Protein AF-A0A3A5MAV4-F1 (afdb_monomer)

Radius of gyration: 35.83 Å; Cα contacts (8 Å, |Δi|>4): 1277; chains: 1; bounding box: 75×96×88 Å

Structure (mmCIF, N/CA/C/O backbone):
data_AF-A0A3A5MAV4-F1
#
_entry.id   AF-A0A3A5MAV4-F1
#
loop_
_atom_site.group_PDB
_atom_site.id
_atom_site.type_symbol
_atom_site.label_atom_id
_atom_site.label_alt_id
_atom_site.label_comp_id
_atom_site.label_asym_id
_atom_site.label_entity_id
_atom_site.label_seq_id
_atom_site.pdbx_PDB_ins_code
_atom_site.Cartn_x
_atom_site.Cartn_y
_atom_site.Cartn_z
_atom_site.occupancy
_atom_site.B_iso_or_equiv
_atom_site.auth_seq_id
_atom_site.auth_comp_id
_atom_site.auth_asym_id
_atom_site.auth_atom_id
_atom_site.pdbx_PDB_model_num
ATOM 1 N N . MET A 1 1 ? 15.713 -36.491 7.980 1.00 76.81 1 MET A N 1
ATOM 2 C CA . MET A 1 1 ? 14.565 -37.130 8.662 1.00 76.81 1 MET A CA 1
ATOM 3 C C . MET A 1 1 ? 13.238 -36.864 7.946 1.00 76.81 1 MET A C 1
ATOM 5 O O . MET A 1 1 ? 12.634 -37.831 7.507 1.00 76.81 1 MET A O 1
ATOM 9 N N . ALA A 1 2 ? 12.801 -35.610 7.742 1.00 82.94 2 ALA A N 1
ATOM 10 C CA . ALA A 1 2 ? 11.529 -35.295 7.058 1.00 82.94 2 ALA A CA 1
ATOM 11 C C . ALA A 1 2 ? 11.395 -35.935 5.657 1.00 82.94 2 ALA A C 1
ATOM 13 O O . ALA A 1 2 ? 10.443 -36.671 5.406 1.00 82.94 2 ALA A O 1
ATOM 14 N N . ALA A 1 3 ? 12.410 -35.777 4.797 1.00 85.38 3 ALA A N 1
ATOM 15 C CA . ALA A 1 3 ? 12.458 -36.427 3.482 1.00 85.38 3 ALA A CA 1
ATOM 16 C C . ALA A 1 3 ? 12.375 -37.969 3.550 1.00 85.38 3 ALA A C 1
ATOM 18 O O . ALA A 1 3 ? 11.762 -38.600 2.696 1.00 85.38 3 ALA A O 1
ATOM 19 N N . GLN A 1 4 ? 12.949 -38.596 4.586 1.00 84.88 4 GLN A N 1
ATOM 20 C CA . GLN A 1 4 ? 12.893 -40.055 4.764 1.00 84.88 4 GLN A CA 1
ATOM 21 C C . GLN A 1 4 ? 11.482 -40.528 5.137 1.00 84.88 4 GLN A C 1
ATOM 23 O O . GLN A 1 4 ? 11.025 -41.538 4.609 1.00 84.88 4 GLN A O 1
ATOM 28 N N . ILE A 1 5 ? 10.785 -39.791 6.011 1.00 83.50 5 ILE A N 1
ATOM 29 C CA . ILE A 1 5 ? 9.390 -40.073 6.385 1.00 83.50 5 ILE A CA 1
ATOM 30 C C . ILE A 1 5 ? 8.486 -39.953 5.155 1.00 83.50 5 ILE A C 1
ATOM 32 O O . ILE A 1 5 ? 7.706 -40.863 4.882 1.00 83.50 5 ILE A O 1
ATOM 36 N N . PHE A 1 6 ? 8.632 -38.871 4.384 1.00 86.88 6 PHE A N 1
ATOM 37 C CA . PHE A 1 6 ? 7.890 -38.678 3.139 1.00 86.88 6 PHE A CA 1
ATOM 38 C C . PHE A 1 6 ? 8.126 -39.822 2.147 1.00 86.88 6 PHE A C 1
ATOM 40 O O . PHE A 1 6 ? 7.166 -40.449 1.710 1.00 86.88 6 PHE A O 1
ATOM 47 N N . ASN A 1 7 ? 9.387 -40.172 1.868 1.00 86.06 7 ASN A N 1
ATOM 48 C CA . ASN A 1 7 ? 9.719 -41.271 0.956 1.00 86.06 7 ASN A CA 1
ATOM 49 C C . ASN A 1 7 ? 9.136 -42.616 1.422 1.00 86.06 7 ASN A C 1
ATOM 51 O O . ASN A 1 7 ? 8.665 -43.400 0.600 1.00 86.06 7 ASN A O 1
ATOM 55 N N . GLY A 1 8 ? 9.115 -42.873 2.735 1.00 83.56 8 GLY A N 1
ATOM 56 C CA . GLY A 1 8 ? 8.459 -44.051 3.307 1.00 83.56 8 GLY A CA 1
ATOM 57 C C . GLY A 1 8 ? 6.942 -44.065 3.080 1.00 83.56 8 GLY A C 1
ATOM 58 O O . GLY A 1 8 ? 6.385 -45.104 2.729 1.00 83.56 8 GLY A O 1
ATOM 59 N N . LEU A 1 9 ? 6.273 -42.916 3.222 1.00 84.25 9 LEU A N 1
ATOM 60 C CA . LEU A 1 9 ? 4.833 -42.780 2.966 1.00 84.25 9 LEU A CA 1
ATOM 61 C C . LEU A 1 9 ? 4.486 -42.888 1.477 1.00 84.25 9 LEU A C 1
ATOM 63 O O . LEU A 1 9 ? 3.469 -43.496 1.144 1.00 84.25 9 LEU A O 1
ATOM 67 N N . VAL A 1 10 ? 5.327 -42.350 0.589 1.00 84.94 10 VAL A N 1
ATOM 68 C CA . VAL A 1 10 ? 5.187 -42.504 -0.868 1.00 84.94 10 VAL A CA 1
ATOM 69 C C . VAL A 1 10 ? 5.320 -43.974 -1.260 1.00 84.94 10 VAL A C 1
ATOM 71 O O . VAL A 1 10 ? 4.448 -44.502 -1.947 1.00 84.94 10 VAL A O 1
ATOM 74 N N . ALA A 1 11 ? 6.348 -44.671 -0.761 1.00 84.69 11 ALA A N 1
ATOM 75 C CA . ALA A 1 11 ? 6.532 -46.103 -1.009 1.00 84.69 11 ALA A CA 1
ATOM 76 C C . ALA A 1 11 ? 5.332 -46.942 -0.526 1.00 84.69 11 ALA A C 1
ATOM 78 O O . ALA A 1 11 ? 4.976 -47.939 -1.150 1.00 84.69 11 ALA A O 1
ATOM 79 N N . ALA A 1 12 ? 4.675 -46.508 0.553 1.00 82.56 12 ALA A N 1
ATOM 80 C CA . ALA A 1 12 ? 3.467 -47.122 1.099 1.00 82.56 12 ALA A CA 1
ATOM 81 C C . ALA A 1 12 ? 2.149 -46.603 0.479 1.00 82.56 12 ALA A C 1
ATOM 83 O O . ALA A 1 12 ? 1.079 -46.935 0.989 1.00 82.56 12 ALA A O 1
ATOM 84 N N . SER A 1 13 ? 2.192 -45.761 -0.566 1.00 81.69 13 SER A N 1
ATOM 85 C CA . SER A 1 13 ? 1.011 -45.117 -1.184 1.00 81.69 13 SER A CA 1
ATOM 86 C C . SER A 1 13 ? 0.071 -44.432 -0.175 1.00 81.69 13 SER A C 1
ATOM 88 O O . SER A 1 13 ? -1.143 -44.381 -0.356 1.00 81.69 13 SER A O 1
ATOM 90 N N . SER A 1 14 ? 0.639 -43.925 0.922 1.00 78.81 14 SER A N 1
ATOM 91 C CA . SER A 1 14 ? -0.084 -43.375 2.077 1.00 78.81 14 SER A CA 1
ATOM 92 C C . SER A 1 14 ? -0.085 -41.841 2.114 1.00 78.81 14 SER A C 1
ATOM 94 O O . SER A 1 14 ? -0.573 -41.247 3.073 1.00 78.81 14 SER A O 1
ATOM 96 N N . THR A 1 15 ? 0.458 -41.190 1.081 1.00 80.44 15 THR A N 1
ATOM 97 C CA . THR A 1 15 ? 0.424 -39.735 0.904 1.00 80.44 15 THR A CA 1
ATOM 98 C C . THR A 1 15 ? 0.131 -39.369 -0.549 1.00 80.44 15 THR A C 1
ATOM 100 O O . THR A 1 15 ? 0.529 -40.086 -1.464 1.00 80.44 15 THR A O 1
ATOM 103 N N . SER A 1 16 ? -0.577 -38.257 -0.754 1.00 78.88 16 SER A N 1
ATOM 104 C CA . SER A 1 16 ? -0.814 -37.645 -2.070 1.00 78.88 16 SER A CA 1
ATOM 105 C C . SER A 1 16 ? -0.047 -36.332 -2.258 1.00 78.88 16 SER A C 1
ATOM 107 O O . SER A 1 16 ? -0.289 -35.627 -3.230 1.00 78.88 16 SER A O 1
ATOM 109 N N . TYR A 1 17 ? 0.827 -35.972 -1.313 1.00 81.31 17 TYR A N 1
ATOM 110 C CA . TYR A 1 17 ? 1.666 -34.780 -1.424 1.00 81.31 17 TYR A CA 1
ATOM 111 C C . TYR A 1 17 ? 2.741 -34.982 -2.495 1.00 81.31 17 TYR A C 1
ATOM 113 O O . TYR A 1 17 ? 3.344 -36.051 -2.578 1.00 81.31 17 TYR A O 1
ATOM 121 N N . LEU A 1 18 ? 2.996 -33.940 -3.288 1.00 84.44 18 LEU A N 1
ATOM 122 C CA . LEU A 1 18 ? 3.999 -33.963 -4.359 1.00 84.44 18 LEU A CA 1
ATOM 123 C C . LEU A 1 18 ? 5.430 -33.830 -3.820 1.00 84.44 18 LEU A C 1
ATOM 125 O O . LEU A 1 18 ? 6.359 -34.404 -4.382 1.00 84.44 18 LEU A O 1
ATOM 129 N N . HIS A 1 19 ? 5.607 -33.104 -2.714 1.00 88.12 19 HIS A N 1
ATOM 130 C CA . HIS A 1 19 ? 6.895 -32.922 -2.054 1.00 88.12 19 HIS A CA 1
ATOM 131 C C . HIS A 1 19 ? 6.716 -32.676 -0.546 1.00 88.12 19 HIS A C 1
ATOM 133 O O . HIS A 1 19 ? 5.615 -32.395 -0.069 1.00 88.12 19 HIS A O 1
ATOM 139 N N . TRP A 1 20 ? 7.802 -32.810 0.223 1.00 86.75 20 TRP A N 1
ATOM 140 C CA . TRP A 1 20 ? 7.778 -32.746 1.689 1.00 86.75 20 TRP A CA 1
ATOM 141 C C . TRP A 1 20 ? 8.021 -31.348 2.265 1.00 86.75 20 TRP A C 1
ATOM 143 O O . TRP A 1 20 ? 7.610 -31.091 3.394 1.00 86.75 20 TRP A O 1
ATOM 153 N N . ALA A 1 21 ? 8.714 -30.472 1.529 1.00 86.44 21 ALA A N 1
ATOM 154 C CA . ALA A 1 21 ? 9.244 -29.215 2.062 1.00 86.44 21 ALA A CA 1
ATOM 155 C C . ALA A 1 21 ? 8.146 -28.292 2.611 1.00 86.44 21 ALA A C 1
ATOM 157 O O . ALA A 1 21 ? 8.229 -27.875 3.761 1.00 86.44 21 ALA A O 1
ATOM 158 N N . GLU A 1 22 ? 7.076 -28.059 1.846 1.00 84.38 22 GLU A N 1
ATOM 159 C CA . GLU A 1 22 ? 5.971 -27.188 2.272 1.00 84.38 22 GLU A CA 1
ATOM 160 C C . GLU A 1 22 ? 5.246 -27.741 3.509 1.00 84.38 22 GLU A C 1
ATOM 162 O O . GLU A 1 22 ? 5.022 -27.020 4.477 1.00 84.38 22 GLU A O 1
ATOM 167 N N . ALA A 1 23 ? 4.953 -29.047 3.546 1.00 82.50 23 ALA A N 1
ATOM 168 C CA . ALA A 1 23 ? 4.338 -29.675 4.718 1.00 82.50 23 ALA A CA 1
ATOM 169 C C . ALA A 1 23 ? 5.243 -29.598 5.961 1.00 82.50 23 ALA A C 1
ATOM 171 O O . ALA A 1 23 ? 4.752 -29.467 7.082 1.00 82.50 23 ALA A O 1
ATOM 172 N N . PHE A 1 24 ? 6.563 -29.678 5.777 1.00 84.25 24 PHE A N 1
ATOM 173 C CA . PHE A 1 24 ? 7.526 -29.548 6.867 1.00 84.25 24 PHE A CA 1
ATOM 174 C C . PHE A 1 24 ? 7.572 -28.119 7.418 1.00 84.25 24 PHE A C 1
ATOM 176 O O . PHE A 1 24 ? 7.536 -27.945 8.637 1.00 84.25 24 PHE A O 1
ATOM 183 N N . GLU A 1 25 ? 7.571 -27.112 6.544 1.00 83.00 25 GLU A N 1
ATOM 184 C CA . GLU A 1 25 ? 7.492 -25.703 6.940 1.00 83.00 25 GLU A CA 1
ATOM 185 C C . GLU A 1 25 ? 6.193 -25.395 7.690 1.00 83.00 25 GLU A C 1
ATOM 187 O O . GLU A 1 25 ? 6.244 -24.842 8.787 1.00 83.00 25 GLU A O 1
ATOM 192 N N . ILE A 1 26 ? 5.042 -25.836 7.164 1.00 76.69 26 ILE A N 1
ATOM 193 C CA . ILE A 1 26 ? 3.735 -25.656 7.818 1.00 76.69 26 ILE A CA 1
ATOM 194 C C . ILE A 1 26 ? 3.713 -26.340 9.191 1.00 76.69 26 ILE A C 1
ATOM 196 O O . ILE A 1 26 ? 3.167 -25.799 10.147 1.00 76.69 26 ILE A O 1
ATOM 200 N N . SER A 1 27 ? 4.336 -27.515 9.322 1.00 74.75 27 SER A N 1
ATOM 201 C CA . SER A 1 27 ? 4.407 -28.237 10.599 1.00 74.75 27 SER A CA 1
ATOM 202 C C . SER A 1 27 ? 5.325 -27.596 11.647 1.00 74.75 27 SER A C 1
ATOM 204 O O . SER A 1 27 ? 5.386 -28.093 12.773 1.00 74.75 27 SER A O 1
ATOM 206 N N . ASN A 1 28 ? 6.078 -26.550 11.285 1.00 71.88 28 ASN A N 1
ATOM 207 C CA . ASN A 1 28 ? 7.084 -25.903 12.128 1.00 71.88 28 ASN A CA 1
ATOM 208 C C . ASN A 1 28 ? 8.071 -26.904 12.774 1.00 71.88 28 ASN A C 1
ATOM 210 O O . ASN A 1 28 ? 8.425 -26.808 13.949 1.00 71.88 28 ASN A O 1
ATOM 214 N N . GLY A 1 29 ? 8.466 -27.933 12.014 1.00 71.44 29 GLY A N 1
ATOM 215 C CA . GLY A 1 29 ? 9.396 -28.975 12.460 1.00 71.44 29 GLY A CA 1
ATOM 216 C C . GLY A 1 29 ? 8.801 -30.079 13.348 1.00 71.44 29 GLY A C 1
ATOM 217 O O . GLY A 1 29 ? 9.532 -30.985 13.760 1.00 71.44 29 GLY A O 1
ATOM 218 N N . LEU A 1 30 ? 7.495 -30.064 13.631 1.00 75.38 30 LEU A N 1
ATOM 219 C CA . LEU A 1 30 ? 6.855 -31.056 14.493 1.00 75.38 30 LEU A CA 1
ATOM 220 C C . LEU A 1 30 ? 6.507 -32.339 13.724 1.00 75.38 30 LEU A C 1
ATOM 222 O O . LEU A 1 30 ? 5.745 -32.345 12.760 1.00 75.38 30 LEU A O 1
ATOM 226 N N . THR A 1 31 ? 7.066 -33.471 14.161 1.00 78.56 31 THR A N 1
ATOM 227 C CA . THR A 1 31 ? 7.020 -34.728 13.389 1.00 78.56 31 THR A CA 1
ATOM 228 C C . THR A 1 31 ? 5.612 -35.333 13.282 1.00 78.56 31 THR A C 1
ATOM 230 O O . THR A 1 31 ? 5.282 -35.929 12.252 1.00 78.56 31 THR A O 1
ATOM 233 N N . MET A 1 32 ? 4.764 -35.199 14.310 1.00 73.50 32 MET A N 1
ATOM 234 C CA . MET A 1 32 ? 3.398 -35.745 14.287 1.00 73.50 32 MET A CA 1
ATOM 235 C C . MET A 1 32 ? 2.476 -34.931 13.379 1.00 73.50 32 MET A C 1
ATOM 237 O O . MET A 1 32 ? 1.717 -35.509 12.608 1.00 73.50 32 MET A O 1
ATOM 241 N N . GLU A 1 33 ? 2.583 -33.610 13.428 1.00 72.12 33 GLU A N 1
ATOM 242 C CA . GLU A 1 33 ? 1.857 -32.637 12.619 1.00 72.12 33 GLU A CA 1
ATOM 243 C C . GLU A 1 33 ? 2.289 -32.745 11.154 1.00 72.12 33 GLU A C 1
ATOM 245 O O . GLU A 1 33 ? 1.445 -32.836 10.265 1.00 72.12 33 GLU A O 1
ATOM 250 N N . PHE A 1 34 ? 3.594 -32.871 10.902 1.00 81.06 34 PHE A N 1
ATOM 251 C CA . PHE A 1 34 ? 4.139 -33.182 9.583 1.00 81.06 34 PHE A CA 1
ATOM 252 C C . PHE A 1 34 ? 3.555 -34.484 9.019 1.00 81.06 34 PHE A C 1
ATOM 254 O O . PHE A 1 34 ? 3.052 -34.524 7.897 1.00 81.06 34 PHE A O 1
ATOM 261 N N . THR A 1 35 ? 3.552 -35.557 9.817 1.00 75.75 35 THR A N 1
ATOM 262 C CA . THR A 1 35 ? 2.977 -36.844 9.398 1.00 75.75 35 THR A CA 1
ATOM 263 C C . THR A 1 35 ? 1.461 -36.742 9.206 1.00 75.75 35 THR A C 1
ATOM 265 O O . THR A 1 35 ? 0.921 -37.359 8.291 1.00 75.75 35 THR A O 1
ATOM 268 N N . HIS A 1 36 ? 0.762 -35.958 10.029 1.00 75.25 36 HIS A N 1
ATOM 269 C CA . HIS A 1 36 ? -0.673 -35.698 9.909 1.00 75.25 36 HIS A CA 1
ATOM 270 C C . HIS A 1 36 ? -1.008 -35.027 8.576 1.00 75.25 36 HIS A C 1
ATOM 272 O O . HIS A 1 36 ? -1.884 -35.525 7.866 1.00 75.25 36 HIS A O 1
ATOM 278 N N . LEU A 1 37 ? -0.278 -33.962 8.217 1.00 76.75 37 LEU A N 1
ATOM 279 C CA . LEU A 1 37 ? -0.413 -33.281 6.928 1.00 76.75 37 LEU A CA 1
ATOM 280 C C . LEU A 1 37 ? -0.218 -34.281 5.783 1.00 76.75 37 LEU A C 1
ATOM 282 O O . LEU A 1 37 ? -1.093 -34.428 4.934 1.00 76.75 37 LEU A O 1
ATOM 286 N N . LEU A 1 38 ? 0.854 -35.078 5.827 1.00 80.12 38 LEU A N 1
ATOM 287 C CA . LEU A 1 38 ? 1.146 -36.058 4.779 1.00 80.12 38 LEU A CA 1
ATOM 288 C C . LEU A 1 38 ? 0.137 -37.219 4.689 1.00 80.12 38 LEU A C 1
ATOM 290 O O . LEU A 1 38 ? -0.016 -37.784 3.608 1.00 80.12 38 LEU A O 1
ATOM 294 N N . THR A 1 39 ? -0.555 -37.582 5.775 1.00 74.25 39 THR A N 1
ATOM 295 C CA . THR A 1 39 ? -1.451 -38.762 5.851 1.00 74.25 39 THR A CA 1
ATOM 296 C C . THR A 1 39 ? -2.946 -38.419 5.865 1.00 74.25 39 THR A C 1
ATOM 298 O O . THR A 1 39 ? -3.768 -39.264 6.223 1.00 74.25 39 THR A O 1
ATOM 301 N N . LYS A 1 40 ? -3.325 -37.186 5.490 1.00 65.19 40 LYS A N 1
ATOM 302 C CA . LYS A 1 40 ? -4.723 -36.692 5.516 1.00 65.19 40 LYS A CA 1
ATOM 303 C C . LYS A 1 40 ? -5.403 -36.827 6.887 1.00 65.19 40 LYS A C 1
ATOM 305 O O . LYS A 1 40 ? -6.615 -36.976 6.996 1.00 65.19 40 LYS A O 1
ATOM 310 N N . GLY A 1 41 ? -4.606 -36.796 7.944 1.00 60.44 41 GLY A N 1
ATOM 311 C CA . GLY A 1 41 ? -5.059 -36.565 9.303 1.00 60.44 41 GLY A CA 1
ATOM 312 C C . GLY A 1 41 ? -5.505 -37.743 10.174 1.00 60.44 41 GLY A C 1
ATOM 313 O O . GLY A 1 41 ? -5.729 -37.547 11.370 1.00 60.44 41 GLY A O 1
ATOM 314 N N . VAL A 1 42 ? -5.543 -38.971 9.649 1.00 62.41 42 VAL A N 1
ATOM 315 C CA . VAL A 1 42 ? -6.060 -40.158 10.369 1.00 62.41 42 VAL A CA 1
ATOM 316 C C . VAL A 1 42 ? -5.313 -40.440 11.681 1.00 62.41 42 VAL A C 1
ATOM 318 O O . VAL A 1 42 ? -5.926 -40.744 12.703 1.00 62.41 42 VAL A O 1
ATOM 321 N N . ARG A 1 43 ? -3.983 -40.310 11.682 1.00 72.69 43 ARG A N 1
ATOM 322 C CA . ARG A 1 43 ? -3.150 -40.761 12.806 1.00 72.69 43 ARG A CA 1
ATOM 323 C C . ARG A 1 43 ? -3.194 -39.841 14.031 1.00 72.69 43 ARG A C 1
ATOM 325 O O . ARG A 1 43 ? -3.124 -40.333 15.149 1.00 72.69 43 ARG A O 1
ATOM 332 N N . LEU A 1 44 ? -3.319 -38.524 13.842 1.00 79.44 44 LEU A N 1
ATOM 333 C CA . LEU A 1 44 ? -3.408 -37.584 14.972 1.00 79.44 44 LEU A CA 1
ATOM 334 C C . LEU A 1 44 ? -4.737 -37.737 15.706 1.00 79.44 44 LEU A C 1
ATOM 336 O O . LEU A 1 44 ? -4.745 -37.759 16.931 1.00 79.44 44 LEU A O 1
ATOM 340 N N . GLN A 1 45 ? -5.845 -37.849 14.965 1.00 83.25 45 GLN A N 1
ATOM 341 C CA . GLN A 1 45 ? -7.169 -37.926 15.576 1.00 83.25 45 GLN A CA 1
ATOM 342 C C . GLN A 1 45 ? -7.304 -39.173 16.453 1.00 83.25 45 GLN A C 1
ATOM 344 O O . GLN A 1 45 ? -7.799 -39.061 17.565 1.00 83.25 45 GLN A O 1
ATOM 349 N N . GLN A 1 46 ? -6.802 -40.327 15.997 1.00 82.25 46 GLN A N 1
ATOM 350 C CA . GLN A 1 46 ? -6.802 -41.565 16.788 1.00 82.25 46 GLN A CA 1
ATOM 351 C C . GLN A 1 46 ? -6.044 -41.407 18.111 1.00 82.25 46 GLN A C 1
ATOM 353 O O . GLN A 1 46 ? -6.577 -41.736 19.163 1.00 82.25 46 GLN A O 1
ATOM 358 N N . VAL A 1 47 ? -4.835 -40.832 18.073 1.00 85.19 47 VAL A N 1
ATOM 359 C CA . VAL A 1 47 ? -4.038 -40.602 19.290 1.00 85.19 47 VAL A CA 1
ATOM 360 C C . VAL A 1 47 ? -4.765 -39.673 20.262 1.00 85.19 47 VAL A C 1
ATOM 362 O O . VAL A 1 47 ? -4.781 -39.931 21.462 1.00 85.19 47 VAL A O 1
ATOM 365 N N . ILE A 1 48 ? -5.386 -38.603 19.759 1.00 88.88 48 ILE A N 1
ATOM 366 C CA . ILE A 1 48 ? -6.139 -37.669 20.601 1.00 88.88 48 ILE A CA 1
ATOM 367 C C . ILE A 1 48 ? -7.396 -38.333 21.178 1.00 88.88 48 ILE A C 1
ATOM 369 O O . ILE A 1 48 ? -7.686 -38.146 22.357 1.00 88.88 48 ILE A O 1
ATOM 373 N N . ASP A 1 49 ? -8.115 -39.138 20.394 1.00 89.00 49 ASP A N 1
ATOM 374 C CA . ASP A 1 49 ? -9.290 -39.880 20.861 1.00 89.00 49 ASP A CA 1
ATOM 375 C C . ASP A 1 49 ? -8.928 -40.842 22.009 1.00 89.00 49 ASP A C 1
ATOM 377 O O . ASP A 1 49 ? -9.631 -40.878 23.024 1.00 89.00 49 ASP A O 1
ATOM 381 N N . ASP A 1 50 ? -7.809 -41.563 21.891 1.00 88.62 50 ASP A N 1
ATOM 382 C CA . ASP A 1 50 ? -7.301 -42.460 22.937 1.00 88.62 50 ASP A CA 1
ATOM 383 C C . ASP A 1 50 ? -6.925 -41.674 24.207 1.00 88.62 50 ASP A C 1
ATOM 385 O O . ASP A 1 50 ? -7.333 -42.033 25.314 1.00 88.62 50 ASP A O 1
ATOM 389 N N . GLN A 1 51 ? -6.219 -40.546 24.051 1.00 90.25 51 GLN A N 1
ATOM 390 C CA . GLN A 1 51 ? -5.806 -39.677 25.161 1.00 90.25 51 GLN A CA 1
ATOM 391 C C . GLN A 1 51 ? -6.988 -39.028 25.900 1.00 90.25 51 GLN A C 1
ATOM 393 O O . GLN A 1 51 ? -6.908 -38.809 27.114 1.00 90.25 51 GLN A O 1
ATOM 398 N N . ILE A 1 52 ? -8.075 -38.692 25.197 1.00 92.00 52 ILE A N 1
ATOM 399 C CA . ILE A 1 52 ? -9.309 -38.176 25.810 1.00 92.00 52 ILE A CA 1
ATOM 400 C C . ILE A 1 52 ? -10.087 -39.307 26.496 1.00 92.00 52 ILE A C 1
ATOM 402 O O . ILE A 1 52 ? -10.557 -39.128 27.621 1.00 92.00 52 ILE A O 1
ATOM 406 N N . SER A 1 53 ? -10.167 -40.488 25.878 1.00 90.12 53 SER A N 1
ATOM 407 C CA . SER A 1 53 ? -10.840 -41.658 26.459 1.00 90.12 53 SER A CA 1
ATOM 408 C C . SER A 1 53 ? -10.178 -42.110 27.762 1.00 90.12 53 SER A C 1
ATOM 410 O O . SER A 1 53 ? -10.858 -42.368 28.755 1.00 90.12 53 SER A O 1
ATOM 412 N N . GLU A 1 54 ? -8.844 -42.131 27.808 1.00 91.62 54 GLU A N 1
ATOM 413 C CA . GLU A 1 54 ? -8.094 -42.446 29.026 1.00 91.62 54 GLU A CA 1
ATOM 414 C C . GLU A 1 54 ? -8.409 -41.462 30.165 1.00 91.62 54 GLU A C 1
ATOM 416 O O . GLU A 1 54 ? -8.623 -41.871 31.307 1.00 91.62 54 GLU A O 1
ATOM 421 N N . ARG A 1 55 ? -8.512 -40.161 29.869 1.00 93.50 55 ARG A N 1
ATOM 422 C CA . ARG A 1 55 ? -8.853 -39.132 30.867 1.00 93.50 55 ARG A CA 1
ATOM 423 C C . ARG A 1 55 ? -10.247 -39.306 31.447 1.00 93.50 55 ARG A C 1
ATOM 425 O O . ARG A 1 55 ? -10.414 -39.115 32.651 1.00 93.50 55 ARG A O 1
ATOM 432 N N . LEU A 1 56 ? -11.210 -39.692 30.611 1.00 90.19 56 LEU A N 1
ATOM 433 C CA . LEU A 1 56 ? -12.562 -40.033 31.051 1.00 90.19 56 LEU A CA 1
ATOM 434 C C . LEU A 1 56 ? -12.540 -41.254 31.979 1.00 90.19 56 LEU A C 1
ATOM 436 O O . LEU A 1 56 ? -13.140 -41.222 33.050 1.00 90.19 56 LEU A O 1
ATOM 440 N N . HIS A 1 57 ? -11.791 -42.302 31.623 1.00 91.25 57 HIS A N 1
ATOM 441 C CA . HIS A 1 57 ? -11.648 -43.490 32.470 1.00 91.25 57 HIS A CA 1
ATOM 442 C C . HIS A 1 57 ? -10.958 -43.204 33.811 1.00 91.25 57 HIS A C 1
ATOM 444 O O . HIS A 1 57 ? -11.291 -43.830 34.815 1.00 91.25 57 HIS A O 1
ATOM 450 N N . LEU A 1 58 ? -10.018 -42.257 33.838 1.00 91.75 58 LEU A N 1
ATOM 451 C CA . LEU A 1 58 ? -9.276 -41.857 35.035 1.00 91.75 58 LEU A CA 1
ATOM 452 C C . LEU A 1 58 ? -9.943 -40.723 35.839 1.00 91.75 58 LEU A C 1
ATOM 454 O O . LEU A 1 58 ? -9.323 -40.239 36.787 1.00 91.75 58 LEU A O 1
ATOM 458 N N . ALA A 1 59 ? -11.159 -40.291 35.475 1.00 88.69 59 ALA A N 1
ATOM 459 C CA . ALA A 1 59 ? -11.902 -39.202 36.127 1.00 88.69 59 ALA A CA 1
ATOM 460 C C . ALA A 1 59 ? -11.084 -37.900 36.282 1.00 88.69 59 ALA A C 1
ATOM 462 O O . ALA A 1 59 ? -11.061 -37.259 37.335 1.00 88.69 59 ALA A O 1
ATOM 463 N N . ARG A 1 60 ? -10.345 -37.517 35.232 1.00 90.50 60 ARG A N 1
ATOM 464 C CA . ARG A 1 60 ? -9.505 -36.306 35.217 1.00 90.50 60 ARG A CA 1
ATOM 465 C C . ARG A 1 60 ? -10.303 -35.079 34.753 1.00 90.50 60 ARG A C 1
ATOM 467 O O . ARG A 1 60 ? -9.944 -34.434 33.771 1.00 90.50 60 ARG A O 1
ATOM 474 N N . ASP A 1 61 ? -11.375 -34.748 35.468 1.00 90.69 61 ASP A N 1
ATOM 475 C CA . ASP A 1 61 ? -12.382 -33.766 35.025 1.00 90.69 61 ASP A CA 1
ATOM 476 C C . ASP A 1 61 ? -11.809 -32.360 34.793 1.00 90.69 61 ASP A C 1
ATOM 478 O O . ASP A 1 61 ? -12.108 -31.727 33.784 1.00 90.69 61 ASP A O 1
ATOM 482 N N . LEU A 1 62 ? -10.907 -31.900 35.667 1.00 91.38 62 LEU A N 1
ATOM 483 C CA . LEU A 1 62 ? -10.242 -30.600 35.514 1.00 91.38 62 LEU A CA 1
ATOM 484 C C . LEU A 1 62 ? -9.398 -30.524 34.231 1.00 91.38 62 LEU A C 1
ATOM 486 O O . LEU A 1 62 ? -9.353 -29.487 33.573 1.00 91.38 62 LEU A O 1
ATOM 490 N N . GLU A 1 63 ? -8.736 -31.623 33.855 1.00 92.94 63 GLU A N 1
ATOM 491 C CA . GLU A 1 63 ? -7.977 -31.683 32.602 1.00 92.94 63 GLU A CA 1
ATOM 492 C C . GLU A 1 63 ? -8.918 -31.596 31.395 1.00 92.94 63 GLU A C 1
ATOM 494 O O . GLU A 1 63 ? -8.618 -30.883 30.441 1.00 92.94 63 GLU A O 1
ATOM 499 N N . LEU A 1 64 ? -10.067 -32.275 31.445 1.00 92.06 64 LEU A N 1
ATOM 500 C CA . LEU A 1 64 ? -11.080 -32.221 30.389 1.00 92.06 64 LEU A CA 1
ATOM 501 C C . LEU A 1 64 ? -11.722 -30.832 30.276 1.00 92.06 64 LEU A C 1
ATOM 503 O O . LEU A 1 64 ? -11.936 -30.359 29.161 1.00 92.06 64 LEU A O 1
ATOM 507 N N . GLU A 1 65 ? -11.970 -30.145 31.395 1.00 91.69 65 GLU A N 1
ATOM 508 C CA . GLU A 1 65 ? -12.490 -28.775 31.382 1.00 91.69 65 GLU A CA 1
ATOM 509 C C . GLU A 1 65 ? -11.485 -27.800 30.751 1.00 91.69 65 GLU A C 1
ATOM 511 O O . GLU A 1 65 ? -11.847 -27.058 29.834 1.00 91.69 65 GLU A O 1
ATOM 516 N N . ILE A 1 66 ? -10.206 -27.868 31.141 1.00 91.88 66 ILE A N 1
ATOM 517 C CA . ILE A 1 66 ? -9.132 -27.070 30.524 1.00 91.88 66 ILE A CA 1
ATOM 518 C C . ILE A 1 66 ? -9.035 -27.360 29.021 1.00 91.88 66 ILE A C 1
ATOM 520 O O . ILE A 1 66 ? -8.973 -26.432 28.212 1.00 91.88 66 ILE A O 1
ATOM 524 N N . LEU A 1 67 ? -9.060 -28.636 28.622 1.00 92.56 67 LEU A N 1
ATOM 525 C CA . LEU A 1 67 ? -8.980 -29.017 27.213 1.00 92.56 67 LEU A CA 1
ATOM 526 C C . LEU A 1 67 ? -10.219 -28.607 26.410 1.00 92.56 67 LEU A C 1
ATOM 528 O O . LEU A 1 67 ? -10.079 -28.303 25.227 1.00 92.56 67 LEU A O 1
ATOM 532 N N . SER A 1 68 ? -11.405 -28.542 27.022 1.00 92.94 68 SER A N 1
ATOM 533 C CA . SER A 1 68 ? -12.611 -28.049 26.347 1.00 92.94 68 SER A CA 1
ATOM 534 C C . SER A 1 68 ? -12.460 -26.577 25.950 1.00 92.94 68 SER A C 1
ATOM 536 O O . SER A 1 68 ? -12.767 -26.211 24.817 1.00 92.94 68 SER A O 1
ATOM 538 N N . ILE A 1 69 ? -11.884 -25.758 26.836 1.00 92.50 69 ILE A N 1
ATOM 539 C CA . ILE A 1 69 ? -11.662 -24.327 26.615 1.00 92.50 69 ILE A CA 1
ATOM 540 C C . ILE A 1 69 ? -10.500 -24.104 25.639 1.00 92.50 69 ILE A C 1
ATOM 542 O O . ILE A 1 69 ? -10.674 -23.424 24.628 1.00 92.50 69 ILE A O 1
ATOM 546 N N . CYS A 1 70 ? -9.334 -24.707 25.900 1.00 91.00 70 CYS A N 1
ATOM 547 C CA . CYS A 1 70 ? -8.135 -24.542 25.071 1.00 91.00 70 CYS A CA 1
ATOM 548 C C . CYS A 1 70 ? -8.274 -25.191 23.685 1.00 91.00 70 CYS A C 1
ATOM 550 O O . CYS A 1 70 ? -7.728 -24.681 22.707 1.00 91.00 70 CYS A O 1
ATOM 552 N N . GLY A 1 71 ? -9.011 -26.301 23.580 1.00 91.25 71 GLY A N 1
ATOM 553 C CA . GLY A 1 71 ? -9.341 -26.929 22.302 1.00 91.25 71 GLY A CA 1
ATOM 554 C C . GLY A 1 71 ? -10.229 -26.022 21.452 1.00 91.25 71 GLY A C 1
ATOM 555 O O . GLY A 1 71 ? -9.932 -25.794 20.281 1.00 91.25 71 GLY A O 1
ATOM 556 N N . VAL A 1 72 ? -11.272 -25.437 22.055 1.00 93.25 72 VAL A N 1
ATOM 557 C CA . VAL A 1 72 ? -12.184 -24.504 21.374 1.00 93.25 72 VAL A CA 1
ATOM 558 C C . VAL A 1 72 ? -11.508 -23.185 21.010 1.00 93.25 72 VAL A C 1
ATOM 560 O O . VAL A 1 72 ? -11.706 -22.703 19.898 1.00 93.25 72 VAL A O 1
ATOM 563 N N . SER A 1 73 ? -10.698 -22.596 21.894 1.00 91.81 73 SER A N 1
ATOM 564 C CA . SER A 1 73 ? -9.952 -21.378 21.556 1.00 91.81 73 SER A CA 1
ATOM 565 C C . SER A 1 73 ? -8.968 -21.661 20.420 1.00 91.81 73 SER A C 1
ATOM 567 O O . SER A 1 73 ? -8.963 -20.978 19.397 1.00 91.81 73 SER A O 1
ATOM 569 N N . GLY A 1 74 ? -8.183 -22.731 20.558 1.00 88.62 74 GLY A N 1
ATOM 570 C CA . GLY A 1 74 ? -7.086 -23.026 19.655 1.00 88.62 74 GLY A CA 1
ATOM 571 C C . GLY A 1 74 ? -7.523 -23.517 18.277 1.00 88.62 74 GLY A C 1
ATOM 572 O O . GLY A 1 74 ? -6.755 -23.351 17.334 1.00 88.62 74 GLY A O 1
ATOM 573 N N . GLN A 1 75 ? -8.707 -24.130 18.118 1.00 89.81 75 GLN A N 1
ATOM 574 C CA . GLN A 1 75 ? -9.175 -24.584 16.793 1.00 89.81 75 GLN A CA 1
ATOM 575 C C . GLN A 1 75 ? -9.471 -23.403 15.860 1.00 89.81 75 GLN A C 1
ATOM 577 O O . GLN A 1 75 ? -9.367 -23.529 14.642 1.00 89.81 75 GLN A O 1
ATOM 582 N N . TRP A 1 76 ? -9.779 -22.241 16.435 1.00 90.12 76 TRP A N 1
ATOM 583 C CA . TRP A 1 76 ? -10.034 -20.994 15.719 1.00 90.12 76 TRP A CA 1
ATOM 584 C C . TRP A 1 76 ? -8.944 -19.951 15.985 1.00 90.12 76 TRP A C 1
ATOM 586 O O . TRP A 1 76 ? -9.199 -18.752 15.932 1.00 90.12 76 TRP A O 1
ATOM 596 N N . GLY A 1 77 ? -7.721 -20.421 16.261 1.00 83.81 77 GLY A N 1
ATOM 597 C CA . GLY A 1 77 ? -6.521 -19.585 16.293 1.00 83.81 77 GLY A CA 1
ATOM 598 C C . GLY A 1 77 ? -6.397 -18.659 17.502 1.00 83.81 77 GLY A C 1
ATOM 599 O O . GLY A 1 77 ? -5.590 -17.739 17.459 1.00 83.81 77 GLY A O 1
ATOM 600 N N . ALA A 1 78 ? -7.165 -18.887 18.569 1.00 88.88 78 ALA A N 1
ATOM 601 C CA . ALA A 1 78 ? -7.142 -18.067 19.774 1.00 88.88 78 ALA A CA 1
ATOM 602 C C . ALA A 1 78 ? -6.446 -18.749 20.953 1.00 88.88 78 ALA A C 1
ATOM 604 O O . ALA A 1 78 ? -6.380 -19.978 21.079 1.00 88.88 78 ALA A O 1
ATOM 605 N N . SER A 1 79 ? -5.982 -17.917 21.875 1.00 87.31 79 SER A N 1
ATOM 606 C CA . SER A 1 79 ? -5.297 -18.329 23.091 1.00 87.31 79 SER A CA 1
ATOM 607 C C . SER A 1 79 ? -6.023 -17.830 24.332 1.00 87.31 79 SER A C 1
ATOM 609 O O . SER A 1 79 ? -6.773 -16.854 24.290 1.00 87.31 79 SER A O 1
ATOM 611 N N . VAL A 1 80 ? -5.814 -18.519 25.453 1.00 88.88 80 VAL A N 1
ATOM 612 C CA . VAL A 1 80 ? -6.473 -18.181 26.717 1.00 88.88 80 VAL A CA 1
ATOM 613 C C . VAL A 1 80 ? -5.423 -17.734 27.732 1.00 88.88 80 VAL A C 1
ATOM 615 O O . VAL A 1 80 ? -4.483 -18.490 27.994 1.00 88.88 80 VAL A O 1
ATOM 618 N N . PRO A 1 81 ? -5.541 -16.528 28.317 1.00 88.56 81 PRO A N 1
ATOM 619 C CA . PRO A 1 81 ? -4.686 -16.101 29.417 1.00 88.56 81 PRO A CA 1
ATOM 620 C C . PRO A 1 81 ? -4.839 -17.042 30.614 1.00 88.56 81 PRO A C 1
ATOM 622 O O . PRO A 1 81 ? -5.959 -17.348 31.036 1.00 88.56 81 PRO A O 1
ATOM 625 N N . LEU A 1 82 ? -3.711 -17.481 31.172 1.00 85.50 82 LEU A N 1
ATOM 626 C CA . LEU A 1 82 ? -3.670 -18.465 32.250 1.00 85.50 82 LEU A CA 1
ATOM 627 C C . LEU A 1 82 ? -4.465 -17.993 33.472 1.00 85.50 82 LEU A C 1
ATOM 629 O O . LEU A 1 82 ? -5.312 -18.730 33.963 1.00 85.50 82 LEU A O 1
ATOM 633 N N . ASP A 1 83 ? -4.273 -16.748 33.906 1.00 84.00 83 ASP A N 1
ATOM 634 C CA . ASP A 1 83 ? -4.974 -16.190 35.070 1.00 84.00 83 ASP A CA 1
ATOM 635 C C . ASP A 1 83 ? -6.493 -16.141 34.894 1.00 84.00 83 ASP A C 1
ATOM 637 O O . ASP A 1 83 ? -7.244 -16.292 35.859 1.00 84.00 83 ASP A O 1
ATOM 641 N N . SER A 1 84 ? -6.955 -15.883 33.669 1.00 84.94 84 SER A N 1
ATOM 642 C CA . SER A 1 84 ? -8.383 -15.857 33.343 1.00 84.94 84 SER A CA 1
ATOM 643 C C . SER A 1 84 ? -8.961 -17.268 33.378 1.00 84.94 84 SER A C 1
ATOM 645 O O . SER A 1 84 ? -10.032 -17.471 33.943 1.00 84.94 84 SER A O 1
ATOM 647 N N . LEU A 1 85 ? -8.224 -18.247 32.841 1.00 87.12 85 LEU A N 1
ATOM 648 C CA . LEU A 1 85 ? -8.599 -19.654 32.924 1.00 87.12 85 LEU A CA 1
ATOM 649 C C . LEU A 1 85 ? -8.661 -20.117 34.383 1.00 87.12 85 LEU A C 1
ATOM 651 O O . LEU A 1 85 ? -9.680 -20.658 34.788 1.00 87.12 85 LEU A O 1
ATOM 655 N N . LEU A 1 86 ? -7.622 -19.861 35.185 1.00 84.44 86 LEU A N 1
ATOM 656 C CA . LEU A 1 86 ? -7.543 -20.285 36.590 1.00 84.44 86 LEU A CA 1
ATOM 657 C C . LEU A 1 86 ? -8.672 -19.714 37.455 1.00 84.44 86 LEU A C 1
ATOM 659 O O . LEU A 1 86 ? -9.159 -20.395 38.347 1.00 84.44 86 LEU A O 1
ATOM 663 N N . ARG A 1 87 ? -9.130 -18.489 37.174 1.00 83.31 87 ARG A N 1
ATOM 664 C CA . ARG A 1 87 ? -10.305 -17.906 37.844 1.00 83.31 87 ARG A CA 1
ATOM 665 C C . ARG A 1 87 ? -11.620 -18.587 37.456 1.00 83.31 87 ARG A C 1
ATOM 667 O O . ARG A 1 87 ? -12.566 -18.552 38.240 1.00 83.31 87 ARG A O 1
ATOM 674 N N . GLN A 1 88 ? -11.681 -19.171 36.261 1.00 84.81 88 GLN A N 1
ATOM 675 C CA . GLN A 1 88 ? -12.867 -19.835 35.726 1.00 84.81 88 GLN A CA 1
ATOM 676 C C . GLN A 1 88 ? -12.981 -21.289 36.195 1.00 84.81 88 GLN A C 1
ATOM 678 O O . GLN A 1 88 ? -14.056 -21.715 36.610 1.00 84.81 88 GLN A O 1
ATOM 683 N N . VAL A 1 89 ? -11.894 -22.062 36.112 1.00 80.00 89 VAL A N 1
ATOM 684 C CA . VAL A 1 89 ? -11.864 -23.434 36.631 1.00 80.00 89 VAL A CA 1
ATOM 685 C C . VAL A 1 89 ? -11.808 -23.350 38.150 1.00 80.00 89 VAL A C 1
ATOM 687 O O . VAL A 1 89 ? -10.785 -22.982 38.712 1.00 80.00 89 VAL A O 1
ATOM 690 N N . HIS A 1 90 ? -12.923 -23.658 38.813 1.00 76.44 90 HIS A N 1
ATOM 691 C CA . HIS A 1 90 ? -13.107 -23.607 40.268 1.00 76.44 90 HIS A CA 1
ATOM 692 C C . HIS A 1 90 ? -12.262 -24.661 41.024 1.00 76.44 90 HIS A C 1
ATOM 694 O O . HIS A 1 90 ? -12.796 -25.493 41.756 1.00 76.44 90 HIS A O 1
ATOM 700 N N . ALA A 1 91 ? -10.943 -24.649 40.835 1.00 81.38 91 ALA A N 1
ATOM 701 C CA . ALA A 1 91 ? -9.972 -25.583 41.393 1.00 81.38 91 ALA A CA 1
ATOM 702 C C . ALA A 1 91 ? -8.939 -24.851 42.261 1.00 81.38 91 ALA A C 1
ATOM 704 O O . ALA A 1 91 ? -8.723 -23.649 42.114 1.00 81.38 91 ALA A O 1
ATOM 705 N N . SER A 1 92 ? -8.270 -25.577 43.161 1.00 84.44 92 SER A N 1
ATOM 706 C CA . SER A 1 92 ? -7.143 -24.998 43.902 1.00 84.44 92 SER A CA 1
ATOM 707 C C . SER A 1 92 ? -5.928 -24.774 42.991 1.00 84.44 92 SER A C 1
ATOM 709 O O . SER A 1 92 ? -5.688 -25.551 42.061 1.00 84.44 92 SER A O 1
ATOM 711 N N . ASP A 1 93 ? -5.095 -23.776 43.306 1.00 83.88 93 ASP A N 1
ATOM 712 C CA . ASP A 1 93 ? -3.877 -23.456 42.538 1.00 83.88 93 ASP A CA 1
ATOM 713 C C . ASP A 1 93 ? -2.976 -24.683 42.315 1.00 83.88 93 ASP A C 1
ATOM 715 O O . ASP A 1 93 ? -2.407 -24.879 41.240 1.00 83.88 93 ASP A O 1
ATOM 719 N N . PHE A 1 94 ? -2.869 -25.562 43.317 1.00 85.44 94 PHE A N 1
ATOM 720 C CA . PHE A 1 94 ? -2.061 -26.779 43.230 1.00 85.44 94 PHE A CA 1
ATOM 721 C C . PHE A 1 94 ? -2.676 -27.854 42.325 1.00 85.44 94 PHE A C 1
ATOM 723 O O . PHE A 1 94 ? -1.939 -28.590 41.667 1.00 85.44 94 PHE A O 1
ATOM 730 N N . GLU A 1 95 ? -4.003 -27.980 42.285 1.00 87.31 95 GLU A N 1
ATOM 731 C CA . GLU A 1 95 ? -4.690 -28.914 41.385 1.00 87.31 95 GLU A CA 1
ATOM 732 C C . GLU A 1 95 ? -4.599 -28.447 39.940 1.00 87.31 95 GLU A C 1
ATOM 734 O O . GLU A 1 95 ? -4.218 -29.236 39.072 1.00 87.31 95 GLU A O 1
ATOM 739 N N . ALA A 1 96 ? -4.859 -27.161 39.704 1.00 86.06 96 ALA A N 1
ATOM 740 C CA . ALA A 1 96 ? -4.750 -26.560 38.386 1.00 86.06 96 ALA A CA 1
ATOM 741 C C . ALA A 1 96 ? -3.314 -26.636 37.856 1.00 86.06 96 ALA A C 1
ATOM 743 O O . ALA A 1 96 ? -3.097 -27.070 36.724 1.00 86.06 96 ALA A O 1
ATOM 744 N N . ARG A 1 97 ? -2.314 -26.345 38.698 1.00 85.88 97 ARG A N 1
ATOM 745 C CA . ARG A 1 97 ? -0.901 -26.509 38.337 1.00 85.88 97 ARG A CA 1
ATOM 746 C C . ARG A 1 97 ? -0.566 -27.946 37.936 1.00 85.88 97 ARG A C 1
ATOM 748 O O . ARG A 1 97 ? 0.034 -28.148 36.884 1.00 85.88 97 ARG A O 1
ATOM 755 N N . ARG A 1 98 ? -0.978 -28.948 38.724 1.00 89.25 98 ARG A N 1
ATOM 756 C CA . ARG A 1 98 ? -0.737 -30.369 38.399 1.00 89.25 98 ARG A CA 1
ATOM 757 C C . ARG A 1 98 ? -1.445 -30.813 37.120 1.00 89.25 98 ARG A C 1
ATOM 759 O O . ARG A 1 98 ? -0.924 -31.673 36.412 1.00 89.25 98 ARG A O 1
ATOM 766 N N . ALA A 1 99 ? -2.650 -30.311 36.857 1.00 90.94 99 ALA A N 1
ATOM 767 C CA . ALA A 1 99 ? -3.374 -30.594 35.621 1.00 90.94 99 ALA A CA 1
ATOM 768 C C . ALA A 1 99 ? -2.634 -29.994 34.416 1.00 90.94 99 ALA A C 1
ATOM 770 O O . ALA A 1 99 ? -2.323 -30.712 33.471 1.00 90.94 99 ALA A O 1
ATOM 771 N N . ILE A 1 100 ? -2.257 -28.715 34.488 1.00 88.94 100 ILE A N 1
ATOM 772 C CA . ILE A 1 100 ? -1.535 -28.016 33.417 1.00 88.94 100 ILE A CA 1
ATOM 773 C C . ILE A 1 100 ? -0.171 -28.661 33.147 1.00 88.94 100 ILE A C 1
ATOM 775 O O . ILE A 1 100 ? 0.138 -28.939 31.994 1.00 88.94 100 ILE A O 1
ATOM 779 N N . GLU A 1 101 ? 0.632 -28.951 34.177 1.00 89.06 101 GLU A N 1
ATOM 780 C CA . GLU A 1 101 ? 1.949 -29.592 34.010 1.00 89.06 101 GLU A CA 1
ATOM 781 C C . GLU A 1 101 ? 1.835 -30.947 33.294 1.00 89.06 101 GLU A C 1
ATOM 783 O O . GLU A 1 101 ? 2.637 -31.250 32.408 1.00 89.06 101 GLU A O 1
ATOM 788 N N . ARG A 1 102 ? 0.801 -31.741 33.607 1.00 90.94 102 ARG A N 1
ATOM 789 C CA . ARG A 1 102 ? 0.524 -33.000 32.902 1.00 90.94 102 ARG A CA 1
ATOM 790 C C . ARG A 1 102 ? 0.082 -32.773 31.465 1.00 90.94 102 ARG A C 1
ATOM 792 O O . ARG A 1 102 ? 0.642 -33.397 30.573 1.00 90.94 102 ARG A O 1
ATOM 799 N N . LEU A 1 103 ? -0.859 -31.861 31.219 1.00 90.75 103 LEU A N 1
ATOM 800 C CA . LEU A 1 103 ? -1.313 -31.541 29.863 1.00 90.75 103 LEU A CA 1
ATOM 801 C C . LEU A 1 103 ? -0.170 -31.022 28.977 1.00 90.75 103 LEU A C 1
ATOM 803 O O . LEU A 1 103 ? -0.115 -31.374 27.802 1.00 90.75 103 LEU A O 1
ATOM 807 N N . VAL A 1 104 ? 0.761 -30.242 29.533 1.00 86.56 104 VAL A N 1
ATOM 808 C CA . VAL A 1 104 ? 1.971 -29.788 28.829 1.00 86.56 104 VAL A CA 1
ATOM 809 C C . VAL A 1 104 ? 2.923 -30.954 28.560 1.00 86.56 104 VAL A C 1
ATOM 811 O O . VAL A 1 104 ? 3.389 -31.118 27.436 1.00 86.56 104 VAL A O 1
ATOM 814 N N . THR A 1 105 ? 3.173 -31.805 29.558 1.00 85.94 105 THR A N 1
ATOM 815 C CA . THR A 1 105 ? 4.061 -32.976 29.418 1.00 85.94 105 THR A CA 1
ATOM 816 C C . THR A 1 105 ? 3.528 -33.978 28.391 1.00 85.94 105 THR A C 1
ATOM 818 O O . THR A 1 105 ? 4.276 -34.526 27.582 1.00 85.94 105 THR A O 1
ATOM 821 N N . GLU A 1 106 ? 2.215 -34.190 28.374 1.00 85.19 106 GLU A N 1
ATOM 822 C CA . GLU A 1 106 ? 1.522 -35.042 27.406 1.00 85.19 106 GLU A CA 1
ATOM 823 C C . GLU A 1 106 ? 1.265 -34.329 26.063 1.00 85.19 106 GLU A C 1
ATOM 825 O O . GLU A 1 106 ? 0.628 -34.890 25.172 1.00 85.19 106 GLU A O 1
ATOM 830 N N . HIS A 1 107 ? 1.803 -33.114 25.892 1.00 80.56 107 HIS A N 1
ATOM 831 C CA . HIS A 1 107 ? 1.746 -32.305 24.674 1.00 80.56 107 HIS A CA 1
ATOM 832 C C . HIS A 1 107 ? 0.320 -31.916 24.232 1.00 80.56 107 HIS A C 1
ATOM 834 O O . HIS A 1 107 ? 0.097 -31.545 23.080 1.00 80.56 107 HIS A O 1
ATOM 840 N N . MET A 1 108 ? -0.660 -31.964 25.133 1.00 84.06 108 MET A N 1
ATOM 841 C CA . MET A 1 108 ? -2.042 -31.573 24.846 1.00 84.06 108 MET A CA 1
ATOM 842 C C . MET A 1 108 ? -2.191 -30.050 24.726 1.00 84.06 108 MET A C 1
ATOM 844 O O . MET A 1 108 ? -2.962 -29.574 23.894 1.00 84.06 108 MET A O 1
ATOM 848 N N . ILE A 1 109 ? -1.422 -29.294 25.517 1.00 85.44 109 ILE A N 1
ATOM 849 C CA . ILE A 1 109 ? -1.361 -27.822 25.499 1.00 85.44 109 ILE A CA 1
ATOM 850 C C . ILE A 1 109 ? 0.092 -27.328 25.607 1.00 85.44 109 ILE A C 1
ATOM 852 O O . ILE A 1 109 ? 0.969 -28.067 26.045 1.00 85.44 109 ILE A O 1
ATOM 856 N N . ILE A 1 110 ? 0.348 -26.071 25.245 1.00 81.19 110 ILE A N 1
ATOM 857 C CA . ILE A 1 110 ? 1.596 -25.337 25.495 1.00 81.19 110 ILE A CA 1
ATOM 858 C C . ILE A 1 110 ? 1.305 -24.180 26.437 1.00 81.19 110 ILE A C 1
ATOM 860 O O . ILE A 1 110 ? 0.297 -23.484 26.299 1.00 81.19 110 ILE A O 1
ATOM 864 N N . LYS A 1 111 ? 2.244 -23.942 27.353 1.00 77.62 111 LYS A N 1
ATOM 865 C CA . LYS A 1 111 ? 2.355 -22.683 28.082 1.00 77.62 111 LYS A CA 1
ATOM 866 C C . LYS A 1 111 ? 3.342 -21.761 27.356 1.00 77.62 111 LYS A C 1
ATOM 868 O O . LYS A 1 111 ? 4.546 -22.002 27.395 1.00 77.62 111 LYS A O 1
ATOM 873 N N . ALA A 1 112 ? 2.832 -20.729 26.688 1.00 71.50 112 ALA A N 1
ATOM 874 C CA . ALA A 1 112 ? 3.623 -19.700 26.016 1.00 71.50 112 ALA A CA 1
ATOM 875 C C . ALA A 1 112 ? 3.562 -18.407 26.844 1.00 71.50 112 ALA A C 1
ATOM 877 O O . ALA A 1 112 ? 2.615 -17.627 26.740 1.00 71.50 112 ALA A O 1
ATOM 878 N N . GLY A 1 113 ? 4.541 -18.212 27.733 1.00 76.56 113 GLY A N 1
ATOM 879 C CA . GLY A 1 113 ? 4.474 -17.154 28.747 1.00 76.56 113 GLY A CA 1
ATOM 880 C C . GLY A 1 113 ? 3.261 -17.345 29.665 1.00 76.56 113 GLY A C 1
ATOM 881 O O . GLY A 1 113 ? 3.074 -18.427 30.221 1.00 76.56 113 GLY A O 1
ATOM 882 N N . GLU A 1 114 ? 2.414 -16.321 29.779 1.00 77.44 114 GLU A N 1
ATOM 883 C CA . GLU A 1 114 ? 1.173 -16.344 30.575 1.00 77.44 114 GLU A CA 1
ATOM 884 C C . GLU A 1 114 ? -0.071 -16.779 29.777 1.00 77.44 114 GLU A C 1
ATOM 886 O O . GLU A 1 114 ? -1.208 -16.532 30.182 1.00 77.44 114 GLU A O 1
ATOM 891 N N . ARG A 1 115 ? 0.118 -17.427 28.622 1.00 78.44 115 ARG A N 1
ATOM 892 C CA . ARG A 1 115 ? -0.974 -17.883 27.750 1.00 78.44 115 ARG A CA 1
ATOM 893 C C . ARG A 1 115 ? -0.940 -19.392 27.574 1.00 78.44 115 ARG A C 1
ATOM 895 O O . ARG A 1 115 ? 0.128 -20.003 27.487 1.00 78.44 115 ARG A O 1
ATOM 902 N N . LEU A 1 116 ? -2.127 -19.978 27.494 1.00 77.19 116 LEU A N 1
ATOM 903 C CA . LEU A 1 116 ? -2.337 -21.376 27.156 1.00 77.19 116 LEU A CA 1
ATOM 904 C C . LEU A 1 116 ? -2.936 -21.486 25.754 1.00 77.19 116 LEU A C 1
ATOM 906 O O . LEU A 1 116 ? -3.969 -20.886 25.445 1.00 77.19 116 LEU A O 1
ATOM 910 N N . THR A 1 117 ? -2.285 -22.286 24.917 1.00 68.38 117 THR A N 1
ATOM 911 C CA . THR A 1 117 ? -2.754 -22.679 23.581 1.00 68.38 117 THR A CA 1
ATOM 912 C C . THR A 1 117 ? -2.557 -24.172 23.402 1.00 68.38 117 THR A C 1
ATOM 914 O O . THR A 1 117 ? -1.820 -24.793 24.162 1.00 68.38 117 THR A O 1
ATOM 917 N N . ALA A 1 118 ? -3.149 -24.783 22.377 1.00 59.47 118 ALA A N 1
ATOM 918 C CA . ALA A 1 118 ? -2.587 -26.045 21.902 1.00 59.47 118 ALA A CA 1
ATOM 919 C C . ALA A 1 118 ? -1.273 -25.795 21.138 1.00 59.47 118 ALA A C 1
ATOM 921 O O . ALA A 1 118 ? -0.960 -24.663 20.767 1.00 59.47 118 ALA A O 1
ATOM 922 N N . ILE A 1 119 ? -0.526 -26.872 20.881 1.00 62.69 119 ILE A N 1
ATOM 923 C CA . ILE A 1 119 ? 0.728 -26.844 20.104 1.00 62.69 119 ILE A CA 1
ATOM 924 C C . ILE A 1 119 ? 0.523 -26.281 18.695 1.00 62.69 119 ILE A C 1
ATOM 926 O O . ILE A 1 119 ? 1.369 -25.564 18.172 1.00 62.69 119 ILE A O 1
ATOM 930 N N . HIS A 1 120 ? -0.608 -26.623 18.083 1.00 72.81 120 HIS A N 1
ATOM 931 C CA . HIS A 1 120 ? -0.941 -26.290 16.707 1.00 72.81 120 HIS A CA 1
ATOM 932 C C . HIS A 1 120 ? -2.466 -26.310 16.538 1.00 72.81 120 HIS A C 1
ATOM 934 O O . HIS A 1 120 ? -3.151 -27.094 17.202 1.00 72.81 120 HIS A O 1
ATOM 940 N N . GLN A 1 121 ? -3.011 -25.514 15.613 1.00 79.00 121 GLN A N 1
ATOM 941 C CA . GLN A 1 121 ? -4.459 -25.418 15.359 1.00 79.00 121 GLN A CA 1
ATOM 942 C C . GLN A 1 121 ? -5.104 -26.778 15.026 1.00 79.00 121 GLN A C 1
ATOM 944 O O . GLN A 1 121 ? -6.197 -27.096 15.502 1.00 79.00 121 GLN A O 1
ATOM 949 N N . LEU A 1 122 ? -4.395 -27.620 14.265 1.00 78.81 122 LEU A N 1
ATOM 950 C CA . LEU A 1 122 ? -4.814 -28.994 13.941 1.00 78.81 122 LEU A CA 1
ATOM 951 C C . LEU A 1 122 ? -5.055 -29.843 15.196 1.00 78.81 122 LEU A C 1
ATOM 953 O O . LEU A 1 122 ? -6.047 -30.564 15.279 1.00 78.81 122 LEU A O 1
ATOM 957 N N . ARG A 1 123 ? -4.174 -29.734 16.198 1.00 83.12 123 ARG A N 1
ATOM 958 C CA . ARG A 1 123 ? -4.313 -30.476 17.454 1.00 83.12 123 ARG A CA 1
ATOM 959 C C . ARG A 1 123 ? -5.471 -29.937 18.287 1.00 83.12 123 ARG A C 1
ATOM 961 O O . ARG A 1 123 ? -6.254 -30.736 18.787 1.00 83.12 123 ARG A O 1
ATOM 968 N N . SER A 1 124 ? -5.636 -28.617 18.379 1.00 88.62 124 SER A N 1
ATOM 969 C CA . SER A 1 124 ? -6.801 -28.010 19.040 1.00 88.62 124 SER A CA 1
ATOM 970 C C . SER A 1 124 ? -8.116 -28.499 18.437 1.00 88.62 124 SER A C 1
ATOM 972 O O . SER A 1 124 ? -9.041 -28.843 19.166 1.00 88.62 124 SER A O 1
ATOM 974 N N . THR A 1 125 ? -8.169 -28.580 17.104 1.00 88.75 125 THR A N 1
ATOM 975 C CA . THR A 1 125 ? -9.335 -29.073 16.362 1.00 88.75 125 THR A CA 1
ATOM 976 C C . THR A 1 125 ? -9.610 -30.531 16.708 1.00 88.75 125 THR A C 1
ATOM 978 O O . THR A 1 125 ? -10.734 -30.873 17.061 1.00 88.75 125 THR A O 1
ATOM 981 N N . ALA A 1 126 ? -8.581 -31.385 16.695 1.00 87.69 126 ALA A N 1
ATOM 982 C CA . ALA A 1 126 ? -8.728 -32.788 17.068 1.00 87.69 126 ALA A CA 1
ATOM 983 C C . ALA A 1 126 ? -9.214 -32.966 18.517 1.00 87.69 126 ALA A C 1
ATOM 985 O O . ALA A 1 126 ? -10.079 -33.806 18.771 1.00 87.69 126 ALA A O 1
ATOM 986 N N . ILE A 1 127 ? -8.703 -32.150 19.450 1.00 91.69 127 ILE A N 1
ATOM 987 C CA . ILE A 1 127 ? -9.120 -32.128 20.862 1.00 91.69 127 ILE A CA 1
ATOM 988 C C . ILE A 1 127 ? -10.580 -31.688 20.983 1.00 91.69 127 ILE A C 1
ATOM 990 O O . ILE A 1 127 ? -11.372 -32.366 21.636 1.00 91.69 127 ILE A O 1
ATOM 994 N N . ALA A 1 128 ? -10.960 -30.586 20.332 1.00 92.31 128 ALA A N 1
ATOM 995 C CA . ALA A 1 128 ? -12.329 -30.087 20.348 1.00 92.31 128 ALA A CA 1
ATOM 996 C C . ALA A 1 128 ? -13.300 -31.116 19.751 1.00 92.31 128 ALA A C 1
ATOM 998 O O . ALA A 1 128 ? -14.355 -31.364 20.330 1.00 92.31 128 ALA A O 1
ATOM 999 N N . VAL A 1 129 ? -12.940 -31.766 18.643 1.00 91.81 129 VAL A N 1
ATOM 1000 C CA . VAL A 1 129 ? -13.743 -32.844 18.052 1.00 91.81 129 VAL A CA 1
ATOM 1001 C C . VAL A 1 129 ? -13.881 -34.018 19.019 1.00 91.81 129 VAL A C 1
ATOM 1003 O O . VAL A 1 129 ? -14.992 -34.503 19.204 1.00 91.81 129 VAL A O 1
ATOM 1006 N N . ALA A 1 130 ? -12.792 -34.463 19.651 1.00 92.88 130 ALA A N 1
ATOM 1007 C CA . ALA A 1 130 ? -12.808 -35.603 20.566 1.00 92.88 130 ALA A CA 1
ATOM 1008 C C . ALA A 1 130 ? -13.668 -35.340 21.815 1.00 92.88 130 ALA A C 1
ATOM 1010 O O . ALA A 1 130 ? -14.504 -36.170 22.165 1.00 92.88 130 ALA A O 1
ATOM 1011 N N . ILE A 1 131 ? -13.524 -34.168 22.443 1.00 93.19 131 ILE A N 1
ATOM 1012 C CA . ILE A 1 131 ? -14.278 -33.790 23.652 1.00 93.19 131 ILE A CA 1
ATOM 1013 C C . ILE A 1 131 ? -15.776 -33.67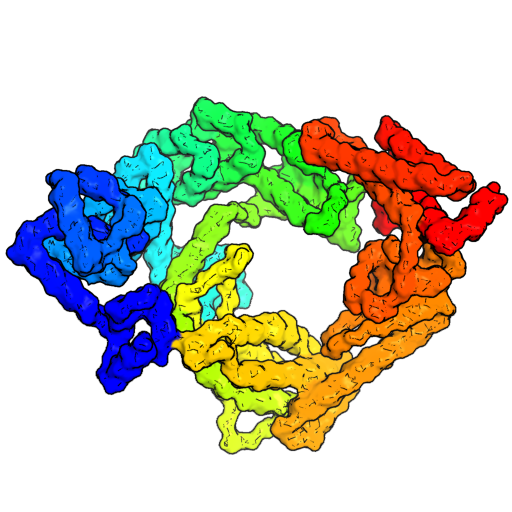0 23.371 1.00 93.19 131 ILE A C 1
ATOM 1015 O O . ILE A 1 131 ? -16.590 -34.142 24.158 1.00 93.19 131 ILE A O 1
ATOM 1019 N N . HIS A 1 132 ? -16.153 -33.060 22.246 1.00 93.69 132 HIS A N 1
ATOM 1020 C CA . HIS A 1 132 ? -17.560 -32.791 21.932 1.00 93.69 132 HIS A CA 1
ATOM 1021 C C . HIS A 1 132 ? -18.222 -33.904 21.105 1.00 93.69 132 HIS A C 1
ATOM 1023 O O . HIS A 1 132 ? -19.385 -33.761 20.722 1.00 93.69 132 HIS A O 1
ATOM 1029 N N . ARG A 1 133 ? -17.510 -35.007 20.817 1.00 90.38 133 ARG A N 1
ATOM 1030 C CA . ARG A 1 133 ? -18.038 -36.147 20.047 1.00 90.38 133 ARG A CA 1
ATOM 1031 C C . ARG A 1 133 ? -19.238 -36.793 20.737 1.00 90.38 133 ARG A C 1
ATOM 1033 O O . ARG A 1 133 ? -20.198 -37.154 20.061 1.00 90.38 133 ARG A O 1
ATOM 1040 N N . THR A 1 134 ? -19.182 -36.908 22.064 1.00 86.56 134 THR A N 1
ATOM 1041 C CA . THR A 1 134 ? -20.226 -37.531 22.888 1.00 86.56 134 THR A CA 1
ATOM 1042 C C . THR A 1 134 ? -20.608 -36.587 24.035 1.00 86.56 134 THR A C 1
ATOM 1044 O O . THR A 1 134 ? -20.061 -36.718 25.127 1.00 86.56 134 THR A O 1
ATOM 1047 N N . PRO A 1 135 ? -21.508 -35.609 23.805 1.00 85.19 135 PRO A N 1
ATOM 1048 C CA . PRO A 1 135 ? -21.923 -34.656 24.838 1.00 85.19 135 PRO A CA 1
ATOM 1049 C C . PRO A 1 135 ? -22.565 -35.340 26.063 1.00 85.19 135 PRO A C 1
ATOM 1051 O O . PRO A 1 135 ? -23.197 -36.389 25.893 1.00 85.19 135 PRO A O 1
ATOM 1054 N N . PRO A 1 136 ? -22.505 -34.740 27.274 1.00 87.12 136 PRO A N 1
ATOM 1055 C CA . PRO A 1 136 ? -21.911 -33.434 27.611 1.00 87.12 136 PRO A CA 1
ATOM 1056 C C . PRO A 1 136 ? -20.369 -33.455 27.755 1.00 87.12 136 PRO A C 1
ATOM 1058 O O . PRO A 1 136 ? -19.819 -34.503 28.090 1.00 87.12 136 PRO A O 1
ATOM 1061 N N . PRO A 1 137 ? -19.672 -32.303 27.578 1.00 91.31 137 PRO A N 1
ATOM 1062 C CA . PRO A 1 137 ? -20.204 -30.961 27.283 1.00 91.31 137 PRO A CA 1
ATOM 1063 C C . PRO A 1 137 ? -20.597 -30.764 25.806 1.00 91.31 137 PRO A C 1
ATOM 1065 O O . PRO A 1 137 ? -20.052 -31.416 24.915 1.00 91.31 137 PRO A O 1
ATOM 1068 N N . HIS A 1 138 ? -21.536 -29.850 25.522 1.00 93.56 138 HIS A N 1
ATOM 1069 C CA . HIS A 1 138 ? -21.819 -29.426 24.144 1.00 93.56 138 HIS A CA 1
ATOM 1070 C C . HIS A 1 138 ? -20.827 -28.351 23.691 1.00 93.56 138 HIS A C 1
ATOM 1072 O O . HIS A 1 138 ? -20.437 -27.485 24.470 1.00 93.56 138 HIS A O 1
ATOM 1078 N N . LEU A 1 139 ? -20.484 -28.346 22.396 1.00 94.06 139 LEU A N 1
ATOM 1079 C CA . LEU A 1 139 ? -19.583 -27.341 21.813 1.00 94.06 139 LEU A CA 1
ATOM 1080 C C . LEU A 1 139 ? -20.058 -25.908 22.093 1.00 94.06 139 LEU A C 1
ATOM 1082 O O . LEU A 1 139 ? -19.253 -25.050 22.432 1.00 94.06 139 LEU A O 1
ATOM 1086 N N . ARG A 1 140 ? -21.369 -25.663 21.985 1.00 94.75 140 ARG A N 1
ATOM 1087 C CA . ARG A 1 140 ? -21.999 -24.362 22.250 1.00 94.75 140 ARG A CA 1
ATOM 1088 C C . ARG A 1 140 ? -21.699 -23.847 23.662 1.00 94.75 140 ARG A C 1
ATOM 1090 O O . ARG A 1 140 ? -21.333 -22.685 23.814 1.00 94.75 140 ARG A O 1
ATOM 1097 N N . ASP A 1 141 ? -21.778 -24.723 24.659 1.00 93.81 141 ASP A N 1
ATOM 1098 C CA . ASP A 1 141 ? -21.510 -24.374 26.056 1.00 93.81 141 ASP A CA 1
ATOM 1099 C C . ASP A 1 141 ? -20.025 -24.065 26.268 1.00 93.81 141 ASP A C 1
ATOM 1101 O O . ASP A 1 141 ? -19.677 -23.085 26.927 1.00 93.81 141 ASP A O 1
ATOM 1105 N N . SER A 1 142 ? -19.138 -24.855 25.656 1.00 94.69 142 SER A N 1
ATOM 1106 C CA . SER A 1 142 ? -17.694 -24.608 25.695 1.00 94.69 142 SER A CA 1
ATOM 1107 C C . SER A 1 142 ? -17.325 -23.281 25.023 1.00 94.69 142 SER A C 1
ATOM 1109 O O . SER A 1 142 ? -16.528 -22.528 25.567 1.00 94.69 142 SER A O 1
ATOM 1111 N N . VAL A 1 143 ? -17.951 -22.933 23.891 1.00 95.88 143 VAL A N 1
ATOM 1112 C CA . VAL A 1 143 ? -17.768 -21.624 23.232 1.00 95.88 143 VAL A CA 1
ATOM 1113 C C . VAL A 1 143 ? -18.225 -20.479 24.130 1.00 95.88 143 VAL A C 1
ATOM 1115 O O . VAL A 1 143 ? -17.477 -19.519 24.312 1.00 95.88 143 VAL A O 1
ATOM 1118 N N . ALA A 1 144 ? -19.414 -20.591 24.728 1.00 94.94 144 ALA A N 1
ATOM 1119 C CA . ALA A 1 144 ? -19.942 -19.581 25.643 1.00 94.94 144 ALA A CA 1
ATOM 1120 C C . ALA A 1 144 ? -19.016 -19.358 26.853 1.00 94.94 144 ALA A C 1
ATOM 1122 O O . ALA A 1 144 ? -18.826 -18.221 27.280 1.00 94.94 144 ALA A O 1
ATOM 1123 N N . LYS A 1 145 ? -18.389 -20.424 27.370 1.00 93.00 145 LYS A N 1
ATOM 1124 C CA . LYS A 1 145 ? -17.377 -20.341 28.436 1.00 93.00 145 LYS A CA 1
ATOM 1125 C C . LYS A 1 145 ? -16.050 -19.741 27.964 1.00 93.00 145 LYS A C 1
ATOM 1127 O O . LYS A 1 145 ? -15.395 -19.057 28.743 1.00 93.00 145 LYS A O 1
ATOM 1132 N N . THR A 1 146 ? -15.644 -19.985 26.719 1.00 94.50 146 THR A N 1
ATOM 1133 C CA . THR A 1 146 ? -14.366 -19.500 26.176 1.00 94.50 146 THR A CA 1
ATOM 1134 C C . THR A 1 146 ? -14.390 -18.003 25.857 1.00 94.50 146 THR A C 1
ATOM 1136 O O . THR A 1 146 ? -13.417 -17.313 26.149 1.00 94.50 146 THR A O 1
ATOM 1139 N N . LEU A 1 147 ? -15.482 -17.472 25.293 1.00 95.00 147 LEU A N 1
ATOM 1140 C CA . LEU A 1 147 ? -15.575 -16.082 24.808 1.00 95.00 147 LEU A CA 1
ATOM 1141 C C . LEU A 1 147 ? -15.190 -14.996 25.845 1.00 95.00 147 LEU A C 1
ATOM 1143 O O . LEU A 1 147 ? -14.420 -14.088 25.505 1.00 95.00 147 LEU A O 1
ATOM 1147 N N . PRO A 1 148 ? -15.638 -15.058 27.117 1.00 93.25 148 PRO A N 1
ATOM 1148 C CA . PRO A 1 148 ? -15.230 -14.093 28.141 1.00 93.25 148 PRO A CA 1
ATOM 1149 C C . PRO A 1 148 ? -13.741 -14.165 28.498 1.00 93.25 148 PRO A C 1
ATOM 1151 O O . PRO A 1 148 ? -13.185 -13.185 28.987 1.00 93.25 148 PRO A O 1
ATOM 1154 N N . LEU A 1 149 ? -13.094 -15.310 28.257 1.00 92.81 149 LEU A N 1
ATOM 1155 C CA . LEU A 1 149 ? -11.701 -15.562 28.629 1.00 92.81 149 LEU A CA 1
ATOM 1156 C C . LEU A 1 149 ? -10.709 -15.129 27.550 1.00 92.81 149 LEU A C 1
ATOM 1158 O O . LEU A 1 149 ? -9.526 -14.988 27.848 1.00 92.81 149 LEU A O 1
ATOM 1162 N N . LEU A 1 150 ? -11.167 -14.930 26.313 1.00 91.94 150 LEU A N 1
ATOM 1163 C CA . LEU A 1 150 ? -10.301 -14.536 25.208 1.00 91.94 150 LEU A CA 1
ATOM 1164 C C . LEU A 1 150 ? -9.663 -13.171 25.466 1.00 91.94 150 LEU A C 1
ATOM 1166 O O . LEU A 1 150 ? -10.315 -12.227 25.928 1.00 91.94 150 LEU A O 1
ATOM 1170 N N . HIS A 1 151 ? -8.389 -13.064 25.099 1.00 89.75 151 HIS A N 1
ATOM 1171 C CA . HIS A 1 151 ? -7.715 -11.778 24.992 1.00 89.75 151 HIS A CA 1
ATOM 1172 C C . HIS A 1 151 ? -8.328 -10.949 23.861 1.00 89.75 151 HIS A C 1
ATOM 1174 O O . HIS A 1 151 ? -8.723 -11.518 22.846 1.00 89.75 151 HIS A O 1
ATOM 1180 N N . THR A 1 152 ? -8.362 -9.624 24.011 1.00 91.44 152 THR A N 1
ATOM 1181 C CA . THR A 1 152 ? -8.976 -8.709 23.035 1.00 91.44 152 THR A CA 1
ATOM 1182 C C . THR A 1 152 ? -8.472 -8.946 21.608 1.00 91.44 152 THR A C 1
ATOM 1184 O O . THR A 1 152 ? -9.288 -9.099 20.703 1.00 91.44 152 THR A O 1
ATOM 1187 N N . ASP A 1 153 ? -7.156 -9.092 21.434 1.00 89.81 153 ASP A N 1
ATOM 1188 C CA . ASP A 1 153 ? -6.515 -9.319 20.127 1.00 89.81 153 ASP A CA 1
ATOM 1189 C C . ASP A 1 153 ? -6.976 -10.605 19.416 1.00 89.81 153 ASP A C 1
ATOM 1191 O O . ASP A 1 153 ? -6.959 -10.678 18.190 1.00 89.81 153 ASP A O 1
ATOM 1195 N N . ASP A 1 154 ? -7.434 -11.611 20.168 1.00 91.38 154 ASP A N 1
ATOM 1196 C CA . ASP A 1 154 ? -7.834 -12.906 19.608 1.00 91.38 154 ASP A CA 1
ATOM 1197 C C . ASP A 1 154 ? -9.335 -12.950 19.253 1.00 91.38 154 ASP A C 1
ATOM 1199 O O . ASP A 1 154 ? -9.764 -13.823 18.493 1.00 91.38 154 ASP A O 1
ATOM 1203 N N . ILE A 1 155 ? -10.151 -12.022 19.780 1.00 95.44 155 ILE A N 1
ATOM 1204 C CA . ILE A 1 155 ? -11.622 -12.043 19.652 1.00 95.44 155 ILE A CA 1
ATOM 1205 C C . ILE A 1 155 ? -12.055 -12.005 18.190 1.00 95.44 155 ILE A C 1
ATOM 1207 O O . ILE A 1 155 ? -12.933 -12.774 17.793 1.00 95.44 155 ILE A O 1
ATOM 1211 N N . ALA A 1 156 ? -11.463 -11.118 17.390 1.00 94.19 156 ALA A N 1
ATOM 1212 C CA . ALA A 1 156 ? -11.905 -10.915 16.019 1.00 94.19 156 ALA A CA 1
ATOM 1213 C C . ALA A 1 156 ? -11.627 -12.143 15.143 1.00 94.19 156 ALA A C 1
ATOM 1215 O O . ALA A 1 156 ? -12.523 -12.625 14.449 1.00 94.19 156 ALA A O 1
ATOM 1216 N N . SER A 1 157 ? -10.410 -12.694 15.227 1.00 90.75 157 SER A N 1
ATOM 1217 C CA . SER A 1 157 ? -10.011 -13.898 14.486 1.00 90.75 157 SER A CA 1
ATOM 1218 C C . SER A 1 157 ? -10.826 -15.124 14.909 1.00 90.75 157 SER A C 1
ATOM 1220 O O . SER A 1 157 ? -11.344 -15.849 14.051 1.00 90.75 157 SER A O 1
ATOM 1222 N N . PHE A 1 158 ? -11.019 -15.304 16.223 1.00 94.44 158 PHE A N 1
ATOM 1223 C CA . PHE A 1 158 ? -11.864 -16.362 16.775 1.00 94.44 158 PHE A CA 1
ATOM 1224 C C . PHE A 1 158 ? -13.294 -16.255 16.251 1.00 94.44 158 PHE A C 1
ATOM 1226 O O . PHE A 1 158 ? -13.830 -17.221 15.716 1.00 94.44 158 PHE A O 1
ATOM 1233 N N . THR A 1 159 ? -13.899 -15.070 16.373 1.00 96.25 159 THR A N 1
ATOM 1234 C CA . THR A 1 159 ? -15.281 -14.807 15.956 1.00 96.25 159 THR A CA 1
ATOM 1235 C C . THR A 1 159 ? -15.454 -15.060 14.463 1.00 96.25 159 THR A C 1
ATOM 1237 O O . THR A 1 159 ? -16.352 -15.804 14.065 1.00 96.25 159 THR A O 1
ATOM 1240 N N . ALA A 1 160 ? -14.557 -14.508 13.641 1.00 93.56 160 ALA A N 1
ATOM 1241 C CA . ALA A 1 160 ? -14.576 -14.695 12.199 1.00 93.56 160 ALA A CA 1
ATOM 1242 C C . ALA A 1 160 ? -14.523 -16.184 11.835 1.00 93.56 160 ALA A C 1
ATOM 1244 O O . ALA A 1 160 ? -15.383 -16.675 11.106 1.00 93.56 160 ALA A O 1
ATOM 1245 N N . SER A 1 161 ? -13.555 -16.919 12.382 1.00 91.06 161 SER A N 1
ATOM 1246 C CA . SER A 1 161 ? -13.334 -18.333 12.064 1.00 91.06 161 SER A CA 1
ATOM 1247 C C . SER A 1 161 ? -14.459 -19.237 12.580 1.00 91.06 161 SER A C 1
ATOM 1249 O O . SER A 1 161 ? -14.934 -20.105 11.846 1.00 91.06 161 SER A O 1
ATOM 1251 N N . ALA A 1 162 ? -14.931 -19.009 13.809 1.00 94.56 162 ALA A N 1
ATOM 1252 C CA . ALA A 1 162 ? -15.991 -19.797 14.431 1.00 94.56 162 ALA A CA 1
ATOM 1253 C C . ALA A 1 162 ? -17.311 -19.680 13.667 1.00 94.56 162 ALA A C 1
ATOM 1255 O O . ALA A 1 162 ? -17.909 -20.695 13.309 1.00 94.56 162 ALA A O 1
ATOM 1256 N N . LEU A 1 163 ? -17.736 -18.452 13.358 1.00 95.50 163 LEU A N 1
ATOM 1257 C CA . LEU A 1 163 ? -19.001 -18.207 12.665 1.00 95.50 163 LEU A CA 1
ATOM 1258 C C . LEU A 1 163 ? -18.921 -18.551 11.173 1.00 95.50 163 LEU A C 1
ATOM 1260 O O . LEU A 1 163 ? -19.923 -18.937 10.572 1.00 95.50 163 LEU A O 1
ATOM 1264 N N . THR A 1 164 ? -17.738 -18.468 10.563 1.00 91.50 164 THR A N 1
ATOM 1265 C CA . THR A 1 164 ? -17.522 -18.960 9.193 1.00 91.50 164 THR A CA 1
ATOM 1266 C C . THR A 1 164 ? -17.695 -20.478 9.125 1.00 91.50 164 THR A C 1
ATOM 1268 O O . THR A 1 164 ? -18.342 -20.978 8.209 1.00 91.50 164 THR A O 1
ATOM 1271 N N . ALA A 1 165 ? -17.169 -21.209 10.113 1.00 89.81 165 ALA A N 1
ATOM 1272 C CA . ALA A 1 165 ? -17.282 -22.664 10.172 1.00 89.81 165 ALA A CA 1
ATOM 1273 C C . ALA A 1 165 ? -18.677 -23.150 10.606 1.00 89.81 165 ALA A C 1
ATOM 1275 O O . ALA A 1 165 ? -19.098 -24.237 10.208 1.00 89.81 165 ALA A O 1
ATOM 1276 N N . ARG A 1 166 ? -19.374 -22.393 11.466 1.00 92.50 166 ARG A N 1
ATOM 1277 C CA . ARG A 1 166 ? -20.591 -22.841 12.155 1.00 92.50 166 ARG A CA 1
ATOM 1278 C C . ARG A 1 166 ? -21.578 -21.702 12.414 1.00 92.50 166 ARG A C 1
ATOM 1280 O O . ARG A 1 166 ? -21.361 -20.874 13.293 1.00 92.50 166 ARG A O 1
ATOM 1287 N N . SER A 1 167 ? -22.708 -21.707 11.707 1.00 91.50 167 SER A N 1
ATOM 1288 C CA . SER A 1 167 ? -23.781 -20.715 11.890 1.00 91.50 167 SER A CA 1
ATOM 1289 C C . SER A 1 167 ? -24.650 -20.934 13.130 1.00 91.50 167 SER A C 1
ATOM 1291 O O . SER A 1 167 ? -25.329 -20.017 13.582 1.00 91.50 167 SER A O 1
ATOM 1293 N N . 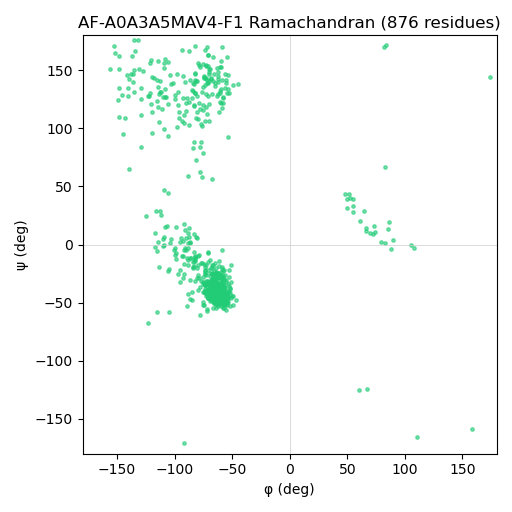ASP A 1 168 ? -24.606 -22.116 13.749 1.00 93.94 168 ASP A N 1
ATOM 1294 C CA . ASP A 1 168 ? -25.327 -22.391 14.997 1.00 93.94 168 ASP A CA 1
ATOM 1295 C C . ASP A 1 168 ? -24.737 -21.668 16.226 1.00 93.94 168 ASP A C 1
ATOM 1297 O O . ASP A 1 168 ? -25.324 -21.709 17.311 1.00 93.94 168 ASP A O 1
ATOM 1301 N N . LEU A 1 169 ? -23.591 -20.999 16.058 1.00 95.94 169 LEU A N 1
ATOM 1302 C CA . LEU A 1 169 ? -22.904 -20.226 17.091 1.00 95.94 169 LEU A CA 1
ATOM 1303 C C . LEU A 1 169 ? -23.268 -18.732 17.092 1.00 95.94 169 LEU A C 1
ATOM 1305 O O . LEU A 1 169 ? -22.924 -18.051 18.057 1.00 95.94 169 LEU A O 1
ATOM 1309 N N . ASP A 1 170 ? -23.985 -18.235 16.075 1.00 95.81 170 ASP A N 1
ATOM 1310 C CA . ASP A 1 170 ? -24.241 -16.800 15.863 1.00 95.81 170 ASP A CA 1
ATOM 1311 C C . ASP A 1 170 ? -24.807 -16.121 17.118 1.00 95.81 170 ASP A C 1
ATOM 1313 O O . ASP A 1 170 ? -24.231 -15.157 17.615 1.00 95.81 170 ASP A O 1
ATOM 1317 N N . THR A 1 171 ? -25.882 -16.668 17.695 1.00 95.81 171 THR A N 1
ATOM 1318 C CA . THR A 1 171 ? -26.524 -16.101 18.896 1.00 95.81 171 THR A CA 1
ATOM 1319 C C . THR A 1 171 ? -25.577 -16.029 20.094 1.00 95.81 171 THR A C 1
ATOM 1321 O O . THR A 1 171 ? -25.547 -15.019 20.781 1.00 95.81 171 THR A O 1
ATOM 1324 N N . ILE A 1 172 ? -24.756 -17.060 20.321 1.00 96.50 172 ILE A N 1
ATOM 1325 C CA . ILE A 1 172 ? -23.857 -17.118 21.489 1.00 96.50 172 ILE A CA 1
ATOM 1326 C C . ILE A 1 172 ? -22.778 -16.038 21.397 1.00 96.50 172 ILE A C 1
ATOM 1328 O O . ILE A 1 172 ? -22.422 -15.422 22.401 1.00 96.50 172 ILE A O 1
ATOM 1332 N N . VAL A 1 173 ? -22.255 -15.804 20.192 1.00 97.00 173 VAL A N 1
ATOM 1333 C CA . VAL A 1 173 ? -21.253 -14.762 19.964 1.00 97.00 173 VAL A CA 1
ATOM 1334 C C . VAL A 1 173 ? -21.875 -13.369 20.057 1.00 97.00 173 VAL A C 1
ATOM 1336 O O . VAL A 1 173 ? -21.269 -12.485 20.659 1.00 97.00 173 VAL A O 1
ATOM 1339 N N . LEU A 1 174 ? -23.083 -13.171 19.516 1.00 96.56 174 LEU A N 1
ATOM 1340 C CA . LEU A 1 174 ? -23.809 -11.901 19.625 1.00 96.56 174 LEU A CA 1
ATOM 1341 C C . LEU A 1 174 ? -24.095 -11.539 21.090 1.00 96.56 174 LEU A C 1
ATOM 1343 O O . LEU A 1 174 ? -23.796 -10.421 21.504 1.00 96.56 174 LEU A O 1
ATOM 1347 N N . ASP A 1 175 ? -24.568 -12.493 21.896 1.00 96.31 175 ASP A N 1
ATOM 1348 C CA . ASP A 1 175 ? -24.821 -12.284 23.327 1.00 96.31 175 ASP A CA 1
ATOM 1349 C C . ASP A 1 175 ? -23.535 -11.888 24.077 1.00 96.31 175 ASP A C 1
ATOM 1351 O O . ASP A 1 175 ? -23.530 -10.965 24.897 1.00 96.31 175 ASP A O 1
ATOM 1355 N N . ALA A 1 176 ? -22.409 -12.541 23.766 1.00 95.88 176 ALA A N 1
ATOM 1356 C CA . ALA A 1 176 ? -21.111 -12.210 24.355 1.00 95.88 176 ALA A CA 1
ATOM 1357 C C . ALA A 1 176 ? -20.595 -10.824 23.924 1.00 95.88 176 ALA A C 1
ATOM 1359 O O . ALA A 1 176 ? -19.965 -10.121 24.726 1.00 95.88 176 ALA A O 1
ATOM 1360 N N . ALA A 1 177 ? -20.865 -10.423 22.679 1.00 96.12 177 ALA A N 1
ATOM 1361 C CA . ALA A 1 177 ? -20.523 -9.107 22.155 1.00 96.12 177 ALA A CA 1
ATOM 1362 C C . ALA A 1 177 ? -21.343 -8.000 22.834 1.00 96.12 177 ALA A C 1
ATOM 1364 O O . ALA A 1 177 ? -20.760 -7.010 23.280 1.00 96.12 177 ALA A O 1
ATOM 1365 N N . LEU A 1 178 ? -22.657 -8.199 23.007 1.00 95.38 178 LEU A N 1
ATOM 1366 C CA . LEU A 1 178 ? -23.536 -7.288 23.752 1.00 95.38 178 LEU A CA 1
ATOM 1367 C C . LEU A 1 178 ? -23.067 -7.122 25.201 1.00 95.38 178 LEU A C 1
ATOM 1369 O O . LEU A 1 178 ? -22.915 -6.000 25.682 1.00 95.38 178 LEU A O 1
ATOM 1373 N N . ALA A 1 179 ? -22.761 -8.229 25.884 1.00 93.88 179 ALA A N 1
ATOM 1374 C CA . ALA A 1 179 ? -22.247 -8.196 27.253 1.00 93.88 179 ALA A CA 1
ATOM 1375 C C . ALA A 1 179 ? -20.879 -7.493 27.366 1.00 93.88 179 ALA A C 1
ATOM 1377 O O . ALA A 1 179 ? -20.542 -6.954 28.419 1.00 93.88 179 ALA A O 1
ATOM 1378 N N . SER A 1 180 ? -20.095 -7.483 26.283 1.00 91.25 180 SER A N 1
ATOM 1379 C CA . SER A 1 180 ? -18.780 -6.836 26.221 1.00 91.25 180 SER A CA 1
ATOM 1380 C C . SER A 1 180 ? -18.833 -5.373 25.768 1.00 91.25 180 SER A C 1
ATOM 1382 O O . SER A 1 180 ? -17.789 -4.723 25.798 1.00 91.25 180 SER A O 1
ATOM 1384 N N . ALA A 1 181 ? -20.002 -4.838 25.390 1.00 89.44 181 ALA A N 1
ATOM 1385 C CA . ALA A 1 181 ? -20.156 -3.468 24.888 1.00 89.44 181 ALA A CA 1
ATOM 1386 C C . ALA A 1 181 ? -19.542 -2.375 25.790 1.00 89.44 181 ALA A C 1
ATOM 1388 O O . ALA A 1 181 ? -18.929 -1.459 25.247 1.00 89.44 181 ALA A O 1
ATOM 1389 N N . PRO A 1 182 ? -19.596 -2.459 27.140 1.00 90.38 182 PRO A N 1
ATOM 1390 C CA . PRO A 1 182 ? -18.937 -1.475 28.007 1.00 90.38 182 PRO A CA 1
ATOM 1391 C C . PRO A 1 182 ? -17.407 -1.395 27.848 1.00 90.38 182 PRO A C 1
ATOM 1393 O O . PRO A 1 182 ? -16.797 -0.419 28.272 1.00 90.38 182 PRO A O 1
ATOM 1396 N N . SER A 1 183 ? -16.767 -2.416 27.269 1.00 93.38 183 SER A N 1
ATOM 1397 C CA . SER A 1 183 ? -15.347 -2.397 26.919 1.00 93.38 183 SER A CA 1
ATOM 1398 C C . SER A 1 183 ? -15.191 -2.054 25.439 1.00 93.38 183 SER A C 1
ATOM 1400 O O . SER A 1 183 ? -15.331 -2.929 24.585 1.00 93.38 183 SER A O 1
ATOM 1402 N N . VAL A 1 184 ? -14.850 -0.794 25.142 1.00 94.06 184 VAL A N 1
ATOM 1403 C CA . VAL A 1 184 ? -14.693 -0.266 23.771 1.00 94.06 184 VAL A CA 1
ATOM 1404 C C . VAL A 1 184 ? -13.810 -1.176 22.912 1.00 94.06 184 VAL A C 1
ATOM 1406 O O . VAL A 1 184 ? -14.241 -1.640 21.859 1.00 94.06 184 VAL A O 1
ATOM 1409 N N . ALA A 1 185 ? -12.617 -1.527 23.399 1.00 94.19 185 ALA A N 1
ATOM 1410 C CA . ALA A 1 185 ? -11.676 -2.374 22.666 1.00 94.19 185 ALA A CA 1
ATOM 1411 C C . ALA A 1 185 ? -12.239 -3.772 22.335 1.00 94.19 185 ALA A C 1
ATOM 1413 O O . ALA A 1 185 ? -12.091 -4.255 21.211 1.00 94.19 185 ALA A O 1
ATOM 1414 N N . ARG A 1 186 ? -12.933 -4.428 23.281 1.00 95.19 186 ARG A N 1
ATOM 1415 C CA . ARG A 1 186 ? -13.566 -5.736 23.025 1.00 95.19 186 ARG A CA 1
ATOM 1416 C C . ARG A 1 186 ? -14.746 -5.606 22.071 1.00 95.19 186 ARG A C 1
ATOM 1418 O O . ARG A 1 186 ? -14.916 -6.464 21.212 1.00 95.19 186 ARG A O 1
ATOM 1425 N N . PHE A 1 187 ? -15.546 -4.553 22.211 1.00 96.00 187 PHE A N 1
ATOM 1426 C CA . PHE A 1 187 ? -16.691 -4.296 21.344 1.00 96.00 187 PHE A CA 1
ATOM 1427 C C . PHE A 1 187 ? -16.263 -4.077 19.886 1.00 96.00 187 PHE A C 1
ATOM 1429 O O . PHE A 1 187 ? -16.818 -4.712 18.990 1.00 96.00 187 PHE A O 1
ATOM 1436 N N . ILE A 1 188 ? -15.211 -3.281 19.659 1.00 95.69 188 ILE A N 1
ATOM 1437 C CA . ILE A 1 188 ? -14.564 -3.117 18.347 1.00 95.69 188 ILE A CA 1
ATOM 1438 C C . ILE A 1 188 ? -14.109 -4.475 17.798 1.00 95.69 188 ILE A C 1
ATOM 1440 O O . ILE A 1 188 ? -14.425 -4.809 16.657 1.00 95.69 188 ILE A O 1
ATOM 1444 N N . ALA A 1 189 ? -13.419 -5.290 18.605 1.00 95.81 189 ALA A N 1
ATOM 1445 C CA . ALA A 1 189 ? -12.929 -6.597 18.165 1.00 95.81 189 ALA A CA 1
ATOM 1446 C C . ALA A 1 189 ? -14.066 -7.565 17.780 1.00 95.81 189 ALA A C 1
ATOM 1448 O O . ALA A 1 189 ? -13.945 -8.304 16.800 1.00 95.81 189 ALA A O 1
ATOM 1449 N N . TYR A 1 190 ? -15.191 -7.542 18.504 1.00 97.31 190 TYR A N 1
ATOM 1450 C CA . TYR A 1 190 ? -16.381 -8.308 18.132 1.00 97.31 190 TYR A CA 1
ATOM 1451 C C . TYR A 1 190 ? -17.000 -7.812 16.827 1.00 97.31 190 TYR A C 1
ATOM 1453 O O . TYR A 1 190 ? -17.233 -8.629 15.938 1.00 97.31 190 TYR A O 1
ATOM 1461 N N . LEU A 1 191 ? -17.238 -6.504 16.676 1.00 96.44 191 LEU A N 1
ATOM 1462 C CA . LEU A 1 191 ? -17.787 -5.941 15.437 1.00 96.44 191 LEU A CA 1
ATOM 1463 C C . LEU A 1 191 ? -16.922 -6.312 14.227 1.00 96.44 191 LEU A C 1
ATOM 1465 O O . LEU A 1 191 ? -17.447 -6.813 13.231 1.00 96.44 191 LEU A O 1
ATOM 1469 N N . HIS A 1 192 ? -15.603 -6.167 14.358 1.00 95.44 192 HIS A N 1
ATOM 1470 C CA . HIS A 1 192 ? -14.651 -6.540 13.320 1.00 95.44 192 HIS A CA 1
ATOM 1471 C C . HIS A 1 192 ? -14.765 -8.030 12.954 1.00 95.44 192 HIS A C 1
ATOM 1473 O O . HIS A 1 192 ? -14.945 -8.386 11.788 1.00 95.44 192 HIS A O 1
ATOM 1479 N N . GLY A 1 193 ? -14.770 -8.918 13.957 1.00 95.38 193 GLY A N 1
ATOM 1480 C CA . GLY A 1 193 ? -14.945 -10.358 13.754 1.00 95.38 193 GLY A CA 1
ATOM 1481 C C . GLY A 1 193 ? -16.280 -10.735 13.099 1.00 95.38 193 GLY A C 1
ATOM 1482 O O . GLY A 1 193 ? -16.317 -11.615 12.237 1.00 95.38 193 GLY A O 1
ATOM 1483 N N . LEU A 1 194 ? -17.378 -10.066 13.463 1.00 96.62 194 LEU A N 1
ATOM 1484 C CA . LEU A 1 194 ? -18.711 -10.293 12.888 1.00 96.62 194 LEU A CA 1
ATOM 1485 C C . LEU A 1 194 ? -18.782 -9.847 11.422 1.00 96.62 194 LEU A C 1
ATOM 1487 O O . LEU A 1 194 ? -19.370 -10.547 10.589 1.00 96.62 194 LEU A O 1
ATOM 1491 N N . ARG A 1 195 ? -18.154 -8.717 11.079 1.00 94.62 195 ARG A N 1
ATOM 1492 C CA . ARG A 1 195 ? -18.031 -8.249 9.689 1.00 94.62 195 ARG A CA 1
ATOM 1493 C C . ARG A 1 195 ? -17.178 -9.204 8.863 1.00 94.62 195 ARG A C 1
ATOM 1495 O O . ARG A 1 195 ? -17.588 -9.599 7.771 1.00 94.62 195 ARG A O 1
ATOM 1502 N N . ALA A 1 196 ? -16.046 -9.646 9.405 1.00 93.56 196 ALA A N 1
ATOM 1503 C CA . ALA A 1 196 ? -15.180 -10.638 8.779 1.00 93.56 196 ALA A CA 1
ATOM 1504 C C . ALA A 1 196 ? -15.887 -11.990 8.560 1.00 93.56 196 ALA A C 1
ATOM 1506 O O . ALA A 1 196 ? -15.757 -12.577 7.483 1.00 93.56 196 ALA A O 1
ATOM 1507 N N . ALA A 1 197 ? -16.679 -12.469 9.528 1.00 94.44 197 ALA A N 1
ATOM 1508 C CA . ALA A 1 197 ? -17.508 -13.670 9.382 1.00 94.44 197 ALA A CA 1
ATOM 1509 C C . ALA A 1 197 ? -18.557 -13.508 8.273 1.00 94.44 197 ALA A C 1
ATOM 1511 O O . ALA A 1 197 ? -18.675 -14.364 7.394 1.00 94.44 197 ALA A O 1
ATOM 1512 N N . SER A 1 198 ? -19.289 -12.388 8.290 1.00 94.38 198 SER A N 1
ATOM 1513 C CA . SER A 1 198 ? -20.315 -12.078 7.287 1.00 94.38 198 SER A CA 1
ATOM 1514 C C . SER A 1 198 ? -19.698 -12.045 5.886 1.00 94.38 198 SER A C 1
ATOM 1516 O O . SER A 1 198 ? -20.182 -12.707 4.971 1.00 94.38 198 SER A O 1
ATOM 1518 N N . PHE A 1 199 ? -18.560 -11.365 5.721 1.00 94.06 199 PHE A N 1
ATOM 1519 C CA . PHE A 1 199 ? -17.858 -11.342 4.443 1.00 94.06 199 PHE A CA 1
ATOM 1520 C C . PHE A 1 199 ? -17.312 -12.719 4.038 1.00 94.06 199 PHE A C 1
ATOM 1522 O O . PHE A 1 199 ? -17.410 -13.077 2.872 1.00 94.06 199 PHE A O 1
ATOM 1529 N N . SER A 1 200 ? -16.789 -13.525 4.964 1.00 92.19 200 SER A N 1
ATOM 1530 C CA . SER A 1 200 ? -16.276 -14.868 4.639 1.00 92.19 200 SER A CA 1
ATOM 1531 C C . SER A 1 200 ? -17.385 -15.786 4.105 1.00 92.19 200 SER A C 1
ATOM 1533 O O . SER A 1 200 ? -17.181 -16.489 3.117 1.00 92.19 200 SER A O 1
ATOM 1535 N N . ARG A 1 201 ? -18.592 -15.715 4.688 1.00 92.00 201 ARG A N 1
ATOM 1536 C CA . ARG A 1 201 ? -19.795 -16.394 4.163 1.00 92.00 201 ARG A CA 1
ATOM 1537 C C . ARG A 1 201 ? -20.155 -15.903 2.758 1.00 92.00 201 ARG A C 1
ATOM 1539 O O . ARG A 1 201 ? -20.437 -16.713 1.878 1.00 92.00 201 ARG A O 1
ATOM 1546 N N . ARG A 1 202 ? -20.084 -14.588 2.522 1.00 93.69 202 ARG A N 1
ATOM 1547 C CA . ARG A 1 202 ? -20.289 -13.990 1.193 1.00 93.69 202 ARG A CA 1
ATOM 1548 C C . ARG A 1 202 ? -19.241 -14.453 0.177 1.00 93.69 202 ARG A C 1
ATOM 1550 O O . ARG A 1 202 ? -19.583 -14.776 -0.955 1.00 93.69 202 ARG A O 1
ATOM 1557 N N . ALA A 1 203 ? -17.976 -14.510 0.577 1.00 92.56 203 ALA A N 1
ATOM 1558 C CA . ALA A 1 203 ? -16.867 -14.900 -0.281 1.00 92.56 203 ALA A CA 1
ATOM 1559 C C . ALA A 1 203 ? -16.952 -16.376 -0.702 1.00 92.56 203 ALA A C 1
ATOM 1561 O O . ALA A 1 203 ? -16.646 -16.688 -1.849 1.00 92.56 203 ALA A O 1
ATOM 1562 N N . MET A 1 204 ? -17.457 -17.274 0.155 1.00 91.75 204 MET A N 1
ATOM 1563 C CA . MET A 1 204 ? -17.772 -18.653 -0.257 1.00 91.75 204 MET A CA 1
ATOM 1564 C C . MET A 1 204 ? -18.777 -18.681 -1.413 1.00 91.75 204 MET A C 1
ATOM 1566 O O . MET A 1 204 ? -18.572 -19.395 -2.392 1.00 91.75 204 MET A O 1
ATOM 1570 N N . ARG A 1 205 ? -19.815 -17.836 -1.361 1.00 92.31 205 ARG A N 1
ATOM 1571 C CA . ARG A 1 205 ? -20.773 -17.693 -2.466 1.00 92.31 205 ARG A CA 1
ATOM 1572 C C . ARG A 1 205 ? -20.125 -17.115 -3.727 1.00 92.31 205 ARG A C 1
ATOM 1574 O O . ARG A 1 205 ? -20.501 -17.493 -4.833 1.00 92.31 205 ARG A O 1
ATOM 1581 N N . TRP A 1 206 ? -19.138 -16.229 -3.596 1.00 94.75 206 TRP A N 1
ATOM 1582 C CA . TRP A 1 206 ? -18.398 -15.704 -4.748 1.00 94.75 206 TRP A CA 1
ATOM 1583 C C . TRP A 1 206 ? -17.622 -16.785 -5.504 1.00 94.75 206 TRP A C 1
ATOM 1585 O O . TRP A 1 206 ? -17.540 -16.710 -6.728 1.00 94.75 206 TRP A O 1
ATOM 1595 N N . VAL A 1 207 ? -17.109 -17.813 -4.820 1.00 92.56 207 VAL A N 1
ATOM 1596 C CA . VAL A 1 207 ? -16.481 -18.966 -5.490 1.00 92.56 207 VAL A CA 1
ATOM 1597 C C . VAL A 1 207 ? -17.485 -19.666 -6.411 1.00 92.56 207 VAL A C 1
ATOM 1599 O O . VAL A 1 207 ? -17.195 -19.877 -7.588 1.00 92.56 207 VAL A O 1
ATOM 1602 N N . GLU A 1 208 ? -18.699 -19.919 -5.918 1.00 94.12 208 GLU A N 1
ATOM 1603 C CA . GLU A 1 208 ? -19.782 -20.535 -6.697 1.00 94.12 208 GLU A CA 1
ATOM 1604 C C . GLU A 1 208 ? -20.209 -19.654 -7.887 1.00 94.12 208 GLU A C 1
ATOM 1606 O O . GLU A 1 208 ? -20.437 -20.154 -8.991 1.00 94.12 208 GLU A O 1
ATOM 1611 N N . ILE A 1 209 ? -20.274 -18.329 -7.694 1.00 95.44 209 ILE A N 1
ATOM 1612 C CA . ILE A 1 209 ? -20.577 -17.371 -8.771 1.00 95.44 209 ILE A CA 1
ATOM 1613 C C . ILE A 1 209 ? -19.487 -17.433 -9.850 1.00 95.44 209 ILE A C 1
ATOM 1615 O O . ILE A 1 209 ? -19.808 -17.572 -11.032 1.00 95.44 209 ILE A O 1
ATOM 1619 N N . ALA A 1 210 ? -18.206 -17.387 -9.470 1.00 93.81 210 ALA A N 1
ATOM 1620 C CA . ALA A 1 210 ? -17.090 -17.462 -10.414 1.00 93.81 210 ALA A CA 1
ATOM 1621 C C . ALA A 1 210 ? -17.140 -18.743 -11.264 1.00 93.81 210 ALA A C 1
ATOM 1623 O O . ALA A 1 210 ? -16.918 -18.699 -12.477 1.00 93.81 210 ALA A O 1
ATOM 1624 N N . GLU A 1 211 ? -17.474 -19.873 -10.639 1.00 92.62 211 GLU A N 1
ATOM 1625 C CA . GLU A 1 211 ? -17.644 -21.161 -11.312 1.00 92.62 211 GLU A CA 1
ATOM 1626 C C . GLU A 1 211 ? -18.821 -21.156 -12.285 1.00 92.62 211 GLU A C 1
ATOM 1628 O O . GLU A 1 211 ? -18.665 -21.567 -13.437 1.00 92.62 211 GLU A O 1
ATOM 1633 N N . SER A 1 212 ? -19.972 -20.617 -11.873 1.00 95.12 212 SER A N 1
ATOM 1634 C CA . SER A 1 212 ? -21.166 -20.542 -12.723 1.00 95.12 212 SER A CA 1
ATOM 1635 C C . SER A 1 212 ? -20.956 -19.704 -13.994 1.00 95.12 212 SER A C 1
ATOM 1637 O O . SER A 1 212 ? -21.457 -20.057 -15.061 1.00 95.12 212 SER A O 1
ATOM 1639 N N . HIS A 1 213 ? -20.135 -18.650 -13.915 1.00 94.94 213 HIS A N 1
ATOM 1640 C CA . HIS A 1 213 ? -19.762 -17.795 -15.052 1.00 94.94 213 HIS A CA 1
ATOM 1641 C C . HIS A 1 213 ? -18.524 -18.292 -15.816 1.00 94.94 213 HIS A C 1
ATOM 1643 O O . HIS A 1 213 ? -18.009 -17.594 -16.696 1.00 94.94 213 HIS A O 1
ATOM 1649 N N . SER A 1 214 ? -18.049 -19.508 -15.513 1.00 91.94 214 SER A N 1
ATOM 1650 C CA . SER A 1 214 ? -16.888 -20.137 -16.158 1.00 91.94 214 SER A CA 1
ATOM 1651 C C . SER A 1 214 ? -15.623 -19.272 -16.101 1.00 91.94 214 SER A C 1
ATOM 1653 O O . SER A 1 214 ? -14.866 -19.184 -17.072 1.00 91.94 214 SER A O 1
ATOM 1655 N N . VAL A 1 215 ? -15.390 -18.597 -14.972 1.00 91.25 215 VAL A N 1
ATOM 1656 C CA . VAL A 1 215 ? -14.152 -17.846 -14.755 1.00 91.25 215 VAL A CA 1
ATOM 1657 C C . VAL A 1 215 ? -13.032 -18.814 -14.374 1.00 91.25 215 VAL A C 1
ATOM 1659 O O . VAL A 1 215 ? -13.122 -19.556 -13.389 1.00 91.25 215 VAL A O 1
ATOM 1662 N N . VAL A 1 216 ? -11.965 -18.793 -15.174 1.00 89.31 216 VAL A N 1
ATOM 1663 C CA . VAL A 1 216 ? -10.784 -19.647 -14.985 1.00 89.31 216 VAL A CA 1
ATOM 1664 C C . VAL A 1 216 ? -10.081 -19.350 -13.650 1.00 89.31 216 VAL A C 1
ATOM 1666 O O . VAL A 1 216 ? -10.023 -18.176 -13.267 1.00 89.31 216 VAL A O 1
ATOM 1669 N N . PRO A 1 217 ? -9.549 -20.369 -12.944 1.00 89.00 217 PRO A N 1
ATOM 1670 C CA . PRO A 1 217 ? -8.909 -20.227 -11.630 1.00 89.00 217 PRO A CA 1
ATOM 1671 C C . PRO A 1 217 ? -7.904 -19.077 -11.517 1.00 89.00 217 PRO A C 1
ATOM 1673 O O . PRO A 1 217 ? -8.048 -18.246 -10.617 1.00 89.00 217 PRO A O 1
ATOM 1676 N N . ALA A 1 218 ? -6.988 -18.942 -12.482 1.00 85.44 218 ALA A N 1
ATOM 1677 C CA . ALA A 1 218 ? -5.961 -17.895 -12.496 1.00 85.44 218 ALA A CA 1
ATOM 1678 C C . ALA A 1 218 ? -6.535 -16.464 -12.467 1.00 85.44 218 ALA A C 1
ATOM 1680 O O . ALA A 1 218 ? -5.869 -15.521 -12.045 1.00 85.44 218 ALA A O 1
ATOM 1681 N N . LYS A 1 219 ? -7.794 -16.276 -12.895 1.00 85.62 219 LYS A N 1
ATOM 1682 C CA . LYS A 1 219 ? -8.457 -14.961 -12.956 1.00 85.62 219 LYS A CA 1
ATOM 1683 C C . LYS A 1 219 ? -9.393 -14.683 -11.780 1.00 85.62 219 LYS A C 1
ATOM 1685 O O . LYS A 1 219 ? -9.869 -13.556 -11.646 1.00 85.62 219 LYS A O 1
ATOM 1690 N N . ARG A 1 220 ? -9.667 -15.673 -10.924 1.00 88.75 220 ARG A N 1
ATOM 1691 C CA . ARG A 1 220 ? -10.653 -15.543 -9.836 1.00 88.75 220 ARG A CA 1
ATOM 1692 C C . ARG A 1 220 ? -10.235 -14.504 -8.788 1.00 88.75 220 ARG A C 1
ATOM 1694 O O . ARG A 1 220 ? -11.069 -13.717 -8.353 1.00 88.75 220 ARG A O 1
ATOM 1701 N N . ALA A 1 221 ? -8.943 -14.432 -8.459 1.00 86.56 221 ALA A N 1
ATOM 1702 C CA . ALA A 1 221 ? -8.418 -13.431 -7.528 1.00 86.56 221 ALA A CA 1
ATOM 1703 C C . ALA A 1 221 ? -8.671 -11.988 -8.012 1.00 86.56 221 ALA A C 1
ATOM 1705 O O . ALA A 1 221 ? -9.109 -11.143 -7.230 1.00 86.56 221 ALA A O 1
ATOM 1706 N N . TYR A 1 222 ? -8.483 -11.719 -9.311 1.00 86.19 222 TYR A N 1
ATOM 1707 C CA . TYR A 1 222 ? -8.729 -10.397 -9.895 1.00 86.19 222 TYR A CA 1
ATOM 1708 C C . TYR A 1 222 ? -10.197 -9.994 -9.829 1.00 86.19 222 TYR A C 1
ATOM 1710 O O . TYR A 1 222 ? -10.504 -8.878 -9.424 1.00 86.19 222 TYR A O 1
ATOM 1718 N N . ILE A 1 223 ? -11.120 -10.892 -10.185 1.00 90.00 223 ILE A N 1
ATOM 1719 C CA . ILE A 1 223 ? -12.545 -10.542 -10.160 1.00 90.00 223 ILE A CA 1
ATOM 1720 C C . ILE A 1 223 ? -13.054 -10.321 -8.732 1.00 90.00 223 ILE A C 1
ATOM 1722 O O . ILE A 1 223 ? -13.904 -9.459 -8.533 1.00 90.00 223 ILE A O 1
ATOM 1726 N N . PHE A 1 224 ? -12.504 -11.024 -7.731 1.00 90.31 224 PHE A N 1
ATOM 1727 C CA . PHE A 1 224 ? -12.810 -10.759 -6.323 1.00 90.31 224 PHE A CA 1
ATOM 1728 C C . PHE A 1 224 ? -12.301 -9.380 -5.907 1.00 90.31 224 PHE A C 1
ATOM 1730 O O . PHE A 1 224 ? -13.041 -8.616 -5.291 1.00 90.31 224 PHE A O 1
ATOM 1737 N N . GLN A 1 225 ? -11.077 -9.017 -6.301 1.00 87.88 225 GLN A N 1
ATOM 1738 C CA . GLN A 1 225 ? -10.541 -7.678 -6.068 1.00 87.88 225 GLN A CA 1
ATOM 1739 C C . GLN A 1 225 ? -11.397 -6.596 -6.737 1.00 87.88 225 GLN A C 1
ATOM 1741 O O . GLN A 1 225 ? -11.690 -5.580 -6.111 1.00 87.88 225 GLN A O 1
ATOM 1746 N N . TRP A 1 226 ? -11.829 -6.805 -7.980 1.00 89.12 226 TRP A N 1
ATOM 1747 C CA . TRP A 1 226 ? -12.676 -5.852 -8.701 1.00 89.12 226 TRP A CA 1
ATOM 1748 C C . TRP A 1 226 ? -14.069 -5.732 -8.087 1.00 89.12 226 TRP A C 1
ATOM 1750 O O . TRP A 1 226 ? -14.592 -4.625 -8.017 1.00 89.12 226 TRP A O 1
ATOM 1760 N N . ALA A 1 227 ? -14.636 -6.831 -7.581 1.00 91.19 227 ALA A N 1
ATOM 1761 C CA . ALA A 1 227 ? -15.892 -6.815 -6.834 1.00 91.19 227 ALA A CA 1
ATOM 1762 C C . ALA A 1 227 ? -15.761 -6.109 -5.472 1.00 91.19 227 ALA A C 1
ATOM 1764 O O . ALA A 1 227 ? -16.708 -5.474 -5.021 1.00 91.19 227 ALA A O 1
ATOM 1765 N N . VAL A 1 228 ? -14.600 -6.193 -4.809 1.00 89.44 228 VAL A N 1
ATOM 1766 C CA . VAL A 1 228 ? -14.317 -5.447 -3.567 1.00 89.44 228 VAL A CA 1
ATOM 1767 C C . VAL A 1 228 ? -14.125 -3.955 -3.836 1.00 89.44 228 VAL A C 1
ATOM 1769 O O . VAL A 1 228 ? -14.613 -3.143 -3.057 1.00 89.44 228 VAL A O 1
ATOM 1772 N N . ALA A 1 229 ? -13.408 -3.608 -4.907 1.00 84.44 229 ALA A N 1
ATOM 1773 C CA . ALA A 1 229 ? -13.042 -2.235 -5.253 1.00 84.44 229 ALA A CA 1
ATOM 1774 C C . ALA A 1 229 ? -14.081 -1.504 -6.123 1.00 84.44 229 ALA A C 1
ATOM 1776 O O . ALA A 1 229 ? -13.867 -0.340 -6.448 1.00 84.44 229 ALA A O 1
ATOM 1777 N N . GLU A 1 230 ? -15.165 -2.180 -6.519 1.00 83.62 230 GLU A N 1
ATOM 1778 C CA . GLU A 1 230 ? -16.261 -1.630 -7.334 1.00 83.62 230 GLU A CA 1
ATOM 1779 C C . GLU A 1 230 ? -15.773 -0.954 -8.631 1.00 83.62 230 GLU A C 1
ATOM 1781 O O . GLU A 1 230 ? -16.258 0.097 -9.049 1.00 83.62 230 GLU A O 1
ATOM 1786 N N . ILE A 1 231 ? -14.777 -1.567 -9.277 1.00 81.50 231 ILE A N 1
ATOM 1787 C CA . ILE A 1 231 ? -14.160 -1.033 -10.498 1.00 81.50 231 ILE A CA 1
ATOM 1788 C C . ILE A 1 231 ? -15.157 -1.098 -11.660 1.00 81.50 231 ILE A C 1
ATOM 1790 O O . ILE A 1 231 ? -15.886 -2.082 -11.808 1.00 81.50 231 ILE A O 1
ATOM 1794 N N . ASP A 1 232 ? -15.145 -0.088 -12.538 1.00 83.25 232 ASP A N 1
ATOM 1795 C CA . ASP A 1 232 ? -15.866 -0.172 -13.809 1.00 83.25 232 ASP A CA 1
ATOM 1796 C C . ASP A 1 232 ? -15.317 -1.333 -14.651 1.00 83.25 232 ASP A C 1
ATOM 1798 O O . ASP A 1 232 ? -14.174 -1.327 -15.113 1.00 83.25 232 ASP A O 1
ATOM 1802 N N . THR A 1 233 ? -16.159 -2.344 -14.854 1.00 87.12 233 THR A N 1
ATOM 1803 C CA . THR A 1 233 ? -15.790 -3.556 -15.583 1.00 87.12 233 THR A CA 1
ATOM 1804 C C . THR A 1 233 ? -16.150 -3.519 -17.066 1.00 87.12 233 THR A C 1
ATOM 1806 O O . THR A 1 233 ? -15.935 -4.512 -17.763 1.00 87.12 233 THR A O 1
ATOM 1809 N N . SER A 1 234 ? -16.645 -2.389 -17.583 1.00 87.94 234 SER A N 1
ATOM 1810 C CA . SER A 1 234 ? -17.134 -2.230 -18.962 1.00 87.94 234 SER A CA 1
ATOM 1811 C C . SER A 1 234 ? -16.146 -2.679 -20.051 1.00 87.94 234 SER A C 1
ATOM 1813 O O . SER A 1 234 ? -16.564 -3.139 -21.117 1.00 87.94 234 SER A O 1
ATOM 1815 N N . VAL A 1 235 ? -14.842 -2.617 -19.767 1.00 87.75 235 VAL A N 1
ATOM 1816 C CA . VAL A 1 235 ? -13.747 -3.005 -20.673 1.00 87.75 235 VAL A CA 1
ATOM 1817 C C . VAL A 1 235 ? -13.441 -4.512 -20.708 1.00 87.75 235 VAL A C 1
ATOM 1819 O O . VAL A 1 235 ? -12.713 -4.966 -21.590 1.00 87.75 235 VAL A O 1
ATOM 1822 N N . PHE A 1 236 ? -13.973 -5.308 -19.775 1.00 86.44 236 PHE A N 1
ATOM 1823 C CA . PHE A 1 236 ? -13.661 -6.740 -19.642 1.00 86.44 236 PHE A CA 1
ATOM 1824 C C . PHE A 1 236 ? -14.651 -7.647 -20.398 1.00 86.44 236 PHE A C 1
ATOM 1826 O O . PHE A 1 236 ? -15.710 -7.194 -20.824 1.00 86.44 236 PHE A O 1
ATOM 1833 N N . PRO A 1 237 ? -14.363 -8.952 -20.578 1.00 88.31 237 PRO A N 1
ATOM 1834 C CA . PRO A 1 237 ? -15.309 -9.894 -21.181 1.00 88.31 237 PRO A CA 1
ATOM 1835 C C . PRO A 1 237 ? -16.668 -9.954 -20.458 1.00 88.31 237 PRO A C 1
ATOM 1837 O O . PRO A 1 237 ? -16.738 -9.852 -19.235 1.00 88.31 237 PRO A O 1
ATOM 1840 N N . LYS A 1 238 ? -17.763 -10.189 -21.198 1.00 91.12 238 LYS A N 1
ATOM 1841 C CA . LYS A 1 238 ? -19.140 -10.156 -20.654 1.00 91.12 238 LYS A CA 1
ATOM 1842 C C . LYS A 1 238 ? -19.384 -11.110 -19.482 1.00 91.12 238 LYS A C 1
ATOM 1844 O O . LYS A 1 238 ? -20.130 -10.765 -18.574 1.00 91.12 238 LYS A O 1
ATOM 1849 N N . ASN A 1 239 ? -18.781 -12.299 -19.500 1.00 90.81 239 ASN A N 1
ATOM 1850 C CA . ASN A 1 239 ? -18.901 -13.257 -18.398 1.00 90.81 239 ASN A CA 1
ATOM 1851 C C . ASN A 1 239 ? -18.232 -12.732 -17.119 1.00 90.81 239 ASN A C 1
ATOM 1853 O O . ASN A 1 239 ? -18.767 -12.906 -16.032 1.00 90.81 239 ASN A O 1
ATOM 1857 N N . VAL A 1 240 ? -17.108 -12.025 -17.253 1.00 90.50 240 VAL A N 1
ATOM 1858 C CA . VAL A 1 240 ? -16.422 -11.373 -16.134 1.00 90.50 240 VAL A CA 1
ATOM 1859 C C . VAL A 1 240 ? -17.243 -10.201 -15.595 1.00 90.50 240 VAL A C 1
ATOM 1861 O O . VAL A 1 240 ? -17.421 -10.099 -14.386 1.00 90.50 240 VAL A O 1
ATOM 1864 N N . GLN A 1 241 ? -17.807 -9.367 -16.476 1.00 92.81 241 GLN A N 1
ATOM 1865 C CA . GLN A 1 241 ? -18.715 -8.280 -16.081 1.00 92.81 241 GLN A CA 1
ATOM 1866 C C . GLN A 1 241 ? -19.917 -8.805 -15.282 1.00 92.81 241 GLN A C 1
ATOM 1868 O O . GLN A 1 241 ? -20.243 -8.278 -14.220 1.00 92.81 241 GLN A O 1
ATOM 1873 N N . ALA A 1 242 ? -20.563 -9.865 -15.783 1.00 93.06 242 ALA A N 1
ATOM 1874 C CA . ALA A 1 242 ? -21.714 -10.483 -15.131 1.00 93.06 242 ALA A CA 1
ATOM 1875 C C . ALA A 1 242 ? -21.346 -11.079 -13.764 1.00 93.06 242 ALA A C 1
ATOM 1877 O O . ALA A 1 242 ? -22.064 -10.839 -12.795 1.00 93.06 242 ALA A O 1
ATOM 1878 N N . ALA A 1 243 ? -20.208 -11.776 -13.672 1.00 94.56 243 ALA A N 1
ATOM 1879 C CA . ALA A 1 243 ? -19.719 -12.347 -12.422 1.00 94.56 243 ALA A CA 1
ATOM 1880 C C . ALA A 1 243 ? -19.431 -11.268 -11.366 1.00 94.56 243 ALA A C 1
ATOM 1882 O O . ALA A 1 243 ? -19.923 -11.373 -10.247 1.00 94.56 243 ALA A O 1
ATOM 1883 N N . VAL A 1 244 ? -18.684 -10.213 -11.719 1.00 94.06 244 VAL A N 1
ATOM 1884 C CA . VAL A 1 244 ? -18.352 -9.119 -10.786 1.00 94.06 244 VAL A CA 1
ATOM 1885 C C . VAL A 1 244 ? -19.617 -8.416 -10.300 1.00 94.06 244 VAL A C 1
ATOM 1887 O O . VAL A 1 244 ? -19.753 -8.155 -9.106 1.00 94.06 244 VAL A O 1
ATOM 1890 N N . LYS A 1 245 ? -20.575 -8.168 -11.200 1.00 92.31 245 LYS A N 1
ATOM 1891 C CA . LYS A 1 245 ? -21.858 -7.570 -10.832 1.00 92.31 245 LYS A CA 1
ATOM 1892 C C . LYS A 1 245 ? -22.654 -8.460 -9.872 1.00 92.31 245 LYS A C 1
ATOM 1894 O O . LYS A 1 245 ? -23.088 -7.986 -8.831 1.00 92.31 245 LYS A O 1
ATOM 1899 N N . GLU A 1 246 ? -22.805 -9.749 -10.176 1.00 94.62 246 GLU A N 1
ATOM 1900 C CA . GLU A 1 246 ? -23.521 -10.685 -9.296 1.00 94.62 246 GLU A CA 1
ATOM 1901 C C . GLU A 1 246 ? -22.833 -10.826 -7.926 1.00 94.62 246 GLU A C 1
ATOM 1903 O O . GLU A 1 246 ? -23.501 -10.906 -6.896 1.00 94.62 246 GLU A O 1
ATOM 1908 N N . MET A 1 247 ? -21.497 -10.780 -7.881 1.00 94.19 247 MET A N 1
ATOM 1909 C CA . MET A 1 247 ? -20.736 -10.752 -6.628 1.00 94.19 247 MET A CA 1
ATOM 1910 C C . MET A 1 247 ? -21.019 -9.492 -5.805 1.00 94.19 247 MET A C 1
ATOM 1912 O O . MET A 1 247 ? -21.241 -9.602 -4.591 1.00 94.19 247 MET A O 1
ATOM 1916 N N . ALA A 1 248 ? -21.028 -8.319 -6.444 1.00 88.62 248 ALA A N 1
ATOM 1917 C CA . ALA A 1 248 ? -21.325 -7.028 -5.820 1.00 88.62 248 ALA A CA 1
ATOM 1918 C C . ALA A 1 248 ? -22.779 -6.938 -5.317 1.00 88.62 248 ALA A C 1
ATOM 1920 O O . ALA A 1 248 ? -23.018 -6.408 -4.231 1.00 88.62 248 ALA A O 1
ATOM 1921 N N . ASP A 1 249 ? -23.719 -7.562 -6.028 1.00 89.31 249 ASP A N 1
ATOM 1922 C CA . ASP A 1 249 ? -25.142 -7.600 -5.669 1.00 89.31 249 ASP A CA 1
ATOM 1923 C C . ASP A 1 249 ? -25.493 -8.734 -4.680 1.00 89.31 249 ASP A C 1
ATOM 1925 O O . ASP A 1 249 ? -26.591 -8.758 -4.122 1.00 89.31 249 ASP A O 1
ATOM 1929 N N . SER A 1 250 ? -24.580 -9.687 -4.442 1.00 87.88 250 SER A N 1
ATOM 1930 C CA . SER A 1 250 ? -24.834 -10.859 -3.594 1.00 87.88 250 SER A CA 1
ATOM 1931 C C . SER A 1 250 ? -25.236 -10.453 -2.166 1.00 87.88 250 SER A C 1
ATOM 1933 O O . SER A 1 250 ? -24.407 -9.891 -1.439 1.00 87.88 250 SER A O 1
ATOM 1935 N N . PRO A 1 251 ? -26.455 -10.795 -1.707 1.00 77.25 251 PRO A N 1
ATOM 1936 C CA . PRO A 1 251 ? -26.902 -10.465 -0.364 1.00 77.25 251 PRO A CA 1
ATOM 1937 C C . PRO A 1 251 ? -26.151 -11.301 0.673 1.00 77.25 251 PRO A C 1
ATOM 1939 O O . PRO A 1 251 ? -25.806 -12.462 0.444 1.00 77.25 251 PRO A O 1
ATOM 1942 N N . THR A 1 252 ? -25.900 -10.728 1.845 1.00 79.88 252 THR A N 1
ATOM 1943 C CA . THR A 1 252 ? -25.426 -11.469 3.018 1.00 79.88 252 THR A CA 1
ATOM 1944 C C . THR A 1 252 ? -25.959 -10.796 4.271 1.00 79.88 252 THR A C 1
ATOM 1946 O O . THR A 1 252 ? -25.933 -9.571 4.366 1.00 79.88 252 THR A O 1
ATOM 1949 N N . GLU A 1 253 ? -26.472 -11.589 5.213 1.00 85.00 253 GLU A N 1
ATOM 1950 C CA . GLU A 1 253 ? -26.884 -11.084 6.523 1.00 85.00 253 GLU A CA 1
ATOM 1951 C C . GLU A 1 253 ? -25.670 -10.452 7.213 1.00 85.00 253 GLU A C 1
ATOM 1953 O O . GLU A 1 253 ? -24.650 -11.117 7.405 1.00 85.00 253 GLU A O 1
ATOM 1958 N N . SER A 1 254 ? -25.766 -9.166 7.566 1.00 91.56 254 SER A N 1
ATOM 1959 C CA . SER A 1 254 ? -24.734 -8.520 8.376 1.00 91.56 254 SER A CA 1
ATOM 1960 C C . SER A 1 254 ? -24.962 -8.865 9.843 1.00 91.56 254 SER A C 1
ATOM 1962 O O . SER A 1 254 ? -25.895 -8.379 10.488 1.00 91.56 254 SER A O 1
ATOM 1964 N N . LEU A 1 255 ? -24.072 -9.696 10.383 1.00 95.38 255 LEU A N 1
ATOM 1965 C CA . LEU A 1 255 ? -24.055 -10.021 11.807 1.00 95.38 255 LEU A CA 1
ATOM 1966 C C . LEU A 1 255 ? -23.740 -8.789 12.669 1.00 95.38 255 LEU A C 1
ATOM 1968 O O . LEU A 1 255 ? -24.228 -8.685 13.792 1.00 95.38 255 LEU A O 1
ATOM 1972 N N . ALA A 1 256 ? -22.966 -7.837 12.140 1.00 94.50 256 ALA A N 1
ATOM 1973 C CA . ALA A 1 256 ? -22.699 -6.570 12.812 1.00 94.50 256 ALA A CA 1
ATOM 1974 C C . ALA A 1 256 ? -23.953 -5.684 12.853 1.00 94.50 256 ALA A C 1
ATOM 1976 O O . ALA A 1 256 ? -24.294 -5.179 13.918 1.00 94.50 256 ALA A O 1
ATOM 1977 N N . ALA A 1 257 ? -24.702 -5.575 11.749 1.00 94.19 257 ALA A N 1
ATOM 1978 C CA . ALA A 1 257 ? -25.985 -4.866 11.733 1.00 94.19 257 ALA A CA 1
ATOM 1979 C C . ALA A 1 257 ? -26.974 -5.463 12.746 1.00 94.19 257 ALA A C 1
ATOM 1981 O O . ALA A 1 257 ? -27.687 -4.728 13.428 1.00 94.19 257 ALA A O 1
ATOM 1982 N N . ARG A 1 258 ? -26.991 -6.797 12.871 1.00 95.38 258 ARG A N 1
ATOM 1983 C CA . ARG A 1 258 ? -27.810 -7.506 13.859 1.00 95.38 258 ARG A CA 1
ATOM 1984 C C . ARG A 1 258 ? -27.384 -7.191 15.295 1.00 95.38 258 ARG A C 1
ATOM 1986 O O . ARG A 1 258 ? -28.236 -6.794 16.080 1.00 95.38 258 ARG A O 1
ATOM 1993 N N . LEU A 1 259 ? -26.084 -7.267 15.610 1.00 96.12 259 LEU A N 1
ATOM 1994 C CA . LEU A 1 259 ? -25.550 -6.864 16.920 1.00 96.12 259 LEU A CA 1
ATOM 1995 C C . LEU A 1 259 ? -25.951 -5.430 17.274 1.00 96.12 259 LEU A C 1
ATOM 1997 O O . LEU A 1 259 ? -26.405 -5.163 18.382 1.00 96.12 259 LEU A O 1
ATOM 2001 N N . LEU A 1 260 ? -25.776 -4.505 16.329 1.00 94.75 260 LEU A N 1
ATOM 2002 C CA . LEU A 1 260 ? -26.137 -3.111 16.535 1.00 94.75 260 LEU A CA 1
ATOM 2003 C C . LEU A 1 260 ? -27.646 -2.976 16.762 1.00 94.75 260 LEU A C 1
ATOM 2005 O O . LEU A 1 260 ? -28.060 -2.211 17.629 1.00 94.75 260 LEU A O 1
ATOM 2009 N N . GLY A 1 261 ? -28.469 -3.698 15.996 1.00 93.81 261 GLY A N 1
ATOM 2010 C CA . GLY A 1 261 ? -29.927 -3.710 16.143 1.00 93.81 261 GLY A CA 1
ATOM 2011 C C . GLY A 1 261 ? -30.405 -4.181 17.519 1.00 93.81 261 GLY A C 1
ATOM 2012 O O . GLY A 1 261 ? -31.392 -3.649 18.021 1.00 93.81 261 GLY A O 1
ATOM 2013 N N . ASP A 1 262 ? -29.678 -5.117 18.133 1.00 93.69 262 ASP A N 1
ATOM 2014 C CA . ASP A 1 262 ? -29.957 -5.636 19.476 1.00 93.69 262 ASP A CA 1
ATOM 2015 C C . ASP A 1 262 ? -29.382 -4.739 20.599 1.00 93.69 262 ASP A C 1
ATOM 2017 O O . ASP A 1 262 ? -29.763 -4.873 21.765 1.00 93.69 262 ASP A O 1
ATOM 2021 N N . LEU A 1 263 ? -28.478 -3.805 20.272 1.00 93.62 263 LEU A N 1
ATOM 2022 C CA . LEU A 1 263 ? -27.858 -2.884 21.225 1.00 93.62 263 LEU A CA 1
ATOM 2023 C C . LEU A 1 263 ? -28.759 -1.670 21.507 1.00 93.62 263 LEU A C 1
ATOM 2025 O O . LEU A 1 263 ? -29.191 -0.965 20.595 1.00 93.62 263 LEU A O 1
ATOM 2029 N N . ASP A 1 264 ? -28.966 -1.362 22.791 1.00 91.75 264 ASP A N 1
ATOM 2030 C CA . ASP A 1 264 ? -29.659 -0.139 23.214 1.00 91.75 264 ASP A CA 1
ATOM 2031 C C . ASP A 1 264 ? -28.931 1.114 22.668 1.00 91.75 264 ASP A C 1
ATOM 2033 O O . ASP A 1 264 ? -27.732 1.286 22.929 1.00 91.75 264 ASP A O 1
ATOM 2037 N N . PRO A 1 265 ? -29.621 2.033 21.959 1.00 91.38 265 PRO A N 1
ATOM 2038 C CA . PRO A 1 265 ? -29.040 3.299 21.514 1.00 91.38 265 PRO A CA 1
ATOM 2039 C C . PRO A 1 265 ? -28.344 4.098 22.629 1.00 91.38 265 PRO A C 1
ATOM 2041 O O . PRO A 1 265 ? -27.347 4.776 22.368 1.00 91.38 265 PRO A O 1
ATOM 2044 N N . ALA A 1 266 ? -28.820 4.006 23.877 1.00 91.25 266 ALA A N 1
ATOM 2045 C CA . ALA A 1 266 ? -28.164 4.645 25.017 1.00 91.25 266 ALA A CA 1
ATOM 2046 C C . ALA A 1 266 ? -26.818 3.987 25.371 1.00 91.25 266 ALA A C 1
ATOM 2048 O O . ALA A 1 266 ? -25.870 4.684 25.736 1.00 91.25 266 ALA A O 1
ATOM 2049 N N . ALA A 1 267 ? -26.701 2.666 25.219 1.00 92.44 267 ALA A N 1
ATOM 2050 C CA . ALA A 1 267 ? -25.436 1.961 25.401 1.00 92.44 267 ALA A CA 1
ATOM 2051 C C . ALA A 1 267 ? -24.425 2.362 24.316 1.00 92.44 267 ALA A C 1
ATOM 2053 O O . ALA A 1 267 ? -23.292 2.700 24.648 1.00 92.44 267 ALA A O 1
ATOM 2054 N N . LEU A 1 268 ? -24.845 2.432 23.045 1.00 93.69 268 LEU A N 1
ATOM 2055 C CA . LEU A 1 268 ? -23.986 2.892 21.943 1.00 93.69 268 LEU A CA 1
ATOM 2056 C C . LEU A 1 268 ? -23.479 4.326 22.161 1.00 93.69 268 LEU A C 1
ATOM 2058 O O . LEU A 1 268 ? -22.311 4.627 21.915 1.00 93.69 268 LEU A O 1
ATOM 2062 N N . LYS A 1 269 ? -24.349 5.208 22.669 1.00 93.69 269 LYS A N 1
ATOM 2063 C CA . LYS A 1 269 ? -23.976 6.571 23.059 1.00 93.69 269 LYS A CA 1
ATOM 2064 C C . LYS A 1 269 ? -22.840 6.563 24.091 1.00 93.69 269 LYS A C 1
ATOM 2066 O O . LYS A 1 269 ? -21.867 7.293 23.920 1.00 93.69 269 LYS A O 1
ATOM 2071 N N . ASN A 1 270 ? -22.948 5.736 25.132 1.00 92.69 270 ASN A N 1
ATOM 2072 C CA . ASN A 1 270 ? -21.927 5.638 26.178 1.00 92.69 270 ASN A CA 1
ATOM 2073 C C . ASN A 1 270 ? -20.602 5.092 25.634 1.00 92.69 270 ASN A C 1
ATOM 2075 O O . ASN A 1 270 ? -19.560 5.659 25.940 1.00 92.69 270 ASN A O 1
ATOM 2079 N N . VAL A 1 271 ? -20.645 4.080 24.758 1.00 94.25 271 VAL A N 1
ATOM 2080 C CA . VAL A 1 271 ? -19.447 3.551 24.081 1.00 94.25 271 VAL A CA 1
ATOM 2081 C C . VAL A 1 271 ? -18.684 4.671 23.373 1.00 94.25 271 VAL A C 1
ATOM 2083 O O . VAL A 1 271 ? -17.473 4.783 23.548 1.00 94.25 271 VAL A O 1
ATOM 2086 N N . LEU A 1 272 ? -19.374 5.547 22.631 1.00 94.56 272 LEU A N 1
ATOM 2087 C CA . LEU A 1 272 ? -18.722 6.673 21.955 1.00 94.56 272 LEU A CA 1
ATOM 2088 C C . LEU A 1 272 ? -18.107 7.677 22.944 1.00 94.56 272 LEU A C 1
ATOM 2090 O O . LEU A 1 272 ? -17.000 8.157 22.723 1.00 94.56 272 LEU A O 1
ATOM 2094 N N . ILE A 1 273 ? -18.819 8.004 24.025 1.00 92.62 273 ILE A N 1
ATOM 2095 C CA . ILE A 1 273 ? -18.371 8.984 25.030 1.00 92.62 273 ILE A CA 1
ATOM 2096 C C . ILE A 1 273 ? -17.160 8.478 25.824 1.00 92.62 273 ILE A C 1
ATOM 2098 O O . ILE A 1 273 ? -16.317 9.279 26.235 1.00 92.62 273 ILE A O 1
ATOM 2102 N N . ASP A 1 274 ? -17.100 7.172 26.077 1.00 91.19 274 ASP A N 1
ATOM 2103 C CA . ASP A 1 274 ? -16.040 6.537 26.859 1.00 91.19 274 ASP A CA 1
ATOM 2104 C C . ASP A 1 274 ? -14.814 6.149 26.021 1.00 91.19 274 ASP A C 1
ATOM 2106 O O . ASP A 1 274 ? -13.765 5.863 26.597 1.00 91.19 274 ASP A O 1
ATOM 2110 N N . SER A 1 275 ? -14.923 6.192 24.690 1.00 94.19 275 SER A N 1
ATOM 2111 C CA . SER A 1 275 ? -13.813 5.929 23.767 1.00 94.19 275 SER A CA 1
ATOM 2112 C C . SER A 1 275 ? -12.731 7.003 23.858 1.00 94.19 275 SER A C 1
ATOM 2114 O O . SER A 1 275 ? -13.019 8.202 23.934 1.00 94.19 275 SER A O 1
ATOM 2116 N N . ALA A 1 276 ? -11.470 6.583 23.786 1.00 93.06 276 ALA A N 1
ATOM 2117 C CA . ALA A 1 276 ? -10.363 7.512 23.603 1.00 93.06 276 ALA A CA 1
ATOM 2118 C C . ALA A 1 276 ? -10.344 8.066 22.162 1.00 93.06 276 ALA A C 1
ATOM 2120 O O . ALA A 1 276 ? -10.864 7.451 21.230 1.00 93.06 276 ALA A O 1
ATOM 2121 N N . LEU A 1 277 ? -9.765 9.258 21.961 1.00 93.50 277 LEU A N 1
ATOM 2122 C CA . LEU A 1 277 ? -9.785 9.941 20.655 1.00 93.50 277 LEU A CA 1
ATOM 2123 C C . LEU A 1 277 ? -9.116 9.129 19.535 1.00 93.50 277 LEU A C 1
ATOM 2125 O O . LEU A 1 277 ? -9.530 9.214 18.383 1.00 93.50 277 LEU A O 1
ATOM 2129 N N . ASP A 1 278 ? -8.087 8.360 19.869 1.00 92.50 278 ASP A N 1
ATOM 2130 C CA . ASP A 1 278 ? -7.356 7.465 18.974 1.00 92.50 278 ASP A CA 1
ATOM 2131 C C . ASP A 1 278 ? -8.147 6.198 18.603 1.00 92.50 278 ASP A C 1
ATOM 2133 O O . ASP A 1 278 ? -7.952 5.649 17.515 1.00 92.50 278 ASP A O 1
ATOM 2137 N N . GLU A 1 279 ? -9.091 5.772 19.446 1.00 93.50 279 GLU A N 1
ATOM 2138 C CA . GLU A 1 279 ? -9.984 4.636 19.185 1.00 93.50 279 GLU A CA 1
ATOM 2139 C C . GLU A 1 279 ? -11.171 5.014 18.282 1.00 93.50 279 GLU A C 1
ATOM 2141 O O . GLU A 1 279 ? -11.671 4.175 17.527 1.00 93.50 279 GLU A O 1
ATOM 2146 N N . LEU A 1 280 ? -11.614 6.277 18.317 1.00 95.25 280 LEU A N 1
ATOM 2147 C CA . LEU A 1 280 ? -12.816 6.745 17.612 1.00 95.25 280 LEU A CA 1
ATOM 2148 C C . LEU A 1 280 ? -12.830 6.440 16.106 1.00 95.25 280 LEU A C 1
ATOM 2150 O O . LEU A 1 280 ? -13.853 5.949 15.621 1.00 95.25 280 LEU A O 1
ATOM 2154 N N . PRO A 1 281 ? -11.750 6.672 15.333 1.00 95.06 281 PRO A N 1
ATOM 2155 C CA . PRO A 1 281 ? -11.779 6.356 13.912 1.00 95.06 281 PRO A CA 1
ATOM 2156 C C . PRO A 1 281 ? -11.937 4.852 13.638 1.00 95.06 281 PRO A C 1
ATOM 2158 O O . PRO A 1 281 ? -12.561 4.474 12.645 1.00 95.06 281 PRO A O 1
ATOM 2161 N N . GLN A 1 282 ? -11.398 3.986 14.510 1.00 94.00 282 GLN A N 1
ATOM 2162 C CA . GLN A 1 282 ? -11.602 2.540 14.400 1.00 94.00 282 GLN A CA 1
ATOM 2163 C C . GLN A 1 282 ? -13.045 2.175 14.739 1.00 94.00 282 GLN A C 1
ATOM 2165 O O . GLN A 1 282 ? -13.677 1.447 13.980 1.00 94.00 282 GLN A O 1
ATOM 2170 N N . LEU A 1 283 ? -13.588 2.724 15.827 1.00 95.56 283 LEU A N 1
ATOM 2171 C CA . LEU A 1 283 ? -14.979 2.508 16.207 1.00 95.56 283 LEU A CA 1
ATOM 2172 C C . LEU A 1 283 ? -15.935 2.894 15.069 1.00 95.56 283 LEU A C 1
ATOM 2174 O O . LEU A 1 283 ? -16.772 2.086 14.681 1.00 95.56 283 LEU A O 1
ATOM 2178 N N . PHE A 1 284 ? -15.784 4.080 14.471 1.00 95.94 284 PHE A N 1
ATOM 2179 C CA . PHE A 1 284 ? -16.626 4.492 13.342 1.00 95.94 284 PHE A CA 1
ATOM 2180 C C . PHE A 1 284 ? -16.473 3.582 12.119 1.00 95.94 284 PHE A C 1
ATOM 2182 O O . PHE A 1 284 ? -17.470 3.265 11.473 1.00 95.94 284 PHE A O 1
ATOM 2189 N N . ALA A 1 285 ? -15.261 3.102 11.823 1.00 92.94 285 ALA A N 1
ATOM 2190 C CA . ALA A 1 285 ? -15.055 2.148 10.737 1.00 92.94 285 ALA A CA 1
ATOM 2191 C C . ALA A 1 285 ? -15.812 0.824 10.957 1.00 92.94 285 ALA A C 1
ATOM 2193 O O . ALA A 1 285 ? -16.227 0.201 9.977 1.00 92.94 285 ALA A O 1
ATOM 2194 N N . GLU A 1 286 ? -16.019 0.413 12.212 1.00 94.00 286 GLU A N 1
ATOM 2195 C CA . GLU A 1 286 ? -16.800 -0.776 12.572 1.00 94.00 286 GLU A CA 1
ATOM 2196 C C . GLU A 1 286 ? -18.317 -0.530 12.652 1.00 94.00 286 GLU A C 1
ATOM 2198 O O . GLU A 1 286 ? -19.102 -1.470 12.538 1.00 94.00 286 GLU A O 1
ATOM 2203 N N . LEU A 1 287 ? -18.750 0.728 12.781 1.00 94.88 287 LEU A N 1
ATOM 2204 C CA . LEU A 1 287 ? -20.160 1.129 12.874 1.00 94.88 287 LEU A CA 1
ATOM 2205 C C . LEU A 1 287 ? -20.816 1.443 11.515 1.00 94.88 287 LEU A C 1
ATOM 2207 O O . LEU A 1 287 ? -21.909 2.001 11.481 1.00 94.88 287 LEU A O 1
ATOM 2211 N N . ARG A 1 288 ? -20.187 1.091 10.386 1.00 89.19 288 ARG A N 1
ATOM 2212 C CA . ARG A 1 288 ? -20.704 1.378 9.027 1.00 89.19 288 ARG A CA 1
ATOM 2213 C C . ARG A 1 288 ? -22.094 0.802 8.745 1.00 89.19 288 ARG A C 1
ATOM 2215 O O . ARG A 1 288 ? -22.835 1.364 7.949 1.00 89.19 288 ARG A O 1
ATOM 2222 N N . ASP A 1 289 ? -22.452 -0.286 9.422 1.00 89.88 289 ASP A N 1
ATOM 2223 C CA . ASP A 1 289 ? -23.753 -0.947 9.284 1.00 89.88 289 ASP A CA 1
ATOM 2224 C C . ASP A 1 289 ? -24.834 -0.352 10.216 1.00 89.88 289 ASP A C 1
ATOM 2226 O O . ASP A 1 289 ? -25.878 -0.971 10.443 1.00 89.88 289 ASP A O 1
ATOM 2230 N N . ALA A 1 290 ? -24.592 0.831 10.795 1.00 93.25 290 ALA A N 1
ATOM 2231 C CA . ALA A 1 290 ? -25.532 1.471 11.703 1.00 93.25 290 ALA A CA 1
ATOM 2232 C C . ALA A 1 290 ? -26.842 1.874 11.005 1.00 93.25 290 ALA A C 1
ATOM 2234 O O . ALA A 1 290 ? -26.865 2.463 9.924 1.00 93.25 290 ALA A O 1
ATOM 2235 N N . ASN A 1 291 ? -27.962 1.606 11.669 1.00 93.19 291 ASN A N 1
ATOM 2236 C CA . ASN A 1 291 ? -29.292 1.990 11.220 1.00 93.19 291 ASN A CA 1
ATOM 2237 C C . ASN A 1 291 ? -29.622 3.460 11.585 1.00 93.19 291 ASN A C 1
ATOM 2239 O O . ASN A 1 291 ? -28.904 4.099 12.361 1.00 93.19 291 ASN A O 1
ATOM 2243 N N . PRO A 1 292 ? -30.737 4.023 11.079 1.00 94.50 292 PRO A N 1
ATOM 2244 C CA . PRO A 1 292 ? -31.093 5.420 11.337 1.00 94.50 292 PRO A CA 1
ATOM 2245 C C . PRO A 1 292 ? -31.245 5.810 12.819 1.00 94.50 292 PRO A C 1
ATOM 2247 O O . PRO A 1 292 ? -30.945 6.950 13.170 1.00 94.50 292 PRO A O 1
ATOM 2250 N N . GLU A 1 293 ? -31.694 4.909 13.700 1.00 93.69 293 GLU A N 1
ATOM 2251 C CA . GLU A 1 293 ? -31.827 5.204 15.138 1.00 93.69 293 GLU A CA 1
ATOM 2252 C C . GLU A 1 293 ? -30.462 5.258 15.835 1.00 93.69 293 GLU A C 1
ATOM 2254 O O . GLU A 1 293 ? -30.205 6.147 16.648 1.00 93.69 293 GLU A O 1
ATOM 2259 N N . GLN A 1 294 ? -29.539 4.376 15.452 1.00 94.69 294 GLN A N 1
ATOM 2260 C CA . GLN A 1 294 ? -28.158 4.407 15.934 1.00 94.69 294 GLN A CA 1
ATOM 2261 C C . GLN A 1 294 ? -27.420 5.650 15.434 1.00 94.69 294 GLN A C 1
ATOM 2263 O O . GLN A 1 294 ? -26.727 6.299 16.214 1.00 94.69 294 GLN A O 1
ATOM 2268 N N . ILE A 1 295 ? -27.628 6.054 14.176 1.00 95.94 295 ILE A N 1
ATOM 2269 C CA . ILE A 1 295 ? -27.075 7.308 13.640 1.00 95.94 295 ILE A CA 1
ATOM 2270 C C . ILE A 1 295 ? -27.553 8.506 14.474 1.00 95.94 295 ILE A C 1
ATOM 2272 O O . ILE A 1 295 ? -26.742 9.356 14.841 1.00 95.94 295 ILE A O 1
ATOM 2276 N N . LYS A 1 296 ? -28.841 8.570 14.846 1.00 95.94 296 LYS A N 1
ATOM 2277 C CA . LYS A 1 296 ? -29.351 9.625 15.745 1.00 95.94 296 LYS A CA 1
ATOM 2278 C C . LYS A 1 296 ? -28.664 9.599 17.112 1.00 95.94 296 LYS A C 1
ATOM 2280 O O . LYS A 1 296 ? -28.319 10.661 17.633 1.00 95.94 296 LYS A O 1
ATOM 2285 N N . ALA A 1 297 ? -28.448 8.414 17.684 1.00 95.25 297 ALA A N 1
ATOM 2286 C CA . ALA A 1 297 ? -27.741 8.268 18.954 1.00 95.25 297 ALA A CA 1
ATOM 2287 C C . ALA A 1 297 ? -26.287 8.756 18.861 1.00 95.25 297 ALA A C 1
ATOM 2289 O O . ALA A 1 297 ? -25.849 9.507 19.731 1.00 95.25 297 ALA A O 1
ATOM 2290 N N . LEU A 1 298 ? -25.575 8.427 17.778 1.00 97.00 298 LEU A N 1
ATOM 2291 C CA . LEU A 1 298 ? -24.209 8.895 17.514 1.00 97.00 298 LEU A CA 1
ATOM 2292 C C . LEU A 1 298 ? -24.146 10.416 17.310 1.00 97.00 298 LEU A C 1
ATOM 2294 O O . LEU A 1 298 ? -23.270 11.068 17.869 1.00 97.00 298 LEU A O 1
ATOM 2298 N N . VAL A 1 299 ? -25.104 11.008 16.588 1.00 97.44 299 VAL A N 1
ATOM 2299 C CA . VAL A 1 299 ? -25.219 12.474 16.450 1.00 97.44 299 VAL A CA 1
ATOM 2300 C C . VAL A 1 299 ? -25.447 13.139 17.809 1.00 97.44 299 VAL A C 1
ATOM 2302 O O . VAL A 1 299 ? -24.847 14.173 18.105 1.00 97.44 299 VAL A O 1
ATOM 2305 N N . SER A 1 300 ? -26.299 12.556 18.659 1.00 96.44 300 SER A N 1
ATOM 2306 C CA . SER A 1 300 ? -26.496 13.054 20.023 1.00 96.44 300 SER A CA 1
ATOM 2307 C C . SER A 1 300 ? -25.232 12.908 20.869 1.00 96.44 300 SER A C 1
ATOM 2309 O O . SER A 1 300 ? -24.941 13.811 21.648 1.00 96.44 300 SER A O 1
ATOM 2311 N N . ALA A 1 301 ? -24.510 11.795 20.740 1.00 95.44 301 ALA A N 1
ATOM 2312 C CA . ALA A 1 301 ? -23.272 11.517 21.458 1.00 95.44 301 ALA A CA 1
ATOM 2313 C C . ALA A 1 301 ? -22.145 12.483 21.057 1.00 95.44 301 ALA A C 1
ATOM 2315 O O . ALA A 1 301 ? -21.429 12.976 21.923 1.00 95.44 301 ALA A O 1
ATOM 2316 N N . ALA A 1 302 ? -22.033 12.810 19.764 1.00 95.75 302 ALA A N 1
ATOM 2317 C CA . ALA A 1 302 ? -21.044 13.746 19.225 1.00 95.75 302 ALA A CA 1
ATOM 2318 C C . ALA A 1 302 ? -21.077 15.112 19.932 1.00 95.75 302 ALA A C 1
ATOM 2320 O O . ALA A 1 302 ? -20.037 15.724 20.147 1.00 95.75 302 ALA A O 1
ATOM 2321 N N . ARG A 1 303 ? -22.274 15.549 20.344 1.00 95.50 303 ARG A N 1
ATOM 2322 C CA . ARG A 1 303 ? -22.537 16.846 20.990 1.00 95.50 303 ARG A CA 1
ATOM 2323 C C . ARG A 1 303 ? -22.354 16.834 22.509 1.00 95.50 303 ARG A C 1
ATOM 2325 O O . ARG A 1 303 ? -22.609 17.842 23.167 1.00 95.50 303 ARG A O 1
ATOM 2332 N N . GLU A 1 304 ? -21.967 15.702 23.090 1.00 96.38 304 GLU A N 1
ATOM 2333 C CA . GLU A 1 304 ? -21.792 15.588 24.534 1.00 96.38 304 GLU A CA 1
ATOM 2334 C C . GLU A 1 304 ? -20.562 16.345 25.020 1.00 96.38 304 GLU A C 1
ATOM 2336 O O . GLU A 1 304 ? -19.491 16.321 24.412 1.00 96.38 304 GLU A O 1
ATOM 2341 N N . ARG A 1 305 ? -20.700 16.986 26.186 1.00 94.25 305 ARG A N 1
ATOM 2342 C CA . ARG A 1 305 ? -19.699 17.926 26.712 1.00 94.25 305 ARG A CA 1
ATOM 2343 C C . ARG A 1 305 ? -18.304 17.313 26.847 1.00 94.25 305 ARG A C 1
ATOM 2345 O O . ARG A 1 305 ? -17.316 18.010 26.632 1.00 94.25 305 ARG A O 1
ATOM 2352 N N . ARG A 1 306 ? -18.219 16.034 27.226 1.00 92.81 306 ARG A N 1
ATOM 2353 C CA . ARG A 1 306 ? -16.943 15.323 27.393 1.00 92.81 306 ARG A CA 1
ATOM 2354 C C . ARG A 1 306 ? -16.210 15.180 26.058 1.00 92.81 306 ARG A C 1
ATOM 2356 O O . ARG A 1 306 ? -15.035 15.516 25.989 1.00 92.81 306 ARG A O 1
ATOM 2363 N N . LEU A 1 307 ? -16.915 14.758 25.010 1.00 93.56 307 LEU A N 1
ATOM 2364 C CA . LEU A 1 307 ? -16.338 14.570 23.682 1.00 93.56 307 LEU A CA 1
ATOM 2365 C C . LEU A 1 307 ? -15.981 15.910 23.024 1.00 93.56 307 LEU A C 1
ATOM 2367 O O . LEU A 1 307 ? -14.887 16.044 22.485 1.00 93.56 307 LEU A O 1
ATOM 2371 N N . VAL A 1 308 ? -16.841 16.925 23.159 1.00 95.31 308 VAL A N 1
ATOM 2372 C CA . VAL A 1 308 ? -16.551 18.310 22.736 1.00 95.31 308 VAL A CA 1
ATOM 2373 C C . VAL A 1 308 ? -15.256 18.820 23.384 1.00 95.31 308 VAL A C 1
ATOM 2375 O O . VAL A 1 308 ? -14.382 19.351 22.701 1.00 95.31 308 VAL A O 1
ATOM 2378 N N . ALA A 1 309 ? -15.092 18.618 24.697 1.00 93.88 309 ALA A N 1
ATOM 2379 C CA . ALA A 1 309 ? -13.878 19.017 25.406 1.00 93.88 309 ALA A CA 1
ATOM 2380 C C . ALA A 1 309 ? -12.634 18.285 24.875 1.00 93.88 309 ALA A C 1
ATOM 2382 O O . ALA A 1 309 ? -11.617 18.928 24.621 1.00 93.88 309 ALA A O 1
ATOM 2383 N N . SER A 1 310 ? -12.719 16.974 24.637 1.00 93.69 310 SER A N 1
ATOM 2384 C CA . SER A 1 310 ? -11.613 16.204 24.058 1.00 93.69 310 SER A CA 1
ATOM 2385 C C . SER A 1 310 ? -11.240 16.692 22.651 1.00 93.69 310 SER A C 1
ATOM 2387 O O . SER A 1 310 ? -10.066 16.967 22.398 1.00 93.69 310 SER A O 1
ATOM 2389 N N . LEU A 1 311 ? -12.223 16.880 21.762 1.00 94.69 311 LEU A N 1
ATOM 2390 C CA . LEU A 1 311 ? -12.003 17.360 20.390 1.00 94.69 311 LEU A CA 1
ATOM 2391 C C . LEU A 1 311 ? -11.374 18.757 20.346 1.00 94.69 311 LEU A C 1
ATOM 2393 O O . LEU A 1 311 ? -10.518 19.009 19.503 1.00 94.69 311 LEU A O 1
ATOM 2397 N N . SER A 1 312 ? -11.732 19.644 21.280 1.00 91.44 312 SER A N 1
ATOM 2398 C CA . SER A 1 312 ? -11.165 21.000 21.344 1.00 91.44 312 SER A CA 1
ATOM 2399 C C . SER A 1 312 ? -9.648 21.029 21.581 1.00 91.44 312 SER A C 1
ATOM 2401 O O . SER A 1 312 ? -8.981 21.984 21.195 1.00 91.44 312 SER A O 1
ATOM 2403 N N . THR A 1 313 ? -9.094 19.969 22.180 1.00 91.69 313 THR A N 1
ATOM 2404 C CA . THR A 1 313 ? -7.649 19.815 22.433 1.00 91.69 313 THR A CA 1
ATOM 2405 C C . THR A 1 313 ? -6.937 18.925 21.412 1.00 91.69 313 THR A C 1
ATOM 2407 O O . THR A 1 313 ? -5.722 18.755 21.489 1.00 91.69 313 THR A O 1
ATOM 2410 N N . ALA A 1 314 ? -7.673 18.340 20.463 1.00 95.69 314 ALA A N 1
ATOM 2411 C CA . ALA A 1 314 ? -7.129 17.413 19.481 1.00 95.69 314 ALA A CA 1
ATOM 2412 C C . ALA A 1 314 ? -6.377 18.137 18.352 1.00 95.69 314 ALA A C 1
ATOM 2414 O O . ALA A 1 314 ? -6.678 19.280 17.981 1.00 95.69 314 ALA A O 1
ATOM 2415 N N . THR A 1 315 ? -5.404 17.443 17.763 1.00 95.06 315 THR A N 1
ATOM 2416 C CA . THR A 1 315 ? -4.685 17.932 16.578 1.00 95.06 315 THR A CA 1
ATOM 2417 C C . THR A 1 315 ? -5.577 17.869 15.332 1.00 95.06 315 THR A C 1
ATOM 2419 O O . THR A 1 315 ? -6.477 17.031 15.246 1.00 95.06 315 THR A O 1
ATOM 2422 N N . LEU A 1 316 ? -5.327 18.724 14.334 1.00 94.81 316 LEU A N 1
ATOM 2423 C CA . LEU A 1 316 ? -6.088 18.700 13.076 1.00 94.81 316 LEU A CA 1
ATOM 2424 C C . LEU A 1 316 ? -6.078 17.336 12.361 1.00 94.81 316 LEU A C 1
ATOM 2426 O O . LEU A 1 316 ? -7.144 16.930 11.899 1.00 94.81 316 LEU A O 1
ATOM 2430 N N . PRO A 1 317 ? -4.950 16.596 12.275 1.00 93.44 317 PRO A N 1
ATOM 2431 C CA . PRO A 1 317 ? -4.959 15.252 11.701 1.00 93.44 317 PRO A CA 1
ATOM 2432 C C . PRO A 1 317 ? -5.905 14.298 12.439 1.00 93.44 317 PRO A C 1
ATOM 2434 O O . PRO A 1 317 ? -6.713 13.637 11.795 1.00 93.44 317 PRO A O 1
ATOM 2437 N N . GLN A 1 318 ? -5.881 14.291 13.778 1.00 95.06 318 GLN A N 1
ATOM 2438 C CA . GLN A 1 318 ? -6.784 13.454 14.578 1.00 95.06 318 GLN A CA 1
ATOM 2439 C C . GLN A 1 318 ? -8.256 13.808 14.332 1.00 95.06 318 GLN A C 1
ATOM 2441 O O . GLN A 1 318 ? -9.074 12.914 14.136 1.00 95.06 318 GLN A O 1
ATOM 2446 N N . ILE A 1 319 ? -8.597 15.103 14.299 1.00 97.00 319 ILE A N 1
ATOM 2447 C CA . ILE A 1 319 ? -9.966 15.562 14.014 1.00 97.00 319 ILE A CA 1
ATOM 2448 C C . ILE A 1 319 ? -10.400 15.120 12.612 1.00 97.00 319 ILE A C 1
ATOM 2450 O O . ILE A 1 319 ? -11.492 14.576 12.454 1.00 97.00 319 ILE A O 1
ATOM 2454 N N . GLY A 1 320 ? -9.541 15.315 11.607 1.00 95.44 320 GLY A N 1
ATOM 2455 C CA . GLY A 1 320 ? -9.818 14.909 10.231 1.00 95.44 320 GLY A CA 1
ATOM 2456 C C . GLY A 1 320 ? -10.052 13.403 10.103 1.00 95.44 320 GLY A C 1
ATOM 2457 O O . GLY A 1 320 ? -11.018 12.985 9.468 1.00 95.44 320 GLY A O 1
ATOM 2458 N N . ASP A 1 321 ? -9.227 12.575 10.745 1.00 94.81 321 ASP A N 1
ATOM 2459 C CA . ASP A 1 321 ? -9.393 11.120 10.705 1.00 94.81 321 ASP A CA 1
ATOM 2460 C C . ASP A 1 321 ? -10.686 10.661 11.400 1.00 94.81 321 ASP A C 1
ATOM 2462 O O . ASP A 1 321 ? -11.364 9.762 10.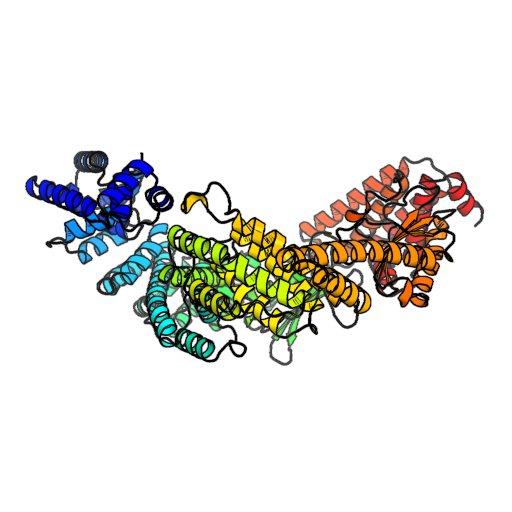898 1.00 94.81 321 ASP A O 1
ATOM 2466 N N . ILE A 1 322 ? -11.070 11.304 12.510 1.00 96.19 322 ILE A N 1
ATOM 2467 C CA . ILE A 1 322 ? -12.335 11.042 13.213 1.00 96.19 322 ILE A CA 1
ATOM 2468 C C . ILE A 1 322 ? -13.537 11.413 12.335 1.00 96.19 322 ILE A C 1
ATOM 2470 O O . ILE A 1 322 ? -14.438 10.590 12.157 1.00 96.19 322 ILE A O 1
ATOM 2474 N N . ILE A 1 323 ? -13.561 12.627 11.771 1.00 96.62 323 ILE A N 1
ATOM 2475 C CA . ILE A 1 323 ? -14.669 13.101 10.927 1.00 96.62 323 ILE A CA 1
ATOM 2476 C C . ILE A 1 323 ? -14.775 12.241 9.666 1.00 96.62 323 ILE A C 1
ATOM 2478 O O . ILE A 1 323 ? -15.866 11.782 9.334 1.00 96.62 323 ILE A O 1
ATOM 2482 N N . SER A 1 324 ? -13.656 11.963 8.995 1.00 94.69 324 SER A N 1
ATOM 2483 C CA . SER A 1 324 ? -13.635 11.127 7.792 1.00 94.69 324 SER A CA 1
ATOM 2484 C C . SER A 1 324 ? -14.146 9.710 8.065 1.00 94.69 324 SER A C 1
ATOM 2486 O O . SER A 1 324 ? -14.997 9.208 7.330 1.00 94.69 324 SER A O 1
ATOM 2488 N N . ALA A 1 325 ? -13.730 9.084 9.172 1.00 94.56 325 ALA A N 1
ATOM 2489 C CA . ALA A 1 325 ? -14.264 7.784 9.568 1.00 94.56 325 ALA A CA 1
ATOM 2490 C C . ALA A 1 325 ? -15.770 7.852 9.882 1.00 94.56 325 ALA A C 1
ATOM 2492 O O . ALA A 1 325 ? -16.532 7.002 9.420 1.00 94.56 325 ALA A O 1
ATOM 2493 N N . ALA A 1 326 ? -16.227 8.881 10.599 1.00 95.44 326 ALA A N 1
ATOM 2494 C CA . ALA A 1 326 ? -17.642 9.077 10.918 1.00 95.44 326 ALA A CA 1
ATOM 2495 C C . ALA A 1 326 ? -18.519 9.295 9.674 1.00 95.44 326 ALA A C 1
ATOM 2497 O O . ALA A 1 326 ? -19.662 8.837 9.635 1.00 95.44 326 ALA A O 1
ATOM 2498 N N . MET A 1 327 ? -17.982 9.929 8.628 1.00 93.31 327 MET A N 1
ATOM 2499 C CA . MET A 1 327 ? -18.674 10.101 7.346 1.00 93.31 327 MET A CA 1
ATOM 2500 C C . MET A 1 327 ? -18.996 8.767 6.662 1.00 93.31 327 MET A C 1
ATOM 2502 O O . MET A 1 327 ? -19.966 8.706 5.909 1.00 93.31 327 MET A O 1
ATOM 2506 N N . THR A 1 328 ? -18.252 7.694 6.961 1.00 91.12 328 THR A N 1
ATOM 2507 C CA . THR A 1 328 ? -18.561 6.338 6.463 1.00 91.12 328 THR A CA 1
ATOM 2508 C C . THR A 1 328 ? -19.769 5.701 7.155 1.00 91.12 328 THR A C 1
ATOM 2510 O O . THR A 1 328 ? -20.367 4.785 6.602 1.00 91.12 328 THR A O 1
ATOM 2513 N N . VAL A 1 329 ? -20.148 6.200 8.337 1.00 94.25 329 VAL A N 1
ATOM 2514 C CA . VAL A 1 329 ? -21.372 5.810 9.059 1.00 94.25 329 VAL A CA 1
ATOM 2515 C C . VAL A 1 329 ? -22.549 6.680 8.622 1.00 94.25 329 VAL A C 1
ATOM 2517 O O . VAL A 1 329 ? -23.656 6.194 8.408 1.00 94.25 329 VAL A O 1
ATOM 2520 N N . GLY A 1 330 ? -22.321 7.986 8.476 1.00 94.25 330 GLY A N 1
ATOM 2521 C CA . GLY A 1 330 ? -23.321 8.892 7.934 1.00 94.25 330 GLY A CA 1
ATOM 2522 C C . GLY A 1 330 ? -22.915 10.358 7.993 1.00 94.25 330 GLY A C 1
ATOM 2523 O O . GLY A 1 330 ? -22.335 10.828 8.972 1.00 94.25 330 GLY A O 1
ATOM 2524 N N . HIS A 1 331 ? -23.322 11.108 6.967 1.00 94.88 331 HIS A N 1
ATOM 2525 C CA . HIS A 1 331 ? -23.024 12.535 6.805 1.00 94.88 331 HIS A CA 1
ATOM 2526 C C . HIS A 1 331 ? -23.323 13.374 8.061 1.00 94.88 331 HIS A C 1
ATOM 2528 O O . HIS A 1 331 ? -22.514 14.190 8.496 1.00 94.88 331 HIS A O 1
ATOM 2534 N N . LEU A 1 332 ? -24.480 13.141 8.692 1.00 96.81 332 LEU A N 1
ATOM 2535 C CA . LEU A 1 332 ? -24.913 13.897 9.872 1.00 96.81 332 LEU A CA 1
ATOM 2536 C C . LEU A 1 332 ? -23.999 13.698 11.091 1.00 96.81 332 LEU A C 1
ATOM 2538 O O . LEU A 1 332 ? -23.893 14.606 11.914 1.00 96.81 332 LEU A O 1
ATOM 2542 N N . VAL A 1 333 ? -23.340 12.541 11.211 1.00 97.44 333 VAL A N 1
ATOM 2543 C CA . VAL A 1 333 ? -22.386 12.278 12.297 1.00 97.44 333 VAL A CA 1
ATOM 2544 C C . VAL A 1 333 ? -21.123 13.114 12.086 1.00 97.44 333 VAL A C 1
ATOM 2546 O O . VAL A 1 333 ? -20.681 13.789 13.014 1.00 97.44 333 VAL A O 1
ATOM 2549 N N . GLY A 1 334 ? -20.597 13.142 10.855 1.00 96.62 334 GLY A N 1
ATOM 2550 C CA . GLY A 1 334 ? -19.443 13.969 10.489 1.00 96.62 334 GLY A CA 1
ATOM 2551 C C . GLY A 1 334 ? -19.690 15.462 10.724 1.00 96.62 334 GLY A C 1
ATOM 2552 O O . GLY A 1 334 ? -18.867 16.125 11.353 1.00 96.62 334 GLY A O 1
ATOM 2553 N N . VAL A 1 335 ? -20.860 15.975 10.323 1.00 97.50 335 VAL A N 1
ATOM 2554 C CA . VAL A 1 335 ? -21.271 17.369 10.595 1.00 97.50 335 VAL A CA 1
ATOM 2555 C C . VAL A 1 335 ? -21.320 17.655 12.097 1.00 97.50 335 VAL A C 1
ATOM 2557 O O . VAL A 1 335 ? -20.770 18.656 12.553 1.00 97.50 335 VAL A O 1
ATOM 2560 N N . ALA A 1 336 ? -21.925 16.770 12.895 1.00 97.56 336 ALA A N 1
ATOM 2561 C CA . ALA A 1 336 ? -22.018 16.963 14.341 1.00 97.56 336 ALA A CA 1
ATOM 2562 C C . ALA A 1 336 ? -20.642 16.987 15.032 1.00 97.56 336 ALA A C 1
ATOM 2564 O O . ALA A 1 336 ? -20.449 17.751 15.979 1.00 97.56 336 ALA A O 1
ATOM 2565 N N . LEU A 1 337 ? -19.684 16.186 14.557 1.00 97.88 337 LEU A N 1
ATOM 2566 C CA . LEU A 1 337 ? -18.305 16.182 15.053 1.00 97.88 337 LEU A CA 1
ATOM 2567 C C . LEU A 1 337 ? -17.530 17.429 14.614 1.00 97.88 337 LEU A C 1
ATOM 2569 O O . LEU A 1 337 ? -16.823 18.008 15.435 1.00 97.88 337 LEU A O 1
ATOM 2573 N N . CYS A 1 338 ? -17.711 17.889 13.372 1.00 97.44 338 CYS A N 1
ATOM 2574 C CA . CYS A 1 338 ? -17.147 19.151 12.885 1.00 97.44 338 CYS A C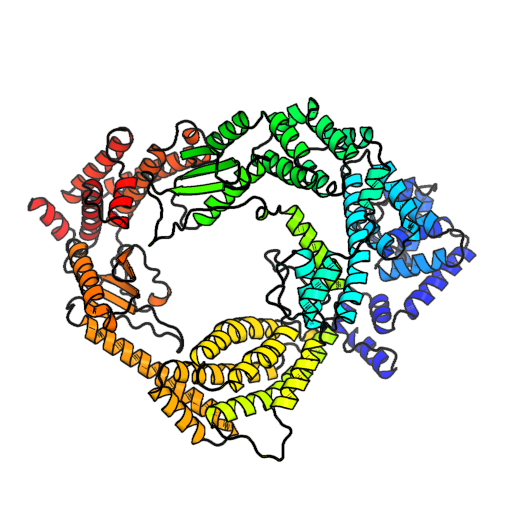A 1
ATOM 2575 C C . CYS A 1 338 ? -17.617 20.339 13.739 1.00 97.44 338 CYS A C 1
ATOM 2577 O O . CYS A 1 338 ? -16.804 21.153 14.175 1.00 97.44 338 CYS A O 1
ATOM 2579 N N . GLU A 1 339 ? -18.917 20.423 14.034 1.00 97.00 339 GLU A N 1
ATOM 2580 C CA . GLU A 1 339 ? -19.472 21.450 14.928 1.00 97.00 339 GLU A CA 1
ATOM 2581 C C . GLU A 1 339 ? -18.890 21.349 16.344 1.00 97.00 339 GLU A C 1
ATOM 2583 O O . GLU A 1 339 ? -18.493 22.351 16.938 1.00 97.00 339 GLU A O 1
ATOM 2588 N N . SER A 1 340 ? -18.771 20.128 16.866 1.00 96.19 340 SER A N 1
ATOM 2589 C CA . SER A 1 340 ? -18.230 19.862 18.205 1.00 96.19 340 SER A CA 1
ATOM 2590 C C . SER A 1 340 ? -16.735 20.173 18.323 1.00 96.19 340 SER A C 1
ATOM 2592 O O . SER A 1 340 ? -16.261 20.491 19.411 1.00 96.19 340 SER A O 1
ATOM 2594 N N . ALA A 1 341 ? -15.998 20.141 17.211 1.00 96.25 341 ALA A N 1
ATOM 2595 C CA . ALA A 1 341 ? -14.600 20.556 17.122 1.00 96.25 341 ALA A CA 1
ATOM 2596 C C . ALA A 1 341 ? -14.419 22.081 16.931 1.00 96.25 341 ALA A C 1
ATOM 2598 O O . ALA A 1 341 ? -13.307 22.540 16.682 1.00 96.25 341 ALA A O 1
ATOM 2599 N N . GLY A 1 342 ? -15.493 22.872 17.058 1.00 94.38 342 GLY A N 1
ATOM 2600 C CA . GLY A 1 342 ? -15.481 24.337 16.958 1.00 94.38 342 GLY A CA 1
ATOM 2601 C C . GLY A 1 342 ? -16.126 24.892 15.685 1.00 94.38 342 GLY A C 1
ATOM 2602 O O . GLY A 1 342 ? -16.246 26.109 15.543 1.00 94.38 342 GLY A O 1
ATOM 2603 N N . GLY A 1 343 ? -16.577 24.020 14.779 1.00 95.25 343 GLY A N 1
ATOM 2604 C CA . GLY A 1 343 ? -17.252 24.391 13.540 1.00 95.25 343 GLY A CA 1
ATOM 2605 C C . GLY A 1 343 ? -16.303 24.754 12.398 1.00 95.25 343 GLY A C 1
ATOM 2606 O O . GLY A 1 343 ? -15.089 24.880 12.562 1.00 95.25 343 GLY A O 1
ATOM 2607 N N . GLN A 1 344 ? -16.888 24.932 11.211 1.00 94.69 344 GLN A N 1
ATOM 2608 C CA . GLN A 1 344 ? -16.153 25.117 9.958 1.00 94.69 344 GLN A CA 1
ATOM 2609 C C . GLN A 1 344 ? -15.168 26.297 10.003 1.00 94.69 344 GLN A C 1
ATOM 2611 O O . GLN A 1 344 ? -14.013 26.135 9.624 1.00 94.69 344 GLN A O 1
ATOM 2616 N N . GLY A 1 345 ? -15.604 27.472 10.474 1.00 94.44 345 GLY A N 1
ATOM 2617 C CA . GLY A 1 345 ? -14.750 28.666 10.519 1.00 94.44 345 GLY A CA 1
ATOM 2618 C C . GLY A 1 345 ? -13.527 28.474 11.417 1.00 94.44 345 GLY A C 1
ATOM 2619 O O . GLY A 1 345 ? -12.403 28.701 10.988 1.00 94.44 345 GLY A O 1
ATOM 2620 N N . HIS A 1 346 ? -13.736 27.947 12.626 1.00 95.38 346 HIS A N 1
ATOM 2621 C CA . HIS A 1 346 ? -12.647 27.695 13.568 1.00 95.38 346 HIS A CA 1
ATOM 2622 C C . HIS A 1 346 ? -11.637 26.669 13.038 1.00 95.38 346 HIS A C 1
ATOM 2624 O O . HIS A 1 346 ? -10.430 26.868 13.160 1.00 95.38 346 HIS A O 1
ATOM 2630 N N . LEU A 1 347 ? -12.116 25.576 12.435 1.00 96.44 347 LEU A N 1
ATOM 2631 C CA . LEU A 1 347 ? -11.238 24.559 11.859 1.00 96.44 347 LEU A CA 1
ATOM 2632 C C . LEU A 1 347 ? -10.463 25.078 10.644 1.00 96.44 347 LEU A C 1
ATOM 2634 O O . LEU A 1 347 ? -9.317 24.677 10.457 1.00 96.44 347 LEU A O 1
ATOM 2638 N N . LEU A 1 348 ? -11.048 25.977 9.847 1.00 96.06 348 LEU A N 1
ATOM 2639 C CA . LEU A 1 348 ? -10.362 26.622 8.726 1.00 96.06 348 LEU A CA 1
ATOM 2640 C C . LEU A 1 348 ? -9.262 27.577 9.210 1.00 96.06 348 LEU A C 1
ATOM 2642 O O . LEU A 1 348 ? -8.144 27.514 8.703 1.00 96.06 348 LEU A O 1
ATOM 2646 N N . ASP A 1 349 ? -9.537 28.377 10.244 1.00 94.00 349 ASP A N 1
ATOM 2647 C CA . ASP A 1 349 ? -8.539 29.258 10.865 1.00 94.00 349 ASP A CA 1
ATOM 2648 C C . ASP A 1 349 ? -7.376 28.455 11.463 1.00 94.00 349 ASP A C 1
ATOM 2650 O O . ASP A 1 349 ? -6.201 28.787 11.272 1.00 94.00 349 ASP A O 1
ATOM 2654 N N . ARG A 1 350 ? -7.689 27.354 12.162 1.00 94.25 350 ARG A N 1
ATOM 2655 C CA . ARG A 1 350 ? -6.681 26.408 12.657 1.00 94.25 350 ARG A CA 1
ATOM 2656 C C . ARG A 1 350 ? -5.894 25.795 11.509 1.00 94.25 350 ARG A C 1
ATOM 2658 O O . ARG A 1 350 ? -4.670 25.780 11.552 1.00 94.25 350 ARG A O 1
ATOM 2665 N N . PHE A 1 351 ? -6.563 25.326 10.459 1.00 95.06 351 PHE A N 1
ATOM 2666 C CA . PHE A 1 351 ? -5.903 24.753 9.288 1.00 95.06 351 PHE A CA 1
ATOM 2667 C C . PHE A 1 351 ? -4.896 25.731 8.674 1.00 95.06 351 PHE A C 1
ATOM 2669 O O . PHE A 1 351 ? -3.747 25.345 8.462 1.00 95.06 351 PHE A O 1
ATOM 2676 N N . ALA A 1 352 ? -5.289 26.993 8.486 1.00 92.94 352 ALA A N 1
ATOM 2677 C CA . ALA A 1 352 ? -4.447 28.049 7.931 1.00 92.94 352 ALA A CA 1
ATOM 2678 C C . ALA A 1 352 ? -3.313 28.520 8.862 1.00 92.94 352 ALA A C 1
ATOM 2680 O O . ALA A 1 352 ? -2.412 29.217 8.402 1.00 92.94 352 ALA A O 1
ATOM 2681 N N . SER A 1 353 ? -3.340 28.191 10.157 1.00 90.94 353 SER A N 1
ATOM 2682 C CA . SER A 1 353 ? -2.327 28.623 11.138 1.00 90.94 353 SER A CA 1
ATOM 2683 C C . SER A 1 353 ? -1.466 27.490 11.704 1.00 90.94 353 SER A C 1
ATOM 2685 O O . SER A 1 353 ? -0.386 27.760 12.219 1.00 90.94 353 SER A O 1
ATOM 2687 N N . GLU A 1 354 ? -1.911 26.236 11.602 1.00 92.06 354 GLU A N 1
ATOM 2688 C CA . GLU A 1 354 ? -1.196 25.044 12.078 1.00 92.06 354 GLU A CA 1
ATOM 2689 C C . GLU A 1 354 ? -0.579 24.230 10.932 1.00 92.06 354 GLU A C 1
ATOM 2691 O O . GLU A 1 354 ? 0.359 23.466 11.159 1.00 92.06 354 GLU A O 1
ATOM 2696 N N . THR A 1 355 ? -1.090 24.360 9.701 1.00 91.75 355 THR A N 1
ATOM 2697 C CA . THR A 1 355 ? -0.523 23.670 8.532 1.00 91.75 355 THR A CA 1
ATOM 2698 C C . THR A 1 355 ? 0.580 24.531 7.913 1.00 91.75 355 THR A C 1
ATOM 2700 O O . THR A 1 355 ? 0.283 25.666 7.541 1.00 91.75 355 THR A O 1
ATOM 2703 N N . PRO A 1 356 ? 1.824 24.030 7.786 1.00 90.12 356 PRO A N 1
ATOM 2704 C CA . PRO A 1 356 ? 2.922 24.803 7.214 1.00 90.12 356 PRO A CA 1
ATOM 2705 C C . PRO A 1 356 ? 2.696 25.194 5.747 1.00 90.12 356 PRO A C 1
ATOM 2707 O O . PRO A 1 356 ? 2.051 24.461 4.998 1.00 90.12 356 PRO A O 1
ATOM 2710 N N . TRP A 1 357 ? 3.300 26.314 5.347 1.00 90.56 357 TRP A N 1
ATOM 2711 C CA . TRP A 1 357 ? 3.411 26.824 3.976 1.00 90.56 357 TRP A CA 1
ATOM 2712 C C . TRP A 1 357 ? 2.093 27.245 3.318 1.00 90.56 357 TRP A C 1
ATOM 2714 O O . TRP A 1 357 ? 2.052 27.464 2.110 1.00 90.56 357 TRP A O 1
ATOM 2724 N N . ILE A 1 358 ? 1.013 27.394 4.087 1.00 92.44 358 ILE A N 1
ATOM 2725 C CA . ILE A 1 358 ? -0.273 27.860 3.556 1.00 92.44 358 ILE A CA 1
ATOM 2726 C C . ILE A 1 358 ? -0.220 29.372 3.307 1.00 92.44 358 ILE A C 1
ATOM 2728 O O . ILE A 1 358 ? -0.034 30.155 4.238 1.00 92.44 358 ILE A O 1
ATOM 2732 N N . LEU A 1 359 ? -0.429 29.773 2.053 1.00 90.88 359 LEU A N 1
ATOM 2733 C CA . LEU A 1 359 ? -0.592 31.169 1.634 1.00 90.88 359 LEU A CA 1
ATOM 2734 C C . LEU A 1 359 ? -2.052 31.608 1.763 1.00 90.88 359 LEU A C 1
ATOM 2736 O O . LEU A 1 359 ? -2.352 32.652 2.335 1.00 90.88 359 LEU A O 1
ATOM 2740 N N . GLU A 1 360 ? -2.960 30.771 1.262 1.00 92.56 360 GLU A N 1
ATOM 2741 C CA . GLU A 1 360 ? -4.402 31.009 1.257 1.00 92.56 360 GLU A CA 1
ATOM 2742 C C . GLU A 1 360 ? -5.138 29.709 1.584 1.00 92.56 360 GLU A C 1
ATOM 2744 O O . GLU A 1 360 ? -4.737 28.637 1.123 1.00 92.56 360 GLU A O 1
ATOM 2749 N N . ALA A 1 361 ? -6.235 29.797 2.339 1.00 95.00 361 ALA A N 1
ATOM 2750 C CA . ALA A 1 361 ? -7.137 28.677 2.586 1.00 95.00 361 ALA A CA 1
ATOM 2751 C C . ALA A 1 361 ? -8.572 29.173 2.792 1.00 95.00 361 ALA A C 1
ATOM 2753 O O . ALA A 1 361 ? -8.829 30.004 3.659 1.00 95.00 361 ALA A O 1
ATOM 2754 N N . GLU A 1 362 ? -9.510 28.654 2.002 1.00 95.62 362 GLU A N 1
ATOM 2755 C CA . GLU A 1 362 ? -10.906 29.098 1.991 1.00 95.62 362 GLU A CA 1
ATOM 2756 C C . GLU A 1 362 ? -11.860 27.945 1.656 1.00 95.62 362 GLU A C 1
ATOM 2758 O O . GLU A 1 362 ? -11.466 26.937 1.074 1.00 95.62 362 GLU A O 1
ATOM 2763 N N . ILE A 1 363 ? -13.148 28.114 1.965 1.00 95.25 363 ILE A N 1
ATOM 2764 C CA . ILE A 1 363 ? -14.212 27.259 1.425 1.00 95.25 363 ILE A CA 1
ATOM 2765 C C . ILE A 1 363 ? -15.042 28.099 0.463 1.00 95.25 363 ILE A C 1
ATOM 2767 O O . ILE A 1 363 ? -15.659 29.091 0.855 1.00 95.25 363 ILE A O 1
ATOM 2771 N N . ARG A 1 364 ? -15.040 27.705 -0.809 1.00 94.25 364 ARG A N 1
ATOM 2772 C CA . ARG A 1 364 ? -15.681 28.431 -1.908 1.00 94.25 364 ARG A CA 1
ATOM 2773 C C . ARG A 1 364 ? -16.925 27.701 -2.390 1.00 94.25 364 ARG A C 1
ATOM 2775 O O . ARG A 1 364 ? -17.086 26.501 -2.183 1.00 94.25 364 ARG A O 1
ATOM 2782 N N . LYS A 1 365 ? -17.810 28.430 -3.066 1.00 90.00 365 LYS A N 1
ATOM 2783 C CA . LYS A 1 365 ? -18.958 27.842 -3.757 1.00 90.00 365 LYS A CA 1
ATOM 2784 C C . LYS A 1 365 ? -18.559 27.499 -5.193 1.00 90.00 365 LYS A C 1
ATOM 2786 O O . LYS A 1 365 ? -18.246 28.402 -5.963 1.00 90.00 365 LYS A O 1
ATOM 2791 N N . GLY A 1 366 ? -18.559 26.213 -5.516 1.00 82.12 366 GLY A N 1
ATOM 2792 C CA . GLY A 1 366 ? -18.332 25.673 -6.852 1.00 82.12 366 GLY A CA 1
ATOM 2793 C C . GLY A 1 366 ? -19.620 25.466 -7.645 1.00 82.12 366 GLY A C 1
ATOM 2794 O O . GLY A 1 366 ? -20.707 25.865 -7.218 1.00 82.12 366 GLY A O 1
ATOM 2795 N N . ASN A 1 367 ? -19.488 24.801 -8.795 1.00 75.88 367 ASN A N 1
ATOM 2796 C CA . ASN A 1 367 ? -20.624 24.425 -9.641 1.00 75.88 367 ASN A CA 1
ATOM 2797 C C . ASN A 1 367 ? -21.438 23.277 -9.023 1.00 75.88 367 ASN A C 1
ATOM 2799 O O . ASN A 1 367 ? -22.665 23.347 -9.003 1.00 75.88 367 ASN A O 1
ATOM 2803 N N . ASP A 1 368 ? -20.750 22.273 -8.468 1.00 76.06 368 ASP A N 1
ATOM 2804 C CA . ASP A 1 368 ? -21.352 21.029 -7.965 1.00 76.06 368 ASP A CA 1
ATOM 2805 C C . ASP A 1 368 ? -21.445 20.958 -6.428 1.00 76.06 368 ASP A C 1
ATOM 2807 O O . ASP A 1 368 ? -21.919 19.965 -5.876 1.00 76.06 368 ASP A O 1
ATOM 2811 N N . GLY A 1 369 ? -21.020 22.003 -5.707 1.00 85.50 369 GLY A N 1
ATOM 2812 C CA . GLY A 1 369 ? -21.025 22.005 -4.244 1.00 85.50 369 GLY A CA 1
ATOM 2813 C C . GLY A 1 369 ? -20.063 23.009 -3.621 1.00 85.50 369 GLY A C 1
ATOM 2814 O O . GLY A 1 369 ? -19.674 23.997 -4.244 1.00 85.50 369 GLY A O 1
ATOM 2815 N N . LEU A 1 370 ? -19.700 22.774 -2.361 1.00 93.19 370 LEU A N 1
ATOM 2816 C CA . LEU A 1 370 ? -18.636 23.520 -1.694 1.00 93.19 370 LEU A CA 1
ATOM 2817 C C . LEU A 1 370 ? -17.271 22.914 -2.046 1.00 93.19 370 LEU A C 1
ATOM 2819 O O . LEU A 1 370 ? -17.109 21.692 -2.046 1.00 93.19 370 LEU A O 1
ATOM 2823 N N . ILE A 1 371 ? -16.297 23.783 -2.309 1.00 95.12 371 ILE A N 1
ATOM 2824 C CA . ILE A 1 371 ? -14.924 23.433 -2.683 1.00 95.12 371 ILE A CA 1
ATOM 2825 C C . ILE A 1 371 ? -13.982 23.878 -1.569 1.00 95.12 371 ILE A C 1
ATOM 2827 O O . ILE A 1 371 ? -14.016 25.041 -1.159 1.00 95.12 371 ILE A O 1
ATOM 2831 N N . GLY A 1 372 ? -13.118 22.976 -1.105 1.00 96.06 372 GLY A N 1
ATOM 2832 C CA . GLY A 1 372 ? -11.977 23.347 -0.267 1.00 96.06 372 GLY A CA 1
ATOM 2833 C C . GLY A 1 372 ? -10.859 23.935 -1.126 1.00 96.06 372 GLY A C 1
ATOM 2834 O O . GLY A 1 372 ? -10.318 23.243 -1.980 1.00 96.06 372 GLY A O 1
ATOM 2835 N N . TYR A 1 373 ? -10.510 25.197 -0.917 1.00 96.00 373 TYR A N 1
ATOM 2836 C CA . TYR A 1 373 ? -9.489 25.905 -1.683 1.00 96.00 373 TYR A CA 1
ATOM 2837 C C . TYR A 1 373 ? -8.239 26.126 -0.831 1.00 96.00 373 TYR A C 1
ATOM 2839 O O . TYR A 1 373 ? -8.355 26.579 0.309 1.00 96.00 373 TYR A O 1
ATOM 2847 N N . ALA A 1 374 ? -7.051 25.853 -1.379 1.00 95.12 374 ALA A N 1
ATOM 2848 C CA . ALA A 1 374 ? -5.793 26.248 -0.747 1.00 95.12 374 ALA A CA 1
ATOM 2849 C C . ALA A 1 374 ? -4.674 26.563 -1.750 1.00 95.12 374 ALA A C 1
ATOM 2851 O O . ALA A 1 374 ? -4.598 25.983 -2.839 1.00 95.12 374 ALA A O 1
ATOM 2852 N N . ARG A 1 375 ? -3.769 27.461 -1.354 1.00 93.19 375 ARG A N 1
ATOM 2853 C CA . ARG A 1 375 ? -2.508 27.746 -2.050 1.00 93.19 375 ARG A CA 1
ATOM 2854 C C . ARG A 1 375 ? -1.344 27.515 -1.105 1.00 93.19 375 ARG A C 1
ATOM 2856 O O . ARG A 1 375 ? -1.349 28.020 0.017 1.00 93.19 375 ARG A O 1
ATOM 2863 N N . ILE A 1 376 ? -0.387 26.718 -1.555 1.00 91.25 376 ILE A N 1
ATOM 2864 C CA . ILE A 1 376 ? 0.762 26.272 -0.767 1.00 91.25 376 ILE A CA 1
ATOM 2865 C C . ILE A 1 376 ? 2.006 26.883 -1.393 1.00 91.25 376 ILE A C 1
ATOM 2867 O O . ILE A 1 376 ? 2.133 26.865 -2.610 1.00 91.25 376 ILE A O 1
ATOM 2871 N N . LEU A 1 377 ? 2.917 27.415 -0.593 1.00 87.88 377 LEU A N 1
ATOM 2872 C CA . LEU A 1 377 ? 4.208 27.874 -1.085 1.00 87.88 377 LEU A CA 1
ATOM 2873 C C . LEU A 1 377 ? 5.157 26.683 -1.257 1.00 87.88 377 LEU A C 1
ATOM 2875 O O . LEU A 1 377 ? 5.347 25.908 -0.319 1.00 87.88 377 LEU A O 1
ATOM 2879 N N . GLN A 1 378 ? 5.764 26.553 -2.435 1.00 83.06 378 GLN A N 1
ATOM 2880 C CA . GLN A 1 378 ? 6.814 25.576 -2.690 1.00 83.06 378 GLN A CA 1
ATOM 2881 C C . GLN A 1 378 ? 8.001 25.884 -1.776 1.00 83.06 378 GLN A C 1
ATOM 2883 O O . GLN A 1 378 ? 8.486 27.016 -1.730 1.00 83.06 378 GLN A O 1
ATOM 2888 N N . HIS A 1 379 ? 8.485 24.870 -1.067 1.00 73.50 379 HIS A N 1
ATOM 2889 C CA . HIS A 1 379 ? 9.743 24.943 -0.338 1.00 73.50 379 HIS A CA 1
ATOM 2890 C C . HIS A 1 379 ? 10.711 23.910 -0.910 1.00 73.50 379 HIS A C 1
ATOM 2892 O O . HIS A 1 379 ? 10.313 22.821 -1.312 1.00 73.50 379 HIS A O 1
ATOM 2898 N N . ALA A 1 380 ? 11.990 24.273 -0.966 1.00 54.81 380 ALA A N 1
ATOM 2899 C CA . ALA A 1 380 ? 13.034 23.540 -1.674 1.00 54.81 380 ALA A CA 1
ATOM 2900 C C . ALA A 1 380 ? 13.509 22.271 -0.933 1.00 54.81 380 ALA A C 1
ATOM 2902 O O . ALA A 1 380 ? 14.690 22.134 -0.623 1.00 54.81 380 ALA A O 1
ATOM 2903 N N . GLU A 1 381 ? 12.608 21.334 -0.633 1.00 55.66 381 GLU A N 1
ATOM 2904 C CA . GLU A 1 381 ? 13.012 19.964 -0.301 1.00 55.66 381 GLU A CA 1
ATOM 2905 C C . GLU A 1 381 ? 13.118 19.155 -1.600 1.00 55.66 381 GLU A C 1
ATOM 2907 O O . GLU A 1 381 ? 12.112 18.743 -2.170 1.00 55.66 381 GLU A O 1
ATOM 2912 N N . LEU A 1 382 ? 14.355 18.941 -2.066 1.00 45.06 382 LEU A N 1
ATOM 2913 C CA . LEU A 1 382 ? 14.695 18.274 -3.337 1.00 45.06 382 LEU A CA 1
ATOM 2914 C C . LEU A 1 382 ? 14.047 16.884 -3.524 1.00 45.06 382 LEU A C 1
ATOM 2916 O O . LEU A 1 382 ? 13.878 16.443 -4.658 1.00 45.06 382 LEU A O 1
ATOM 2920 N N . ASP A 1 383 ? 13.650 16.221 -2.434 1.00 49.22 383 ASP A N 1
ATOM 2921 C CA . ASP A 1 383 ? 13.099 14.860 -2.444 1.00 49.22 383 ASP A CA 1
ATOM 2922 C C . ASP A 1 383 ? 11.560 14.800 -2.337 1.00 49.22 383 ASP A C 1
ATOM 2924 O O . ASP A 1 383 ? 10.976 13.713 -2.424 1.00 49.22 383 ASP A O 1
ATOM 2928 N N . GLN A 1 384 ? 10.867 15.931 -2.143 1.00 58.69 384 GLN A N 1
ATOM 2929 C CA . GLN A 1 384 ? 9.414 15.945 -1.961 1.00 58.69 384 GLN A CA 1
ATOM 2930 C C . GLN A 1 384 ? 8.682 16.320 -3.258 1.00 58.69 384 GLN A C 1
ATOM 2932 O O . GLN A 1 384 ? 8.915 17.356 -3.865 1.00 58.69 384 GLN A O 1
ATOM 2937 N N . SER A 1 385 ? 7.745 15.473 -3.691 1.00 76.25 385 SER A N 1
ATOM 2938 C CA . SER A 1 385 ? 6.890 15.775 -4.844 1.00 76.25 385 SER A CA 1
ATOM 2939 C C . SER A 1 385 ? 5.851 16.846 -4.489 1.00 76.25 385 SER A C 1
ATOM 2941 O O . SER A 1 385 ? 4.963 16.588 -3.671 1.00 76.25 385 SER A O 1
ATOM 2943 N N . ASP A 1 386 ? 5.889 17.996 -5.169 1.00 81.62 386 ASP A N 1
ATOM 2944 C CA . ASP A 1 386 ? 4.905 19.083 -5.009 1.00 81.62 386 ASP A CA 1
ATOM 2945 C C . ASP A 1 386 ? 3.459 18.595 -5.188 1.00 81.62 386 ASP A C 1
ATOM 2947 O O . ASP A 1 386 ? 2.552 18.946 -4.431 1.00 81.62 386 ASP A O 1
ATOM 2951 N N . HIS A 1 387 ? 3.232 17.703 -6.158 1.00 84.06 387 HIS A N 1
ATOM 2952 C CA . HIS A 1 387 ? 1.920 17.093 -6.362 1.00 84.06 387 HIS A CA 1
ATOM 2953 C C . HIS A 1 387 ? 1.482 16.251 -5.155 1.00 84.06 387 HIS A C 1
ATOM 2955 O O . HIS A 1 387 ? 0.326 16.317 -4.734 1.00 84.06 387 HIS A O 1
ATOM 2961 N N . ALA A 1 388 ? 2.392 15.471 -4.562 1.00 85.81 388 ALA A N 1
ATOM 2962 C CA . ALA A 1 388 ? 2.080 14.676 -3.376 1.00 85.81 388 ALA A CA 1
ATOM 2963 C C . ALA A 1 388 ? 1.714 15.568 -2.178 1.00 85.81 388 ALA A C 1
ATOM 2965 O O . ALA A 1 388 ? 0.790 15.235 -1.431 1.00 85.81 388 ALA A O 1
ATOM 2966 N N . GLN A 1 389 ? 2.378 16.719 -2.033 1.00 86.62 389 GLN A N 1
ATOM 2967 C CA . GLN A 1 389 ? 2.039 17.720 -1.023 1.00 86.62 389 GLN A CA 1
ATOM 2968 C C . GLN A 1 389 ? 0.643 18.314 -1.268 1.00 86.62 389 GLN A C 1
ATOM 2970 O O . GLN A 1 389 ? -0.188 18.310 -0.354 1.00 86.62 389 GLN A O 1
ATOM 2975 N N . ALA A 1 390 ? 0.337 18.731 -2.503 1.00 90.00 390 ALA A N 1
ATOM 2976 C CA . ALA A 1 390 ? -0.991 19.222 -2.879 1.00 90.00 390 ALA A CA 1
ATOM 2977 C C . ALA A 1 390 ? -2.089 18.191 -2.562 1.00 90.00 390 ALA A C 1
ATOM 2979 O O . ALA A 1 390 ? -3.114 18.526 -1.966 1.00 90.00 390 ALA A O 1
ATOM 2980 N N . VAL A 1 391 ? -1.858 16.912 -2.887 1.00 91.12 391 VAL A N 1
ATOM 2981 C CA . VAL A 1 391 ? -2.779 15.804 -2.580 1.00 91.12 391 VAL A CA 1
ATOM 2982 C C . VAL A 1 391 ? -2.952 15.605 -1.075 1.00 91.12 391 VAL A C 1
ATOM 2984 O O . VAL A 1 391 ? -4.081 15.424 -0.616 1.00 91.12 391 VAL A O 1
ATOM 2987 N N . ALA A 1 392 ? -1.873 15.645 -0.290 1.00 90.25 392 ALA A N 1
ATOM 2988 C CA . ALA A 1 392 ? -1.943 15.483 1.162 1.00 90.25 392 ALA A CA 1
ATOM 2989 C C . ALA A 1 392 ? -2.775 16.595 1.821 1.00 90.25 392 ALA A C 1
ATOM 2991 O O . ALA A 1 392 ? -3.626 16.320 2.674 1.00 90.25 392 ALA A O 1
ATOM 2992 N N . ILE A 1 393 ? -2.582 17.838 1.380 1.00 92.94 393 ILE A N 1
ATOM 2993 C CA . ILE A 1 393 ? -3.365 18.986 1.835 1.00 92.94 393 ILE A CA 1
ATOM 2994 C C . ILE A 1 393 ? -4.825 18.890 1.384 1.00 92.94 393 ILE A C 1
ATOM 2996 O O . ILE A 1 393 ? -5.732 19.063 2.202 1.00 92.94 393 ILE A O 1
ATOM 3000 N N . GLY A 1 394 ? -5.064 18.531 0.122 1.00 94.31 394 GLY A N 1
ATOM 3001 C CA . GLY A 1 394 ? -6.405 18.299 -0.408 1.00 94.31 394 GLY A CA 1
ATOM 3002 C C . GLY A 1 394 ? -7.181 17.249 0.390 1.00 94.31 394 GLY A C 1
ATOM 3003 O O . GLY A 1 394 ? -8.320 17.485 0.792 1.00 94.31 394 GLY A O 1
ATOM 3004 N N . ARG A 1 395 ? -6.547 16.116 0.721 1.00 94.50 395 ARG A N 1
ATOM 3005 C CA . ARG A 1 395 ? -7.141 15.097 1.603 1.00 94.50 395 ARG A CA 1
ATOM 3006 C C . ARG A 1 395 ? -7.466 15.658 2.980 1.00 94.50 395 ARG A C 1
ATOM 3008 O O . ARG A 1 395 ? -8.558 15.420 3.481 1.00 94.50 395 ARG A O 1
ATOM 3015 N N . ARG A 1 396 ? -6.569 16.436 3.593 1.00 94.25 396 ARG A N 1
ATOM 3016 C CA . ARG A 1 396 ? -6.828 17.038 4.911 1.00 94.25 396 ARG A CA 1
ATOM 3017 C C . ARG A 1 396 ? -8.072 17.933 4.897 1.00 94.25 396 ARG A C 1
ATOM 3019 O O . ARG A 1 396 ? -8.886 17.820 5.809 1.00 94.25 396 ARG A O 1
ATOM 3026 N N . LEU A 1 397 ? -8.252 18.758 3.864 1.00 96.06 397 LEU A N 1
ATOM 3027 C CA . LEU A 1 397 ? -9.460 19.576 3.704 1.00 96.06 397 LEU A CA 1
ATOM 3028 C C . LEU A 1 397 ? -10.721 18.705 3.591 1.00 96.06 397 LEU A C 1
ATOM 3030 O O . LEU A 1 397 ? -11.677 18.924 4.334 1.00 96.06 397 LEU A O 1
ATOM 3034 N N . LEU A 1 398 ? -10.713 17.681 2.727 1.00 95.50 398 LEU A N 1
ATOM 3035 C CA . LEU A 1 398 ? -11.846 16.751 2.583 1.00 95.50 398 LEU A CA 1
ATOM 3036 C C . LEU A 1 398 ? -12.198 16.077 3.915 1.00 95.50 398 LEU A C 1
ATOM 3038 O O . LEU A 1 398 ? -13.371 15.911 4.248 1.00 95.50 398 LEU A O 1
ATOM 3042 N N . ARG A 1 399 ? -11.192 15.702 4.701 1.00 95.06 399 ARG A N 1
ATOM 3043 C CA . ARG A 1 399 ? -11.385 15.011 5.978 1.00 95.06 399 ARG A CA 1
ATOM 3044 C C . ARG A 1 399 ? -11.890 15.919 7.095 1.00 95.06 399 ARG A C 1
ATOM 3046 O O . ARG A 1 399 ? -12.646 15.450 7.935 1.00 95.06 399 ARG A O 1
ATOM 3053 N N . LEU A 1 400 ? -11.506 17.196 7.104 1.00 96.31 400 LEU A N 1
ATOM 3054 C CA . LEU A 1 400 ? -11.946 18.165 8.115 1.00 96.31 400 LEU A CA 1
ATOM 3055 C C . LEU A 1 400 ? -13.367 18.681 7.870 1.00 96.31 400 LEU A C 1
ATOM 3057 O O . LEU A 1 400 ? -14.104 18.906 8.827 1.00 96.31 400 LEU A O 1
ATOM 3061 N N . PHE A 1 401 ? -13.750 18.877 6.607 1.00 96.25 401 PHE A N 1
ATOM 3062 C CA . PHE A 1 401 ? -14.996 19.555 6.257 1.00 96.25 401 PHE A CA 1
ATOM 3063 C C . PHE A 1 401 ? -15.970 18.583 5.590 1.00 96.25 401 PHE A C 1
ATOM 3065 O O . PHE A 1 401 ? -15.766 18.246 4.432 1.00 96.25 401 PHE A O 1
ATOM 3072 N N . PRO A 1 402 ? -17.029 18.113 6.264 1.00 94.62 402 PRO A N 1
ATOM 3073 C CA . PRO A 1 402 ? -17.917 17.082 5.720 1.00 94.62 402 PRO A CA 1
ATOM 3074 C C . PRO A 1 402 ? -18.719 17.539 4.489 1.00 94.62 402 PRO A C 1
ATOM 3076 O O . PRO A 1 402 ? -18.970 16.725 3.603 1.00 94.62 402 PRO A O 1
ATOM 3079 N N . ASP A 1 403 ? -19.052 18.832 4.399 1.00 93.38 403 ASP A N 1
ATOM 3080 C CA . ASP A 1 403 ? -19.917 19.387 3.346 1.00 93.38 403 ASP A CA 1
ATOM 3081 C C . ASP A 1 403 ? -19.195 19.697 2.020 1.00 93.38 403 ASP A C 1
ATOM 3083 O O . ASP A 1 403 ? -19.851 19.982 1.015 1.00 93.38 403 ASP A O 1
ATOM 3087 N N . ILE A 1 404 ? -17.856 19.659 1.982 1.00 93.75 404 ILE A N 1
ATOM 3088 C CA . ILE A 1 404 ? -17.122 19.863 0.723 1.00 93.75 404 ILE A CA 1
ATOM 3089 C C . ILE A 1 404 ? -17.082 18.567 -0.091 1.00 93.75 404 ILE A C 1
ATOM 3091 O O . ILE A 1 404 ? -16.902 17.479 0.462 1.00 93.75 404 ILE A O 1
ATOM 3095 N N . THR A 1 405 ? -17.226 18.658 -1.408 1.00 91.31 405 THR A N 1
ATOM 3096 C CA . THR A 1 405 ? -17.243 17.487 -2.308 1.00 91.31 405 THR A CA 1
ATOM 3097 C C . THR A 1 405 ? -15.954 17.330 -3.100 1.00 91.31 405 THR A C 1
ATOM 3099 O O . THR A 1 405 ? -15.644 16.228 -3.555 1.00 91.31 405 THR A O 1
ATOM 3102 N N . GLU A 1 406 ? -15.192 18.409 -3.233 1.00 94.81 406 GLU A N 1
ATOM 3103 C CA . GLU A 1 406 ? -13.949 18.479 -3.990 1.00 94.81 406 GLU A CA 1
ATOM 3104 C C . GLU A 1 406 ? -13.019 19.556 -3.426 1.00 94.81 406 GLU A C 1
ATOM 3106 O O . GLU A 1 406 ? -13.406 20.346 -2.555 1.00 94.81 406 GLU A O 1
ATOM 3111 N N . VAL A 1 407 ? -11.781 19.574 -3.915 1.00 95.38 407 VAL A N 1
ATOM 3112 C CA . VAL A 1 407 ? -10.781 20.577 -3.549 1.00 95.38 407 VAL A CA 1
ATOM 3113 C C . VAL A 1 407 ? -10.108 21.177 -4.774 1.00 95.38 407 VAL A C 1
ATOM 3115 O O . VAL A 1 407 ? -9.956 20.508 -5.790 1.00 95.38 407 VAL A O 1
ATOM 3118 N N . ASP A 1 408 ? -9.668 22.422 -4.635 1.00 94.69 408 ASP A N 1
ATOM 3119 C CA . ASP A 1 408 ? -8.756 23.118 -5.539 1.00 94.69 408 ASP A CA 1
ATOM 3120 C C . ASP A 1 408 ? -7.519 23.502 -4.724 1.00 94.69 408 ASP A C 1
ATOM 3122 O O . ASP A 1 408 ? -7.505 24.505 -4.003 1.00 94.69 408 ASP A O 1
ATOM 3126 N N . VAL A 1 409 ? -6.487 22.663 -4.802 1.00 94.38 409 VAL A N 1
ATOM 3127 C CA . VAL A 1 409 ? -5.220 22.887 -4.104 1.00 94.38 409 VAL A CA 1
ATOM 3128 C C . VAL A 1 409 ? -4.096 22.951 -5.119 1.00 94.38 409 VAL A C 1
ATOM 3130 O O . VAL A 1 409 ? -3.965 22.053 -5.947 1.00 94.38 409 VAL A O 1
ATOM 3133 N N . ALA A 1 410 ? -3.268 23.987 -5.023 1.00 91.69 410 ALA A N 1
ATOM 3134 C CA . ALA A 1 410 ? -2.096 24.156 -5.870 1.00 91.69 410 ALA A CA 1
ATOM 3135 C C . ALA A 1 410 ? -0.884 24.597 -5.048 1.00 91.69 410 ALA A C 1
ATOM 3137 O O . ALA A 1 410 ? -1.010 25.439 -4.153 1.00 91.69 410 ALA A O 1
ATOM 3138 N N . VAL A 1 411 ? 0.278 24.042 -5.381 1.00 89.12 411 VAL A N 1
ATOM 3139 C CA . VAL A 1 411 ? 1.571 24.567 -4.945 1.00 89.12 411 VAL A CA 1
ATOM 3140 C C . VAL A 1 411 ? 1.982 25.683 -5.902 1.00 89.12 411 VAL A C 1
ATOM 3142 O O . VAL A 1 411 ? 1.887 25.548 -7.125 1.00 89.12 411 VAL A O 1
ATOM 3145 N N . LEU A 1 412 ? 2.394 26.803 -5.326 1.00 87.56 412 LEU A N 1
ATOM 3146 C CA . LEU A 1 412 ? 2.865 27.999 -5.998 1.00 87.56 412 LEU A CA 1
ATOM 3147 C C . LEU A 1 412 ? 4.346 28.182 -5.698 1.00 87.56 412 LEU A C 1
ATOM 3149 O O . LEU A 1 412 ? 4.794 27.988 -4.572 1.00 87.56 412 LEU A O 1
ATOM 3153 N N . LEU A 1 413 ? 5.091 28.605 -6.701 1.00 83.75 413 LEU A N 1
ATOM 3154 C CA . LEU A 1 413 ? 6.469 29.038 -6.562 1.00 83.75 413 LEU A CA 1
ATOM 3155 C C . LEU A 1 413 ? 6.521 30.396 -5.833 1.00 83.75 413 LEU A C 1
ATOM 3157 O O . LEU A 1 413 ? 5.503 31.102 -5.764 1.00 83.75 413 LEU A O 1
ATOM 3161 N N . PRO A 1 414 ? 7.694 30.793 -5.308 1.00 81.44 414 PRO A N 1
ATOM 3162 C CA . PRO A 1 414 ? 7.909 32.138 -4.778 1.00 81.44 414 PRO A CA 1
ATOM 3163 C C . PRO A 1 414 ? 7.350 33.235 -5.697 1.00 81.44 414 PRO A C 1
ATOM 3165 O O . PRO A 1 414 ? 7.468 33.146 -6.917 1.00 81.44 414 PRO A O 1
ATOM 3168 N N . GLY A 1 415 ? 6.705 34.252 -5.116 1.00 75.81 415 GLY A N 1
ATOM 3169 C CA . GLY A 1 415 ? 5.998 35.298 -5.870 1.00 75.81 415 GLY A CA 1
ATOM 3170 C C . GLY A 1 415 ? 4.578 34.936 -6.329 1.00 75.81 415 GLY A C 1
ATOM 3171 O O . GLY A 1 415 ? 3.915 35.759 -6.953 1.00 75.81 415 GLY A O 1
ATOM 3172 N N . GLY A 1 416 ? 4.082 33.735 -6.005 1.00 79.31 416 GLY A N 1
ATOM 3173 C CA . GLY A 1 416 ? 2.719 33.301 -6.337 1.00 79.31 416 GLY A CA 1
ATOM 3174 C C . GLY A 1 416 ? 2.573 32.699 -7.738 1.00 79.31 416 GLY A C 1
ATOM 3175 O O . GLY A 1 416 ? 1.452 32.517 -8.217 1.00 79.31 416 GLY A O 1
ATOM 3176 N N . HIS A 1 417 ? 3.686 32.370 -8.397 1.00 80.69 417 HIS A N 1
ATOM 3177 C CA . HIS A 1 417 ? 3.682 31.793 -9.741 1.00 80.69 417 HIS A CA 1
ATOM 3178 C C . HIS A 1 417 ? 3.234 30.331 -9.722 1.00 80.69 417 HIS A C 1
ATOM 3180 O O . HIS A 1 417 ? 3.663 29.544 -8.882 1.00 80.69 417 HIS A O 1
ATOM 3186 N N . ALA A 1 418 ? 2.386 29.929 -10.667 1.00 78.75 418 ALA A N 1
ATOM 3187 C CA . ALA A 1 418 ? 1.980 28.532 -10.804 1.00 78.75 418 ALA A CA 1
ATOM 3188 C C . ALA A 1 418 ? 3.025 27.722 -11.590 1.00 78.75 418 ALA A C 1
ATOM 3190 O O . ALA A 1 418 ? 3.549 28.191 -12.601 1.00 78.75 418 ALA A O 1
ATOM 3191 N N . LEU A 1 419 ? 3.269 26.474 -11.180 1.00 72.06 419 LEU A N 1
ATOM 3192 C CA . LEU A 1 419 ? 4.132 25.546 -11.914 1.00 72.06 419 LEU A CA 1
ATOM 3193 C C . LEU A 1 419 ? 3.384 24.947 -13.122 1.00 72.06 419 LEU A C 1
ATOM 3195 O O . LEU A 1 419 ? 2.802 23.860 -13.053 1.00 72.06 419 LEU A O 1
ATOM 3199 N N . VAL A 1 420 ? 3.374 25.684 -14.234 1.00 70.38 420 VAL A N 1
ATOM 3200 C CA . VAL A 1 420 ? 2.691 25.299 -15.479 1.00 70.38 420 VAL A CA 1
ATOM 3201 C C . VAL A 1 420 ? 3.710 24.887 -16.541 1.00 70.38 420 VAL A C 1
ATOM 3203 O O . VAL A 1 420 ? 4.607 25.655 -16.878 1.00 70.38 420 VAL A O 1
ATOM 3206 N N . ILE A 1 421 ? 3.548 23.694 -17.121 1.00 62.59 421 ILE A N 1
ATOM 3207 C CA . ILE A 1 421 ? 4.306 23.263 -18.307 1.00 62.59 421 ILE A CA 1
ATOM 3208 C C . ILE A 1 421 ? 3.301 22.988 -19.432 1.00 62.59 421 ILE A C 1
ATOM 3210 O O . ILE A 1 421 ? 2.475 22.077 -19.352 1.00 62.59 421 ILE A O 1
ATOM 3214 N N . GLY A 1 422 ? 3.350 23.798 -20.493 1.00 67.00 422 GLY A N 1
ATOM 3215 C CA . GLY A 1 422 ? 2.334 23.776 -21.550 1.00 67.00 422 GLY A CA 1
ATOM 3216 C C . GLY A 1 422 ? 0.980 24.260 -21.023 1.00 67.00 422 GLY A C 1
ATOM 3217 O O . GLY A 1 422 ? 0.893 25.353 -20.479 1.00 67.00 422 GLY A O 1
ATOM 3218 N N . GLU A 1 423 ? -0.068 23.445 -21.168 1.00 66.12 423 GLU A N 1
ATOM 3219 C CA . GLU A 1 423 ? -1.417 23.740 -20.642 1.00 66.12 423 GLU A CA 1
ATOM 3220 C C . GLU A 1 423 ? -1.691 23.098 -19.266 1.00 66.12 423 GLU A C 1
ATOM 3222 O O . GLU A 1 423 ? -2.802 23.189 -18.749 1.00 66.12 423 GLU A O 1
ATOM 3227 N N . HIS A 1 424 ? -0.713 22.396 -18.681 1.00 66.69 424 HIS A N 1
ATOM 3228 C CA . HIS A 1 424 ? -0.927 21.549 -17.505 1.00 66.69 424 HIS A CA 1
ATOM 3229 C C . HIS A 1 424 ? -0.210 22.114 -16.274 1.00 66.69 424 HIS A C 1
ATOM 3231 O O . HIS A 1 424 ? 0.980 22.426 -16.325 1.00 66.69 424 HIS A O 1
ATOM 3237 N N . ASN A 1 425 ? -0.931 22.210 -15.153 1.00 74.19 425 ASN A N 1
ATOM 3238 C CA . ASN A 1 425 ? -0.360 22.531 -13.846 1.00 74.19 425 ASN A CA 1
ATOM 3239 C C . ASN A 1 425 ? 0.008 21.226 -13.123 1.00 74.19 425 ASN A C 1
ATOM 3241 O O . ASN A 1 425 ? -0.871 20.450 -12.748 1.00 74.19 425 ASN A O 1
ATOM 3245 N N . PHE A 1 426 ? 1.306 20.980 -12.949 1.00 70.19 426 PHE A N 1
ATOM 3246 C CA . PHE A 1 426 ? 1.825 19.712 -12.420 1.00 70.19 426 PHE A CA 1
ATOM 3247 C C . PHE A 1 426 ? 1.734 19.614 -10.896 1.00 70.19 426 PHE A C 1
ATOM 3249 O O . PHE A 1 426 ? 1.766 18.514 -10.348 1.00 70.19 426 PHE A O 1
ATOM 3256 N N . ALA A 1 427 ? 1.566 20.746 -10.214 1.00 82.12 427 ALA A N 1
ATOM 3257 C CA . ALA A 1 427 ? 1.538 20.829 -8.760 1.00 82.12 427 ALA A CA 1
ATOM 3258 C C . ALA A 1 427 ? 0.153 21.207 -8.211 1.00 82.12 427 ALA A C 1
ATOM 3260 O O . ALA A 1 427 ? 0.030 21.762 -7.120 1.00 82.12 427 ALA A O 1
ATOM 3261 N N . ALA A 1 428 ? -0.902 20.898 -8.969 1.00 86.75 428 ALA A N 1
ATOM 3262 C CA . ALA A 1 428 ? -2.285 21.089 -8.557 1.00 86.75 428 ALA A CA 1
ATOM 3263 C C . ALA A 1 428 ? -3.032 19.760 -8.404 1.00 86.75 428 ALA A C 1
ATOM 3265 O O . ALA A 1 428 ? -2.667 18.735 -8.985 1.00 86.75 428 ALA A O 1
ATOM 3266 N N . THR A 1 429 ? -4.106 19.779 -7.618 1.00 89.25 429 THR A N 1
ATOM 3267 C CA . THR A 1 429 ? -5.022 18.651 -7.463 1.00 89.25 429 THR A CA 1
ATOM 3268 C C . THR A 1 429 ? -6.473 19.113 -7.392 1.00 89.25 429 THR A C 1
ATOM 3270 O O . THR A 1 429 ? -6.810 20.058 -6.680 1.00 89.25 429 THR A O 1
ATOM 3273 N N . GLY A 1 430 ? -7.319 18.401 -8.139 1.00 89.56 430 GLY A N 1
ATOM 3274 C CA . GLY A 1 430 ? -8.779 18.500 -8.136 1.00 89.56 430 GLY A CA 1
ATOM 3275 C C . GLY A 1 430 ? -9.411 17.305 -7.421 1.00 89.56 430 GLY A C 1
ATOM 3276 O O . GLY A 1 430 ? -10.284 16.640 -7.979 1.00 89.56 430 GLY A O 1
ATOM 3277 N N . LEU A 1 431 ? -8.867 16.908 -6.263 1.00 92.06 431 LEU A N 1
ATOM 3278 C CA . LEU A 1 431 ? -9.288 15.678 -5.593 1.00 92.06 431 LEU A CA 1
ATOM 3279 C C . LEU A 1 431 ? -10.761 15.771 -5.172 1.00 92.06 431 LEU A C 1
ATOM 3281 O O . LEU A 1 431 ? -11.182 16.683 -4.470 1.00 92.06 431 LEU A O 1
ATOM 3285 N N . ILE A 1 432 ? -11.535 14.766 -5.554 1.00 92.06 432 ILE A N 1
ATOM 3286 C CA . ILE A 1 432 ? -12.944 14.629 -5.182 1.00 92.06 432 ILE A CA 1
ATOM 3287 C C . ILE A 1 432 ? -13.094 13.680 -3.992 1.00 92.06 432 ILE A C 1
ATOM 3289 O O . ILE A 1 432 ? -12.367 12.690 -3.890 1.00 92.06 432 ILE A O 1
ATOM 3293 N N . ARG A 1 433 ? -14.078 13.933 -3.121 1.00 89.81 433 ARG A N 1
ATOM 3294 C CA . ARG A 1 433 ? -14.318 13.168 -1.883 1.00 89.81 433 ARG A CA 1
ATOM 3295 C C . ARG A 1 433 ? -14.399 11.664 -2.112 1.00 89.81 433 ARG A C 1
ATOM 3297 O O . ARG A 1 433 ? -13.816 10.912 -1.344 1.00 89.81 433 ARG A O 1
ATOM 3304 N N . ARG A 1 434 ? -15.069 11.223 -3.185 1.00 86.56 434 ARG A N 1
ATOM 3305 C CA . ARG A 1 434 ? -15.201 9.789 -3.510 1.00 86.56 434 ARG A CA 1
ATOM 3306 C C . ARG A 1 434 ? -13.856 9.072 -3.714 1.00 86.56 434 ARG A C 1
ATOM 3308 O O . ARG A 1 434 ? -13.813 7.853 -3.637 1.00 86.56 434 ARG A O 1
ATOM 3315 N N . ASN A 1 435 ? -12.780 9.818 -3.976 1.00 86.62 435 ASN A N 1
ATOM 3316 C CA . ASN A 1 435 ? -11.431 9.289 -4.162 1.00 86.62 435 ASN A CA 1
ATOM 3317 C C . ASN A 1 435 ? -10.562 9.401 -2.885 1.00 86.62 435 ASN A C 1
ATOM 3319 O O . ASN A 1 435 ? -9.443 8.883 -2.881 1.00 86.62 435 ASN A O 1
ATOM 3323 N N . ASP A 1 436 ? -11.023 10.065 -1.813 1.00 89.06 436 ASP A N 1
ATOM 3324 C CA . ASP A 1 436 ? -10.346 10.049 -0.504 1.00 89.06 436 ASP A CA 1
ATOM 3325 C C . ASP A 1 436 ? -10.757 8.801 0.283 1.00 89.06 436 ASP A C 1
ATOM 3327 O O . ASP A 1 436 ? -11.654 8.821 1.121 1.00 89.06 436 ASP A O 1
ATOM 3331 N N . ILE A 1 437 ? -10.086 7.694 -0.020 1.00 84.94 437 ILE A N 1
ATOM 3332 C CA . ILE A 1 437 ? -10.263 6.429 0.691 1.00 84.94 437 ILE A CA 1
ATOM 3333 C C . ILE A 1 437 ? -9.373 6.440 1.940 1.00 84.94 437 ILE A C 1
ATOM 3335 O O . ILE A 1 437 ? -8.163 6.672 1.861 1.00 84.94 437 ILE A O 1
ATOM 3339 N N . THR A 1 438 ? -9.968 6.183 3.105 1.00 84.25 438 THR A N 1
ATOM 3340 C CA . THR A 1 438 ? -9.235 6.132 4.383 1.00 84.25 438 THR A CA 1
ATOM 3341 C C . THR A 1 438 ? -8.341 4.893 4.478 1.00 84.25 438 THR A C 1
ATOM 3343 O O . THR A 1 438 ? -8.648 3.845 3.913 1.00 84.25 438 THR A O 1
ATOM 3346 N N . GLU A 1 439 ? -7.259 4.955 5.261 1.00 84.81 439 GLU A N 1
ATOM 3347 C CA . GLU A 1 439 ? -6.366 3.799 5.469 1.00 84.81 439 GLU A CA 1
ATOM 3348 C C . GLU A 1 439 ? -7.097 2.579 6.048 1.00 84.81 439 GLU A C 1
ATOM 3350 O O . GLU A 1 439 ? -6.804 1.444 5.685 1.00 84.81 439 GLU A O 1
ATOM 3355 N N . ARG A 1 440 ? -8.105 2.803 6.898 1.00 85.25 440 ARG A N 1
ATOM 3356 C CA . ARG A 1 440 ? -8.939 1.733 7.468 1.00 85.25 440 ARG A CA 1
ATOM 3357 C C . ARG A 1 440 ? -9.803 1.051 6.418 1.00 85.25 440 ARG A C 1
ATOM 3359 O O . ARG A 1 440 ? -10.005 -0.155 6.480 1.00 85.25 440 ARG A O 1
ATOM 3366 N N . GLU A 1 441 ? -10.294 1.806 5.444 1.00 85.50 441 GLU A N 1
ATOM 3367 C CA . GLU A 1 441 ? -11.027 1.246 4.314 1.00 85.50 441 GLU A CA 1
ATOM 3368 C C . GLU A 1 441 ? -10.117 0.469 3.369 1.00 85.50 441 GLU A C 1
ATOM 3370 O O . GLU A 1 441 ? -10.493 -0.607 2.911 1.00 85.50 441 GLU A O 1
ATOM 3375 N N . VAL A 1 442 ? -8.898 0.966 3.137 1.00 87.19 442 VAL A N 1
ATOM 3376 C CA . VAL A 1 442 ? -7.870 0.214 2.410 1.00 87.19 442 VAL A CA 1
ATOM 3377 C C . VAL A 1 442 ? -7.573 -1.098 3.135 1.00 87.19 442 VAL A C 1
ATOM 3379 O O . VAL A 1 442 ? -7.649 -2.148 2.506 1.00 87.19 442 VAL A O 1
ATOM 3382 N N . SER A 1 443 ? -7.318 -1.056 4.445 1.00 85.94 443 SER A N 1
ATOM 3383 C CA . SER A 1 443 ? -7.067 -2.244 5.273 1.00 85.94 443 SER A CA 1
ATOM 3384 C C . SER A 1 443 ? -8.236 -3.236 5.224 1.00 85.94 443 SER A C 1
ATOM 3386 O O . SER A 1 443 ? -8.039 -4.421 4.962 1.00 85.94 443 SER A O 1
ATOM 3388 N N . TRP A 1 444 ? -9.477 -2.753 5.348 1.00 88.56 444 TRP A N 1
ATOM 3389 C CA . TRP A 1 444 ? -10.672 -3.591 5.232 1.00 88.56 444 TRP A CA 1
ATOM 3390 C C . TRP A 1 444 ? -10.814 -4.230 3.843 1.00 88.56 444 TRP A C 1
ATOM 3392 O O . TRP A 1 444 ? -11.111 -5.419 3.724 1.00 88.56 444 TRP A O 1
ATOM 3402 N N . ASN A 1 445 ? -10.567 -3.474 2.773 1.00 88.81 445 ASN A N 1
ATOM 3403 C CA . ASN A 1 445 ? -10.586 -4.009 1.414 1.00 88.81 445 ASN A CA 1
ATOM 3404 C C . ASN A 1 445 ? -9.481 -5.049 1.202 1.00 88.81 445 ASN A C 1
ATOM 3406 O O . ASN A 1 445 ? -9.729 -6.083 0.584 1.00 88.81 445 ASN A O 1
ATOM 3410 N N . GLN A 1 446 ? -8.287 -4.819 1.747 1.00 86.12 446 GLN A N 1
ATOM 3411 C CA . GLN A 1 446 ? -7.194 -5.785 1.701 1.00 86.12 446 GLN A CA 1
ATOM 3412 C C . GLN A 1 446 ? -7.543 -7.076 2.453 1.00 86.12 446 GLN A C 1
ATOM 3414 O O . GLN A 1 446 ? -7.341 -8.166 1.921 1.00 86.12 446 GLN A O 1
ATOM 3419 N N . GLU A 1 447 ? -8.139 -6.977 3.642 1.00 86.94 447 GLU A N 1
ATOM 3420 C CA . GLU A 1 447 ? -8.596 -8.142 4.400 1.00 86.94 447 GLU A CA 1
ATOM 3421 C C . GLU A 1 447 ? -9.659 -8.939 3.631 1.00 86.94 447 GLU A C 1
ATOM 3423 O O . GLU A 1 447 ? -9.568 -10.165 3.534 1.00 86.94 447 GLU A O 1
ATOM 3428 N N . ARG A 1 448 ? -10.640 -8.257 3.024 1.00 90.06 448 ARG A N 1
ATOM 3429 C CA . ARG A 1 448 ? -11.647 -8.890 2.156 1.00 90.06 448 ARG A CA 1
ATOM 3430 C C . ARG A 1 448 ? -10.996 -9.626 0.986 1.00 90.06 448 ARG A C 1
ATOM 3432 O O . ARG A 1 448 ? -11.349 -10.771 0.703 1.00 90.06 448 ARG A O 1
ATOM 3439 N N . ILE A 1 449 ? -10.024 -8.999 0.326 1.00 87.12 449 ILE A N 1
ATOM 3440 C CA . ILE A 1 449 ? -9.278 -9.624 -0.771 1.00 87.12 449 ILE A CA 1
ATOM 3441 C C . ILE A 1 449 ? -8.578 -10.886 -0.265 1.00 87.12 449 ILE A C 1
ATOM 3443 O O . ILE A 1 449 ? -8.835 -11.955 -0.813 1.00 87.12 449 ILE A O 1
ATOM 3447 N N . ILE A 1 450 ? -7.799 -10.803 0.818 1.00 83.81 450 ILE A N 1
ATOM 3448 C CA . ILE A 1 450 ? -7.103 -11.961 1.401 1.00 83.81 450 ILE A CA 1
ATOM 3449 C C . ILE A 1 450 ? -8.080 -13.086 1.718 1.00 83.81 450 ILE A C 1
ATOM 3451 O O . ILE A 1 450 ? -7.892 -14.200 1.241 1.00 83.81 450 ILE A O 1
ATOM 3455 N N . ARG A 1 451 ? -9.157 -12.799 2.457 1.00 86.25 451 ARG A N 1
ATOM 3456 C CA . ARG A 1 451 ? -10.144 -13.814 2.848 1.00 86.25 451 ARG A CA 1
ATOM 3457 C C . ARG A 1 451 ? -10.773 -14.499 1.640 1.00 86.25 451 ARG A C 1
ATOM 3459 O O . ARG A 1 451 ? -10.945 -15.711 1.660 1.00 86.25 451 ARG A O 1
ATOM 3466 N N . SER A 1 452 ? -11.097 -13.744 0.590 1.00 88.56 452 SER A N 1
ATOM 3467 C CA . SER A 1 452 ? -11.668 -14.311 -0.636 1.00 88.56 452 SER A CA 1
ATOM 3468 C C . SER A 1 452 ? -10.655 -15.133 -1.441 1.00 88.56 452 SER A C 1
ATOM 3470 O O . SER A 1 452 ? -10.994 -16.208 -1.930 1.00 88.56 452 SER A O 1
ATOM 3472 N N . VAL A 1 453 ? -9.401 -14.680 -1.529 1.00 85.44 453 VAL A N 1
ATOM 3473 C CA . VAL A 1 453 ? -8.324 -15.383 -2.240 1.00 85.44 453 VAL A CA 1
ATOM 3474 C C . VAL A 1 453 ? -7.946 -16.671 -1.513 1.00 85.44 453 VAL A C 1
ATOM 3476 O O . VAL A 1 453 ? -7.791 -17.700 -2.162 1.00 85.44 453 VAL A O 1
ATOM 3479 N N . SER A 1 454 ? -7.893 -16.670 -0.178 1.00 82.38 454 SER A N 1
ATOM 3480 C CA . SER A 1 454 ? -7.601 -17.869 0.617 1.00 82.38 454 SER A CA 1
ATOM 3481 C C . SER A 1 454 ? -8.599 -19.015 0.398 1.00 82.38 454 SER A C 1
ATOM 3483 O O . SER A 1 454 ? -8.233 -20.166 0.606 1.00 82.38 454 SER A O 1
ATOM 3485 N N . LEU A 1 455 ? -9.835 -18.737 -0.043 1.00 85.62 455 LEU A N 1
ATOM 3486 C CA . LEU A 1 455 ? -10.834 -19.775 -0.351 1.00 85.62 455 LEU A CA 1
ATOM 3487 C C . LEU A 1 455 ? -10.546 -20.538 -1.650 1.00 85.62 455 LEU A C 1
ATOM 3489 O O . LEU A 1 455 ? -11.022 -21.657 -1.816 1.00 85.62 455 LEU A O 1
ATOM 3493 N N . ILE A 1 456 ? -9.808 -19.925 -2.575 1.00 86.38 456 ILE A N 1
ATOM 3494 C CA . ILE A 1 456 ? -9.486 -20.484 -3.898 1.00 86.38 456 ILE A CA 1
ATOM 3495 C C . ILE A 1 456 ? -7.992 -20.770 -4.061 1.00 86.38 456 ILE A C 1
ATOM 3497 O O . ILE A 1 456 ? -7.553 -21.135 -5.148 1.00 86.38 456 ILE A O 1
ATOM 3501 N N . ALA A 1 457 ? -7.208 -20.533 -3.012 1.00 83.75 457 ALA A N 1
ATOM 3502 C CA . ALA A 1 457 ? -5.768 -20.633 -3.070 1.00 83.75 457 ALA A CA 1
ATOM 3503 C C . ALA A 1 457 ? -5.293 -22.088 -3.105 1.00 83.75 457 ALA A C 1
ATOM 3505 O O . ALA A 1 457 ? -5.839 -22.968 -2.438 1.00 83.75 457 ALA A O 1
ATOM 3506 N N . GLU A 1 458 ? -4.220 -22.316 -3.849 1.00 84.56 458 GLU A N 1
ATOM 3507 C CA . GLU A 1 458 ? -3.544 -23.599 -3.968 1.00 84.56 458 GLU A CA 1
ATOM 3508 C C . GLU A 1 458 ? -2.180 -23.559 -3.267 1.00 84.56 458 GLU A C 1
ATOM 3510 O O . GLU A 1 458 ? -1.533 -22.514 -3.168 1.00 84.56 458 GLU A O 1
ATOM 3515 N N . SER A 1 459 ? -1.724 -24.719 -2.787 1.00 83.75 459 SER A N 1
ATOM 3516 C CA . SER A 1 459 ? -0.385 -24.882 -2.202 1.00 83.75 459 SER A CA 1
ATOM 3517 C C . SER A 1 459 ? 0.703 -24.509 -3.211 1.00 83.75 459 SER A C 1
ATOM 3519 O O . SER A 1 459 ? 0.609 -24.916 -4.377 1.00 83.75 459 SER A O 1
ATOM 3521 N N . ASP A 1 460 ? 1.774 -23.856 -2.768 1.00 85.69 460 ASP A N 1
ATOM 3522 C CA . ASP A 1 460 ? 2.845 -23.421 -3.668 1.00 85.69 460 ASP A CA 1
ATOM 3523 C C . ASP A 1 460 ? 3.571 -24.605 -4.319 1.00 85.69 460 ASP A C 1
ATOM 3525 O O . ASP A 1 460 ? 3.929 -24.523 -5.494 1.00 85.69 460 ASP A O 1
ATOM 3529 N N . THR A 1 461 ? 3.702 -25.748 -3.631 1.00 88.56 461 THR A N 1
ATOM 3530 C CA . THR A 1 461 ? 4.277 -26.970 -4.227 1.00 88.56 461 THR A CA 1
ATOM 3531 C C . THR A 1 461 ? 3.483 -27.417 -5.454 1.00 88.56 461 THR A C 1
ATOM 3533 O O . THR A 1 461 ? 4.071 -27.711 -6.492 1.00 88.56 461 THR A O 1
ATOM 3536 N N . THR A 1 462 ? 2.150 -27.460 -5.366 1.00 88.69 462 THR A N 1
ATOM 3537 C CA . THR A 1 462 ? 1.287 -27.905 -6.480 1.00 88.69 462 THR A CA 1
ATOM 3538 C C . THR A 1 462 ? 1.370 -26.952 -7.667 1.00 88.69 462 THR A C 1
ATOM 3540 O O . THR A 1 462 ? 1.502 -27.392 -8.815 1.00 88.69 462 THR A O 1
ATOM 3543 N N . ARG A 1 463 ? 1.365 -25.647 -7.388 1.00 91.12 463 ARG A N 1
ATOM 3544 C CA . ARG A 1 463 ? 1.451 -24.591 -8.401 1.00 91.12 463 ARG A CA 1
ATOM 3545 C C . ARG A 1 463 ? 2.787 -24.644 -9.137 1.00 91.12 463 ARG A C 1
ATOM 3547 O O . ARG A 1 463 ? 2.807 -24.725 -10.363 1.00 91.12 463 ARG A O 1
ATOM 3554 N N . LEU A 1 464 ? 3.899 -24.684 -8.397 1.00 92.38 464 LEU A N 1
ATOM 3555 C CA . LEU A 1 464 ? 5.249 -24.745 -8.966 1.00 92.38 464 LEU A CA 1
ATOM 3556 C C . LEU A 1 464 ? 5.509 -26.054 -9.711 1.00 92.38 464 LEU A C 1
ATOM 3558 O O . LEU A 1 464 ? 6.129 -26.033 -10.771 1.00 92.38 464 LEU A O 1
ATOM 3562 N N . PHE A 1 465 ? 5.008 -27.187 -9.211 1.00 91.31 465 PHE A N 1
ATOM 3563 C CA . PHE A 1 465 ? 5.159 -28.472 -9.895 1.00 91.31 465 PHE A CA 1
ATOM 3564 C C . PHE A 1 465 ? 4.421 -28.477 -11.240 1.00 91.31 465 PHE A C 1
ATOM 3566 O O . PHE A 1 465 ? 4.956 -28.939 -12.248 1.00 91.31 465 PHE A O 1
ATOM 3573 N N . THR A 1 466 ? 3.212 -27.908 -11.275 1.00 92.44 466 THR A N 1
ATOM 3574 C CA . THR A 1 466 ? 2.445 -27.739 -12.516 1.00 92.44 466 THR A CA 1
ATOM 3575 C C . THR A 1 466 ? 3.165 -26.792 -13.474 1.00 92.44 466 THR A C 1
ATOM 3577 O O . THR A 1 466 ? 3.362 -27.130 -14.642 1.00 92.44 466 THR A O 1
ATOM 3580 N N . ALA A 1 467 ? 3.623 -25.640 -12.979 1.00 93.94 467 ALA A N 1
ATOM 3581 C CA . ALA A 1 467 ? 4.331 -24.645 -13.775 1.00 93.94 467 ALA A CA 1
ATOM 3582 C C . ALA A 1 467 ? 5.639 -25.177 -14.367 1.00 93.94 467 ALA A C 1
ATOM 3584 O O . ALA A 1 467 ? 5.899 -24.929 -15.540 1.00 93.94 467 ALA A O 1
ATOM 3585 N N . LEU A 1 468 ? 6.416 -25.960 -13.611 1.00 94.25 468 LEU A N 1
ATOM 3586 C CA . LEU A 1 468 ? 7.650 -26.588 -14.089 1.00 94.25 468 LEU A CA 1
ATOM 3587 C C . LEU A 1 468 ? 7.398 -27.395 -15.371 1.00 94.25 468 LEU A C 1
ATOM 3589 O O . LEU A 1 468 ? 8.049 -27.172 -16.390 1.00 94.25 468 LEU A O 1
ATOM 3593 N N . GLY A 1 469 ? 6.373 -28.254 -15.359 1.00 92.56 469 GLY A N 1
ATOM 3594 C CA . GLY A 1 469 ? 5.996 -29.035 -16.537 1.00 92.56 469 GLY A CA 1
ATOM 3595 C C . GLY A 1 469 ? 5.490 -28.187 -17.712 1.00 92.56 469 GLY A C 1
ATOM 3596 O O . GLY A 1 469 ? 5.619 -28.599 -18.864 1.00 92.56 469 GLY A O 1
ATOM 3597 N N . LEU A 1 470 ? 4.911 -27.010 -17.457 1.00 95.50 470 LEU A N 1
ATOM 3598 C CA . LEU A 1 470 ? 4.453 -26.089 -18.504 1.00 95.50 470 LEU A CA 1
ATOM 3599 C C . LEU A 1 470 ? 5.598 -25.268 -19.109 1.00 95.50 470 LEU A C 1
ATOM 3601 O O . LEU A 1 470 ? 5.620 -25.093 -20.326 1.00 95.50 470 LEU A O 1
ATOM 3605 N N . ILE A 1 471 ? 6.547 -24.814 -18.288 1.00 95.25 471 ILE A N 1
ATOM 3606 C CA . ILE A 1 471 ? 7.745 -24.071 -18.703 1.00 95.25 471 ILE A CA 1
ATOM 3607 C C . ILE A 1 471 ? 8.572 -24.922 -19.674 1.00 95.25 471 ILE A C 1
ATOM 3609 O O . ILE A 1 471 ? 8.867 -24.470 -20.781 1.00 95.25 471 ILE A O 1
ATOM 3613 N N . ASP A 1 472 ? 8.843 -26.183 -19.324 1.00 92.38 472 ASP A N 1
ATOM 3614 C CA . ASP A 1 472 ? 9.583 -27.110 -20.193 1.00 92.38 472 ASP A CA 1
ATOM 3615 C C . ASP A 1 472 ? 8.873 -27.321 -21.541 1.00 92.38 472 ASP A C 1
ATOM 3617 O O . ASP A 1 472 ? 9.492 -27.385 -22.607 1.00 92.38 472 ASP A O 1
ATOM 3621 N N . ARG A 1 473 ? 7.537 -27.392 -21.518 1.00 93.81 473 ARG A N 1
ATOM 3622 C CA . ARG A 1 473 ? 6.711 -27.568 -22.721 1.00 93.81 473 ARG A CA 1
ATOM 3623 C C . ARG A 1 473 ? 6.606 -26.306 -23.582 1.00 93.81 473 ARG A C 1
ATOM 3625 O O . ARG A 1 473 ? 6.209 -26.427 -24.741 1.00 93.81 473 ARG A O 1
ATOM 3632 N N . LEU A 1 474 ? 6.937 -25.126 -23.053 1.00 93.81 474 LEU A N 1
ATOM 3633 C CA . LEU A 1 474 ? 6.800 -23.833 -23.734 1.00 93.81 474 LEU A CA 1
ATOM 3634 C C . LEU A 1 474 ? 7.969 -23.520 -24.680 1.00 93.81 474 LEU A C 1
ATOM 3636 O O . LEU A 1 474 ? 7.752 -22.889 -25.717 1.00 93.81 474 LEU A O 1
ATOM 3640 N N . ILE A 1 475 ? 9.178 -23.996 -24.363 1.00 92.50 475 ILE A N 1
ATOM 3641 C CA . ILE A 1 475 ? 10.417 -23.675 -25.095 1.00 92.50 475 ILE A CA 1
ATOM 3642 C C . ILE A 1 475 ? 10.294 -24.005 -26.585 1.00 92.50 475 ILE A C 1
ATOM 3644 O O . ILE A 1 475 ? 10.470 -23.137 -27.443 1.00 92.50 475 ILE A O 1
ATOM 3648 N N . LEU A 1 476 ? 9.970 -25.260 -26.909 1.00 91.19 476 LEU A N 1
ATOM 3649 C CA . LEU A 1 476 ? 9.973 -25.729 -28.293 1.00 91.19 476 LEU A CA 1
ATOM 3650 C C . LEU A 1 476 ? 8.909 -25.018 -29.159 1.00 91.19 476 LEU A C 1
ATOM 3652 O O . LEU A 1 476 ? 9.277 -24.508 -30.221 1.00 91.19 476 LEU A O 1
ATOM 3656 N N . PRO A 1 477 ? 7.625 -24.919 -28.752 1.00 91.06 477 PRO A N 1
ATOM 3657 C CA . PRO A 1 477 ? 6.624 -24.172 -29.514 1.00 91.06 477 PRO A CA 1
ATOM 3658 C C . PRO A 1 477 ? 6.975 -22.689 -29.695 1.00 91.06 477 PRO A C 1
ATOM 3660 O O . PRO A 1 477 ? 6.815 -22.161 -30.798 1.00 91.06 477 PRO A O 1
ATOM 3663 N N . LEU A 1 478 ? 7.494 -22.019 -28.659 1.00 92.12 478 LEU A N 1
ATOM 3664 C CA . LEU A 1 478 ? 7.898 -20.614 -28.752 1.00 92.12 478 LEU A CA 1
ATOM 3665 C C . LEU A 1 478 ? 9.065 -20.435 -29.732 1.00 92.12 478 LEU A C 1
ATOM 3667 O O . LEU A 1 478 ? 9.013 -19.560 -30.598 1.00 92.12 478 LEU A O 1
ATOM 3671 N N . ALA A 1 479 ? 10.078 -21.304 -29.671 1.00 90.94 479 ALA A N 1
ATOM 3672 C CA . ALA A 1 479 ? 11.213 -21.273 -30.589 1.00 90.94 479 ALA A CA 1
ATOM 3673 C C . ALA A 1 479 ? 10.779 -21.503 -32.045 1.00 90.94 479 ALA A C 1
ATOM 3675 O O . ALA A 1 479 ? 11.273 -20.833 -32.957 1.00 90.94 479 ALA A O 1
ATOM 3676 N N . GLN A 1 480 ? 9.820 -22.405 -32.278 1.00 88.94 480 GLN A N 1
ATOM 3677 C CA . GLN A 1 480 ? 9.241 -22.648 -33.602 1.00 88.94 480 GLN A CA 1
ATOM 3678 C C . GLN A 1 480 ? 8.485 -21.428 -34.136 1.00 88.94 480 GLN A C 1
ATOM 3680 O O . GLN A 1 480 ? 8.669 -21.062 -35.299 1.00 88.94 480 GLN A O 1
ATOM 3685 N N . LEU A 1 481 ? 7.672 -20.773 -33.302 1.00 89.19 481 LEU A N 1
ATOM 3686 C CA . LEU A 1 481 ? 6.924 -19.575 -33.688 1.00 89.19 481 LEU A CA 1
ATOM 3687 C C . LEU A 1 481 ? 7.848 -18.381 -33.942 1.00 89.19 481 LEU A C 1
ATOM 3689 O O . LEU A 1 481 ? 7.720 -17.728 -34.977 1.00 89.19 481 LEU A O 1
ATOM 3693 N N . ALA A 1 482 ? 8.826 -18.139 -33.068 1.00 89.44 482 ALA A N 1
ATOM 3694 C CA . ALA A 1 482 ? 9.833 -17.098 -33.259 1.00 89.44 482 ALA A CA 1
ATOM 3695 C C . ALA A 1 482 ? 10.666 -17.348 -34.530 1.00 89.44 482 ALA A C 1
ATOM 3697 O O . ALA A 1 482 ? 10.898 -16.436 -35.323 1.00 89.44 482 ALA A O 1
ATOM 3698 N N . THR A 1 483 ? 11.038 -18.604 -34.795 1.00 88.94 483 THR A N 1
ATOM 3699 C CA . THR A 1 483 ? 11.718 -18.999 -36.039 1.00 88.94 483 THR A CA 1
ATOM 3700 C C . THR A 1 483 ? 10.833 -18.776 -37.266 1.00 88.94 483 THR A C 1
ATOM 3702 O O . THR A 1 483 ? 11.300 -18.256 -38.283 1.00 88.94 483 THR A O 1
ATOM 3705 N N . SER A 1 484 ? 9.550 -19.136 -37.197 1.00 87.12 484 SER A N 1
ATOM 3706 C CA . SER A 1 484 ? 8.591 -18.900 -38.280 1.00 87.12 484 SER A CA 1
ATOM 3707 C C . SER A 1 484 ? 8.411 -17.406 -38.547 1.00 87.12 484 SER A C 1
ATOM 3709 O O . SER A 1 484 ? 8.345 -17.010 -39.709 1.00 87.12 484 SER A O 1
ATOM 3711 N N . LEU A 1 485 ? 8.386 -16.574 -37.502 1.00 86.81 485 LEU A N 1
ATOM 3712 C CA . LEU A 1 485 ? 8.284 -15.121 -37.620 1.00 86.81 485 LEU A CA 1
ATOM 3713 C C . LEU A 1 485 ? 9.469 -14.542 -38.405 1.00 86.81 485 LEU A C 1
ATOM 3715 O O . LEU A 1 485 ? 9.270 -13.791 -39.358 1.00 86.81 485 LEU A O 1
ATOM 3719 N N . VAL A 1 486 ? 10.701 -14.937 -38.062 1.00 86.75 486 VAL A N 1
ATOM 3720 C CA . VAL A 1 486 ? 11.904 -14.382 -38.711 1.00 86.75 486 VAL A CA 1
ATOM 3721 C C . VAL A 1 486 ? 12.185 -14.983 -40.092 1.00 86.75 486 VAL A C 1
ATOM 3723 O O . VAL A 1 486 ? 12.757 -14.326 -40.964 1.00 86.75 486 VAL A O 1
ATOM 3726 N N . THR A 1 487 ? 11.778 -16.234 -40.331 1.00 83.62 487 THR A N 1
ATOM 3727 C CA . THR A 1 487 ? 12.030 -16.923 -41.608 1.00 83.62 487 THR A CA 1
ATOM 3728 C C . THR A 1 487 ? 10.879 -16.826 -42.608 1.00 83.62 487 THR A C 1
ATOM 3730 O O . THR A 1 487 ? 11.106 -17.002 -43.808 1.00 83.62 487 THR A O 1
ATOM 3733 N N . GLY A 1 488 ? 9.653 -16.562 -42.151 1.00 76.12 488 GLY A N 1
ATOM 3734 C CA . GLY A 1 488 ? 8.432 -16.640 -42.957 1.00 76.12 488 GLY A CA 1
ATOM 3735 C C . GLY A 1 488 ? 8.073 -18.058 -43.423 1.00 76.12 488 GLY A C 1
ATOM 3736 O O . GLY A 1 488 ? 7.238 -18.210 -44.312 1.00 76.12 488 GLY A O 1
ATOM 3737 N N . ARG A 1 489 ? 8.722 -19.102 -42.886 1.00 70.81 489 ARG A N 1
ATOM 3738 C CA . ARG A 1 489 ? 8.478 -20.508 -43.241 1.00 70.81 489 ARG A CA 1
ATOM 3739 C C . ARG A 1 489 ? 7.703 -21.184 -42.117 1.00 70.81 489 ARG A C 1
ATOM 3741 O O . ARG A 1 489 ? 8.206 -21.268 -41.002 1.00 70.81 489 ARG A O 1
ATOM 3748 N N . GLN A 1 490 ? 6.521 -21.719 -42.422 1.00 60.56 490 GLN A N 1
ATOM 3749 C CA . GLN A 1 490 ? 5.844 -22.616 -41.488 1.00 60.56 490 GLN A CA 1
ATOM 3750 C C . GLN A 1 490 ? 6.581 -23.962 -41.436 1.00 60.56 490 GLN A C 1
ATOM 3752 O O . GLN A 1 490 ? 7.056 -24.455 -42.462 1.00 60.56 490 GLN A O 1
ATOM 3757 N N . GLY A 1 491 ? 6.724 -24.517 -40.230 1.00 55.84 491 GLY A N 1
ATOM 3758 C CA . GLY A 1 491 ? 7.431 -25.776 -39.982 1.00 55.84 491 GLY A CA 1
ATOM 3759 C C . GLY A 1 491 ? 6.850 -26.978 -40.743 1.00 55.84 491 GLY A C 1
ATOM 3760 O O . GLY A 1 491 ? 5.784 -26.913 -41.353 1.00 55.84 491 GLY A O 1
ATOM 3761 N N . SER A 1 492 ? 7.574 -28.102 -40.719 1.00 49.94 492 SER A N 1
ATOM 3762 C CA . SER A 1 492 ? 7.159 -29.355 -41.370 1.00 49.94 492 SER A CA 1
ATOM 3763 C C . SER A 1 492 ? 5.785 -29.834 -40.873 1.00 49.94 492 SER A C 1
ATOM 3765 O O . SER A 1 492 ? 5.564 -29.914 -39.667 1.00 49.94 492 SER A O 1
ATOM 3767 N N . ARG A 1 493 ? 4.898 -30.254 -41.793 1.00 51.91 493 ARG A N 1
ATOM 3768 C CA . ARG A 1 493 ? 3.537 -30.787 -41.525 1.00 51.91 493 ARG A CA 1
ATOM 3769 C C . ARG A 1 493 ? 3.483 -32.042 -40.632 1.00 51.91 493 ARG A C 1
ATOM 3771 O O . ARG A 1 493 ? 2.397 -32.520 -40.330 1.00 51.91 493 ARG A O 1
ATOM 3778 N N . SER A 1 494 ? 4.628 -32.608 -40.256 1.00 46.91 494 SER A N 1
ATOM 3779 C CA . SER A 1 494 ? 4.749 -33.853 -39.489 1.00 46.91 494 SER A CA 1
ATOM 3780 C C . SER A 1 494 ? 4.803 -33.666 -37.965 1.00 46.91 494 SER A C 1
ATOM 3782 O O . SER A 1 494 ? 4.883 -34.663 -37.254 1.00 46.91 494 SER A O 1
ATOM 3784 N N . GLN A 1 495 ? 4.804 -32.431 -37.453 1.00 58.81 495 GLN A N 1
ATOM 3785 C CA . GLN A 1 495 ? 4.798 -32.131 -36.014 1.00 58.81 495 GLN A CA 1
ATOM 3786 C C . GLN A 1 495 ? 3.450 -31.541 -35.563 1.00 58.81 495 GLN A C 1
ATOM 3788 O O . GLN A 1 495 ? 2.737 -30.980 -36.399 1.00 58.81 495 GLN A O 1
ATOM 3793 N N . PRO A 1 496 ? 3.085 -31.659 -34.267 1.00 64.19 496 PRO A N 1
ATOM 3794 C CA . PRO A 1 496 ? 1.903 -30.994 -33.729 1.00 64.19 496 PRO A CA 1
ATOM 3795 C C . PRO A 1 496 ? 1.982 -29.492 -33.998 1.00 64.19 496 PRO A C 1
ATOM 3797 O O . PRO A 1 496 ? 3.058 -28.900 -33.911 1.00 64.19 496 PRO A O 1
ATOM 3800 N N . ASN A 1 497 ? 0.850 -28.877 -34.326 1.00 81.19 497 ASN A N 1
ATOM 3801 C CA . ASN A 1 497 ? 0.792 -27.446 -34.584 1.00 81.19 497 ASN A CA 1
ATOM 3802 C C . ASN A 1 497 ? 1.223 -26.677 -33.316 1.00 81.19 497 ASN A C 1
ATOM 3804 O O . ASN A 1 497 ? 0.597 -26.859 -32.267 1.00 81.19 497 ASN A O 1
ATOM 3808 N N . PRO A 1 498 ? 2.258 -25.815 -33.378 1.00 82.00 498 PRO A N 1
ATOM 3809 C CA . PRO A 1 498 ? 2.726 -25.071 -32.212 1.00 82.00 498 PRO A CA 1
ATOM 3810 C C . PRO A 1 498 ? 1.624 -24.199 -31.600 1.00 82.00 498 PRO A C 1
ATOM 3812 O O . PRO A 1 498 ? 1.605 -24.024 -30.388 1.00 82.00 498 PRO A O 1
ATOM 3815 N N . VAL A 1 499 ? 0.662 -23.719 -32.395 1.00 83.81 499 VAL A N 1
ATOM 3816 C CA . VAL A 1 499 ? -0.484 -22.944 -31.890 1.00 83.81 499 VAL A CA 1
ATOM 3817 C C . VAL A 1 499 ? -1.385 -23.791 -30.983 1.00 83.81 499 VAL A C 1
ATOM 3819 O O . VAL A 1 499 ? -1.816 -23.312 -29.936 1.00 83.81 499 VAL A O 1
ATOM 3822 N N . ASP A 1 500 ? -1.617 -25.060 -31.327 1.00 86.69 500 ASP A N 1
ATOM 3823 C CA . ASP A 1 500 ? -2.450 -25.964 -30.522 1.00 86.69 500 ASP A CA 1
ATOM 3824 C C . ASP A 1 500 ? -1.746 -26.332 -29.206 1.00 86.69 500 ASP A C 1
ATOM 3826 O O . ASP A 1 500 ? -2.377 -26.398 -28.149 1.00 86.69 500 ASP A O 1
ATOM 3830 N N . LEU A 1 501 ? -0.419 -26.513 -29.249 1.00 88.31 501 LEU A N 1
ATOM 3831 C CA . LEU A 1 501 ? 0.397 -26.728 -28.050 1.00 88.31 501 LEU A CA 1
ATOM 3832 C C . LEU A 1 501 ? 0.361 -25.508 -27.124 1.00 88.31 501 LEU A C 1
ATOM 3834 O O . LEU A 1 501 ? 0.148 -25.668 -25.925 1.00 88.31 501 LEU A O 1
ATOM 3838 N N . ILE A 1 502 ? 0.508 -24.300 -27.673 1.00 90.19 502 ILE A N 1
ATOM 3839 C CA . ILE A 1 502 ? 0.412 -23.048 -26.912 1.00 90.19 502 ILE A CA 1
ATOM 3840 C C . ILE A 1 502 ? -0.978 -22.879 -26.302 1.00 90.19 502 ILE A C 1
ATOM 3842 O O . ILE A 1 502 ? -1.077 -22.545 -25.127 1.00 90.19 502 ILE A O 1
ATOM 3846 N N . SER A 1 503 ? -2.046 -23.179 -27.044 1.00 89.06 503 SER A N 1
ATOM 3847 C CA . SER A 1 503 ? -3.410 -23.139 -26.509 1.00 89.06 503 SER A CA 1
ATOM 3848 C C . SER A 1 503 ? -3.610 -24.145 -25.365 1.00 89.06 503 SER A C 1
ATOM 3850 O O . SER A 1 503 ? -4.216 -23.812 -24.347 1.00 89.06 503 SER A O 1
ATOM 3852 N N . SER A 1 504 ? -3.042 -25.353 -25.476 1.00 92.38 504 SER A N 1
ATOM 3853 C CA . SER A 1 504 ? -3.027 -26.335 -24.383 1.00 92.38 504 SER A CA 1
ATOM 3854 C C . SER A 1 504 ? -2.264 -25.839 -23.152 1.00 92.38 504 SER A C 1
ATOM 3856 O O . SER A 1 504 ? -2.716 -26.097 -22.035 1.00 92.38 504 SER A O 1
ATOM 3858 N N . ILE A 1 505 ? -1.111 -25.192 -23.341 1.00 93.81 505 ILE A N 1
ATOM 3859 C CA . ILE A 1 505 ? -0.286 -24.659 -22.248 1.00 93.81 505 ILE A CA 1
ATOM 3860 C C . ILE A 1 505 ? -1.007 -23.492 -21.576 1.00 93.81 505 ILE A C 1
ATOM 3862 O O . ILE A 1 505 ? -1.126 -23.494 -20.357 1.00 93.81 505 ILE A O 1
ATOM 3866 N N . SER A 1 506 ? -1.556 -22.559 -22.358 1.00 91.88 506 SER A N 1
ATOM 3867 C CA . SER A 1 506 ? -2.378 -21.445 -21.871 1.00 91.88 506 SER A CA 1
ATOM 3868 C C . SER A 1 506 ? -3.553 -21.946 -21.033 1.00 91.88 506 SER A C 1
ATOM 3870 O O . SER A 1 506 ? -3.767 -21.463 -19.922 1.00 91.88 506 SER A O 1
ATOM 3872 N N . LYS A 1 507 ? -4.290 -22.959 -21.510 1.00 91.69 507 LYS A N 1
ATOM 3873 C CA . LYS A 1 507 ? -5.409 -23.528 -20.750 1.00 91.69 507 LYS A CA 1
ATOM 3874 C C . LYS A 1 507 ? -4.949 -24.086 -19.401 1.00 91.69 507 LYS A C 1
ATOM 3876 O O . LYS A 1 507 ? -5.535 -23.747 -18.384 1.00 91.69 507 LYS A O 1
ATOM 3881 N N . ALA A 1 508 ? -3.881 -24.884 -19.395 1.00 92.31 508 ALA A N 1
ATOM 3882 C CA . ALA A 1 508 ? -3.341 -25.457 -18.165 1.00 92.31 508 ALA A CA 1
ATOM 3883 C C . ALA A 1 508 ? -2.768 -24.392 -17.214 1.00 92.31 508 ALA A C 1
ATOM 3885 O O . ALA A 1 508 ? -2.894 -24.535 -16.006 1.00 92.31 508 ALA A O 1
ATOM 3886 N N . ALA A 1 509 ? -2.175 -23.316 -17.739 1.00 91.75 509 ALA A N 1
ATOM 3887 C CA . ALA A 1 509 ? -1.705 -22.190 -16.936 1.00 91.75 509 ALA A CA 1
ATOM 3888 C C . ALA A 1 509 ? -2.868 -21.410 -16.307 1.00 91.75 509 ALA A C 1
ATOM 3890 O O . ALA A 1 509 ? -2.789 -21.022 -15.147 1.00 91.75 509 ALA A O 1
ATOM 3891 N N . ASN A 1 510 ? -3.967 -21.228 -17.045 1.00 90.31 510 ASN A N 1
ATOM 3892 C CA . ASN A 1 510 ? -5.188 -20.595 -16.542 1.00 90.31 510 ASN A CA 1
ATOM 3893 C C . ASN A 1 510 ? -5.907 -21.440 -15.466 1.00 90.31 510 ASN A C 1
ATOM 3895 O O . ASN A 1 510 ? -6.699 -20.888 -14.698 1.00 90.31 510 ASN A O 1
ATOM 3899 N N . ASP A 1 511 ? -5.628 -22.746 -15.400 1.00 90.81 511 ASP A N 1
ATOM 3900 C CA . ASP A 1 511 ? -6.130 -23.656 -14.363 1.00 90.81 511 ASP A CA 1
ATOM 3901 C C . ASP A 1 511 ? -5.306 -23.597 -13.060 1.00 90.81 511 ASP A C 1
ATOM 3903 O O . ASP A 1 511 ? -5.759 -24.131 -12.053 1.00 90.81 511 ASP A O 1
ATOM 3907 N N . ILE A 1 512 ? -4.142 -22.930 -13.045 1.00 90.25 512 ILE A N 1
ATOM 3908 C CA . ILE A 1 512 ? -3.350 -22.713 -11.823 1.00 90.25 512 ILE A CA 1
ATOM 3909 C C . ILE A 1 512 ? -4.026 -21.622 -10.981 1.00 90.25 512 ILE A C 1
ATOM 3911 O O . ILE A 1 512 ? -4.118 -20.468 -11.403 1.00 90.25 512 ILE A O 1
ATOM 3915 N N . GLY A 1 513 ? -4.499 -21.978 -9.786 1.00 83.88 513 GLY A N 1
ATOM 3916 C CA . GLY A 1 513 ? -5.053 -21.033 -8.821 1.00 83.88 513 GLY A CA 1
ATOM 3917 C C . GLY A 1 513 ? -4.006 -20.123 -8.152 1.00 83.88 513 GLY A C 1
ATOM 3918 O O . GLY A 1 513 ? -2.793 -20.330 -8.279 1.00 83.88 513 GLY A O 1
ATOM 3919 N N . PRO A 1 514 ? -4.457 -19.095 -7.409 1.00 82.94 514 PRO A N 1
ATOM 3920 C CA . PRO A 1 514 ? -3.568 -18.188 -6.683 1.00 82.94 514 PRO A CA 1
ATOM 3921 C C . PRO A 1 514 ? -2.824 -18.886 -5.530 1.00 82.94 514 PRO A C 1
ATOM 3923 O O . PRO A 1 514 ? -3.227 -19.946 -5.058 1.00 82.94 514 PRO A O 1
ATOM 3926 N N . ALA A 1 515 ? -1.738 -18.274 -5.055 1.00 78.94 515 ALA A N 1
ATOM 3927 C CA . ALA A 1 515 ? -0.912 -18.794 -3.962 1.00 78.94 515 ALA A CA 1
ATOM 3928 C C . ALA A 1 515 ? -1.631 -18.785 -2.601 1.00 78.94 515 ALA A C 1
ATOM 3930 O O . ALA A 1 515 ? -2.290 -17.802 -2.253 1.00 78.94 515 ALA A O 1
ATOM 3931 N N . PHE A 1 516 ? -1.408 -19.819 -1.778 1.00 64.06 516 PHE A N 1
ATOM 3932 C CA . PHE A 1 516 ? -1.852 -19.872 -0.371 1.00 64.06 516 PHE A CA 1
ATOM 3933 C C . PHE A 1 516 ? -1.236 -18.754 0.489 1.00 64.06 516 PHE A C 1
ATOM 3935 O O . PHE A 1 516 ? -1.849 -18.291 1.448 1.00 64.06 516 PHE A O 1
ATOM 3942 N N . GLY A 1 517 ? -0.041 -18.288 0.115 1.00 56.06 517 GLY A N 1
ATOM 3943 C CA . GLY A 1 517 ? 0.709 -17.240 0.801 1.00 56.06 517 GLY A CA 1
ATOM 3944 C C . GLY A 1 517 ? 0.766 -15.925 0.034 1.00 56.06 517 GLY A C 1
ATOM 3945 O O . GLY A 1 517 ? 1.860 -15.377 -0.087 1.00 56.06 517 GLY A O 1
ATOM 3946 N N . ALA A 1 518 ? -0.365 -15.433 -0.494 1.00 49.25 518 ALA A N 1
ATOM 3947 C CA . ALA A 1 518 ? -0.457 -14.091 -1.076 1.00 49.25 518 ALA A CA 1
ATOM 3948 C C . ALA A 1 518 ? 0.049 -13.055 -0.056 1.00 49.25 518 ALA A C 1
ATOM 3950 O O . ALA A 1 518 ? -0.666 -12.613 0.842 1.00 49.25 518 ALA A O 1
ATOM 3951 N N . THR A 1 519 ? 1.337 -12.747 -0.147 1.00 47.75 519 THR A N 1
ATOM 3952 C CA . THR A 1 519 ? 2.039 -11.887 0.788 1.00 47.75 519 THR A CA 1
ATOM 3953 C C . THR A 1 519 ? 1.873 -10.454 0.327 1.00 47.75 519 THR A C 1
ATOM 3955 O O . THR A 1 519 ? 1.907 -10.127 -0.865 1.00 47.75 519 THR A O 1
ATOM 3958 N N . TYR A 1 520 ? 1.697 -9.571 1.300 1.00 44.97 520 TYR A N 1
ATOM 3959 C CA . TYR A 1 520 ? 1.998 -8.174 1.074 1.00 44.97 520 TYR A CA 1
ATOM 3960 C C . TYR A 1 520 ? 3.476 -8.068 0.711 1.00 44.97 520 TYR A C 1
ATOM 3962 O O . TYR A 1 520 ? 4.338 -8.660 1.362 1.00 44.97 520 TYR A O 1
ATOM 3970 N N . THR A 1 521 ? 3.767 -7.296 -0.328 1.00 42.44 521 THR A N 1
ATOM 3971 C CA . THR A 1 521 ? 5.128 -6.819 -0.577 1.00 42.44 521 THR A CA 1
ATOM 3972 C C . THR A 1 521 ? 5.658 -6.101 0.671 1.00 42.44 521 THR A C 1
ATOM 3974 O O . THR A 1 521 ? 4.883 -5.633 1.507 1.00 42.44 521 THR A O 1
ATOM 3977 N N . THR A 1 522 ? 6.977 -5.942 0.780 1.00 34.72 522 THR A N 1
ATOM 3978 C CA . THR A 1 522 ? 7.647 -5.160 1.840 1.00 34.72 522 THR A CA 1
ATOM 3979 C C . THR A 1 522 ? 7.088 -3.741 2.025 1.00 34.72 522 THR A C 1
ATOM 3981 O O . THR A 1 522 ? 7.261 -3.155 3.087 1.00 34.72 522 THR A O 1
ATOM 3984 N N . ASN A 1 523 ? 6.353 -3.220 1.036 1.00 33.47 523 ASN A N 1
ATOM 3985 C CA . ASN A 1 523 ? 5.696 -1.912 1.057 1.00 33.47 523 ASN A CA 1
ATOM 3986 C C . ASN A 1 523 ? 4.195 -1.975 1.417 1.00 33.47 523 ASN A C 1
ATOM 3988 O O . ASN A 1 523 ? 3.458 -1.035 1.122 1.00 33.47 523 ASN A O 1
ATOM 3992 N N . GLY A 1 524 ? 3.697 -3.093 1.959 1.00 40.44 524 GLY A N 1
ATOM 3993 C CA . GLY A 1 524 ? 2.289 -3.252 2.351 1.00 40.44 524 GLY A CA 1
ATOM 3994 C C . GLY A 1 524 ? 1.301 -3.324 1.179 1.00 40.44 524 GLY A C 1
ATOM 3995 O O . GLY A 1 524 ? 0.088 -3.276 1.383 1.00 40.44 524 GLY A O 1
ATOM 3996 N N . LYS A 1 525 ? 1.785 -3.438 -0.068 1.00 47.84 525 LYS A N 1
ATOM 3997 C CA . LYS A 1 525 ? 0.931 -3.604 -1.254 1.00 47.84 525 LYS A CA 1
ATOM 3998 C C . LYS A 1 525 ? 0.683 -5.085 -1.494 1.00 47.84 525 LYS A C 1
ATOM 4000 O O . LYS A 1 525 ? 1.641 -5.852 -1.592 1.00 47.84 525 LYS A O 1
ATOM 4005 N N . PHE A 1 526 ? -0.586 -5.471 -1.597 1.00 50.47 526 PHE A N 1
ATOM 4006 C CA . PHE A 1 526 ? -0.990 -6.817 -1.997 1.00 50.47 526 PHE A CA 1
ATOM 4007 C C . PHE A 1 526 ? -0.399 -7.118 -3.381 1.00 50.47 526 PHE A C 1
ATOM 4009 O O . PHE A 1 526 ? -0.630 -6.341 -4.314 1.00 50.47 526 PHE A O 1
ATOM 4016 N N . ASN A 1 527 ? 0.406 -8.181 -3.511 1.00 56.69 527 ASN A N 1
ATOM 4017 C CA . ASN A 1 527 ? 0.946 -8.547 -4.816 1.00 56.69 527 ASN A CA 1
ATOM 4018 C C . ASN A 1 527 ? -0.204 -9.073 -5.682 1.00 56.69 527 ASN A C 1
ATOM 4020 O O . ASN A 1 527 ? -0.744 -10.149 -5.443 1.00 56.69 527 ASN A O 1
ATOM 4024 N N . THR A 1 528 ? -0.627 -8.254 -6.640 1.00 54.19 528 THR A N 1
ATOM 4025 C CA . THR A 1 528 ? -1.742 -8.569 -7.538 1.00 54.19 528 THR A CA 1
ATOM 4026 C C . THR A 1 528 ? -1.298 -9.417 -8.718 1.00 54.19 528 THR A C 1
ATOM 4028 O O . THR A 1 528 ? -2.155 -9.977 -9.392 1.00 54.19 528 THR A O 1
ATOM 4031 N N . LEU A 1 529 ? 0.005 -9.528 -8.996 1.00 62.16 529 LEU A N 1
ATOM 4032 C CA . LEU A 1 529 ? 0.504 -10.424 -10.030 1.00 62.16 529 LEU A CA 1
ATOM 4033 C C . LEU A 1 529 ? 0.800 -11.796 -9.435 1.00 62.16 529 LEU A C 1
ATOM 4035 O O . LEU A 1 529 ? 1.618 -11.935 -8.529 1.00 62.16 529 LEU A O 1
ATOM 4039 N N . ASP A 1 530 ? 0.141 -12.812 -9.984 1.00 79.06 530 ASP A N 1
ATOM 4040 C CA . ASP A 1 530 ? 0.623 -14.174 -9.843 1.00 79.06 530 ASP A CA 1
ATOM 4041 C C . ASP A 1 530 ? 1.789 -14.377 -10.813 1.00 79.06 530 ASP A C 1
ATOM 4043 O O . ASP A 1 530 ? 1.579 -14.547 -12.009 1.00 79.06 530 ASP A O 1
ATOM 4047 N N . ASP A 1 531 ? 3.013 -14.382 -10.299 1.00 86.19 531 ASP A N 1
ATOM 4048 C CA . ASP A 1 531 ? 4.216 -14.566 -11.112 1.00 86.19 531 ASP A CA 1
ATOM 4049 C C . ASP A 1 531 ? 4.258 -15.929 -11.829 1.00 86.19 531 ASP A C 1
ATOM 4051 O O . ASP A 1 531 ? 4.854 -16.049 -12.900 1.00 86.19 531 ASP A O 1
ATOM 4055 N N . VAL A 1 532 ? 3.616 -16.963 -11.268 1.00 88.69 532 VAL A N 1
ATOM 4056 C CA . VAL A 1 532 ? 3.679 -18.338 -11.785 1.00 88.69 532 VAL A CA 1
ATOM 4057 C C . VAL A 1 532 ? 2.773 -18.504 -13.004 1.00 88.69 532 VAL A C 1
ATOM 4059 O O . VAL A 1 532 ? 3.249 -18.830 -14.093 1.00 88.69 532 VAL A O 1
ATOM 4062 N N . SER A 1 533 ? 1.465 -18.278 -12.844 1.00 89.12 533 SER A N 1
ATOM 4063 C CA . SER A 1 533 ? 0.528 -18.343 -13.974 1.00 89.12 533 SER A CA 1
ATOM 4064 C C . SER A 1 533 ? 0.678 -17.128 -14.898 1.00 89.12 533 SER A C 1
ATOM 4066 O O . SER A 1 533 ? 0.611 -17.265 -16.123 1.00 89.12 533 SER A O 1
ATOM 4068 N N . GLY A 1 534 ? 0.972 -15.953 -14.333 1.00 88.56 534 GLY A N 1
ATOM 4069 C CA . GLY A 1 534 ? 1.124 -14.683 -15.037 1.00 88.56 534 GLY A CA 1
ATOM 4070 C C . GLY A 1 534 ? 2.204 -14.725 -16.105 1.00 88.56 534 GLY A C 1
ATOM 4071 O O . GLY A 1 534 ? 1.897 -14.443 -17.256 1.00 88.56 534 GLY A O 1
ATOM 4072 N N . PHE A 1 535 ? 3.424 -15.184 -15.797 1.00 92.50 535 PHE A N 1
ATOM 4073 C CA . PHE A 1 535 ? 4.479 -15.305 -16.814 1.00 92.50 535 PHE A CA 1
ATOM 4074 C C . PHE A 1 535 ? 4.066 -16.209 -17.987 1.00 92.50 535 PHE A C 1
ATOM 4076 O O . PHE A 1 535 ? 4.237 -15.843 -19.152 1.00 92.50 535 PHE A O 1
ATOM 4083 N N . ILE A 1 536 ? 3.485 -17.380 -17.701 1.00 94.00 536 ILE A N 1
ATOM 4084 C CA . ILE A 1 536 ? 3.089 -18.331 -18.748 1.00 94.00 536 ILE A CA 1
ATOM 4085 C C . ILE A 1 536 ? 1.955 -17.743 -19.600 1.00 94.00 536 ILE A C 1
ATOM 4087 O O . ILE A 1 536 ? 1.996 -17.840 -20.828 1.00 94.00 536 ILE A O 1
ATOM 4091 N N . THR A 1 537 ? 0.961 -17.100 -18.983 1.00 90.81 537 THR A N 1
ATOM 4092 C CA . THR A 1 537 ? -0.136 -16.432 -19.709 1.00 90.81 537 THR A CA 1
ATOM 4093 C C . THR A 1 537 ? 0.325 -15.178 -20.459 1.00 90.81 537 THR A C 1
ATOM 4095 O O . THR A 1 537 ? -0.127 -14.950 -21.576 1.00 90.81 537 THR A O 1
ATOM 4098 N N . ASP A 1 538 ? 1.302 -14.421 -19.961 1.00 89.81 538 ASP A N 1
ATOM 4099 C CA . ASP A 1 538 ? 1.889 -13.289 -20.685 1.00 89.81 538 ASP A CA 1
ATOM 4100 C C . ASP A 1 538 ? 2.579 -13.739 -21.976 1.00 89.81 538 ASP A C 1
ATOM 4102 O O . ASP A 1 538 ? 2.427 -13.118 -23.030 1.00 89.81 538 ASP A O 1
ATOM 4106 N N . VAL A 1 539 ? 3.284 -14.870 -21.944 1.00 92.00 539 VAL A N 1
ATOM 4107 C CA . VAL A 1 539 ? 3.873 -15.438 -23.162 1.00 92.00 539 VAL A CA 1
ATOM 4108 C C . VAL A 1 539 ? 2.788 -16.017 -24.082 1.00 92.00 539 VAL A C 1
ATOM 4110 O O . VAL A 1 539 ? 2.797 -15.774 -25.291 1.00 92.00 539 VAL A O 1
ATOM 4113 N N . THR A 1 540 ? 1.840 -16.780 -23.537 1.00 92.50 540 THR A N 1
ATOM 4114 C CA . THR A 1 540 ? 0.894 -17.573 -24.343 1.00 92.50 540 THR A CA 1
ATOM 4115 C C . THR A 1 540 ? -0.341 -16.806 -24.826 1.00 92.50 540 THR A C 1
ATOM 4117 O O . THR A 1 540 ? -0.712 -16.959 -25.990 1.00 92.50 540 THR A O 1
ATOM 4120 N N . ASP A 1 541 ? -0.939 -15.956 -23.990 1.00 87.19 541 ASP A N 1
ATOM 4121 C CA . ASP A 1 541 ? -2.170 -15.201 -24.271 1.00 87.19 541 ASP A CA 1
ATOM 4122 C C . ASP A 1 541 ? -1.893 -13.766 -24.758 1.00 87.19 541 ASP A C 1
ATOM 4124 O O . ASP A 1 541 ? -2.716 -13.200 -25.483 1.00 87.19 541 ASP A O 1
ATOM 4128 N N . ASN A 1 542 ? -0.740 -13.172 -24.414 1.00 86.38 542 ASN A N 1
ATOM 4129 C CA . ASN A 1 542 ? -0.403 -11.794 -24.800 1.00 86.38 542 ASN A CA 1
ATOM 4130 C C . ASN A 1 542 ? 0.643 -11.721 -25.927 1.00 86.38 542 ASN A C 1
ATOM 4132 O O . ASN A 1 542 ? 0.357 -11.153 -26.986 1.00 86.38 542 ASN A O 1
ATOM 4136 N N . LEU A 1 543 ? 1.838 -12.293 -25.741 1.00 89.50 543 LEU A N 1
ATOM 4137 C CA . LEU A 1 543 ? 2.940 -12.195 -26.710 1.00 89.50 543 LEU A CA 1
ATOM 4138 C C . LEU A 1 543 ? 2.625 -12.930 -28.021 1.00 89.50 543 LEU A C 1
ATOM 4140 O O . LEU A 1 543 ? 2.673 -12.329 -29.096 1.00 89.50 543 LEU A O 1
ATOM 4144 N N . ILE A 1 544 ? 2.276 -14.217 -27.949 1.00 88.19 544 ILE A N 1
ATOM 4145 C CA . ILE A 1 544 ? 2.105 -15.062 -29.141 1.00 88.19 544 ILE A CA 1
ATOM 4146 C C . ILE A 1 544 ? 0.964 -14.585 -30.056 1.00 88.19 544 ILE A C 1
ATOM 4148 O O . ILE A 1 544 ? 1.195 -14.466 -31.263 1.00 88.19 544 ILE A O 1
ATOM 4152 N N . PRO A 1 545 ? -0.241 -14.238 -29.564 1.00 85.31 545 PRO A N 1
ATOM 4153 C CA . PRO A 1 545 ? -1.300 -13.731 -30.433 1.00 85.31 545 PRO A CA 1
ATOM 4154 C C . PRO A 1 545 ? -0.912 -12.436 -31.150 1.00 85.31 545 PRO A C 1
ATOM 4156 O O . PRO A 1 545 ? -1.281 -12.251 -32.309 1.00 85.31 545 PRO A O 1
ATOM 4159 N N . ARG A 1 546 ? -0.130 -11.558 -30.507 1.00 85.50 546 ARG A N 1
ATOM 4160 C CA . ARG A 1 546 ? 0.407 -10.343 -31.141 1.00 85.50 546 ARG A CA 1
ATOM 4161 C C . ARG A 1 546 ? 1.469 -10.673 -32.192 1.00 85.50 546 ARG A C 1
ATOM 4163 O O . ARG A 1 546 ? 1.419 -10.108 -33.278 1.00 85.50 546 ARG A O 1
ATOM 4170 N N . MET A 1 547 ? 2.345 -11.651 -31.937 1.00 84.88 547 MET A N 1
ATOM 4171 C CA . MET A 1 547 ? 3.292 -12.154 -32.948 1.00 84.88 547 MET A CA 1
ATOM 4172 C C . MET A 1 547 ? 2.575 -12.693 -34.197 1.00 84.88 547 MET A C 1
ATOM 4174 O O . MET A 1 547 ? 3.044 -12.492 -35.316 1.00 84.88 547 MET A O 1
ATOM 4178 N N . LEU A 1 548 ? 1.434 -13.369 -34.020 1.00 81.00 548 LEU A N 1
ATOM 4179 C CA . LEU A 1 548 ? 0.660 -13.954 -35.120 1.00 81.00 548 LEU A CA 1
ATOM 4180 C C . LEU A 1 548 ? -0.105 -12.917 -35.959 1.00 81.00 548 LEU A C 1
ATOM 4182 O O . LEU A 1 548 ? -0.412 -13.200 -37.117 1.00 81.00 548 LEU A O 1
ATOM 4186 N N . LYS A 1 549 ? -0.390 -11.723 -35.420 1.00 75.19 549 LYS A N 1
ATOM 4187 C CA . LYS A 1 549 ? -1.038 -10.626 -36.165 1.00 75.19 549 LYS A CA 1
ATOM 4188 C C . LYS A 1 549 ? -0.143 -10.014 -37.252 1.00 75.19 549 LYS A C 1
ATOM 4190 O O . LYS A 1 549 ? -0.660 -9.339 -38.138 1.00 75.19 549 LYS A O 1
ATOM 4195 N N . GLY A 1 550 ? 1.162 -10.303 -37.245 1.00 66.25 550 GLY A N 1
ATOM 4196 C CA . GLY A 1 550 ? 2.090 -9.964 -38.325 1.00 66.25 550 GLY A CA 1
ATOM 4197 C C . GLY A 1 550 ? 3.102 -8.871 -37.972 1.00 66.25 550 GLY A C 1
ATOM 4198 O O . GLY A 1 550 ? 3.331 -8.547 -36.812 1.00 66.25 550 GLY A O 1
ATOM 4199 N N . THR A 1 551 ? 3.761 -8.329 -38.999 1.00 65.38 551 THR A N 1
ATOM 4200 C CA . THR A 1 551 ? 4.980 -7.508 -38.868 1.00 65.38 551 THR A CA 1
ATOM 4201 C C . THR A 1 551 ? 4.736 -6.009 -38.670 1.00 65.38 551 THR A C 1
ATOM 4203 O O . THR A 1 551 ? 5.692 -5.245 -38.602 1.00 65.38 551 THR A O 1
ATOM 4206 N N . SER A 1 552 ? 3.480 -5.560 -38.612 1.00 65.06 552 SER A N 1
ATOM 4207 C CA . SER A 1 552 ? 3.122 -4.135 -38.531 1.00 65.06 552 SER A CA 1
ATOM 4208 C C . SER A 1 552 ? 3.260 -3.523 -37.131 1.00 65.06 552 SER A C 1
ATOM 4210 O O . SER A 1 552 ? 3.157 -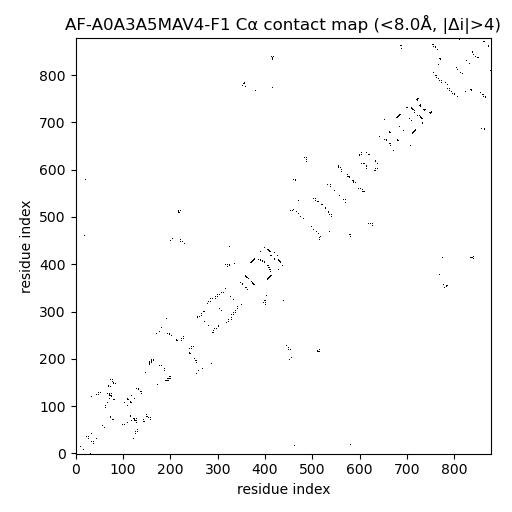2.310 -37.003 1.00 65.06 552 SER A O 1
ATOM 4212 N N . GLU A 1 553 ? 3.501 -4.329 -36.090 1.00 75.06 553 GLU A N 1
ATOM 4213 C CA . GLU A 1 553 ? 3.534 -3.885 -34.682 1.00 75.06 553 GLU A CA 1
ATOM 4214 C C . GLU A 1 553 ? 4.852 -4.240 -33.960 1.00 75.06 553 GLU A C 1
ATOM 4216 O O . GLU A 1 553 ? 4.887 -4.371 -32.737 1.00 75.06 553 GLU A O 1
ATOM 4221 N N . PHE A 1 554 ? 5.960 -4.414 -34.689 1.00 85.44 554 PHE A N 1
ATOM 4222 C CA . PHE A 1 554 ? 7.231 -4.862 -34.101 1.00 85.44 554 PHE A CA 1
ATOM 4223 C C . PHE A 1 554 ? 7.773 -3.958 -32.986 1.00 85.44 554 PHE A C 1
ATOM 4225 O O . PHE A 1 554 ? 8.271 -4.478 -31.990 1.00 85.44 554 PHE A O 1
ATOM 4232 N N . SER A 1 555 ? 7.632 -2.636 -33.104 1.00 82.25 555 SER A N 1
ATOM 4233 C CA . SER A 1 555 ? 8.072 -1.681 -32.077 1.00 82.25 555 SER A CA 1
ATOM 4234 C C . SER A 1 555 ? 7.282 -1.822 -30.770 1.00 82.25 555 SER A C 1
ATOM 4236 O O . SER A 1 555 ? 7.876 -1.941 -29.700 1.00 82.25 555 SER A O 1
ATOM 4238 N N . LEU A 1 556 ? 5.949 -1.892 -30.852 1.00 84.31 556 LEU A N 1
ATOM 4239 C CA . LEU A 1 556 ? 5.070 -2.099 -29.693 1.00 84.31 556 LEU A CA 1
ATOM 4240 C C . LEU A 1 556 ? 5.313 -3.459 -29.033 1.00 84.31 556 LEU A C 1
ATOM 4242 O O . LEU A 1 556 ? 5.290 -3.579 -27.808 1.00 84.31 556 LEU A O 1
ATOM 4246 N N . LEU A 1 557 ? 5.565 -4.488 -29.843 1.00 87.56 557 LEU A N 1
ATOM 4247 C CA . LEU A 1 557 ? 5.857 -5.824 -29.346 1.00 87.56 557 LEU A CA 1
ATOM 4248 C C . LEU A 1 557 ? 7.218 -5.889 -28.645 1.00 87.56 557 LEU A C 1
ATOM 4250 O O . LEU A 1 557 ? 7.322 -6.516 -27.593 1.00 87.56 557 LEU A O 1
ATOM 4254 N N . ALA A 1 558 ? 8.236 -5.215 -29.190 1.00 88.81 558 ALA A N 1
ATOM 4255 C CA . ALA A 1 558 ? 9.554 -5.105 -28.571 1.00 88.81 558 ALA A CA 1
ATOM 4256 C C . ALA A 1 558 ? 9.486 -4.376 -27.221 1.00 88.81 558 ALA A C 1
ATOM 4258 O O . ALA A 1 558 ? 10.044 -4.871 -26.242 1.00 88.81 558 ALA A O 1
ATOM 4259 N N . ALA A 1 559 ? 8.754 -3.257 -27.150 1.00 86.31 559 ALA A N 1
ATOM 4260 C CA . ALA A 1 559 ? 8.530 -2.526 -25.902 1.00 86.31 559 ALA A CA 1
ATOM 4261 C C . ALA A 1 559 ? 7.833 -3.410 -24.856 1.00 86.31 559 ALA A C 1
ATOM 4263 O O . ALA A 1 559 ? 8.334 -3.581 -23.750 1.00 86.31 559 ALA A O 1
ATOM 4264 N N . HIS A 1 560 ? 6.736 -4.081 -25.228 1.00 88.56 560 HIS A N 1
ATOM 4265 C CA . HIS A 1 560 ? 6.032 -4.984 -24.314 1.00 88.56 560 HIS A CA 1
ATOM 4266 C C . HIS A 1 560 ? 6.920 -6.134 -23.804 1.00 88.56 560 HIS A C 1
ATOM 4268 O O . HIS A 1 560 ? 6.919 -6.445 -22.613 1.00 88.56 560 HIS A O 1
ATOM 4274 N N . LEU A 1 561 ? 7.705 -6.749 -24.692 1.00 91.31 561 LEU A N 1
ATOM 4275 C CA . LEU A 1 561 ? 8.610 -7.844 -24.348 1.00 91.31 561 LEU A CA 1
ATOM 4276 C C . LEU A 1 561 ? 9.708 -7.401 -23.367 1.00 91.31 561 LEU A C 1
ATOM 4278 O O . LEU A 1 561 ? 10.007 -8.133 -22.426 1.00 91.31 561 LEU A O 1
ATOM 4282 N N . ARG A 1 562 ? 10.276 -6.202 -23.544 1.00 89.44 562 ARG A N 1
ATOM 4283 C CA . ARG A 1 562 ? 11.318 -5.663 -22.657 1.00 89.44 562 ARG A CA 1
ATOM 4284 C C . ARG A 1 562 ? 10.755 -5.175 -21.324 1.00 89.44 562 ARG A C 1
ATOM 4286 O O . ARG A 1 562 ? 11.236 -5.585 -20.266 1.00 89.44 562 ARG A O 1
ATOM 4293 N N . ASP A 1 563 ? 9.731 -4.333 -21.376 1.00 85.38 563 ASP A N 1
ATOM 4294 C CA . ASP A 1 563 ? 9.260 -3.548 -20.229 1.00 85.38 563 ASP A CA 1
ATOM 4295 C C . ASP A 1 563 ? 8.306 -4.328 -19.317 1.00 85.38 563 ASP A C 1
ATOM 4297 O O . ASP A 1 563 ? 8.127 -3.973 -18.151 1.00 85.38 563 ASP A O 1
ATOM 4301 N N . HIS A 1 564 ? 7.702 -5.404 -19.832 1.00 86.62 564 HIS A N 1
ATOM 4302 C CA . HIS A 1 564 ? 6.804 -6.256 -19.055 1.00 86.62 564 HIS A CA 1
ATOM 4303 C C . HIS A 1 564 ? 7.348 -7.675 -18.884 1.00 86.62 564 HIS A C 1
ATOM 4305 O O . HIS A 1 564 ? 7.562 -8.101 -17.754 1.00 86.62 564 HIS A O 1
ATOM 4311 N N . ILE A 1 565 ? 7.615 -8.408 -19.969 1.00 92.25 565 ILE A N 1
ATOM 4312 C CA . ILE A 1 565 ? 7.948 -9.839 -19.850 1.00 92.25 565 ILE A CA 1
ATOM 4313 C C . ILE A 1 565 ? 9.350 -10.038 -19.263 1.00 92.25 565 ILE A C 1
ATOM 4315 O O . ILE A 1 565 ? 9.483 -10.687 -18.230 1.00 92.25 565 ILE A O 1
ATOM 4319 N N . LEU A 1 566 ? 10.389 -9.476 -19.891 1.00 91.38 566 LEU A N 1
ATOM 4320 C CA . LEU A 1 566 ? 11.781 -9.673 -19.466 1.00 91.38 566 LEU A CA 1
ATOM 4321 C C . LEU A 1 566 ? 12.075 -8.998 -18.122 1.00 91.38 566 LEU A C 1
ATOM 4323 O O . LEU A 1 566 ? 12.664 -9.613 -17.243 1.00 91.38 566 LEU A O 1
ATOM 4327 N N . SER A 1 567 ? 11.654 -7.744 -17.945 1.00 87.06 567 SER A N 1
ATOM 4328 C CA . SER A 1 567 ? 11.990 -6.972 -16.740 1.00 87.06 567 SER A CA 1
ATOM 4329 C C . SER A 1 567 ? 11.078 -7.223 -15.535 1.00 87.06 567 SER A C 1
ATOM 4331 O O . SER A 1 567 ? 11.480 -6.893 -14.420 1.00 87.06 567 SER A O 1
ATOM 4333 N N . ARG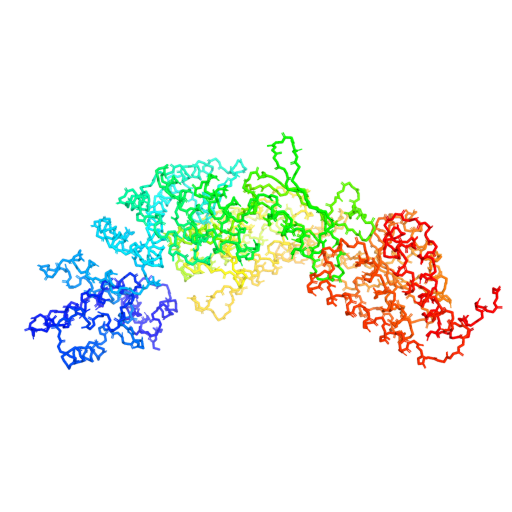 A 1 568 ? 9.871 -7.786 -15.721 1.00 87.69 568 ARG A N 1
ATOM 4334 C CA . ARG A 1 568 ? 8.926 -8.041 -14.616 1.00 87.69 568 ARG A CA 1
ATOM 4335 C C . ARG A 1 568 ? 8.527 -9.508 -14.509 1.00 87.69 568 ARG A C 1
ATOM 4337 O O . ARG A 1 568 ? 8.922 -10.151 -13.542 1.00 87.69 568 ARG A O 1
ATOM 4344 N N . SER A 1 569 ? 7.784 -10.049 -15.476 1.00 90.50 569 SER A N 1
ATOM 4345 C CA . SER A 1 569 ? 7.160 -11.378 -15.340 1.00 90.50 569 SER A CA 1
ATOM 4346 C C . SER A 1 569 ? 8.195 -12.512 -15.228 1.00 90.50 569 SER A C 1
ATOM 4348 O O . SER A 1 569 ? 8.051 -13.401 -14.391 1.00 90.50 569 SER A O 1
ATOM 4350 N N . LEU A 1 570 ? 9.277 -12.466 -16.017 1.00 93.00 570 LEU A N 1
ATOM 4351 C CA . LEU A 1 570 ? 10.364 -13.453 -15.966 1.00 93.00 570 LEU A CA 1
ATOM 4352 C C . LEU A 1 570 ? 11.155 -13.377 -14.650 1.00 93.00 570 LEU A C 1
ATOM 4354 O O . LEU A 1 570 ? 11.460 -14.403 -14.043 1.00 93.00 570 LEU A O 1
ATOM 4358 N N . VAL A 1 571 ? 11.466 -12.163 -14.190 1.00 91.31 571 VAL A N 1
ATOM 4359 C CA . VAL A 1 571 ? 12.142 -11.945 -12.902 1.00 91.31 571 VAL A CA 1
ATOM 4360 C C . VAL A 1 571 ? 11.277 -12.476 -11.755 1.00 91.31 571 VAL A C 1
ATOM 4362 O O . VAL A 1 571 ? 11.784 -13.167 -10.871 1.00 91.31 571 VAL A O 1
ATOM 4365 N N . GLY A 1 572 ? 9.966 -12.219 -11.801 1.00 89.62 572 GLY A N 1
ATOM 4366 C CA . GLY A 1 572 ? 8.995 -12.721 -10.830 1.00 89.62 572 GLY A CA 1
ATOM 4367 C C . GLY A 1 572 ? 9.001 -14.246 -10.725 1.00 89.62 572 GLY A C 1
ATOM 4368 O O . GLY A 1 572 ? 9.141 -14.785 -9.625 1.00 89.62 572 GLY A O 1
ATOM 4369 N N . ILE A 1 573 ? 8.921 -14.964 -11.853 1.00 91.81 573 ILE A N 1
ATOM 4370 C CA . ILE A 1 573 ? 8.891 -16.436 -11.837 1.00 91.81 573 ILE A CA 1
ATOM 4371 C C . ILE A 1 573 ? 10.245 -17.063 -11.451 1.00 91.81 573 ILE A C 1
ATOM 4373 O O . ILE A 1 573 ? 10.279 -18.103 -10.787 1.00 91.81 573 ILE A O 1
ATOM 4377 N N . LYS A 1 574 ? 11.378 -16.431 -11.795 1.00 93.94 574 LYS A N 1
ATOM 4378 C CA . LYS A 1 574 ? 12.711 -16.898 -11.366 1.00 93.94 574 LYS A CA 1
ATOM 4379 C C . LYS A 1 574 ? 12.901 -16.804 -9.850 1.00 93.94 574 LYS A C 1
ATOM 4381 O O . LYS A 1 574 ? 13.495 -17.701 -9.260 1.00 93.94 574 LYS A O 1
ATOM 4386 N N . ASN A 1 575 ? 12.324 -15.788 -9.209 1.00 91.19 575 ASN A N 1
ATOM 4387 C CA . ASN A 1 575 ? 12.445 -15.559 -7.765 1.00 91.19 575 ASN A CA 1
ATOM 4388 C C . ASN A 1 575 ? 11.501 -16.415 -6.896 1.00 91.19 575 ASN A C 1
ATOM 4390 O O . ASN A 1 575 ? 11.446 -16.228 -5.680 1.00 91.19 575 ASN A O 1
ATOM 4394 N N . GLN A 1 576 ? 10.753 -17.352 -7.486 1.00 90.38 576 GLN A N 1
ATOM 4395 C CA . GLN A 1 576 ? 9.858 -18.234 -6.736 1.00 90.38 576 GLN A CA 1
ATOM 4396 C C . GLN A 1 576 ? 10.615 -19.270 -5.888 1.00 90.38 576 GLN A C 1
ATOM 4398 O O . GLN A 1 576 ? 11.797 -19.553 -6.088 1.00 90.38 576 GLN A O 1
ATOM 4403 N N . ARG A 1 577 ? 9.913 -19.877 -4.923 1.00 90.06 577 ARG A N 1
ATOM 4404 C CA . ARG A 1 577 ? 10.464 -20.832 -3.942 1.00 90.06 577 ARG A CA 1
ATOM 4405 C C . ARG A 1 577 ? 10.662 -22.233 -4.542 1.00 90.06 577 ARG A C 1
ATOM 4407 O O . ARG A 1 577 ? 10.061 -23.206 -4.094 1.00 90.06 577 ARG A O 1
ATOM 4414 N N . TRP A 1 578 ? 11.520 -22.349 -5.552 1.00 92.00 578 TRP A N 1
ATOM 4415 C CA . TRP A 1 578 ? 11.749 -23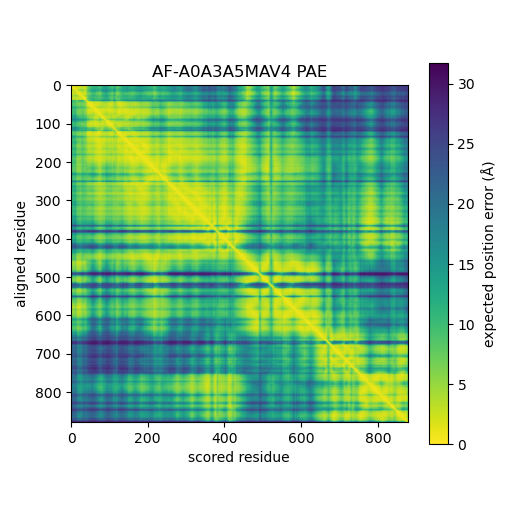.585 -6.317 1.00 92.00 578 TRP A CA 1
ATOM 4416 C C . TRP A 1 578 ? 12.229 -24.785 -5.480 1.00 92.00 578 TRP A C 1
ATOM 4418 O O . TRP A 1 578 ? 11.983 -25.937 -5.846 1.00 92.00 578 TRP A O 1
ATOM 4428 N N . TYR A 1 579 ? 12.794 -24.554 -4.294 1.00 89.69 579 TYR A N 1
ATOM 4429 C CA . TYR A 1 579 ? 13.161 -25.632 -3.370 1.00 89.69 579 TYR A CA 1
ATOM 4430 C C . TYR A 1 579 ? 11.943 -26.420 -2.857 1.00 89.69 579 TYR A C 1
ATOM 4432 O O . TYR A 1 579 ? 12.081 -27.574 -2.443 1.00 89.69 579 TYR A O 1
ATOM 4440 N N . LEU A 1 580 ? 10.733 -25.847 -2.935 1.00 89.00 580 LEU A N 1
ATOM 4441 C CA . LEU A 1 580 ? 9.487 -26.545 -2.612 1.00 89.00 580 LEU A CA 1
ATOM 4442 C C . LEU A 1 580 ? 9.213 -27.720 -3.553 1.00 89.00 580 LEU A C 1
ATOM 4444 O O . LEU A 1 580 ? 8.553 -28.669 -3.139 1.00 89.00 580 LEU A O 1
ATOM 4448 N N . VAL A 1 581 ? 9.778 -27.702 -4.765 1.00 90.75 581 VAL A N 1
ATOM 4449 C CA . VAL A 1 581 ? 9.726 -28.805 -5.739 1.00 90.75 581 VAL A CA 1
ATOM 4450 C C . VAL A 1 581 ? 11.073 -29.520 -5.904 1.00 90.75 581 VAL A C 1
ATOM 4452 O O . VAL A 1 581 ? 11.255 -30.294 -6.841 1.00 90.75 581 VAL A O 1
ATOM 4455 N N . GLY A 1 582 ? 12.009 -29.298 -4.976 1.00 89.12 582 GLY A N 1
ATOM 4456 C CA . GLY A 1 582 ? 13.296 -29.999 -4.925 1.00 89.12 582 GLY A CA 1
ATOM 4457 C C . GLY A 1 582 ? 14.412 -29.392 -5.782 1.00 89.12 582 GLY A C 1
ATOM 4458 O O . GLY A 1 582 ? 15.372 -30.098 -6.082 1.00 89.12 582 GLY A O 1
ATOM 4459 N N . LEU A 1 583 ? 14.303 -28.118 -6.176 1.00 91.00 583 LEU A N 1
ATOM 4460 C CA . LEU A 1 583 ? 15.341 -27.399 -6.923 1.00 91.00 583 LEU A CA 1
ATOM 4461 C C . LEU A 1 583 ? 16.000 -26.313 -6.056 1.00 91.00 583 LEU A C 1
ATOM 4463 O O . LEU A 1 583 ? 15.310 -25.451 -5.522 1.00 91.00 583 LEU A O 1
ATOM 4467 N N . ASP A 1 584 ? 17.330 -26.309 -5.950 1.00 88.38 584 ASP A N 1
ATOM 4468 C CA . ASP A 1 584 ? 18.060 -25.295 -5.161 1.00 88.38 584 ASP A CA 1
ATOM 4469 C C . ASP A 1 584 ? 18.006 -23.887 -5.791 1.00 88.38 584 ASP A C 1
ATOM 4471 O O . ASP A 1 584 ? 18.125 -22.874 -5.100 1.00 88.38 584 ASP A O 1
ATOM 4475 N N . HIS A 1 585 ? 17.796 -23.828 -7.108 1.00 90.81 585 HIS A N 1
ATOM 4476 C CA . HIS A 1 585 ? 17.670 -22.614 -7.915 1.00 90.81 585 HIS A CA 1
ATOM 4477 C C . HIS A 1 585 ? 16.481 -22.741 -8.880 1.00 90.81 585 HIS A C 1
ATOM 4479 O O . HIS A 1 585 ? 15.844 -23.794 -8.958 1.00 90.81 585 HIS A O 1
ATOM 4485 N N . HIS A 1 586 ? 16.173 -21.681 -9.631 1.00 92.69 586 HIS A N 1
ATOM 4486 C CA . HIS A 1 586 ? 15.157 -21.745 -10.682 1.00 92.69 586 HIS A CA 1
ATOM 4487 C C . HIS A 1 586 ? 15.521 -22.785 -11.764 1.00 92.69 586 HIS A C 1
ATOM 4489 O O . HIS A 1 586 ? 16.702 -23.078 -11.971 1.00 92.69 586 HIS A O 1
ATOM 4495 N N . PRO A 1 587 ? 14.534 -23.382 -12.460 1.00 95.12 587 PRO A N 1
ATOM 4496 C CA . PRO A 1 587 ? 14.801 -24.382 -13.490 1.00 95.12 587 PRO A CA 1
ATOM 4497 C C . PRO A 1 587 ? 15.562 -23.783 -14.680 1.00 95.12 587 PRO A C 1
ATOM 4499 O O . PRO A 1 587 ? 15.205 -22.713 -15.170 1.00 95.12 587 PRO A O 1
ATOM 4502 N N . ALA A 1 588 ? 16.546 -24.519 -15.209 1.00 94.50 588 ALA A N 1
ATOM 4503 C CA . ALA A 1 588 ? 17.367 -24.098 -16.356 1.00 94.50 588 ALA A CA 1
ATOM 4504 C C . ALA A 1 588 ? 16.540 -23.744 -17.609 1.00 94.50 588 ALA A C 1
ATOM 4506 O O . ALA A 1 588 ? 16.951 -22.923 -18.424 1.00 94.50 588 ALA A O 1
ATOM 4507 N N . ALA A 1 589 ? 15.342 -24.318 -17.739 1.00 95.12 589 ALA A N 1
ATOM 4508 C CA . ALA A 1 589 ? 14.383 -23.981 -18.783 1.00 95.12 589 ALA A CA 1
ATOM 4509 C C . ALA A 1 589 ? 13.980 -22.490 -18.790 1.00 95.12 589 ALA A C 1
ATOM 4511 O O . ALA A 1 589 ? 13.689 -21.941 -19.850 1.00 95.12 589 ALA A O 1
ATOM 4512 N N . LEU A 1 590 ? 13.996 -21.803 -17.639 1.00 96.50 590 LEU A N 1
ATOM 4513 C CA . LEU A 1 590 ? 13.751 -20.357 -17.579 1.00 96.50 590 LEU A CA 1
ATOM 4514 C C . LEU A 1 590 ? 14.927 -19.534 -18.119 1.00 96.50 590 LEU A C 1
ATOM 4516 O O . LEU A 1 590 ? 14.688 -18.471 -18.685 1.00 96.50 590 LEU A O 1
ATOM 4520 N N . ASP A 1 591 ? 16.168 -20.007 -17.979 1.00 96.25 591 ASP A N 1
ATOM 4521 C CA . ASP A 1 591 ? 17.331 -19.366 -18.614 1.00 96.25 591 ASP A CA 1
ATOM 4522 C C . ASP A 1 591 ? 17.283 -19.560 -20.134 1.00 96.25 591 ASP A C 1
ATOM 4524 O O . ASP A 1 591 ? 17.518 -18.628 -20.897 1.00 96.25 591 ASP A O 1
ATOM 4528 N N . GLU A 1 592 ? 16.867 -20.743 -20.593 1.00 95.50 592 GLU A N 1
ATOM 4529 C CA . GLU A 1 592 ? 16.663 -20.996 -22.022 1.00 95.50 592 GLU A CA 1
ATOM 4530 C C . GLU A 1 592 ? 15.535 -20.133 -22.617 1.00 95.50 592 GLU A C 1
ATOM 4532 O O . GLU A 1 592 ? 15.656 -19.629 -23.739 1.00 95.50 592 GLU A O 1
ATOM 4537 N N . LEU A 1 593 ? 14.444 -19.920 -21.871 1.00 95.69 593 LEU A N 1
ATOM 4538 C CA . LEU A 1 593 ? 13.385 -18.993 -22.270 1.00 95.69 593 LEU A CA 1
ATOM 4539 C C . LEU A 1 593 ? 13.863 -17.538 -22.277 1.00 95.69 593 LEU A C 1
ATOM 4541 O O . LEU A 1 593 ? 13.491 -16.807 -23.192 1.00 95.69 593 LEU A O 1
ATOM 4545 N N . GLU A 1 594 ? 14.678 -17.118 -21.307 1.00 95.75 594 GLU A N 1
ATOM 4546 C CA . GLU A 1 594 ? 15.275 -15.777 -21.285 1.00 95.75 594 GLU A CA 1
ATOM 4547 C C . GLU A 1 594 ? 16.092 -15.521 -22.551 1.00 95.75 594 GLU A C 1
ATOM 4549 O O . GLU A 1 594 ? 15.772 -14.601 -23.302 1.00 95.75 594 GLU A O 1
ATOM 4554 N N . ASP A 1 595 ? 17.047 -16.402 -22.861 1.00 94.88 595 ASP A N 1
ATOM 4555 C CA . ASP A 1 595 ? 17.881 -16.325 -24.066 1.00 94.88 595 ASP A CA 1
ATOM 4556 C C . ASP A 1 595 ? 17.039 -16.204 -25.349 1.00 94.88 595 ASP A C 1
ATOM 4558 O O . ASP A 1 595 ? 17.372 -15.470 -26.294 1.00 94.88 595 ASP A O 1
ATOM 4562 N N . LEU A 1 596 ? 15.939 -16.960 -25.412 1.00 94.75 596 LEU A N 1
ATOM 4563 C CA . LEU A 1 596 ? 15.028 -16.976 -26.551 1.00 94.75 596 LEU A CA 1
ATOM 4564 C C . LEU A 1 596 ? 14.240 -15.662 -26.668 1.00 94.75 596 LEU A C 1
ATOM 4566 O O . LEU A 1 596 ? 14.123 -15.113 -27.768 1.00 94.75 596 LEU A O 1
ATOM 4570 N N . LEU A 1 597 ? 13.713 -15.160 -25.550 1.00 95.00 597 LEU A N 1
ATOM 4571 C CA . LEU A 1 597 ? 12.952 -13.915 -25.472 1.00 95.00 597 LEU A CA 1
ATOM 4572 C C . LEU A 1 597 ? 13.849 -12.695 -25.730 1.00 95.00 597 LEU A C 1
ATOM 4574 O O . LEU A 1 597 ? 13.448 -11.802 -26.471 1.00 95.00 597 LEU A O 1
ATOM 4578 N N . GLU A 1 598 ? 15.082 -12.673 -25.225 1.00 93.75 598 GLU A N 1
ATOM 4579 C CA . GLU A 1 598 ? 16.063 -11.624 -25.526 1.00 93.75 598 GLU A CA 1
ATOM 4580 C C . GLU A 1 598 ? 16.452 -11.613 -27.008 1.00 93.75 598 GLU A C 1
ATOM 4582 O O . GLU A 1 598 ? 16.466 -10.560 -27.654 1.00 93.75 598 GLU A O 1
ATOM 4587 N N . SER A 1 599 ? 16.693 -12.793 -27.590 1.00 94.12 599 SER A N 1
ATOM 4588 C CA . SER A 1 599 ? 16.968 -12.916 -29.025 1.00 94.12 599 SER A CA 1
ATOM 4589 C C . SER A 1 599 ? 15.797 -12.400 -29.869 1.00 94.12 599 SER A C 1
ATOM 4591 O O . SER A 1 599 ? 16.001 -11.733 -30.886 1.00 94.12 599 SER A O 1
ATOM 4593 N N . LEU A 1 600 ? 14.563 -12.695 -29.451 1.00 93.25 600 LEU A N 1
ATOM 4594 C CA . LEU A 1 600 ? 13.356 -12.192 -30.099 1.00 93.25 600 LEU A CA 1
ATOM 4595 C C . LEU A 1 600 ? 13.228 -10.672 -29.955 1.00 93.25 600 LEU A C 1
ATOM 4597 O O . LEU A 1 600 ? 12.967 -10.003 -30.954 1.00 93.25 600 LEU A O 1
ATOM 4601 N N . TYR A 1 601 ? 13.468 -10.122 -28.764 1.00 92.81 601 TYR A N 1
ATOM 4602 C CA . TYR A 1 601 ? 13.453 -8.681 -28.512 1.00 92.81 601 TYR A CA 1
ATOM 4603 C C . TYR A 1 601 ? 14.398 -7.932 -29.452 1.00 92.81 601 TYR A C 1
ATOM 4605 O O . TYR A 1 601 ? 13.954 -7.003 -30.121 1.00 92.81 601 TYR A O 1
ATOM 4613 N N . LEU A 1 602 ? 15.655 -8.370 -29.577 1.00 90.69 602 LEU A N 1
ATOM 4614 C CA . LEU A 1 602 ? 16.636 -7.715 -30.449 1.00 90.69 602 LEU A CA 1
ATOM 4615 C C . LEU A 1 602 ? 16.172 -7.670 -31.909 1.00 90.69 602 LEU A C 1
ATOM 4617 O O . LEU A 1 602 ? 16.296 -6.642 -32.575 1.00 90.69 602 LEU A O 1
ATOM 4621 N N . VAL A 1 603 ? 15.606 -8.773 -32.410 1.00 91.88 603 VAL A N 1
ATOM 4622 C CA . VAL A 1 603 ? 15.078 -8.825 -33.779 1.00 91.88 603 VAL A CA 1
ATOM 4623 C C . VAL A 1 603 ? 13.879 -7.897 -33.946 1.00 91.88 603 VAL A C 1
ATOM 4625 O O . VAL A 1 603 ? 13.834 -7.146 -34.919 1.00 91.88 603 VAL A O 1
ATOM 4628 N N . LEU A 1 604 ? 12.916 -7.941 -33.022 1.00 90.31 604 LEU A N 1
ATOM 4629 C CA . LEU A 1 604 ? 11.716 -7.104 -33.075 1.00 90.31 604 LEU A CA 1
ATOM 4630 C C . LEU A 1 604 ? 12.064 -5.618 -32.986 1.00 90.31 604 LEU A C 1
ATOM 4632 O O . LEU A 1 604 ? 11.549 -4.830 -33.774 1.00 90.31 604 LEU A O 1
ATOM 4636 N N . TYR A 1 605 ? 12.969 -5.252 -32.078 1.00 88.56 605 TYR A N 1
ATOM 4637 C CA . TYR A 1 605 ? 13.442 -3.886 -31.903 1.00 88.56 605 TYR A CA 1
ATOM 4638 C C . TYR A 1 605 ? 14.041 -3.343 -33.203 1.00 88.56 605 TYR A C 1
ATOM 4640 O O . TYR A 1 605 ? 13.552 -2.346 -33.729 1.00 88.56 605 TYR A O 1
ATOM 4648 N N . GLU A 1 606 ? 15.020 -4.038 -33.794 1.00 88.50 606 GLU A N 1
ATOM 4649 C CA . GLU A 1 606 ? 15.651 -3.565 -35.032 1.00 88.50 606 GLU A CA 1
ATOM 4650 C C . GLU A 1 606 ? 14.703 -3.568 -36.233 1.00 88.50 606 GLU A C 1
ATOM 4652 O O . GLU A 1 606 ? 14.777 -2.675 -37.076 1.00 88.50 606 GLU A O 1
ATOM 4657 N N . CYS A 1 607 ? 13.785 -4.536 -36.318 1.00 88.12 607 CYS A N 1
ATOM 4658 C CA . CYS A 1 607 ? 12.786 -4.540 -37.385 1.00 88.12 607 CYS A CA 1
ATOM 4659 C C . CYS A 1 607 ? 11.743 -3.424 -37.224 1.00 88.12 607 CYS A C 1
ATOM 4661 O O . CYS A 1 607 ? 11.214 -2.953 -38.228 1.00 88.12 607 CYS A O 1
ATOM 4663 N N . GLY A 1 608 ? 11.427 -3.028 -35.988 1.00 85.88 608 GLY A N 1
ATOM 4664 C CA . GLY A 1 608 ? 10.519 -1.923 -35.685 1.00 85.88 608 GLY A CA 1
ATOM 4665 C C . GLY A 1 608 ? 11.172 -0.544 -35.805 1.00 85.88 608 GLY A C 1
ATOM 4666 O O . GLY A 1 608 ? 10.468 0.427 -36.063 1.00 85.88 608 GLY A O 1
ATOM 4667 N N . ARG A 1 609 ? 12.496 -0.462 -35.636 1.00 82.75 609 ARG A N 1
ATOM 4668 C CA . ARG A 1 609 ? 13.276 0.779 -35.707 1.00 82.75 609 ARG A CA 1
ATOM 4669 C C . ARG A 1 609 ? 13.478 1.269 -37.142 1.00 82.75 609 ARG A C 1
ATOM 4671 O O . ARG A 1 609 ? 13.239 2.437 -37.419 1.00 82.75 609 ARG A O 1
ATOM 4678 N N . ASP A 1 610 ? 13.920 0.390 -38.045 1.00 82.31 610 ASP A N 1
ATOM 4679 C CA . ASP A 1 610 ? 14.191 0.734 -39.447 1.00 82.31 610 ASP A CA 1
ATOM 4680 C C . ASP A 1 610 ? 13.856 -0.428 -40.397 1.00 82.31 610 ASP A C 1
ATOM 4682 O O . ASP A 1 610 ? 14.345 -1.551 -40.250 1.00 82.31 610 ASP A O 1
ATOM 4686 N N . ALA A 1 611 ? 13.067 -0.150 -41.439 1.00 84.00 611 ALA A N 1
ATOM 4687 C CA . ALA A 1 611 ? 12.618 -1.157 -42.401 1.00 84.00 611 ALA A CA 1
ATOM 4688 C C . ALA A 1 611 ? 13.779 -1.782 -43.200 1.00 84.00 611 ALA A C 1
ATOM 4690 O O . ALA A 1 611 ? 13.742 -2.973 -43.542 1.00 84.00 611 ALA A O 1
ATOM 4691 N N . SER A 1 612 ? 14.830 -1.007 -43.495 1.00 86.19 612 SER A N 1
ATOM 4692 C CA . SER A 1 612 ? 15.984 -1.499 -44.257 1.00 86.19 612 SER A CA 1
ATOM 4693 C C . SER A 1 612 ? 16.836 -2.467 -43.422 1.00 86.19 612 SER A C 1
ATOM 4695 O O . SER A 1 612 ? 17.183 -3.564 -43.877 1.00 86.19 612 SER A O 1
ATOM 4697 N N . SER A 1 613 ? 17.076 -2.110 -42.160 1.00 85.94 613 SER A N 1
ATOM 4698 C CA . SER A 1 613 ? 17.757 -2.917 -41.150 1.00 85.94 613 SER A CA 1
ATOM 4699 C C . SER A 1 613 ? 16.954 -4.172 -40.833 1.00 85.94 613 SER A C 1
ATOM 4701 O O . SER A 1 613 ? 17.502 -5.274 -40.896 1.00 85.94 613 SER A O 1
ATOM 4703 N N . GLY A 1 614 ? 15.638 -4.044 -40.647 1.00 86.62 614 GLY A N 1
ATOM 4704 C CA . GLY A 1 614 ? 14.728 -5.176 -40.483 1.00 86.62 614 GLY A CA 1
ATOM 4705 C C . GLY A 1 614 ? 14.812 -6.172 -41.639 1.00 86.62 614 GLY A C 1
ATOM 4706 O O . GLY A 1 614 ? 14.957 -7.376 -41.427 1.00 86.62 614 GLY A O 1
ATOM 4707 N N . THR A 1 615 ? 14.842 -5.688 -42.885 1.00 89.38 615 THR A N 1
ATOM 4708 C CA . THR A 1 615 ? 15.002 -6.562 -44.059 1.00 89.38 615 THR A CA 1
ATOM 4709 C C . THR A 1 615 ? 16.326 -7.336 -44.009 1.00 89.38 615 THR A C 1
ATOM 4711 O O . THR A 1 615 ? 16.351 -8.537 -44.296 1.00 89.38 615 THR A O 1
ATOM 4714 N N . ARG A 1 616 ? 17.430 -6.693 -43.605 1.00 91.44 616 ARG A N 1
ATOM 4715 C CA . ARG A 1 616 ? 18.745 -7.346 -43.456 1.00 91.44 616 ARG A CA 1
ATOM 4716 C C . ARG A 1 616 ? 18.756 -8.389 -42.344 1.00 91.44 616 ARG A C 1
ATOM 4718 O O . ARG A 1 616 ? 19.245 -9.496 -42.576 1.00 91.44 616 ARG A O 1
ATOM 4725 N N . VAL A 1 617 ? 18.193 -8.064 -41.181 1.00 91.62 617 VAL A N 1
ATOM 4726 C CA . VAL A 1 617 ? 18.042 -8.986 -40.045 1.00 91.62 617 VAL A CA 1
ATOM 4727 C C . VAL A 1 617 ? 17.273 -10.233 -40.477 1.00 91.62 617 VAL A C 1
ATOM 4729 O O . VAL A 1 617 ? 17.765 -11.353 -40.318 1.00 91.62 617 VAL A O 1
ATOM 4732 N N . LEU A 1 618 ? 16.112 -10.055 -41.115 1.00 90.50 618 LEU A N 1
ATOM 4733 C CA . LEU A 1 618 ? 15.275 -11.158 -41.588 1.00 90.50 618 LEU A CA 1
ATOM 4734 C C . LEU A 1 618 ? 15.954 -11.968 -42.704 1.00 90.50 618 LEU A C 1
ATOM 4736 O O . LEU A 1 618 ? 15.875 -13.196 -42.710 1.00 90.50 618 LEU A O 1
ATOM 4740 N N . MET A 1 619 ? 16.667 -11.327 -43.636 1.00 90.19 619 MET A N 1
ATOM 4741 C CA . MET A 1 619 ? 17.474 -12.036 -44.640 1.00 90.19 619 MET A CA 1
ATOM 4742 C C . MET A 1 619 ? 18.574 -12.881 -43.990 1.00 90.19 619 MET A C 1
ATOM 4744 O O . MET A 1 619 ? 18.789 -14.032 -44.382 1.00 90.19 619 MET A O 1
ATOM 4748 N N . ARG A 1 620 ? 19.256 -12.340 -42.974 1.00 91.62 620 ARG A N 1
ATOM 4749 C CA . ARG A 1 620 ? 20.310 -13.061 -42.261 1.00 91.62 620 ARG A CA 1
ATOM 4750 C C . ARG A 1 620 ? 19.745 -14.240 -41.479 1.00 91.62 620 ARG A C 1
ATOM 4752 O O . ARG A 1 620 ? 20.319 -15.327 -41.552 1.00 91.62 620 ARG A O 1
ATOM 4759 N N . ALA A 1 621 ? 18.593 -14.070 -40.837 1.00 91.00 621 ALA A N 1
ATOM 4760 C CA . ALA A 1 621 ? 17.868 -15.158 -40.193 1.00 91.00 621 ALA A CA 1
ATOM 4761 C C . ALA A 1 621 ? 17.480 -16.266 -41.195 1.00 91.00 621 ALA A C 1
ATOM 4763 O O . ALA A 1 621 ? 17.786 -17.435 -40.968 1.00 91.00 621 ALA A O 1
ATOM 4764 N N . LYS A 1 622 ? 16.905 -15.908 -42.356 1.00 89.88 622 LYS A N 1
ATOM 4765 C CA . LYS A 1 622 ? 16.524 -16.847 -43.438 1.00 89.88 622 LYS A CA 1
ATOM 4766 C C . LYS A 1 622 ? 17.700 -17.624 -44.039 1.00 89.88 622 LYS A C 1
ATOM 4768 O O . LYS A 1 622 ? 17.488 -18.699 -44.599 1.00 89.88 622 LYS A O 1
ATOM 4773 N N . SER A 1 623 ? 18.916 -17.080 -43.955 1.00 89.12 623 SER A N 1
ATOM 4774 C CA . SER A 1 623 ? 20.136 -17.717 -44.472 1.00 89.12 623 SER A CA 1
ATOM 4775 C C . SER A 1 623 ? 20.672 -18.843 -43.576 1.00 89.12 623 SER A C 1
ATOM 4777 O O . SER A 1 623 ? 21.504 -19.637 -44.012 1.00 89.12 623 SER A O 1
ATOM 4779 N N . ALA A 1 624 ? 20.211 -18.920 -42.325 1.00 88.44 624 ALA A N 1
ATOM 4780 C CA . ALA A 1 624 ? 20.619 -19.940 -41.371 1.00 88.44 624 ALA A CA 1
ATOM 4781 C C . ALA A 1 624 ? 19.758 -21.214 -41.468 1.00 88.44 624 ALA A C 1
ATOM 4783 O O . ALA A 1 624 ? 18.668 -21.222 -42.044 1.00 88.44 624 ALA A O 1
ATOM 4784 N N . ARG A 1 625 ? 20.228 -22.304 -40.844 1.00 84.94 625 ARG A N 1
ATOM 4785 C CA . ARG A 1 625 ? 19.360 -23.451 -40.527 1.00 84.94 625 ARG A CA 1
ATOM 4786 C C . ARG A 1 625 ? 18.257 -22.995 -39.572 1.00 84.94 625 ARG A C 1
ATOM 4788 O O . ARG A 1 625 ? 18.502 -22.114 -38.754 1.00 84.94 625 ARG A O 1
ATOM 4795 N N . ALA A 1 626 ? 17.079 -23.617 -39.663 1.00 81.19 626 ALA A N 1
ATOM 4796 C CA . ALA A 1 626 ? 15.896 -23.219 -38.895 1.00 81.19 626 ALA A CA 1
ATOM 4797 C C . ALA A 1 626 ? 16.189 -23.071 -37.390 1.00 81.19 626 ALA A C 1
ATOM 4799 O O . ALA A 1 626 ? 15.859 -22.047 -36.810 1.00 81.19 626 ALA A O 1
ATOM 4800 N N . GLU A 1 627 ? 16.915 -24.025 -36.805 1.00 82.38 627 GLU A N 1
ATOM 4801 C CA . GLU A 1 627 ? 17.318 -24.031 -35.388 1.00 82.38 627 GLU A CA 1
ATOM 4802 C C . GLU A 1 627 ? 18.170 -22.811 -34.955 1.00 82.38 627 GLU A C 1
ATOM 4804 O O . GLU A 1 627 ? 18.138 -22.412 -33.798 1.00 82.38 627 GLU A O 1
ATOM 4809 N N . TRP A 1 628 ? 18.907 -22.180 -35.880 1.00 88.19 628 TRP A N 1
ATOM 4810 C CA . TRP A 1 628 ? 19.801 -21.043 -35.604 1.00 88.19 628 TRP A CA 1
ATOM 4811 C C . TRP A 1 628 ? 19.276 -19.715 -36.156 1.00 88.19 628 TRP A C 1
ATOM 4813 O O . TRP A 1 628 ? 19.948 -18.691 -36.014 1.00 88.19 628 TRP A O 1
ATOM 4823 N N . ALA A 1 629 ? 18.116 -19.711 -36.817 1.00 91.12 629 ALA A N 1
ATOM 4824 C CA . ALA A 1 629 ? 17.615 -18.550 -37.547 1.00 91.12 629 ALA A CA 1
ATOM 4825 C C . ALA A 1 629 ? 17.387 -17.340 -36.638 1.00 91.12 629 ALA A C 1
ATOM 4827 O O . ALA A 1 629 ? 17.870 -16.252 -36.952 1.00 91.12 629 ALA A O 1
ATOM 4828 N N . LEU A 1 630 ? 16.727 -17.539 -35.492 1.00 92.44 630 LEU A N 1
ATOM 4829 C CA . LEU A 1 630 ? 16.483 -16.469 -34.526 1.00 92.44 630 LEU A CA 1
ATOM 4830 C C . LEU A 1 630 ? 17.795 -15.903 -33.972 1.00 92.44 630 LEU A C 1
ATOM 4832 O O . LEU A 1 630 ? 18.031 -14.707 -34.096 1.00 92.44 630 LEU A O 1
ATOM 4836 N N . LYS A 1 631 ? 18.689 -16.761 -33.457 1.00 92.38 631 LYS A N 1
ATOM 4837 C CA . LYS A 1 631 ? 19.992 -16.338 -32.908 1.00 92.38 631 LYS A CA 1
ATOM 4838 C C . LYS A 1 631 ? 20.850 -15.606 -33.948 1.00 92.38 631 LYS A C 1
ATOM 4840 O O . LYS A 1 631 ? 21.498 -14.611 -33.636 1.00 92.38 631 LYS A O 1
ATOM 4845 N N . ARG A 1 632 ? 20.838 -16.053 -35.210 1.00 92.12 632 ARG A N 1
ATOM 4846 C CA . ARG A 1 632 ? 21.534 -15.369 -36.317 1.00 92.12 632 ARG A CA 1
ATOM 4847 C C . ARG A 1 632 ? 20.919 -14.014 -36.652 1.00 92.12 632 ARG A C 1
ATOM 4849 O O . ARG A 1 632 ? 21.673 -13.090 -36.947 1.00 92.12 632 ARG A O 1
ATOM 4856 N N . GLY A 1 633 ? 19.592 -13.907 -36.624 1.00 92.69 633 GLY A N 1
ATOM 4857 C CA . GLY A 1 633 ? 18.886 -12.635 -36.753 1.00 92.69 633 GLY A CA 1
ATOM 4858 C C . GLY A 1 633 ? 19.250 -11.684 -35.616 1.00 92.69 633 GLY A C 1
ATOM 4859 O O . GLY A 1 633 ? 19.675 -10.569 -35.883 1.00 92.69 633 GLY A O 1
ATOM 4860 N N . ALA A 1 634 ? 19.181 -12.151 -34.369 1.00 92.62 634 ALA A N 1
ATOM 4861 C CA . ALA A 1 634 ? 19.500 -11.374 -33.174 1.00 92.62 634 ALA A CA 1
ATOM 4862 C C . ALA A 1 634 ? 20.947 -10.861 -33.172 1.00 92.62 634 ALA A C 1
ATOM 4864 O O . ALA A 1 634 ? 21.183 -9.695 -32.883 1.00 92.62 634 ALA A O 1
ATOM 4865 N N . ALA A 1 635 ? 21.918 -11.689 -33.574 1.00 92.56 635 ALA A N 1
ATOM 4866 C CA . ALA A 1 635 ? 23.313 -11.263 -33.698 1.00 92.56 635 ALA A CA 1
ATOM 4867 C C . ALA A 1 635 ? 23.508 -10.168 -34.765 1.00 92.56 635 ALA A C 1
ATOM 4869 O O . ALA A 1 635 ? 24.294 -9.243 -34.568 1.00 92.56 635 ALA A O 1
ATOM 4870 N N . GLU A 1 636 ? 22.796 -10.254 -35.894 1.00 93.50 636 GLU A N 1
ATOM 4871 C CA . GLU A 1 636 ? 22.821 -9.196 -36.912 1.00 93.50 636 GLU A CA 1
ATOM 4872 C C . GLU A 1 636 ? 22.096 -7.938 -36.436 1.00 93.50 636 GLU A C 1
ATOM 4874 O O . GLU A 1 636 ? 22.588 -6.841 -36.679 1.00 93.50 636 GLU A O 1
ATOM 4879 N N . ALA A 1 637 ? 20.975 -8.091 -35.731 1.00 90.88 637 ALA A N 1
ATOM 4880 C CA . ALA A 1 637 ? 20.237 -6.992 -35.127 1.00 90.88 637 ALA A CA 1
ATOM 4881 C C . ALA A 1 637 ? 21.120 -6.235 -34.129 1.00 90.88 637 ALA A C 1
ATOM 4883 O O . ALA A 1 637 ? 21.324 -5.038 -34.277 1.00 90.88 637 ALA A O 1
ATOM 4884 N N . HIS A 1 638 ? 21.758 -6.948 -33.202 1.00 87.75 638 HIS A N 1
ATOM 4885 C CA . HIS A 1 638 ? 22.715 -6.377 -32.259 1.00 87.75 638 HIS A CA 1
ATOM 4886 C C . HIS A 1 638 ? 23.834 -5.609 -32.977 1.00 87.75 638 HIS A C 1
ATOM 4888 O O . HIS A 1 638 ? 24.076 -4.444 -32.680 1.00 87.75 638 HIS A O 1
ATOM 4894 N N . ARG A 1 639 ? 24.455 -6.219 -33.997 1.00 89.38 639 ARG A N 1
ATOM 4895 C CA . ARG A 1 639 ? 25.505 -5.578 -34.803 1.00 89.38 639 ARG A CA 1
ATOM 4896 C C . ARG A 1 639 ? 25.016 -4.302 -35.498 1.00 89.38 639 ARG A C 1
ATOM 4898 O O . ARG A 1 639 ? 25.761 -3.330 -35.570 1.00 89.38 639 ARG A O 1
ATOM 4905 N N . LEU A 1 640 ? 23.804 -4.312 -36.057 1.00 87.50 640 LEU A N 1
ATOM 4906 C CA . LEU A 1 640 ? 23.210 -3.148 -36.721 1.00 87.50 640 LEU A CA 1
ATOM 4907 C C . LEU A 1 640 ? 22.832 -2.052 -35.728 1.00 87.50 640 LEU A C 1
ATOM 4909 O O . LEU A 1 640 ? 23.067 -0.890 -36.030 1.00 87.50 640 LEU A O 1
ATOM 4913 N N . SER A 1 641 ? 22.335 -2.424 -34.551 1.00 83.00 641 SER A N 1
ATOM 4914 C CA . SER A 1 641 ? 22.032 -1.505 -33.455 1.00 83.00 641 SER A CA 1
ATOM 4915 C C . SER A 1 641 ? 23.285 -0.765 -32.996 1.00 83.00 641 SER A C 1
ATOM 4917 O O . SER A 1 641 ? 23.305 0.462 -32.959 1.00 83.00 641 SER A O 1
ATOM 4919 N N . THR A 1 642 ? 24.381 -1.497 -32.756 1.00 80.94 642 THR A N 1
ATOM 4920 C CA . THR A 1 642 ? 25.680 -0.904 -32.402 1.00 80.94 642 THR A CA 1
ATOM 4921 C C . THR A 1 642 ? 26.187 0.030 -33.498 1.00 80.94 642 THR A C 1
ATOM 4923 O O . THR A 1 642 ? 26.595 1.147 -33.205 1.00 80.94 642 THR A O 1
ATOM 4926 N N . LEU A 1 643 ? 26.108 -0.383 -34.769 1.00 84.00 643 LEU A N 1
ATOM 4927 C CA . LEU A 1 643 ? 26.509 0.476 -35.885 1.00 84.00 643 LEU A CA 1
ATOM 4928 C C . LEU A 1 643 ? 25.617 1.710 -36.048 1.00 84.00 643 LEU A C 1
ATOM 4930 O O . LEU A 1 643 ? 26.124 2.750 -36.450 1.00 84.00 643 LEU A O 1
ATOM 4934 N N . SER A 1 644 ? 24.314 1.601 -35.778 1.00 79.75 644 SER A N 1
ATOM 4935 C CA . SER A 1 644 ? 23.395 2.743 -35.803 1.00 79.75 644 SER A CA 1
ATOM 4936 C C . SER A 1 644 ? 23.732 3.710 -34.686 1.00 79.75 644 SER A C 1
ATOM 4938 O O . SER A 1 644 ? 23.865 4.889 -34.953 1.00 79.75 644 SER A O 1
ATOM 4940 N N . SER A 1 645 ? 23.969 3.216 -33.471 1.00 76.62 645 SER A N 1
ATOM 4941 C CA . SER A 1 645 ? 24.403 4.048 -32.348 1.00 76.62 645 SER A CA 1
ATOM 4942 C C . SER A 1 645 ? 25.732 4.754 -32.646 1.00 76.62 645 SER A C 1
ATOM 4944 O O . SER A 1 645 ? 25.864 5.950 -32.398 1.00 76.62 645 SER A O 1
ATOM 4946 N N . ASP A 1 646 ? 26.691 4.057 -33.265 1.00 81.12 646 ASP A N 1
ATOM 4947 C CA . ASP A 1 646 ? 27.938 4.663 -33.740 1.00 81.12 646 ASP A CA 1
ATOM 4948 C C . ASP A 1 646 ? 27.688 5.715 -34.834 1.00 81.12 646 ASP A C 1
ATOM 4950 O O . ASP A 1 646 ? 28.306 6.778 -34.822 1.00 81.12 646 ASP A O 1
ATOM 4954 N N . ALA A 1 647 ? 26.780 5.445 -35.776 1.00 82.19 647 ALA A N 1
ATOM 4955 C CA . ALA A 1 647 ? 26.434 6.369 -36.853 1.00 82.19 647 ALA A CA 1
ATOM 4956 C C . ALA A 1 647 ? 25.675 7.603 -36.348 1.00 82.19 647 ALA A C 1
ATOM 4958 O O . ALA A 1 647 ? 25.992 8.701 -36.786 1.00 82.19 647 ALA A O 1
ATOM 4959 N N . GLU A 1 648 ? 24.734 7.434 -35.420 1.00 79.19 648 GLU A N 1
ATOM 4960 C CA . GLU A 1 648 ? 23.981 8.492 -34.740 1.00 79.19 648 GLU A CA 1
ATOM 4961 C C . GLU A 1 648 ? 24.913 9.351 -33.885 1.00 79.19 648 GLU A C 1
ATOM 4963 O O . GLU A 1 648 ? 24.793 10.573 -33.889 1.00 79.19 648 GLU A O 1
ATOM 4968 N N . TYR A 1 649 ? 25.892 8.741 -33.208 1.00 81.50 649 TYR A N 1
ATOM 4969 C CA . TYR A 1 649 ? 26.956 9.478 -32.531 1.00 81.50 649 TYR A CA 1
ATOM 4970 C C . TYR A 1 649 ? 27.793 10.293 -33.525 1.00 81.50 649 TYR A C 1
ATOM 4972 O O . TYR A 1 649 ? 28.042 11.472 -33.295 1.00 81.50 649 TYR A O 1
ATOM 4980 N N . GLU A 1 650 ? 28.205 9.705 -34.651 1.00 85.00 650 GLU A N 1
ATOM 4981 C CA . GLU A 1 650 ? 28.970 10.410 -35.688 1.00 85.00 650 GLU A CA 1
ATOM 4982 C C . GLU A 1 650 ? 28.158 11.483 -36.427 1.00 85.00 650 GLU A C 1
ATOM 4984 O O . GLU A 1 650 ? 28.726 12.472 -36.893 1.00 85.00 650 GLU A O 1
ATOM 4989 N N . GLU A 1 651 ? 26.850 11.288 -36.572 1.00 85.12 651 GLU A N 1
ATOM 4990 C CA . GLU A 1 651 ? 25.909 12.265 -37.110 1.00 85.12 651 GLU A CA 1
ATOM 4991 C C . GLU A 1 651 ? 25.734 13.418 -36.134 1.00 85.12 651 GLU A C 1
ATOM 4993 O O . GLU A 1 651 ? 25.923 14.561 -36.531 1.00 85.12 651 GLU A O 1
ATOM 4998 N N . PHE A 1 652 ? 25.492 13.129 -34.856 1.00 85.56 652 PHE A N 1
ATOM 4999 C CA . PHE A 1 652 ? 25.428 14.137 -33.807 1.00 85.56 652 PHE A CA 1
ATOM 5000 C C . PHE A 1 652 ? 26.745 14.918 -33.710 1.00 85.56 652 PHE A C 1
ATOM 5002 O O . PHE A 1 652 ? 26.737 16.145 -33.739 1.00 85.56 652 PHE A O 1
ATOM 5009 N N . ARG A 1 653 ? 27.895 14.229 -33.731 1.00 88.19 653 ARG A N 1
ATOM 5010 C CA . ARG A 1 653 ? 29.234 14.841 -33.765 1.00 88.19 653 ARG A CA 1
ATOM 5011 C C . ARG A 1 653 ? 29.431 15.748 -34.984 1.00 88.19 653 ARG A C 1
ATOM 5013 O O . ARG A 1 653 ? 30.087 16.779 -34.876 1.00 88.19 653 ARG A O 1
ATOM 5020 N N . ARG A 1 654 ? 28.888 15.377 -36.148 1.00 87.56 654 ARG A N 1
ATOM 5021 C CA . ARG A 1 654 ? 28.900 16.220 -37.356 1.00 87.56 654 ARG A CA 1
ATOM 5022 C C . ARG A 1 654 ? 27.928 17.391 -37.256 1.00 87.56 654 ARG A C 1
ATOM 5024 O O . ARG A 1 654 ? 28.282 18.481 -37.690 1.00 87.56 654 ARG A O 1
ATOM 5031 N N . ALA A 1 655 ? 26.745 17.175 -36.691 1.00 86.62 655 ALA A N 1
ATOM 5032 C CA . ALA A 1 655 ? 25.722 18.193 -36.512 1.00 86.62 655 ALA A CA 1
ATOM 5033 C C . ALA A 1 655 ? 26.218 19.313 -35.598 1.00 86.62 655 ALA A C 1
ATOM 5035 O O . ALA A 1 655 ? 25.989 20.472 -35.908 1.00 86.62 655 ALA A O 1
ATOM 5036 N N . ILE A 1 656 ? 26.965 18.986 -34.539 1.00 90.06 656 ILE A N 1
ATOM 5037 C CA . ILE A 1 656 ? 27.554 19.990 -33.642 1.00 90.06 656 ILE A CA 1
ATOM 5038 C C . ILE A 1 656 ? 28.877 20.577 -34.153 1.00 90.06 656 ILE A C 1
ATOM 5040 O O . ILE A 1 656 ? 29.379 21.510 -33.548 1.00 90.06 656 ILE A O 1
ATOM 5044 N N . ALA A 1 657 ? 29.460 20.079 -35.249 1.00 88.25 657 ALA A N 1
ATOM 5045 C CA . ALA A 1 657 ? 30.744 20.577 -35.760 1.00 88.25 657 ALA A CA 1
ATOM 5046 C C . ALA A 1 657 ? 30.792 22.094 -36.072 1.00 88.25 657 ALA A C 1
ATOM 5048 O O . ALA A 1 657 ? 31.876 22.668 -35.958 1.00 88.25 657 ALA A O 1
ATOM 5049 N N . PRO A 1 658 ? 29.684 22.769 -36.461 1.00 90.75 658 PRO A N 1
ATOM 5050 C CA . PRO A 1 658 ? 29.642 24.229 -36.571 1.00 90.75 658 PRO A CA 1
ATOM 5051 C C . PRO A 1 658 ? 29.843 24.960 -35.236 1.00 90.75 658 PRO A C 1
ATOM 5053 O O . PRO A 1 658 ? 30.295 26.101 -35.239 1.00 90.75 658 PRO A O 1
ATOM 5056 N N . LEU A 1 659 ? 29.539 24.310 -34.110 1.00 89.00 659 LEU A N 1
ATOM 5057 C CA . LEU A 1 659 ? 29.845 24.798 -32.769 1.00 89.00 659 LEU A CA 1
ATOM 5058 C C . LEU A 1 659 ? 31.293 24.414 -32.446 1.00 89.00 659 LEU A C 1
ATOM 5060 O O . LEU A 1 659 ? 31.563 23.347 -31.900 1.00 89.00 659 LEU A O 1
ATOM 5064 N N . SER A 1 660 ? 32.244 25.275 -32.811 1.00 86.44 660 SER A N 1
ATOM 5065 C CA . SER A 1 660 ? 33.685 24.992 -32.690 1.00 86.44 660 SER A CA 1
ATOM 5066 C C . SER A 1 660 ? 34.158 24.651 -31.271 1.00 86.44 660 SER A C 1
ATOM 5068 O O . SER A 1 660 ? 35.199 24.016 -31.111 1.00 86.44 660 SER A O 1
ATOM 5070 N N . GLN A 1 661 ? 33.396 25.065 -30.260 1.00 90.25 661 GLN A N 1
ATOM 5071 C CA . GLN A 1 661 ? 33.634 24.809 -28.843 1.00 90.25 661 GLN A CA 1
ATOM 5072 C C . GLN A 1 661 ? 33.012 23.492 -28.334 1.00 90.25 661 GLN A C 1
ATOM 5074 O O . GLN A 1 661 ? 33.329 23.053 -27.229 1.00 90.25 661 GLN A O 1
ATOM 5079 N N . ALA A 1 662 ? 32.123 22.852 -29.100 1.00 90.94 662 ALA A N 1
ATOM 5080 C CA . ALA A 1 662 ? 31.362 21.687 -28.657 1.00 90.94 662 ALA A CA 1
ATOM 5081 C C . ALA A 1 662 ? 32.071 20.359 -28.973 1.00 90.94 662 ALA A C 1
ATOM 5083 O O . ALA A 1 662 ? 32.608 20.151 -30.060 1.00 90.94 662 ALA A O 1
ATOM 5084 N N . THR A 1 663 ? 32.008 19.405 -28.043 1.00 90.19 663 THR A N 1
ATOM 5085 C CA . THR A 1 663 ? 32.497 18.030 -28.220 1.00 90.19 663 THR A CA 1
ATOM 5086 C C . THR A 1 663 ? 31.415 17.028 -27.830 1.00 90.19 663 THR A C 1
ATOM 5088 O O . THR A 1 663 ? 30.902 17.057 -26.718 1.00 90.19 663 THR A O 1
ATOM 5091 N N . ALA A 1 664 ? 31.069 16.112 -28.736 1.00 88.44 664 ALA A N 1
ATOM 5092 C CA . ALA A 1 664 ? 30.043 15.099 -28.493 1.00 88.44 664 ALA A CA 1
ATOM 5093 C C . ALA A 1 664 ? 30.548 14.026 -27.518 1.00 88.44 664 ALA A C 1
ATOM 5095 O O . ALA A 1 664 ? 31.588 13.400 -27.755 1.00 88.44 664 ALA A O 1
ATOM 5096 N N . LEU A 1 665 ? 29.766 13.741 -26.480 1.00 84.56 665 LEU A N 1
ATOM 5097 C CA . LEU A 1 665 ? 30.057 12.708 -25.491 1.00 84.56 665 LEU A CA 1
ATOM 5098 C C . LEU A 1 665 ? 29.392 11.393 -25.903 1.00 84.56 665 LEU A C 1
ATOM 5100 O O . LEU A 1 665 ? 28.191 11.336 -26.168 1.00 84.56 665 LEU A O 1
ATOM 5104 N N . LYS A 1 666 ? 30.179 10.316 -25.980 1.00 77.62 666 LYS A N 1
ATOM 5105 C CA . LYS A 1 666 ? 29.669 8.993 -26.355 1.00 77.62 666 LYS A CA 1
ATOM 5106 C C . LYS A 1 666 ? 29.265 8.215 -25.109 1.00 77.62 666 LYS A C 1
ATOM 5108 O O . LYS A 1 666 ? 30.129 7.678 -24.422 1.00 77.62 666 LYS A O 1
ATOM 5113 N N . ASN A 1 667 ? 27.968 8.091 -24.847 1.00 67.31 667 ASN A N 1
ATOM 5114 C CA . ASN A 1 667 ? 27.484 7.142 -23.847 1.00 67.31 667 ASN A CA 1
ATOM 5115 C C . ASN A 1 667 ? 27.433 5.729 -24.464 1.00 67.31 667 ASN A C 1
ATOM 5117 O O . ASN A 1 667 ? 26.677 5.488 -25.406 1.00 67.31 667 ASN A O 1
ATOM 5121 N N . THR A 1 668 ? 28.251 4.787 -23.983 1.00 60.28 668 THR A N 1
ATOM 5122 C CA . THR A 1 668 ? 28.175 3.379 -24.407 1.00 60.28 668 THR A CA 1
ATOM 5123 C C . THR A 1 668 ? 26.971 2.705 -23.751 1.00 60.28 668 THR A C 1
ATOM 5125 O O . THR A 1 668 ? 27.116 1.993 -22.758 1.00 60.28 668 THR A O 1
ATOM 5128 N N . GLN A 1 669 ? 25.769 2.937 -24.281 1.00 56.81 669 GLN A N 1
ATOM 5129 C CA . GLN A 1 669 ? 24.574 2.263 -23.780 1.00 56.81 669 GLN A CA 1
ATOM 5130 C C . GLN A 1 669 ? 24.505 0.801 -24.239 1.00 56.81 669 GLN A C 1
ATOM 5132 O O . GLN A 1 669 ? 25.040 0.405 -25.277 1.00 56.81 669 GLN A O 1
ATOM 5137 N N . THR A 1 670 ? 23.783 -0.003 -23.458 1.00 53.88 670 THR A N 1
ATOM 5138 C CA . THR A 1 670 ? 23.328 -1.332 -23.889 1.00 53.88 670 THR A CA 1
ATOM 5139 C C . THR A 1 670 ? 22.425 -1.150 -25.119 1.00 53.88 670 THR A C 1
ATOM 5141 O O . THR A 1 670 ? 21.513 -0.321 -25.051 1.00 53.88 670 THR A O 1
ATOM 5144 N N . PRO A 1 671 ? 22.633 -1.880 -26.230 1.00 50.56 671 PRO A N 1
ATOM 5145 C CA . PRO A 1 671 ? 21.795 -1.742 -27.420 1.00 50.56 671 PRO A CA 1
ATOM 5146 C C . PRO A 1 671 ? 20.307 -1.909 -27.082 1.00 50.56 671 PRO A C 1
ATOM 5148 O O . PRO A 1 671 ? 19.940 -2.828 -26.348 1.00 50.56 671 PRO A O 1
ATOM 5151 N N . GLY A 1 672 ? 19.463 -1.009 -27.601 1.00 48.81 672 GLY A N 1
ATOM 5152 C CA . GLY A 1 672 ? 18.014 -1.009 -27.356 1.00 48.81 672 GLY A CA 1
ATOM 5153 C C . GLY A 1 672 ? 17.471 0.066 -26.401 1.00 48.81 672 GLY A C 1
ATOM 5154 O O . GLY A 1 672 ? 16.258 0.115 -26.203 1.00 48.81 672 GLY A O 1
ATOM 5155 N N . LYS A 1 673 ? 18.310 0.941 -25.823 1.00 53.56 673 LYS A N 1
ATOM 5156 C CA . LYS A 1 673 ? 17.867 2.136 -25.072 1.00 53.56 673 LYS A CA 1
ATOM 5157 C C . LYS A 1 673 ? 18.002 3.406 -25.928 1.00 53.56 673 LYS A C 1
ATOM 5159 O O . LYS A 1 673 ? 18.985 3.562 -26.646 1.00 53.56 673 LYS A O 1
ATOM 5164 N N . PHE A 1 674 ? 17.016 4.308 -25.859 1.00 51.91 674 PHE A N 1
ATOM 5165 C CA . PHE A 1 674 ? 17.147 5.659 -26.415 1.00 51.91 674 PHE A CA 1
ATOM 5166 C C . PHE A 1 674 ? 18.099 6.452 -25.514 1.00 51.91 674 PHE A C 1
ATOM 5168 O O . PHE A 1 674 ? 17.775 6.710 -24.356 1.00 51.91 674 PHE A O 1
ATOM 5175 N N . GLY A 1 675 ? 19.283 6.790 -26.019 1.00 58.19 675 GLY A N 1
ATOM 5176 C CA . GLY A 1 675 ? 20.253 7.579 -25.269 1.00 58.19 675 GLY A CA 1
ATOM 5177 C C . GLY A 1 675 ? 19.944 9.069 -25.345 1.00 58.19 675 GLY A C 1
ATOM 5178 O O . GLY A 1 675 ? 19.781 9.611 -26.438 1.00 58.19 675 GLY A O 1
ATOM 5179 N N . THR A 1 676 ? 19.919 9.737 -24.193 1.00 66.81 676 THR A N 1
ATOM 5180 C CA . THR A 1 676 ? 20.027 11.197 -24.119 1.00 66.81 676 THR A CA 1
ATOM 5181 C C . THR A 1 676 ? 21.335 11.620 -24.785 1.00 66.81 676 THR A C 1
ATOM 5183 O O . THR A 1 676 ? 22.402 11.088 -24.460 1.00 66.81 676 THR A O 1
ATOM 5186 N N . ARG A 1 677 ? 21.269 12.548 -25.744 1.00 82.50 677 ARG A N 1
ATOM 5187 C CA . ARG A 1 677 ? 22.468 13.073 -26.411 1.00 82.50 677 ARG A CA 1
ATOM 5188 C C . ARG A 1 677 ? 23.182 14.023 -25.461 1.00 82.50 677 ARG A C 1
ATOM 5190 O O . ARG A 1 677 ? 22.528 14.751 -24.723 1.00 82.50 677 ARG A O 1
ATOM 5197 N N . ALA A 1 678 ? 24.509 14.030 -25.470 1.00 85.69 678 ALA A N 1
ATOM 5198 C CA . ALA A 1 678 ? 25.266 14.926 -24.607 1.00 85.69 678 ALA A CA 1
ATOM 5199 C C . ALA A 1 678 ? 26.497 15.497 -25.289 1.00 85.69 678 ALA A C 1
ATOM 5201 O O . ALA A 1 678 ? 27.152 14.825 -26.089 1.00 85.69 678 ALA A O 1
ATOM 5202 N N . LEU A 1 679 ? 26.822 16.737 -24.944 1.00 90.12 679 LEU A N 1
ATOM 5203 C CA . LEU A 1 679 ? 28.017 17.421 -25.409 1.00 90.12 679 LEU A CA 1
ATOM 5204 C C . LEU A 1 679 ? 28.695 18.168 -24.259 1.00 90.12 679 LEU A C 1
ATOM 5206 O O . LEU A 1 679 ? 28.024 18.675 -23.360 1.00 90.12 679 LEU A O 1
ATOM 5210 N N . SER A 1 680 ? 30.022 18.251 -24.304 1.00 90.62 680 SER A N 1
ATOM 5211 C CA . SER A 1 680 ? 30.783 19.223 -23.523 1.00 90.62 680 SER A CA 1
ATOM 5212 C C . SER A 1 680 ? 31.019 20.484 -24.350 1.00 90.62 680 SER A C 1
ATOM 5214 O O . SER A 1 680 ? 31.203 20.379 -25.563 1.00 90.62 680 SER A O 1
ATOM 5216 N N . TYR A 1 681 ? 31.022 21.660 -23.728 1.00 92.75 681 TYR A N 1
ATOM 5217 C CA . TYR A 1 681 ? 31.168 22.936 -24.436 1.00 92.75 681 TYR A CA 1
ATOM 5218 C C . TYR A 1 681 ? 32.262 23.799 -23.801 1.00 92.75 681 TYR A C 1
ATOM 5220 O O . TYR A 1 681 ? 32.086 24.274 -22.683 1.00 92.75 681 TYR A O 1
ATOM 5228 N N . GLU A 1 682 ? 33.377 24.004 -24.505 1.00 93.12 682 GLU A N 1
ATOM 5229 C CA . GLU A 1 682 ? 34.543 24.732 -23.988 1.00 93.12 682 GLU A CA 1
ATOM 5230 C C . GLU A 1 682 ? 34.384 26.248 -24.140 1.00 93.12 682 GLU A C 1
ATOM 5232 O O . GLU A 1 682 ? 34.321 26.762 -25.253 1.00 93.12 682 GLU A O 1
ATOM 5237 N N . VAL A 1 683 ? 34.390 26.981 -23.032 1.00 92.81 683 VAL A N 1
ATOM 5238 C CA . VAL A 1 683 ? 34.397 28.450 -23.023 1.00 92.81 683 VAL A CA 1
ATOM 5239 C C . VAL A 1 683 ? 35.786 28.985 -22.683 1.00 92.81 683 VAL A C 1
ATOM 5241 O O . VAL A 1 683 ? 36.524 28.376 -21.905 1.00 92.81 683 VAL A O 1
ATOM 5244 N N . ALA A 1 684 ? 36.167 30.127 -23.269 1.00 90.25 684 ALA A N 1
ATOM 5245 C CA . ALA A 1 684 ? 37.461 30.747 -22.975 1.00 90.25 684 ALA A CA 1
ATOM 5246 C C . ALA A 1 684 ? 37.457 31.387 -21.580 1.00 90.25 684 ALA A C 1
ATOM 5248 O O . ALA A 1 684 ? 38.465 31.352 -20.869 1.00 90.25 684 ALA A O 1
ATOM 5249 N N . THR A 1 685 ? 36.306 31.935 -21.187 1.00 90.94 685 THR A N 1
ATOM 5250 C CA . THR A 1 685 ? 36.027 32.391 -19.827 1.00 90.94 685 THR A CA 1
ATOM 5251 C C . THR A 1 685 ? 34.636 31.930 -19.401 1.00 90.94 685 THR A C 1
ATOM 5253 O O . THR A 1 685 ? 33.726 31.808 -20.216 1.00 90.94 685 THR A O 1
ATOM 5256 N N . VAL A 1 686 ? 34.440 31.707 -18.104 1.00 90.00 686 VAL A N 1
ATOM 5257 C CA . VAL A 1 686 ? 33.140 31.331 -17.531 1.00 90.00 686 VAL A CA 1
ATOM 5258 C C . VAL A 1 686 ? 32.074 32.398 -17.800 1.00 90.00 686 VAL A C 1
ATOM 5260 O O . VAL A 1 686 ? 30.897 32.077 -17.932 1.00 90.00 686 VAL A O 1
ATOM 5263 N N . LEU A 1 687 ? 32.481 33.664 -17.917 1.00 88.50 687 LEU A N 1
ATOM 5264 C CA . LEU A 1 687 ? 31.588 34.804 -18.135 1.00 88.50 687 LEU A CA 1
ATOM 5265 C C . LEU A 1 687 ? 30.893 34.771 -19.505 1.00 88.50 687 LEU A C 1
ATOM 5267 O O . LEU A 1 687 ? 29.805 35.317 -19.648 1.00 88.50 687 LEU A O 1
ATOM 5271 N N . GLU A 1 688 ? 31.483 34.103 -20.497 1.00 89.25 688 GLU A N 1
ATOM 5272 C CA . GLU A 1 688 ? 30.905 33.944 -21.841 1.00 89.25 688 GLU A CA 1
ATOM 5273 C C . GLU A 1 688 ? 29.832 32.843 -21.896 1.00 89.25 688 GLU A C 1
ATOM 5275 O O . GLU A 1 688 ? 29.124 32.705 -22.897 1.00 89.25 688 GLU A O 1
ATOM 5280 N N . TRP A 1 689 ? 29.687 32.045 -20.830 1.00 89.31 689 TRP A N 1
ATOM 5281 C CA . TRP A 1 689 ? 28.793 30.889 -20.821 1.00 89.31 689 TRP A CA 1
ATOM 5282 C C . TRP A 1 689 ? 27.329 31.216 -21.157 1.00 89.31 689 TRP A C 1
ATOM 5284 O O . TRP A 1 689 ? 26.774 30.514 -22.001 1.00 89.31 689 TRP A O 1
ATOM 5294 N N . PRO A 1 690 ? 26.682 32.259 -20.596 1.00 86.38 690 PRO A N 1
ATOM 5295 C CA . PRO A 1 690 ? 25.287 32.564 -20.927 1.00 86.38 690 PRO A CA 1
ATOM 5296 C C . PRO A 1 690 ? 25.065 32.844 -22.416 1.00 86.38 690 PRO A C 1
ATOM 5298 O O . PRO A 1 690 ? 24.080 32.380 -22.990 1.00 86.38 690 PRO A O 1
ATOM 5301 N N . GLN A 1 691 ? 26.000 33.554 -23.056 1.00 86.62 691 GLN A N 1
ATOM 5302 C CA . GLN A 1 691 ? 25.938 33.829 -24.489 1.00 86.62 691 GLN A CA 1
ATOM 5303 C C . GLN A 1 691 ? 26.039 32.526 -25.290 1.00 86.62 691 GLN A C 1
ATOM 5305 O O . GLN A 1 691 ? 25.196 32.256 -26.145 1.00 86.62 691 GLN A O 1
ATOM 5310 N N . HIS A 1 692 ? 27.031 31.692 -24.979 1.00 88.44 692 HIS A N 1
ATOM 5311 C CA . HIS A 1 692 ? 27.228 30.415 -25.659 1.00 88.44 692 HIS A CA 1
ATOM 5312 C C . HIS A 1 692 ? 26.086 29.425 -25.426 1.00 88.44 692 HIS A C 1
ATOM 5314 O O . HIS A 1 692 ? 25.706 28.696 -26.338 1.00 88.44 692 HIS A O 1
ATOM 5320 N N . LEU A 1 693 ? 25.485 29.411 -24.237 1.00 87.12 693 LEU A N 1
ATOM 5321 C CA . LEU A 1 693 ? 24.288 28.621 -23.982 1.00 87.12 693 LEU A CA 1
ATOM 5322 C C . LEU A 1 693 ? 23.131 29.075 -24.884 1.00 87.12 693 LEU A C 1
ATOM 5324 O O . LEU A 1 693 ? 22.449 28.228 -25.460 1.00 87.12 693 LEU A O 1
ATOM 5328 N N . GLY A 1 694 ? 22.948 30.388 -25.062 1.00 84.88 694 GLY A N 1
ATOM 5329 C CA . GLY A 1 694 ? 21.993 30.950 -26.020 1.00 84.88 694 GLY A CA 1
ATOM 5330 C C . GLY A 1 694 ? 22.242 30.470 -27.453 1.00 84.88 694 GLY A C 1
ATOM 5331 O O . GLY A 1 694 ? 21.313 30.002 -28.111 1.00 84.88 694 GLY A O 1
ATOM 5332 N N . GLU A 1 695 ? 23.502 30.485 -27.898 1.00 87.81 695 GLU A N 1
ATOM 5333 C CA . GLU A 1 695 ? 23.913 29.967 -29.212 1.00 87.81 695 GLU A CA 1
ATOM 5334 C C . GLU A 1 695 ? 23.576 28.473 -29.365 1.00 87.81 695 GLU A C 1
ATOM 5336 O O . GLU A 1 695 ? 23.037 28.059 -30.391 1.00 87.81 695 GLU A O 1
ATOM 5341 N N . VAL A 1 696 ? 23.833 27.654 -28.338 1.00 87.44 696 VAL A N 1
ATOM 5342 C CA . VAL A 1 696 ? 23.510 26.217 -28.356 1.00 87.44 696 VAL A CA 1
ATOM 5343 C C . VAL A 1 696 ? 21.998 25.982 -28.388 1.00 87.44 696 VAL A C 1
ATOM 5345 O O . VAL A 1 696 ? 21.535 25.104 -29.121 1.00 87.44 696 VAL A O 1
ATOM 5348 N N . ILE A 1 697 ? 21.214 26.762 -27.638 1.00 86.31 697 ILE A N 1
ATOM 5349 C CA . ILE A 1 697 ? 19.748 26.681 -27.642 1.00 86.31 697 ILE A CA 1
ATOM 5350 C C . ILE A 1 697 ? 19.205 27.031 -29.033 1.00 86.31 697 ILE A C 1
ATOM 5352 O O . ILE A 1 697 ? 18.466 26.231 -29.613 1.00 86.31 697 ILE A O 1
ATOM 5356 N N . GLU A 1 698 ? 19.603 28.167 -29.606 1.00 86.88 698 GLU A N 1
ATOM 5357 C CA . GLU A 1 698 ? 19.171 28.597 -30.942 1.00 86.88 698 GLU A CA 1
ATOM 5358 C C . GLU A 1 698 ? 19.583 27.582 -32.020 1.00 86.88 698 GLU A C 1
ATOM 5360 O O . GLU A 1 698 ? 18.785 27.212 -32.894 1.00 86.88 698 GLU A O 1
ATOM 5365 N N . PHE A 1 699 ? 20.806 27.056 -31.917 1.00 87.81 699 PHE A N 1
ATOM 5366 C CA . PHE A 1 699 ? 21.300 26.011 -32.802 1.00 87.81 699 PHE A CA 1
ATOM 5367 C C . PHE A 1 699 ? 20.472 24.725 -32.681 1.00 87.81 699 PHE A C 1
ATOM 5369 O O . PHE A 1 699 ? 20.141 24.121 -33.703 1.00 87.81 699 PHE A O 1
ATOM 5376 N N . SER A 1 700 ? 20.087 24.326 -31.462 1.00 85.94 700 SER A N 1
ATOM 5377 C CA . SER A 1 700 ? 19.252 23.141 -31.213 1.00 85.94 700 SER A CA 1
ATOM 5378 C C . SER A 1 700 ? 17.849 23.269 -31.809 1.00 85.94 700 SER A C 1
ATOM 5380 O O . SER A 1 700 ? 17.341 22.306 -32.378 1.00 85.94 700 SER A O 1
ATOM 5382 N N . ILE A 1 701 ? 17.255 24.466 -31.755 1.00 84.25 701 ILE A N 1
ATOM 5383 C CA . ILE A 1 701 ? 15.946 24.757 -32.351 1.00 84.25 701 ILE A CA 1
ATOM 5384 C C . ILE A 1 701 ? 16.043 24.669 -33.877 1.00 84.25 701 ILE A C 1
ATOM 5386 O O . ILE A 1 701 ? 15.255 23.971 -34.519 1.00 84.25 701 ILE A O 1
ATOM 5390 N N . THR A 1 702 ? 17.047 25.336 -34.452 1.00 85.44 702 THR A N 1
ATOM 5391 C CA . THR A 1 702 ? 17.244 25.423 -35.907 1.00 85.44 702 THR A CA 1
ATOM 5392 C C . THR A 1 702 ? 17.619 24.073 -36.528 1.00 85.44 702 THR A C 1
ATOM 5394 O O . THR A 1 702 ? 17.271 23.805 -37.676 1.00 85.44 702 THR A O 1
ATOM 5397 N N . ASN A 1 703 ? 18.287 23.198 -35.770 1.00 84.44 703 ASN A N 1
ATOM 5398 C CA . ASN A 1 703 ? 18.789 21.901 -36.234 1.00 84.44 703 ASN A CA 1
ATOM 5399 C C . ASN A 1 703 ? 18.130 20.717 -35.507 1.00 84.44 703 ASN A C 1
ATOM 5401 O O . ASN A 1 703 ? 18.759 19.670 -35.360 1.00 84.44 703 ASN A O 1
ATOM 5405 N N . SER A 1 704 ? 16.884 20.867 -35.048 1.00 81.31 704 SER A N 1
ATOM 5406 C CA . SER A 1 704 ? 16.180 19.883 -34.203 1.00 81.31 704 SER A CA 1
ATOM 5407 C C . SER A 1 704 ? 16.154 18.456 -34.767 1.00 81.31 704 SER A C 1
ATOM 5409 O O . SER A 1 704 ? 16.328 17.505 -34.007 1.00 81.31 704 SER A O 1
ATOM 5411 N N . GLU A 1 705 ? 16.042 18.283 -36.089 1.00 77.81 705 GLU A N 1
ATOM 5412 C CA . GLU A 1 705 ? 16.105 16.963 -36.745 1.00 77.81 705 GLU A CA 1
ATOM 5413 C C . GLU A 1 705 ? 17.448 16.246 -36.506 1.00 77.81 705 GLU A C 1
ATOM 5415 O O . GLU A 1 705 ? 17.482 15.045 -36.243 1.00 77.81 705 GLU A O 1
ATOM 5420 N N . SER A 1 706 ? 18.552 16.996 -36.538 1.00 77.75 706 SER A N 1
ATOM 5421 C CA . SER A 1 706 ? 19.920 16.475 -36.415 1.00 77.75 706 SER A CA 1
ATOM 5422 C C . SER A 1 706 ? 20.433 16.486 -34.974 1.00 77.75 706 SER A C 1
ATOM 5424 O O . SER A 1 706 ? 21.255 15.650 -34.610 1.00 77.75 706 SER A O 1
ATOM 5426 N N . MET A 1 707 ? 19.956 17.421 -34.148 1.00 77.25 707 MET A N 1
ATOM 5427 C CA . MET A 1 707 ? 20.331 17.630 -32.742 1.00 77.25 707 MET A CA 1
ATOM 5428 C C . MET A 1 707 ? 19.503 16.766 -31.784 1.00 77.25 707 MET A C 1
ATOM 5430 O O . MET A 1 707 ? 20.046 16.259 -30.802 1.00 77.25 707 MET A O 1
ATOM 5434 N N . GLY A 1 708 ? 18.255 16.454 -32.138 1.00 76.44 708 GLY A N 1
ATOM 5435 C CA . GLY A 1 708 ? 17.311 15.745 -31.280 1.00 76.44 708 GLY A CA 1
ATOM 5436 C C . GLY A 1 708 ? 16.626 16.684 -30.287 1.00 76.44 708 GLY A C 1
ATOM 5437 O O . GLY A 1 708 ? 17.000 17.843 -30.131 1.00 76.44 708 GLY A O 1
ATOM 5438 N N . ASN A 1 709 ? 15.605 16.166 -29.607 1.00 76.50 709 ASN A N 1
ATOM 5439 C CA . ASN A 1 709 ? 14.750 16.960 -28.720 1.00 76.50 709 ASN A CA 1
ATOM 5440 C C . ASN A 1 709 ? 15.210 16.978 -27.257 1.00 76.50 709 ASN A C 1
ATOM 5442 O O . ASN A 1 709 ? 14.587 17.666 -26.455 1.00 76.50 709 ASN A O 1
ATOM 5446 N N . ASP A 1 710 ? 16.246 16.215 -26.905 1.00 82.56 710 ASP A N 1
ATOM 5447 C CA . ASP A 1 710 ? 16.733 16.053 -25.534 1.00 82.56 710 ASP A CA 1
ATOM 5448 C C . ASP A 1 710 ? 18.263 15.959 -25.517 1.00 82.56 710 ASP A C 1
ATOM 5450 O O . ASP A 1 710 ? 18.847 14.981 -26.003 1.00 82.56 710 ASP A O 1
ATOM 5454 N N . ILE A 1 711 ? 18.904 17.017 -25.018 1.00 86.12 711 ILE A N 1
ATOM 5455 C CA . ILE A 1 711 ? 20.354 17.209 -25.079 1.00 86.12 711 ILE A CA 1
ATOM 5456 C C . ILE A 1 711 ? 20.857 17.690 -23.727 1.00 86.12 711 ILE A C 1
ATOM 5458 O O . ILE A 1 711 ? 20.341 18.656 -23.176 1.00 86.12 711 ILE A O 1
ATOM 5462 N N . VAL A 1 712 ? 21.908 17.067 -23.214 1.00 87.81 712 VAL A N 1
ATOM 5463 C CA . VAL A 1 712 ? 22.623 17.538 -22.027 1.00 87.81 712 VAL A CA 1
ATOM 5464 C C . VAL A 1 712 ? 23.879 18.291 -22.453 1.00 87.81 712 VAL A C 1
ATOM 5466 O O . VAL A 1 712 ? 24.682 17.790 -23.241 1.00 87.81 712 VAL A O 1
ATOM 5469 N N . VAL A 1 713 ? 24.051 19.500 -21.930 1.00 90.25 713 VAL A N 1
ATOM 5470 C CA . VAL A 1 713 ? 25.192 20.372 -22.201 1.00 90.25 713 VAL A CA 1
ATOM 5471 C C . VAL A 1 713 ? 25.996 20.559 -20.921 1.00 90.25 713 VAL A C 1
ATOM 5473 O O . VAL A 1 713 ? 25.492 21.084 -19.928 1.00 90.25 713 VAL A O 1
ATOM 5476 N N . ALA A 1 714 ? 27.255 20.128 -20.961 1.00 90.56 714 ALA A N 1
ATOM 5477 C CA . ALA A 1 714 ? 28.200 20.209 -19.855 1.00 90.56 714 ALA A CA 1
ATOM 5478 C C . ALA A 1 714 ? 29.290 21.256 -20.168 1.00 90.56 714 ALA A C 1
ATOM 5480 O O . ALA A 1 714 ? 30.213 20.963 -20.935 1.00 90.56 714 ALA A O 1
ATOM 5481 N N . PRO A 1 715 ? 29.203 22.489 -19.641 1.00 92.19 715 PRO A N 1
ATOM 5482 C CA . PRO A 1 715 ? 30.185 23.520 -19.947 1.00 92.19 715 PRO A CA 1
ATOM 5483 C C . PRO A 1 715 ? 31.547 23.229 -19.304 1.00 92.19 715 PRO A C 1
ATOM 5485 O O . PRO A 1 715 ? 31.636 22.776 -18.159 1.00 92.19 715 PRO A O 1
ATOM 5488 N N . THR A 1 716 ? 32.620 23.507 -20.037 1.00 92.50 716 THR A N 1
ATOM 5489 C CA . THR A 1 716 ? 34.008 23.321 -19.607 1.00 92.50 716 THR A CA 1
ATOM 5490 C C . THR A 1 716 ? 34.810 24.602 -19.799 1.00 92.50 716 THR A C 1
ATOM 5492 O O . THR A 1 716 ? 34.526 25.393 -20.691 1.00 92.50 716 THR A O 1
ATOM 5495 N N . CYS A 1 717 ? 35.809 24.832 -18.953 1.00 91.50 717 CYS A N 1
ATOM 5496 C CA . CYS A 1 717 ? 36.732 25.959 -19.083 1.00 91.50 717 CYS A CA 1
ATOM 5497 C C . CYS A 1 717 ? 38.138 25.479 -18.729 1.00 91.50 717 CYS A C 1
ATOM 5499 O O . CYS A 1 717 ? 38.340 24.882 -17.670 1.00 91.50 717 CYS A O 1
ATOM 5501 N N . GLN A 1 718 ? 39.107 25.726 -19.610 1.00 88.69 718 GLN A N 1
ATOM 5502 C CA . GLN A 1 718 ? 40.469 25.193 -19.502 1.00 88.69 718 GLN A CA 1
ATOM 5503 C C . GLN A 1 718 ? 40.485 23.653 -19.378 1.00 88.69 718 GLN A C 1
ATOM 5505 O O . GLN A 1 718 ? 41.329 23.078 -18.689 1.00 88.69 718 GLN A O 1
ATOM 5510 N N . GLY A 1 719 ? 39.527 22.979 -20.030 1.00 86.56 719 GLY A N 1
ATOM 5511 C CA . GLY A 1 719 ? 39.346 21.524 -19.976 1.00 86.56 719 GLY A CA 1
ATOM 5512 C C . GLY A 1 719 ? 38.785 20.965 -18.659 1.00 86.56 719 GLY A C 1
ATOM 5513 O O . GLY A 1 719 ? 38.762 19.745 -18.486 1.00 86.56 719 GLY A O 1
ATOM 5514 N N . LEU A 1 720 ? 38.337 21.820 -17.731 1.00 88.88 720 LEU A N 1
ATOM 5515 C CA . LEU A 1 720 ? 37.715 21.427 -16.462 1.00 88.88 720 LEU A CA 1
ATOM 5516 C C . LEU A 1 720 ? 36.196 21.597 -16.530 1.00 88.88 720 LEU A C 1
ATOM 5518 O O . LEU A 1 720 ? 35.711 22.614 -17.023 1.00 88.88 720 LEU A O 1
ATOM 5522 N N . LEU A 1 721 ? 35.445 20.633 -15.993 1.00 89.56 721 LEU A N 1
ATOM 5523 C CA . LEU A 1 721 ? 33.984 20.705 -15.919 1.00 89.56 721 LEU A CA 1
ATOM 5524 C C . LEU A 1 721 ? 33.543 21.808 -14.944 1.00 89.56 721 LEU A C 1
ATOM 5526 O O . LEU A 1 721 ? 33.988 21.858 -13.787 1.00 89.56 721 LEU A O 1
ATOM 5530 N N . LEU A 1 722 ? 32.636 22.673 -15.402 1.00 88.81 722 LEU A N 1
ATOM 5531 C CA . LEU A 1 722 ? 31.971 23.679 -14.579 1.00 88.81 722 LEU A CA 1
ATOM 5532 C C . LEU A 1 722 ? 30.796 23.047 -13.820 1.00 88.81 722 LEU A C 1
ATOM 5534 O O . LEU A 1 722 ? 29.634 23.261 -14.153 1.00 88.81 722 LEU A O 1
ATOM 5538 N N . ALA A 1 723 ? 31.126 22.242 -12.806 1.00 83.12 723 ALA A N 1
ATOM 5539 C CA . ALA A 1 723 ? 30.138 21.539 -11.989 1.00 83.12 723 ALA A CA 1
ATOM 5540 C C . ALA A 1 723 ? 29.093 22.497 -11.391 1.00 83.12 723 ALA A C 1
ATOM 5542 O O . ALA A 1 723 ? 29.464 23.500 -10.773 1.00 83.12 723 ALA A O 1
ATOM 5543 N N . GLY A 1 724 ? 27.809 22.166 -11.548 1.00 77.88 724 GLY A N 1
ATOM 5544 C CA . GLY A 1 724 ? 26.674 22.980 -11.104 1.00 77.88 724 GLY A CA 1
ATOM 5545 C C . GLY A 1 724 ? 26.173 23.993 -12.139 1.00 77.88 724 GLY A C 1
ATOM 5546 O O . GLY A 1 724 ? 25.285 24.781 -11.822 1.00 77.88 724 GLY A O 1
ATOM 5547 N N . MET A 1 725 ? 26.731 23.998 -13.354 1.00 85.75 725 MET A N 1
ATOM 5548 C CA . MET A 1 725 ? 26.316 24.863 -14.470 1.00 85.75 725 MET A CA 1
ATOM 5549 C C . MET A 1 725 ? 25.791 24.069 -15.677 1.00 85.75 725 MET A C 1
ATOM 5551 O O . MET A 1 725 ? 25.604 24.628 -16.758 1.00 85.75 725 MET A O 1
ATOM 5555 N N . GLU A 1 726 ? 25.573 22.764 -15.518 1.00 86.50 726 GLU A N 1
ATOM 5556 C CA . GLU A 1 726 ? 25.091 21.883 -16.575 1.00 86.50 726 GLU A CA 1
ATOM 5557 C C . GLU A 1 726 ? 23.606 22.102 -16.863 1.00 86.50 726 GLU A C 1
ATOM 5559 O O . GLU A 1 726 ? 22.788 22.330 -15.965 1.00 86.50 726 GLU A O 1
ATOM 5564 N N . VAL A 1 727 ? 23.255 22.005 -18.144 1.00 85.94 727 VAL A N 1
ATOM 5565 C CA . VAL A 1 727 ? 21.922 22.342 -18.639 1.00 85.94 727 VAL A CA 1
ATOM 5566 C C . VAL A 1 727 ? 21.375 21.203 -19.481 1.00 85.94 727 VAL A C 1
ATOM 5568 O O . VAL A 1 727 ? 22.055 20.682 -20.365 1.00 85.94 727 VAL A O 1
ATOM 5571 N N . ARG A 1 728 ? 20.115 20.841 -19.250 1.00 85.50 728 ARG A N 1
ATOM 5572 C CA . ARG A 1 728 ? 19.351 19.965 -20.134 1.00 85.50 728 ARG A CA 1
ATOM 5573 C C . ARG A 1 728 ? 18.482 20.806 -21.056 1.00 85.50 728 ARG A C 1
ATOM 5575 O O . ARG A 1 728 ? 17.623 21.550 -20.600 1.00 85.50 728 ARG A O 1
ATOM 5582 N N . ILE A 1 729 ? 18.686 20.675 -22.355 1.00 84.50 729 ILE A N 1
ATOM 5583 C CA . ILE A 1 729 ? 17.873 21.316 -23.380 1.00 84.50 729 ILE A CA 1
ATOM 5584 C C . ILE A 1 729 ? 16.817 20.315 -23.842 1.00 84.50 729 ILE A C 1
ATOM 5586 O O . ILE A 1 729 ? 17.147 19.298 -24.450 1.00 84.50 729 ILE A O 1
ATOM 5590 N N . TYR A 1 730 ? 15.549 20.616 -23.566 1.00 79.56 730 TYR A N 1
ATOM 5591 C CA . TYR A 1 730 ? 14.409 19.814 -23.997 1.00 79.56 730 TYR A CA 1
ATOM 5592 C C . TYR A 1 730 ? 13.472 20.645 -24.874 1.00 79.56 730 TYR A C 1
ATOM 5594 O O . TYR A 1 730 ? 12.969 21.681 -24.437 1.00 79.56 730 TYR A O 1
ATOM 5602 N N . ASN A 1 731 ? 13.241 20.211 -26.117 1.00 75.69 731 ASN A N 1
ATOM 5603 C CA . ASN A 1 731 ? 12.453 20.943 -27.122 1.00 75.69 731 ASN A CA 1
ATOM 5604 C C . ASN A 1 731 ? 12.857 22.430 -27.252 1.00 75.69 731 ASN A C 1
ATOM 5606 O O . ASN A 1 731 ? 12.002 23.315 -27.291 1.00 75.69 731 ASN A O 1
ATOM 5610 N N . GLY A 1 732 ? 14.165 22.710 -27.270 1.00 73.62 732 GLY A N 1
ATOM 5611 C CA . GLY A 1 732 ? 14.693 24.073 -27.401 1.00 73.62 732 GLY A CA 1
ATOM 5612 C C . GLY A 1 732 ? 14.565 24.944 -26.148 1.00 73.62 732 GLY A C 1
ATOM 5613 O O . GLY A 1 732 ? 14.786 26.147 -26.228 1.00 73.62 732 GLY A O 1
ATOM 5614 N N . LYS A 1 733 ? 14.208 24.371 -24.992 1.00 74.88 733 LYS A N 1
ATOM 5615 C CA . LYS A 1 733 ? 14.200 25.067 -23.697 1.00 74.88 733 LYS A CA 1
ATOM 5616 C C . LYS A 1 733 ? 15.282 24.510 -22.785 1.00 74.88 733 LYS A C 1
ATOM 5618 O O . LYS A 1 733 ? 15.372 23.296 -22.628 1.00 74.88 733 LYS A O 1
ATOM 5623 N N . ALA A 1 734 ? 16.070 25.393 -22.185 1.00 75.69 734 ALA A N 1
ATOM 5624 C CA . ALA A 1 734 ? 17.115 25.046 -21.231 1.00 75.69 734 ALA A CA 1
ATOM 5625 C C . ALA A 1 734 ? 16.557 24.895 -19.810 1.00 75.69 734 ALA A C 1
ATOM 5627 O O . ALA A 1 734 ? 15.840 25.765 -19.325 1.00 75.69 734 ALA A O 1
ATOM 5628 N N . TRP A 1 735 ? 16.936 23.808 -19.144 1.00 71.88 735 TRP A N 1
ATOM 5629 C CA . TRP A 1 735 ? 16.620 23.509 -17.753 1.00 71.88 735 TRP A CA 1
ATOM 5630 C C . TRP A 1 735 ? 17.924 23.292 -16.973 1.00 71.88 735 TRP A C 1
ATOM 5632 O O . TRP A 1 735 ? 18.754 22.490 -17.411 1.00 71.88 735 TRP A O 1
ATOM 5642 N N . PRO A 1 736 ? 18.142 23.983 -15.845 1.00 70.38 736 PRO A N 1
ATOM 5643 C CA . PRO A 1 736 ? 19.335 23.802 -15.024 1.00 70.38 736 PRO A CA 1
ATOM 5644 C C . PRO A 1 736 ? 19.319 22.438 -14.316 1.00 70.38 736 PRO A C 1
ATOM 5646 O O . PRO A 1 736 ? 18.253 21.943 -13.953 1.00 70.38 736 PRO A O 1
ATOM 5649 N N . GLY A 1 737 ? 20.497 21.847 -14.088 1.00 64.62 737 GLY A N 1
ATOM 5650 C CA . GLY A 1 737 ? 20.650 20.648 -13.253 1.00 64.62 737 GLY A CA 1
ATOM 5651 C C . GLY A 1 737 ? 20.348 19.333 -13.977 1.00 64.62 737 GLY A C 1
ATOM 5652 O O . GLY A 1 737 ? 19.389 18.635 -13.652 1.00 64.62 737 GLY A O 1
ATOM 5653 N N . ALA A 1 738 ? 21.176 18.973 -14.960 1.00 68.00 738 ALA A N 1
ATOM 5654 C CA . ALA A 1 738 ? 21.104 17.661 -15.603 1.00 68.00 738 ALA A CA 1
ATOM 5655 C C . ALA A 1 738 ? 21.684 16.557 -14.696 1.00 68.00 738 ALA A C 1
ATOM 5657 O O . ALA A 1 738 ? 22.768 16.724 -14.144 1.00 68.00 738 ALA A O 1
ATOM 5658 N N . ASP A 1 739 ? 20.998 15.414 -14.583 1.00 65.56 739 ASP A N 1
ATOM 5659 C CA . ASP A 1 739 ? 21.581 14.207 -13.984 1.00 65.56 739 ASP A CA 1
ATOM 5660 C C . ASP A 1 739 ? 22.659 13.644 -14.921 1.00 65.56 739 ASP A C 1
ATOM 5662 O O . ASP A 1 739 ? 22.404 13.333 -16.089 1.00 65.56 739 ASP A O 1
ATOM 5666 N N . LEU A 1 740 ? 23.881 13.560 -14.402 1.00 70.56 740 LEU A N 1
ATOM 5667 C CA . LEU A 1 740 ? 25.075 13.145 -15.125 1.00 70.56 740 LEU A CA 1
ATOM 5668 C C . LEU A 1 740 ? 25.592 11.773 -14.683 1.00 70.56 740 LEU A C 1
ATOM 5670 O O . LEU A 1 740 ? 26.653 11.358 -15.158 1.00 70.56 740 LEU A O 1
ATOM 5674 N N . ASP A 1 741 ? 24.893 11.054 -13.798 1.00 68.50 741 ASP A N 1
ATOM 5675 C CA . ASP A 1 741 ? 25.409 9.812 -13.210 1.00 68.50 741 ASP A CA 1
ATOM 5676 C C . ASP A 1 741 ? 25.717 8.748 -14.273 1.00 68.50 741 ASP A C 1
ATOM 5678 O O . ASP A 1 741 ? 26.780 8.119 -14.241 1.00 68.50 741 ASP A O 1
ATOM 5682 N N . GLU A 1 742 ? 24.864 8.616 -15.294 1.00 65.12 742 GLU A N 1
ATOM 5683 C CA . GLU A 1 742 ? 25.098 7.709 -16.429 1.00 65.12 742 GLU A CA 1
ATOM 5684 C C . GLU A 1 742 ? 26.283 8.132 -17.321 1.00 65.12 742 GLU A C 1
ATOM 5686 O O . GLU A 1 742 ? 26.799 7.326 -18.096 1.00 65.12 742 GLU A O 1
ATOM 5691 N N . MET A 1 743 ? 26.728 9.388 -17.226 1.00 71.69 743 MET A N 1
ATOM 5692 C CA . MET A 1 743 ? 27.776 9.990 -18.061 1.00 71.69 743 MET A CA 1
ATOM 5693 C C . MET A 1 743 ? 29.074 10.260 -17.298 1.00 71.69 743 MET A C 1
ATOM 5695 O O . MET A 1 743 ? 30.069 10.682 -17.889 1.00 71.69 743 MET A O 1
ATOM 5699 N N . ARG A 1 744 ? 29.117 9.951 -16.000 1.00 73.19 744 ARG A N 1
ATOM 5700 C CA . ARG A 1 744 ? 30.258 10.231 -15.120 1.00 73.19 744 ARG A CA 1
ATOM 5701 C C . ARG A 1 744 ? 31.582 9.644 -15.616 1.00 73.19 744 ARG A C 1
ATOM 5703 O O . ARG A 1 744 ? 32.634 10.222 -15.374 1.00 73.19 744 ARG A O 1
ATOM 5710 N N . ALA A 1 745 ? 31.537 8.518 -16.329 1.00 73.31 745 ALA A N 1
ATOM 5711 C CA . ALA A 1 745 ? 32.721 7.866 -16.890 1.00 73.31 745 ALA A CA 1
ATOM 5712 C C . ALA A 1 745 ? 33.332 8.597 -18.103 1.00 73.31 745 ALA A C 1
ATOM 5714 O O . ALA A 1 745 ? 34.477 8.319 -18.456 1.00 73.31 745 ALA A O 1
ATOM 5715 N N . VAL A 1 746 ? 32.581 9.494 -18.753 1.00 76.94 746 VAL A N 1
ATOM 5716 C CA . VAL A 1 746 ? 32.993 10.200 -19.982 1.00 76.94 746 VAL A CA 1
ATOM 5717 C C . VAL A 1 746 ? 33.090 11.718 -19.810 1.00 76.94 746 VAL A C 1
ATOM 5719 O O . VAL A 1 746 ? 33.472 12.408 -20.753 1.00 76.94 746 VAL A O 1
ATOM 5722 N N . LEU A 1 747 ? 32.766 12.242 -18.624 1.00 81.19 747 LEU A N 1
ATOM 5723 C CA . LEU A 1 747 ? 32.859 13.667 -18.318 1.00 81.19 747 LEU A CA 1
ATOM 5724 C C . LEU A 1 747 ? 34.290 14.089 -17.939 1.00 81.19 747 LEU A C 1
ATOM 5726 O O . LEU A 1 747 ? 35.024 13.309 -17.325 1.00 81.19 747 LEU A O 1
ATOM 5730 N N . PRO A 1 748 ? 34.696 15.329 -18.271 1.00 81.94 748 PRO A N 1
ATOM 5731 C CA . PRO A 1 748 ? 35.964 15.901 -17.822 1.00 81.94 748 PRO A CA 1
ATOM 5732 C C . PRO A 1 748 ? 36.065 15.982 -16.289 1.00 81.94 748 PRO A C 1
ATOM 5734 O O . PRO A 1 748 ? 35.042 16.014 -15.599 1.00 81.94 748 PRO A O 1
ATOM 5737 N N . PRO A 1 749 ? 37.287 16.050 -15.728 1.00 84.19 749 PRO A N 1
ATOM 5738 C CA . PRO A 1 749 ? 37.469 16.237 -14.294 1.00 84.19 749 PRO A CA 1
ATOM 5739 C C . PRO A 1 749 ? 36.884 17.578 -13.833 1.00 84.19 749 PRO A C 1
ATOM 5741 O O . PRO A 1 749 ? 36.949 18.586 -14.539 1.00 84.19 749 PRO A O 1
ATOM 5744 N N . THR A 1 750 ? 36.333 17.596 -12.622 1.00 84.50 750 THR A N 1
ATOM 5745 C CA . THR A 1 750 ? 35.779 18.801 -11.999 1.00 84.50 750 THR A CA 1
ATOM 5746 C C . THR A 1 750 ? 36.869 19.617 -11.307 1.00 84.50 750 THR A C 1
ATOM 5748 O O . THR A 1 750 ? 37.750 19.069 -10.642 1.00 84.50 750 THR A O 1
ATOM 5751 N N . SER A 1 751 ? 36.806 20.945 -11.440 1.00 78.00 751 SER A N 1
ATOM 5752 C CA . SER A 1 751 ? 37.626 21.852 -10.625 1.00 78.00 751 SER A CA 1
ATOM 5753 C C . SER A 1 751 ? 36.994 22.044 -9.245 1.00 78.00 751 SER A C 1
ATOM 5755 O O . SER A 1 751 ? 35.773 22.221 -9.184 1.00 78.00 751 SER A O 1
ATOM 5757 N N . PRO A 1 752 ? 37.785 22.108 -8.155 1.00 83.12 752 PRO A N 1
ATOM 5758 C CA . PRO A 1 752 ? 37.334 22.742 -6.921 1.00 83.12 752 PRO A CA 1
ATOM 5759 C C . PRO A 1 752 ? 36.887 24.175 -7.222 1.00 83.12 752 PRO A C 1
ATOM 5761 O O . PRO A 1 752 ? 37.549 24.868 -7.999 1.00 83.12 752 PRO A O 1
ATOM 5764 N N . ALA A 1 753 ? 35.784 24.609 -6.620 1.00 88.94 753 ALA A N 1
ATOM 5765 C CA . ALA A 1 753 ? 35.270 25.965 -6.785 1.00 88.94 753 ALA A CA 1
ATOM 5766 C C . ALA A 1 753 ? 34.754 26.511 -5.446 1.00 88.94 753 ALA A C 1
ATOM 5768 O O . ALA A 1 753 ? 33.551 26.689 -5.252 1.00 88.94 753 ALA A O 1
ATOM 5769 N N . PRO A 1 754 ? 35.666 26.694 -4.475 1.00 91.44 754 PRO A N 1
ATOM 5770 C CA . PRO A 1 754 ? 35.288 26.994 -3.107 1.00 91.44 754 PRO A CA 1
ATOM 5771 C C . PRO A 1 754 ? 34.612 28.363 -2.968 1.00 91.44 754 PRO A C 1
ATOM 5773 O O . PRO A 1 754 ? 33.709 28.474 -2.148 1.00 91.44 754 PRO A O 1
ATOM 5776 N N . LEU A 1 755 ? 34.982 29.395 -3.739 1.00 92.69 755 LEU A N 1
ATOM 5777 C CA . LEU A 1 755 ? 34.282 30.682 -3.668 1.00 92.69 755 LEU A CA 1
ATOM 5778 C C . LEU A 1 755 ? 32.892 30.582 -4.309 1.00 92.69 755 LEU A C 1
ATOM 5780 O O . LEU A 1 755 ? 31.916 31.052 -3.726 1.00 92.69 755 LEU A O 1
ATOM 5784 N N . PHE A 1 756 ? 32.791 29.943 -5.477 1.00 92.19 756 PHE A N 1
ATOM 5785 C CA . PHE A 1 756 ? 31.523 29.680 -6.160 1.00 92.19 756 PHE A CA 1
ATOM 5786 C C . PHE A 1 756 ? 30.540 28.913 -5.277 1.00 92.19 756 PHE A C 1
ATOM 5788 O O . PHE A 1 756 ? 29.388 29.324 -5.161 1.00 92.19 756 PHE A O 1
ATOM 5795 N N . ASP A 1 757 ? 30.987 27.836 -4.629 1.00 90.88 757 ASP A N 1
ATOM 5796 C CA . ASP A 1 757 ? 30.130 27.008 -3.781 1.00 90.88 757 ASP A CA 1
ATOM 5797 C C . ASP A 1 757 ? 29.565 27.811 -2.600 1.00 90.88 757 ASP A C 1
ATOM 5799 O O . ASP A 1 757 ? 28.378 27.695 -2.294 1.00 90.88 757 ASP A O 1
ATOM 5803 N N . GLN A 1 758 ? 30.373 28.682 -1.982 1.00 94.25 758 GLN A N 1
ATOM 5804 C CA . GLN A 1 758 ? 29.914 29.535 -0.879 1.00 94.25 758 GLN A CA 1
ATOM 5805 C C . GLN A 1 758 ? 28.994 30.665 -1.354 1.00 94.25 758 GLN A C 1
ATOM 5807 O O . GLN A 1 758 ? 27.985 30.941 -0.710 1.00 94.25 758 GLN A O 1
ATOM 5812 N N . VAL A 1 759 ? 29.291 31.307 -2.488 1.00 93.12 759 VAL A N 1
ATOM 5813 C CA . VAL A 1 759 ? 28.435 32.366 -3.055 1.00 93.12 759 VAL A CA 1
ATOM 5814 C C . VAL A 1 759 ? 27.087 31.798 -3.496 1.00 93.12 759 VAL A C 1
ATOM 5816 O O . VAL A 1 759 ? 26.049 32.372 -3.170 1.00 93.12 759 VAL A O 1
ATOM 5819 N N . ARG A 1 760 ? 27.084 30.647 -4.177 1.00 89.06 760 ARG A N 1
ATOM 5820 C CA . ARG A 1 760 ? 25.861 29.934 -4.557 1.00 89.06 760 ARG A CA 1
ATOM 5821 C C . ARG A 1 760 ? 25.065 29.521 -3.322 1.00 89.06 760 ARG A C 1
ATOM 5823 O O . ARG A 1 760 ? 23.888 29.843 -3.243 1.00 89.06 760 ARG A O 1
ATOM 5830 N N . GLY A 1 761 ? 25.719 28.929 -2.319 1.00 89.44 761 GLY A N 1
ATOM 5831 C CA . GLY A 1 761 ? 25.078 28.590 -1.047 1.00 89.44 761 GLY A CA 1
ATOM 5832 C C . GLY A 1 761 ? 24.485 29.805 -0.321 1.00 89.44 761 GLY A C 1
ATOM 5833 O O . GLY A 1 761 ? 23.403 29.710 0.256 1.00 89.44 761 GLY A O 1
ATOM 5834 N N . ALA A 1 762 ? 25.140 30.969 -0.388 1.00 93.25 762 ALA A N 1
ATOM 5835 C CA . ALA A 1 762 ? 24.612 32.211 0.167 1.00 93.25 762 ALA A CA 1
ATOM 5836 C C . ALA A 1 762 ? 23.365 32.699 -0.589 1.00 93.25 762 ALA A C 1
ATOM 5838 O O . ALA A 1 762 ? 22.389 33.085 0.053 1.00 93.25 762 ALA A O 1
ATOM 5839 N N . PHE A 1 763 ? 23.360 32.661 -1.925 1.00 91.06 763 PHE A N 1
ATOM 5840 C CA . PHE A 1 763 ? 22.182 33.013 -2.725 1.00 91.06 763 PHE A CA 1
ATOM 5841 C C . PHE A 1 763 ? 21.026 32.027 -2.547 1.00 91.06 763 PHE A C 1
ATOM 5843 O O . PHE A 1 763 ? 19.885 32.468 -2.420 1.00 91.06 763 PHE A O 1
ATOM 5850 N N . ASP A 1 764 ? 21.306 30.727 -2.455 1.00 87.44 764 ASP A N 1
ATOM 5851 C CA . ASP A 1 764 ? 20.302 29.701 -2.160 1.00 87.44 764 ASP A CA 1
ATOM 5852 C C . ASP A 1 764 ? 19.655 29.968 -0.789 1.00 87.44 764 ASP A C 1
ATOM 5854 O O . ASP A 1 764 ? 18.428 29.987 -0.662 1.00 87.44 764 ASP A O 1
ATOM 5858 N N . ALA A 1 765 ? 20.465 30.279 0.230 1.00 90.62 765 ALA A N 1
ATOM 5859 C CA . ALA A 1 765 ? 19.979 30.646 1.558 1.00 90.62 765 ALA A CA 1
ATOM 5860 C C . ALA A 1 765 ? 19.181 31.965 1.557 1.00 90.62 765 ALA A C 1
ATOM 5862 O O . ALA A 1 765 ? 18.133 32.053 2.198 1.00 90.62 765 ALA A O 1
ATOM 5863 N N . LEU A 1 766 ? 19.622 32.986 0.813 1.00 91.25 766 LEU A N 1
ATOM 5864 C CA . LEU A 1 766 ? 18.862 34.228 0.637 1.00 91.25 766 LEU A CA 1
ATOM 5865 C C . LEU A 1 766 ? 17.517 33.951 -0.042 1.00 91.25 766 LEU A C 1
ATOM 5867 O O . LEU A 1 766 ? 16.490 34.397 0.462 1.00 91.25 766 LEU A O 1
ATOM 5871 N N . SER A 1 767 ? 17.493 33.176 -1.128 1.00 86.94 767 SER A N 1
ATOM 5872 C CA . SER A 1 767 ? 16.267 32.781 -1.833 1.00 86.94 767 SER A CA 1
ATOM 5873 C C . SER A 1 767 ? 15.273 32.078 -0.897 1.00 86.94 767 SER A C 1
ATOM 5875 O O . SER A 1 767 ? 14.084 32.406 -0.879 1.00 86.94 767 SER A O 1
ATOM 5877 N N . GLN A 1 768 ? 15.754 31.193 -0.019 1.00 87.69 768 GLN A N 1
ATOM 5878 C CA . GLN A 1 768 ? 14.930 30.575 1.026 1.00 87.69 768 GLN A CA 1
ATOM 5879 C C . GLN A 1 768 ? 14.351 31.610 2.007 1.00 87.69 768 GLN A C 1
ATOM 5881 O O . GLN A 1 768 ? 13.165 31.557 2.341 1.00 87.69 768 GLN A O 1
ATOM 5886 N N . LEU A 1 769 ? 15.141 32.598 2.438 1.00 89.38 769 LEU A N 1
ATOM 5887 C CA . LEU A 1 769 ? 14.658 33.670 3.317 1.00 89.38 769 LEU A CA 1
ATOM 5888 C C . LEU A 1 769 ? 13.624 34.576 2.634 1.00 89.38 769 LEU A C 1
ATOM 5890 O O . LEU A 1 769 ? 12.624 34.929 3.261 1.00 89.38 769 LEU A O 1
ATOM 5894 N N . TYR A 1 770 ? 13.829 34.909 1.359 1.00 88.31 770 TYR A N 1
ATOM 5895 C CA . TYR A 1 770 ? 12.867 35.641 0.530 1.00 88.31 770 TYR A CA 1
ATOM 5896 C C . TYR A 1 770 ? 11.575 34.854 0.301 1.00 88.31 770 TYR A C 1
ATOM 5898 O O . TYR A 1 770 ? 10.494 35.436 0.294 1.00 88.31 770 TYR A O 1
ATOM 5906 N N . THR A 1 771 ? 11.667 33.531 0.176 1.00 84.75 771 THR A N 1
ATOM 5907 C CA . THR A 1 771 ? 10.502 32.641 0.101 1.00 84.75 771 THR A CA 1
ATOM 5908 C C . THR A 1 771 ? 9.692 32.724 1.398 1.00 84.75 771 THR A C 1
ATOM 5910 O O . THR A 1 771 ? 8.486 32.953 1.371 1.00 84.75 771 THR A O 1
ATOM 5913 N N . ALA A 1 772 ? 10.348 32.650 2.560 1.00 85.62 772 ALA A N 1
ATOM 5914 C CA . ALA A 1 772 ? 9.666 32.767 3.850 1.00 85.62 772 ALA A CA 1
ATOM 5915 C C . ALA A 1 772 ? 9.099 34.174 4.140 1.00 85.62 772 ALA A C 1
ATOM 5917 O O . ALA A 1 772 ? 8.217 34.305 4.991 1.00 85.62 772 ALA A O 1
ATOM 5918 N N . ARG A 1 773 ? 9.597 35.223 3.468 1.00 85.50 773 ARG A N 1
ATOM 5919 C CA . ARG A 1 773 ? 9.161 36.620 3.652 1.00 85.50 773 ARG A CA 1
ATOM 5920 C C . ARG A 1 773 ? 7.687 36.826 3.301 1.00 85.50 773 ARG A C 1
ATOM 5922 O O . ARG A 1 773 ? 7.002 37.561 4.007 1.00 85.50 773 ARG A O 1
ATOM 5929 N N . ASP A 1 774 ? 7.211 36.154 2.256 1.00 79.25 774 ASP A N 1
ATOM 5930 C CA . ASP A 1 774 ? 5.868 36.358 1.698 1.00 79.25 774 ASP A CA 1
ATOM 5931 C C . ASP A 1 774 ? 4.792 35.503 2.400 1.00 79.25 774 ASP A C 1
ATOM 5933 O O . ASP A 1 774 ? 3.613 35.541 2.044 1.00 79.25 774 ASP A O 1
ATOM 5937 N N . LEU A 1 775 ? 5.172 34.737 3.429 1.00 87.00 775 LEU A N 1
ATOM 5938 C CA . LEU A 1 775 ? 4.235 33.944 4.216 1.00 87.00 775 LEU A CA 1
ATOM 5939 C C . LEU A 1 775 ? 3.368 34.820 5.141 1.00 87.00 775 LEU A C 1
ATOM 5941 O O . LEU A 1 775 ? 3.872 35.755 5.774 1.00 87.00 775 LEU A O 1
ATOM 5945 N N . PRO A 1 776 ? 2.081 34.468 5.336 1.00 87.75 776 PRO A N 1
ATOM 5946 C CA . PRO A 1 776 ? 1.231 35.112 6.332 1.00 87.75 776 PRO A CA 1
ATOM 5947 C C . PRO A 1 776 ? 1.850 35.109 7.739 1.00 87.75 776 PRO A C 1
ATOM 5949 O O . PRO A 1 776 ? 2.478 34.142 8.168 1.00 87.75 776 PRO A O 1
ATOM 5952 N N . THR A 1 777 ? 1.604 36.154 8.536 1.00 86.19 777 THR A N 1
ATOM 5953 C CA . THR A 1 777 ? 2.186 36.274 9.891 1.00 86.19 777 THR A CA 1
ATOM 5954 C C . THR A 1 777 ? 1.818 35.112 10.825 1.00 86.19 777 THR A C 1
ATOM 5956 O O . THR A 1 777 ? 2.572 34.799 11.747 1.00 86.19 777 THR A O 1
ATOM 5959 N N . SER A 1 778 ? 0.672 34.460 10.606 1.00 86.31 778 SER A N 1
ATOM 5960 C CA . SER A 1 778 ? 0.269 33.247 11.330 1.00 86.31 778 SER A CA 1
ATOM 5961 C C . SER A 1 778 ? 1.235 32.081 11.094 1.00 86.31 778 SER A C 1
ATOM 5963 O O . SER A 1 778 ? 1.584 31.389 12.048 1.00 86.31 778 SER A O 1
ATOM 5965 N N . GLN A 1 779 ? 1.718 31.912 9.861 1.00 90.75 779 GLN A N 1
ATOM 5966 C CA . GLN A 1 779 ? 2.639 30.849 9.452 1.00 90.75 779 GLN A CA 1
ATOM 5967 C C . GLN A 1 779 ? 4.018 31.004 10.097 1.00 90.75 779 GLN A C 1
ATOM 5969 O O . GLN A 1 779 ? 4.617 30.025 10.532 1.00 90.75 779 GLN A O 1
ATOM 5974 N N . LEU A 1 780 ? 4.495 32.241 10.263 1.00 85.75 780 LEU A N 1
ATOM 5975 C CA . LEU A 1 780 ? 5.800 32.528 10.877 1.00 85.75 780 LEU A CA 1
ATOM 5976 C C . LEU A 1 780 ? 5.923 32.050 12.337 1.00 85.75 780 LEU A C 1
ATOM 5978 O O . LEU A 1 780 ? 7.025 32.012 12.880 1.00 85.75 780 LEU A O 1
ATOM 5982 N N . ARG A 1 781 ? 4.807 31.699 12.990 1.00 86.69 781 ARG A N 1
ATOM 5983 C CA . ARG A 1 781 ? 4.784 31.149 14.356 1.00 86.69 781 ARG A CA 1
ATOM 5984 C C . ARG A 1 781 ? 4.888 29.624 14.399 1.00 86.69 781 ARG A C 1
ATOM 5986 O O . ARG A 1 781 ? 5.067 29.071 15.482 1.00 86.69 781 ARG A O 1
ATOM 5993 N N . ILE A 1 782 ? 4.758 28.947 13.259 1.00 90.38 782 ILE A N 1
ATOM 5994 C CA . ILE A 1 782 ? 4.852 27.490 13.175 1.00 90.38 782 ILE A CA 1
ATOM 5995 C C . ILE A 1 782 ? 6.319 27.081 13.395 1.00 90.38 782 ILE A C 1
ATOM 5997 O O . ILE A 1 782 ? 7.189 27.588 12.682 1.00 90.38 782 ILE A O 1
ATOM 6001 N N . PRO A 1 783 ? 6.623 26.151 14.326 1.00 89.94 783 PRO A N 1
ATOM 6002 C CA . PRO A 1 783 ? 8.000 25.784 14.664 1.00 89.94 783 PRO A CA 1
ATOM 6003 C C . PRO A 1 783 ? 8.860 25.374 13.466 1.00 89.94 783 PRO A C 1
ATOM 6005 O O . PRO A 1 783 ? 10.004 25.797 13.376 1.00 89.94 783 PRO A O 1
ATOM 6008 N N . THR A 1 784 ? 8.309 24.608 12.520 1.00 88.44 784 THR A N 1
ATOM 6009 C CA . THR A 1 784 ? 9.031 24.171 11.314 1.00 88.44 784 THR A CA 1
ATOM 6010 C C . THR A 1 784 ? 9.435 25.343 10.419 1.00 88.44 784 THR A C 1
ATOM 6012 O O . THR A 1 784 ? 10.554 25.367 9.924 1.00 88.44 784 THR A O 1
ATOM 6015 N N . ILE A 1 785 ? 8.566 26.345 10.251 1.00 89.12 785 ILE A N 1
ATOM 6016 C CA . ILE A 1 785 ? 8.854 27.536 9.433 1.00 89.12 785 ILE A CA 1
ATOM 6017 C C . ILE A 1 785 ? 9.845 28.449 10.156 1.00 89.12 785 ILE A C 1
ATOM 6019 O O . ILE A 1 785 ? 10.771 28.982 9.546 1.00 89.12 785 ILE A O 1
ATOM 6023 N N . ALA A 1 786 ? 9.685 28.600 11.474 1.00 88.44 786 ALA A N 1
ATOM 6024 C CA . ALA A 1 786 ? 10.640 29.329 12.296 1.00 88.44 786 ALA A CA 1
ATOM 6025 C C . ALA A 1 786 ? 12.037 28.688 12.229 1.00 88.44 786 ALA A C 1
ATOM 6027 O O . ALA A 1 786 ? 13.021 29.404 12.056 1.00 88.44 786 ALA A O 1
ATOM 6028 N N . GLN A 1 787 ? 12.119 27.354 12.302 1.00 89.25 787 GLN A N 1
ATOM 6029 C CA . GLN A 1 787 ? 13.374 26.616 12.176 1.00 89.25 787 GLN A CA 1
ATOM 6030 C C . GLN A 1 787 ? 13.966 26.743 10.772 1.00 89.25 787 GLN A C 1
ATOM 6032 O O . GLN A 1 787 ? 15.130 27.098 10.663 1.00 89.25 787 GLN A O 1
ATOM 6037 N N . PHE A 1 788 ? 13.166 26.579 9.715 1.00 89.19 788 PHE A N 1
ATOM 6038 C CA . PHE A 1 788 ? 13.603 26.800 8.333 1.00 89.19 788 PHE A CA 1
ATOM 6039 C C . PHE A 1 788 ? 14.242 28.182 8.150 1.00 89.19 788 PHE A C 1
ATOM 6041 O O . PHE A 1 788 ? 15.316 28.310 7.567 1.00 89.19 788 PHE A O 1
ATOM 6048 N N . LYS A 1 789 ? 13.620 29.231 8.704 1.00 89.50 789 LYS A N 1
ATOM 6049 C CA . LYS A 1 789 ? 14.174 30.588 8.655 1.00 89.50 789 LYS A CA 1
ATOM 6050 C C . LYS A 1 789 ? 15.500 30.688 9.413 1.00 89.50 789 LYS A C 1
ATOM 6052 O O . LYS A 1 789 ? 16.418 31.341 8.926 1.00 89.50 789 LYS A O 1
ATOM 6057 N N . ILE A 1 790 ? 15.605 30.065 10.587 1.00 91.44 790 ILE A N 1
ATOM 6058 C CA . ILE A 1 790 ? 16.848 30.026 11.371 1.00 91.44 790 ILE A CA 1
ATOM 6059 C C . ILE A 1 790 ? 17.947 29.286 10.601 1.00 91.44 790 ILE A C 1
ATOM 6061 O O . ILE A 1 790 ? 19.062 29.793 10.523 1.00 91.44 790 ILE A O 1
ATOM 6065 N N . ASP A 1 791 ? 17.641 28.137 10.004 1.00 91.38 791 ASP A N 1
ATOM 6066 C CA . ASP A 1 791 ? 18.598 27.319 9.255 1.00 91.38 791 ASP A CA 1
ATOM 6067 C C . ASP A 1 791 ? 19.100 28.061 8.013 1.00 91.38 791 ASP A C 1
ATOM 6069 O O . ASP A 1 791 ? 20.306 28.112 7.767 1.00 91.38 791 ASP A O 1
ATOM 6073 N N . ALA A 1 792 ? 18.204 28.724 7.277 1.00 91.06 792 ALA A N 1
ATOM 6074 C CA . ALA A 1 792 ? 18.577 29.569 6.148 1.00 91.06 792 ALA A CA 1
ATOM 6075 C C . ALA A 1 792 ? 19.428 30.775 6.598 1.00 91.06 792 ALA A C 1
ATOM 6077 O O . ALA A 1 792 ? 20.444 31.083 5.977 1.00 91.06 792 ALA A O 1
ATOM 6078 N N . GLN A 1 793 ? 19.099 31.418 7.728 1.00 93.88 793 GLN A N 1
ATOM 6079 C CA . GLN A 1 793 ? 19.922 32.491 8.310 1.00 93.88 793 GLN A CA 1
ATOM 6080 C C . GLN A 1 793 ? 21.314 32.002 8.726 1.00 93.88 793 GLN A C 1
ATOM 6082 O O . GLN A 1 793 ? 22.303 32.694 8.488 1.00 93.88 793 GLN A O 1
ATOM 6087 N N . GLN A 1 794 ? 21.408 30.824 9.344 1.00 94.81 794 GLN A N 1
ATOM 6088 C CA . GLN A 1 794 ? 22.676 30.224 9.757 1.00 94.81 794 GLN A CA 1
ATOM 6089 C C . GLN A 1 794 ? 23.517 29.801 8.555 1.00 94.81 794 GLN A C 1
ATOM 6091 O O . GLN A 1 794 ? 24.715 30.070 8.540 1.00 94.81 794 GLN A O 1
ATOM 6096 N N . THR A 1 795 ? 22.895 29.201 7.539 1.00 93.56 795 THR A N 1
ATOM 6097 C CA . THR A 1 795 ? 23.552 28.819 6.282 1.00 93.56 795 THR A CA 1
ATOM 6098 C C . THR A 1 795 ? 24.104 30.051 5.577 1.00 93.56 795 THR A C 1
ATOM 6100 O O . THR A 1 795 ? 25.275 30.070 5.205 1.00 93.56 795 THR A O 1
ATOM 6103 N N . PHE A 1 796 ? 23.308 31.121 5.486 1.00 95.50 796 PHE A N 1
ATOM 6104 C CA . PHE A 1 796 ? 23.767 32.396 4.948 1.00 95.50 796 PHE A CA 1
ATOM 6105 C C . PHE A 1 796 ? 24.928 32.978 5.766 1.00 95.50 796 PHE A C 1
ATOM 6107 O O . PHE A 1 796 ? 25.943 33.373 5.199 1.00 95.50 796 PHE A O 1
ATOM 6114 N N . ALA A 1 797 ? 24.821 33.005 7.097 1.00 94.69 797 ALA A N 1
ATOM 6115 C CA . ALA A 1 797 ? 25.879 33.526 7.961 1.00 94.69 797 ALA A CA 1
ATOM 6116 C C . ALA A 1 797 ? 27.183 32.717 7.842 1.00 94.69 797 ALA A C 1
ATOM 6118 O O . ALA A 1 797 ? 28.257 33.309 7.771 1.00 94.69 797 ALA A O 1
ATOM 6119 N N . ALA A 1 798 ? 27.100 31.385 7.784 1.00 94.94 798 ALA A N 1
ATOM 6120 C CA . ALA A 1 798 ? 28.250 30.507 7.593 1.00 94.94 798 ALA A CA 1
ATOM 6121 C C . ALA A 1 798 ? 28.906 30.731 6.223 1.00 94.94 798 ALA A C 1
ATOM 6123 O O . ALA A 1 798 ? 30.114 30.952 6.159 1.00 94.94 798 ALA A O 1
ATOM 6124 N N . ALA A 1 799 ? 28.107 30.777 5.152 1.00 93.62 799 ALA A N 1
ATOM 6125 C CA . ALA A 1 799 ? 28.598 31.083 3.812 1.00 93.62 799 ALA A CA 1
ATOM 6126 C C . ALA A 1 799 ? 29.268 32.465 3.762 1.00 93.62 799 ALA A C 1
ATOM 6128 O O . ALA A 1 799 ? 30.343 32.614 3.188 1.00 93.62 799 ALA A O 1
ATOM 6129 N N . MET A 1 800 ? 28.696 33.470 4.433 1.00 95.44 800 MET A N 1
ATOM 6130 C CA . MET A 1 800 ? 29.293 34.804 4.536 1.00 95.44 800 MET A CA 1
ATOM 6131 C C . MET A 1 800 ? 30.629 34.805 5.287 1.00 95.44 800 MET A C 1
ATOM 6133 O O . MET A 1 800 ? 31.544 35.497 4.849 1.00 95.44 800 MET A O 1
ATOM 6137 N N . VAL A 1 801 ? 30.777 34.035 6.372 1.00 95.00 801 VAL A N 1
ATOM 6138 C CA . VAL A 1 801 ? 32.060 33.889 7.090 1.00 95.00 801 VAL A CA 1
ATOM 6139 C C . VAL A 1 801 ? 33.128 33.289 6.175 1.00 95.00 801 VAL A C 1
ATOM 6141 O O . VAL A 1 801 ? 34.248 33.802 6.116 1.00 95.00 801 VAL A O 1
ATOM 6144 N N . GLU A 1 802 ? 32.779 32.246 5.421 1.00 94.25 802 GLU A N 1
ATOM 6145 C CA . GLU A 1 802 ? 33.698 31.628 4.465 1.00 94.25 802 GLU A CA 1
ATOM 6146 C C . GLU A 1 802 ? 34.060 32.603 3.338 1.00 94.25 802 GLU A C 1
ATOM 6148 O O . GLU A 1 802 ? 35.246 32.823 3.095 1.00 94.25 802 GLU A O 1
ATOM 6153 N N . VAL A 1 803 ? 33.080 33.286 2.726 1.00 92.44 803 VAL A N 1
ATOM 6154 C CA . VAL A 1 803 ? 33.306 34.341 1.715 1.00 92.44 803 VAL A CA 1
ATOM 6155 C C . VAL A 1 803 ? 34.195 35.467 2.271 1.00 92.44 803 VAL A C 1
ATOM 6157 O O . VAL A 1 803 ? 35.053 36.006 1.566 1.00 92.44 803 VAL A O 1
ATOM 6160 N N . GLU A 1 804 ? 34.038 35.833 3.545 1.00 92.31 804 GLU A N 1
ATOM 6161 C CA . GLU A 1 804 ? 34.865 36.835 4.223 1.00 92.31 804 GLU A CA 1
ATOM 6162 C C . GLU A 1 804 ? 36.322 36.405 4.410 1.00 92.31 804 GLU A C 1
ATOM 6164 O O . GLU A 1 804 ? 37.197 37.274 4.364 1.00 92.31 804 GLU A O 1
ATOM 6169 N N . SER A 1 805 ? 36.584 35.101 4.533 1.00 93.25 805 SER A N 1
ATOM 6170 C CA . SER A 1 805 ? 37.931 34.539 4.684 1.00 93.25 805 SER A CA 1
ATOM 6171 C C . SER A 1 805 ? 38.788 34.628 3.410 1.00 93.25 805 SER A C 1
ATOM 6173 O O . SER A 1 805 ? 40.021 34.630 3.494 1.00 93.25 805 SER A O 1
ATOM 6175 N N . PHE A 1 806 ? 38.160 34.756 2.232 1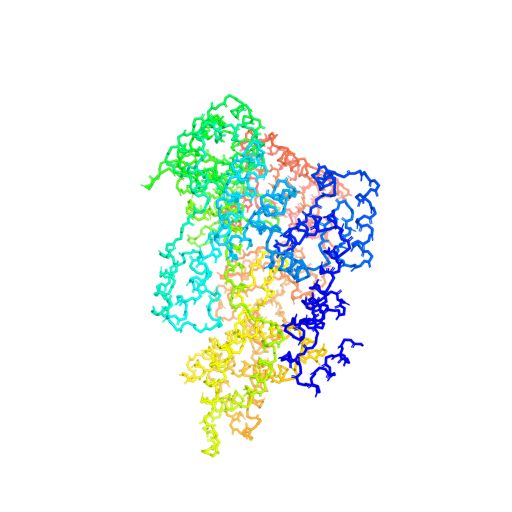.00 93.06 806 PHE A N 1
ATOM 6176 C CA . PHE A 1 806 ? 38.876 34.907 0.964 1.00 93.06 806 PHE A CA 1
ATOM 6177 C C . PHE A 1 806 ? 39.586 36.272 0.859 1.00 93.06 806 PHE A C 1
ATOM 6179 O O . PHE A 1 806 ? 39.121 37.271 1.429 1.00 93.06 806 PHE A O 1
ATOM 6186 N N . PRO A 1 807 ? 40.705 36.353 0.105 1.00 90.44 807 PRO A N 1
ATOM 6187 C CA . PRO A 1 807 ? 41.479 37.583 -0.055 1.00 90.44 807 PRO A CA 1
ATOM 6188 C C . PRO A 1 807 ? 40.611 38.760 -0.503 1.00 90.44 807 PRO A C 1
ATOM 6190 O O . PRO A 1 807 ? 39.886 38.638 -1.479 1.00 90.44 807 PRO A O 1
ATOM 6193 N N . SER A 1 808 ? 40.723 39.906 0.173 1.00 87.19 808 SER A N 1
ATOM 6194 C CA . SER A 1 808 ? 39.944 41.104 -0.170 1.00 87.19 808 SER A CA 1
ATOM 6195 C C . SER A 1 808 ? 40.513 41.794 -1.410 1.00 87.19 808 SER A C 1
ATOM 6197 O O . SER A 1 808 ? 41.528 42.486 -1.342 1.00 87.19 808 SER A O 1
ATOM 6199 N N . ASP A 1 809 ? 39.850 41.580 -2.536 1.00 91.94 809 ASP A N 1
ATOM 6200 C CA . ASP A 1 809 ? 40.104 42.175 -3.847 1.00 91.94 809 ASP A CA 1
ATOM 6201 C C . ASP A 1 809 ? 38.794 42.712 -4.454 1.00 91.94 809 ASP A C 1
ATOM 6203 O O . ASP A 1 809 ? 37.737 42.577 -3.839 1.00 91.94 809 ASP A O 1
ATOM 6207 N N . ALA A 1 810 ? 38.848 43.359 -5.625 1.00 88.94 810 ALA A N 1
ATOM 6208 C CA . ALA A 1 810 ? 37.676 44.012 -6.222 1.00 88.94 810 ALA A CA 1
ATOM 6209 C C . ALA A 1 810 ? 36.472 43.058 -6.369 1.00 88.94 810 ALA A C 1
ATOM 6211 O O . ALA A 1 810 ? 35.361 43.418 -5.989 1.00 88.94 810 ALA A O 1
ATOM 6212 N N . VAL A 1 811 ? 36.712 41.814 -6.809 1.00 90.88 811 VAL A N 1
ATOM 6213 C CA . VAL A 1 811 ? 35.673 40.783 -6.989 1.00 90.88 811 VAL A CA 1
ATOM 6214 C C . VAL A 1 811 ? 35.034 40.396 -5.666 1.00 90.88 811 VAL A C 1
ATOM 6216 O O . VAL A 1 811 ? 33.821 40.476 -5.504 1.00 90.88 811 VAL A O 1
ATOM 6219 N N . THR A 1 812 ? 35.839 39.994 -4.686 1.00 90.94 812 THR A N 1
ATOM 6220 C CA . THR A 1 812 ? 35.307 39.560 -3.388 1.00 90.94 812 THR A CA 1
ATOM 6221 C C . THR A 1 812 ? 34.655 40.709 -2.615 1.00 90.94 812 THR A C 1
ATOM 6223 O O . THR A 1 812 ? 33.711 40.464 -1.868 1.00 90.94 812 THR A O 1
ATOM 6226 N N . ILE A 1 813 ? 35.109 41.957 -2.786 1.00 92.19 813 ILE A N 1
ATOM 6227 C CA . ILE A 1 813 ? 34.456 43.149 -2.219 1.00 92.19 813 ILE A CA 1
ATOM 6228 C C . ILE A 1 813 ? 33.064 43.332 -2.824 1.00 92.19 813 ILE A C 1
ATOM 6230 O O . ILE A 1 813 ? 32.111 43.546 -2.072 1.00 92.19 813 ILE A O 1
ATOM 6234 N N . GLU A 1 814 ? 32.943 43.208 -4.144 1.00 92.06 814 GLU A N 1
ATOM 6235 C CA . GLU A 1 814 ? 31.676 43.379 -4.847 1.00 92.06 814 GLU A CA 1
ATOM 6236 C C . GLU A 1 814 ? 30.675 42.266 -4.511 1.00 92.06 814 GLU A C 1
ATOM 6238 O O . GLU A 1 814 ? 29.542 42.551 -4.126 1.00 92.06 814 GLU A O 1
ATOM 6243 N N . LEU A 1 815 ? 31.117 41.003 -4.495 1.00 93.06 815 LEU A N 1
ATOM 6244 C CA . LEU A 1 815 ? 30.290 39.869 -4.061 1.00 93.06 815 LEU A CA 1
ATOM 6245 C C . LEU A 1 815 ? 29.792 40.053 -2.617 1.00 93.06 815 LEU A C 1
ATOM 6247 O O . LEU A 1 815 ? 28.606 39.881 -2.332 1.00 93.06 815 LEU A O 1
ATOM 6251 N N . LYS A 1 816 ? 30.671 40.480 -1.696 1.00 94.06 816 LYS A N 1
ATOM 6252 C CA . LYS A 1 816 ? 30.296 40.793 -0.302 1.00 94.06 816 LYS A CA 1
ATOM 6253 C C . LYS A 1 816 ? 29.316 41.966 -0.224 1.00 94.06 816 LYS A C 1
ATOM 6255 O O . LYS A 1 816 ? 28.451 41.973 0.653 1.00 94.06 816 LYS A O 1
ATOM 6260 N N . ARG A 1 817 ? 29.462 42.984 -1.079 1.00 94.25 817 ARG A N 1
ATOM 6261 C CA . ARG A 1 817 ? 28.554 44.140 -1.147 1.00 94.25 817 ARG A CA 1
ATOM 6262 C C . ARG A 1 817 ? 27.161 43.691 -1.576 1.00 94.25 817 ARG A C 1
ATOM 6264 O O . ARG A 1 817 ? 26.205 44.019 -0.876 1.00 94.25 817 ARG A O 1
ATOM 6271 N N . LEU A 1 818 ? 27.077 42.913 -2.654 1.00 93.00 818 LEU A N 1
ATOM 6272 C CA . LEU A 1 818 ? 25.830 42.425 -3.235 1.00 93.00 818 LEU A CA 1
ATOM 6273 C C . LEU A 1 818 ? 25.082 41.482 -2.281 1.00 93.00 818 LEU A C 1
ATOM 6275 O O . LEU A 1 818 ? 23.917 41.718 -1.974 1.00 93.00 818 LEU A O 1
ATOM 6279 N N . LEU A 1 819 ? 25.763 40.487 -1.699 1.00 94.12 819 LEU A N 1
ATOM 6280 C CA . LEU A 1 819 ? 25.151 39.574 -0.721 1.00 94.12 819 LEU A CA 1
ATOM 6281 C C . LEU A 1 819 ? 24.603 40.324 0.507 1.00 94.12 819 LEU A C 1
ATOM 6283 O O . LEU A 1 819 ? 23.511 40.029 0.990 1.00 94.12 819 LEU A O 1
ATOM 6287 N N . ARG A 1 820 ? 25.320 41.346 1.000 1.00 93.50 820 ARG A N 1
ATOM 6288 C CA . ARG A 1 820 ? 24.850 42.194 2.113 1.00 93.50 820 ARG A CA 1
ATOM 6289 C C . ARG A 1 820 ? 23.743 43.168 1.717 1.00 93.50 820 ARG A C 1
ATOM 6291 O O . ARG A 1 820 ? 23.060 43.668 2.610 1.00 93.50 820 ARG A O 1
ATOM 6298 N N . GLN A 1 821 ? 23.626 43.518 0.440 1.00 91.88 821 GLN A N 1
ATOM 6299 C CA . GLN A 1 821 ? 22.517 44.314 -0.074 1.00 91.88 821 GLN A CA 1
ATOM 6300 C C . GLN A 1 821 ? 21.254 43.453 -0.080 1.00 91.88 821 GLN A C 1
ATOM 6302 O O . GLN A 1 821 ? 20.324 43.768 0.654 1.00 91.88 821 GLN A O 1
ATOM 6307 N N . PHE A 1 822 ? 21.288 42.292 -0.742 1.00 91.69 822 PHE A N 1
ATOM 6308 C CA . PHE A 1 822 ? 20.155 41.366 -0.750 1.00 91.69 822 PHE A CA 1
ATOM 6309 C C . PHE A 1 822 ? 19.732 40.923 0.651 1.00 91.69 822 PHE A C 1
ATOM 6311 O O . PHE A 1 822 ? 18.540 40.781 0.901 1.00 91.69 822 PHE A O 1
ATOM 6318 N N . ALA A 1 823 ? 20.673 40.750 1.586 1.00 91.62 823 ALA A N 1
ATOM 6319 C CA . ALA A 1 823 ? 20.343 40.441 2.975 1.00 91.62 823 ALA A CA 1
ATOM 6320 C C . ALA A 1 823 ? 19.568 41.565 3.687 1.00 91.62 823 ALA A C 1
ATOM 6322 O O . ALA A 1 823 ? 18.706 41.277 4.513 1.00 91.62 823 ALA A O 1
ATOM 6323 N N . ARG A 1 824 ? 19.864 42.837 3.381 1.00 89.56 824 ARG A N 1
ATOM 6324 C CA . ARG A 1 824 ? 19.127 43.992 3.927 1.00 89.56 824 ARG A CA 1
ATOM 6325 C C . ARG A 1 824 ? 17.739 44.111 3.310 1.00 89.56 824 ARG A C 1
ATOM 6327 O O . ARG A 1 824 ? 16.781 44.391 4.021 1.00 89.56 824 ARG A O 1
ATOM 6334 N N . ASP A 1 825 ? 17.642 43.843 2.017 1.00 89.31 825 ASP A N 1
ATOM 6335 C CA . ASP A 1 825 ? 16.407 43.952 1.242 1.00 89.31 825 ASP A CA 1
ATOM 6336 C C . ASP A 1 825 ? 15.342 42.914 1.677 1.00 89.31 825 ASP A C 1
ATOM 6338 O O . ASP A 1 825 ? 14.147 43.124 1.479 1.00 89.31 825 ASP A O 1
ATOM 6342 N N . ILE A 1 826 ? 15.729 41.842 2.388 1.00 87.19 826 ILE A N 1
ATOM 6343 C CA . ILE A 1 826 ? 14.780 40.906 3.029 1.00 87.19 826 ILE A CA 1
ATOM 6344 C C . ILE A 1 826 ? 13.882 41.623 4.052 1.00 87.19 826 ILE A C 1
ATOM 6346 O O . ILE A 1 826 ? 12.719 41.247 4.217 1.00 87.19 826 ILE A O 1
ATOM 6350 N N . GLU A 1 827 ? 14.405 42.632 4.754 1.00 82.44 827 GLU A N 1
ATOM 6351 C CA . GLU A 1 827 ? 13.661 43.384 5.773 1.00 82.44 827 GLU A CA 1
ATOM 6352 C C . GLU A 1 827 ? 12.767 44.484 5.170 1.00 82.44 827 GLU A C 1
ATOM 6354 O O . GLU A 1 827 ? 11.868 44.980 5.856 1.00 82.44 827 GLU A O 1
ATOM 6359 N N . ASP A 1 828 ? 12.961 44.841 3.894 1.00 84.44 828 ASP A N 1
ATOM 6360 C CA . ASP A 1 828 ? 12.132 45.807 3.170 1.00 84.44 828 ASP A CA 1
ATOM 6361 C C . ASP A 1 828 ? 11.055 45.096 2.337 1.00 84.44 828 ASP A C 1
ATOM 6363 O O . ASP A 1 828 ? 11.318 44.492 1.298 1.00 84.44 828 ASP A O 1
ATOM 6367 N N . LEU A 1 829 ? 9.798 45.204 2.773 1.00 76.31 829 LEU A N 1
ATOM 6368 C CA . LEU A 1 829 ? 8.650 44.621 2.067 1.00 76.31 829 LEU A CA 1
ATOM 6369 C C . LEU A 1 829 ? 8.396 45.246 0.684 1.00 76.31 829 LEU A C 1
ATOM 6371 O O . LEU A 1 829 ? 7.655 44.665 -0.103 1.00 76.31 829 LEU A O 1
ATOM 6375 N N . ASN A 1 830 ? 8.979 46.411 0.384 1.00 80.50 830 ASN A N 1
ATOM 6376 C CA . ASN A 1 830 ? 8.870 47.045 -0.932 1.00 80.50 830 ASN A CA 1
ATOM 6377 C C . ASN A 1 830 ? 10.019 46.659 -1.872 1.00 80.50 830 ASN A C 1
ATOM 6379 O O . ASN A 1 830 ? 9.955 46.985 -3.059 1.00 80.50 830 ASN A O 1
ATOM 6383 N N . ALA A 1 831 ? 11.063 45.995 -1.366 1.00 81.81 831 ALA A N 1
ATOM 6384 C CA . ALA A 1 831 ? 12.168 45.540 -2.192 1.00 81.81 831 ALA A CA 1
ATOM 6385 C C . ALA A 1 831 ? 11.755 44.321 -3.044 1.00 81.81 831 ALA A C 1
ATOM 6387 O O . ALA A 1 831 ? 10.979 43.471 -2.569 1.00 81.81 831 ALA A O 1
ATOM 6388 N N . PRO A 1 832 ? 12.283 44.200 -4.280 1.00 80.69 832 PRO A N 1
ATOM 6389 C CA . PRO A 1 832 ? 12.031 43.057 -5.154 1.00 80.69 832 PRO A CA 1
ATOM 6390 C C . PRO A 1 832 ? 12.256 41.727 -4.429 1.00 80.69 832 PRO A C 1
ATOM 6392 O O . PRO A 1 832 ? 13.205 41.574 -3.660 1.00 80.69 832 PRO A O 1
ATOM 6395 N N . ASN A 1 833 ? 11.362 40.757 -4.637 1.00 83.38 833 ASN A N 1
ATOM 6396 C CA . ASN A 1 833 ? 11.550 39.426 -4.071 1.00 83.38 833 ASN A CA 1
ATOM 6397 C C . ASN A 1 833 ? 12.554 38.655 -4.942 1.00 83.38 833 ASN A C 1
ATOM 6399 O O . ASN A 1 833 ? 12.197 38.230 -6.040 1.00 83.38 833 ASN A O 1
ATOM 6403 N N . LEU A 1 834 ? 13.776 38.437 -4.443 1.00 84.50 834 LEU A N 1
ATOM 6404 C CA . LEU A 1 834 ? 14.812 37.695 -5.169 1.00 84.50 834 LEU A CA 1
ATOM 6405 C C . LEU A 1 834 ? 14.331 36.300 -5.601 1.00 84.50 834 LEU A C 1
ATOM 6407 O O . LEU A 1 834 ? 14.552 35.905 -6.738 1.00 84.50 834 LEU A O 1
ATOM 6411 N N . ALA A 1 835 ? 13.634 35.565 -4.732 1.00 83.56 835 ALA A N 1
ATOM 6412 C CA . ALA A 1 835 ? 13.135 34.230 -5.059 1.00 83.56 835 ALA A CA 1
ATOM 6413 C C . ALA A 1 835 ? 12.086 34.270 -6.185 1.00 83.56 835 ALA A C 1
ATOM 6415 O O . ALA A 1 835 ? 12.125 33.445 -7.096 1.00 83.56 835 ALA A O 1
ATOM 6416 N N . SER A 1 836 ? 11.194 35.267 -6.170 1.00 83.88 836 SER A N 1
ATOM 6417 C CA . SER A 1 836 ? 10.251 35.507 -7.272 1.00 83.88 836 SER A CA 1
ATOM 6418 C C . SER A 1 836 ? 10.973 35.864 -8.573 1.00 83.88 836 SER A C 1
ATOM 6420 O O . SER A 1 836 ? 10.605 35.349 -9.623 1.00 83.88 836 SER A O 1
ATOM 6422 N N . ALA A 1 837 ? 11.986 36.733 -8.518 1.00 82.00 837 ALA A N 1
ATOM 6423 C CA . ALA A 1 837 ? 12.766 37.146 -9.685 1.00 82.00 837 ALA A CA 1
ATOM 6424 C C . ALA A 1 837 ? 13.520 35.965 -10.319 1.00 82.00 837 ALA A C 1
ATOM 6426 O O . ALA A 1 837 ? 13.493 35.790 -11.538 1.00 82.00 837 ALA A O 1
ATOM 6427 N N . LEU A 1 838 ? 14.132 35.107 -9.492 1.00 78.19 838 LEU A N 1
ATOM 6428 C CA . LEU A 1 838 ? 14.804 33.885 -9.943 1.00 78.19 838 LEU A CA 1
ATOM 6429 C C . LEU A 1 838 ? 13.833 32.938 -10.663 1.00 78.19 838 LEU A C 1
ATOM 6431 O O . LEU A 1 838 ? 14.154 32.415 -11.729 1.00 78.19 838 LEU A O 1
ATOM 6435 N N . VAL A 1 839 ? 12.630 32.746 -10.113 1.00 76.56 839 VAL A N 1
ATOM 6436 C CA . VAL A 1 839 ? 11.578 31.931 -10.739 1.00 76.56 839 VAL A CA 1
ATOM 6437 C C . VAL A 1 839 ? 11.096 32.552 -12.049 1.00 76.56 839 VAL A C 1
ATOM 6439 O O . VAL A 1 839 ? 10.965 31.845 -13.050 1.00 76.56 839 VAL A O 1
ATOM 6442 N N . ALA A 1 840 ? 10.834 33.861 -12.050 1.00 75.31 840 ALA A N 1
ATOM 6443 C CA . ALA A 1 840 ? 10.268 34.562 -13.192 1.00 75.31 840 ALA A CA 1
ATOM 6444 C C . ALA A 1 840 ? 11.202 34.532 -14.406 1.00 75.31 840 ALA A C 1
ATOM 6446 O O . ALA A 1 840 ? 10.772 34.182 -15.507 1.00 75.31 840 ALA A O 1
ATOM 6447 N N . GLY A 1 841 ? 12.494 34.798 -14.218 1.00 72.06 841 GLY A N 1
ATOM 6448 C CA . GLY A 1 841 ? 13.428 34.710 -15.336 1.00 72.06 841 GLY A CA 1
ATOM 6449 C C . GLY A 1 841 ? 13.711 33.275 -15.783 1.00 72.06 841 GLY A C 1
ATOM 6450 O O . GLY A 1 841 ? 13.867 33.045 -16.979 1.00 72.06 841 GLY A O 1
ATOM 6451 N N . LEU A 1 842 ? 13.680 32.285 -14.878 1.00 68.56 842 LEU A N 1
ATOM 6452 C CA . LEU A 1 842 ? 13.864 30.879 -15.258 1.00 68.56 842 LEU A CA 1
ATOM 6453 C C . LEU A 1 842 ? 12.690 30.325 -16.084 1.00 68.56 842 LEU A C 1
ATOM 6455 O O . LEU A 1 842 ? 12.907 29.610 -17.061 1.00 68.56 842 LEU A O 1
ATOM 6459 N N . LEU A 1 843 ? 11.447 30.613 -15.686 1.00 66.00 843 LEU A N 1
ATOM 6460 C CA . LEU A 1 843 ? 10.255 30.017 -16.306 1.00 66.00 843 LEU A CA 1
ATOM 6461 C C . LEU A 1 843 ? 9.628 30.880 -17.401 1.00 66.00 843 LEU A C 1
ATOM 6463 O O . LEU A 1 843 ? 9.066 30.334 -18.356 1.00 66.00 843 LEU A O 1
ATOM 6467 N N . PHE A 1 844 ? 9.708 32.203 -17.268 1.00 66.31 844 PHE A N 1
ATOM 6468 C CA . PHE A 1 844 ? 9.013 33.152 -18.141 1.00 66.31 844 PHE A CA 1
ATOM 6469 C C . PHE A 1 844 ? 9.962 34.028 -18.965 1.00 66.31 844 PHE A C 1
ATOM 6471 O O . PHE A 1 844 ? 9.491 34.730 -19.858 1.00 66.31 844 PHE A O 1
ATOM 6478 N N . GLY A 1 845 ? 11.279 33.944 -18.736 1.00 64.88 845 GLY A N 1
ATOM 6479 C CA . GLY A 1 845 ? 12.270 34.723 -19.482 1.00 64.88 845 GLY A CA 1
ATOM 6480 C C . GLY A 1 845 ? 12.137 36.229 -19.255 1.00 64.88 845 GLY A C 1
ATOM 6481 O O . GLY A 1 845 ? 12.413 37.008 -20.162 1.00 64.88 845 GLY A O 1
ATOM 6482 N N . GLU A 1 846 ? 11.645 36.633 -18.082 1.00 71.50 846 GLU A N 1
ATOM 6483 C CA . GLU A 1 846 ? 11.548 38.041 -17.703 1.00 71.50 846 GLU A CA 1
ATOM 6484 C C . GLU A 1 846 ? 12.925 38.591 -17.302 1.00 71.50 846 GLU A C 1
ATOM 6486 O O . GLU A 1 846 ? 13.637 37.995 -16.490 1.00 71.50 846 GLU A O 1
ATOM 6491 N N . ASP A 1 847 ? 13.282 39.749 -17.863 1.00 67.31 847 ASP A N 1
ATOM 6492 C CA . ASP A 1 847 ? 14.518 40.466 -17.545 1.00 67.31 847 ASP A CA 1
ATOM 6493 C C . ASP A 1 847 ? 14.374 41.195 -16.196 1.00 67.31 847 ASP A C 1
ATOM 6495 O O . ASP A 1 847 ? 13.975 42.361 -16.137 1.00 67.31 847 ASP A O 1
ATOM 6499 N N . ASP A 1 848 ? 14.692 40.505 -15.097 1.00 77.62 848 ASP A N 1
ATOM 6500 C CA . ASP A 1 848 ? 14.763 41.098 -13.756 1.00 77.62 848 ASP A CA 1
ATOM 6501 C C . ASP A 1 848 ? 16.211 41.463 -13.381 1.00 77.62 848 ASP A C 1
ATOM 6503 O O . ASP A 1 848 ? 17.141 40.658 -13.505 1.00 77.62 848 ASP A O 1
ATOM 6507 N N . ALA A 1 849 ? 16.412 42.688 -12.888 1.00 79.00 849 ALA A N 1
ATOM 6508 C CA . ALA A 1 849 ? 17.730 43.193 -12.509 1.00 79.00 849 ALA A CA 1
ATOM 6509 C C . ALA A 1 849 ? 18.404 42.342 -11.415 1.00 79.00 849 ALA A C 1
ATOM 6511 O O . ALA A 1 849 ? 19.608 42.106 -11.482 1.00 79.00 849 ALA A O 1
ATOM 6512 N N . SER A 1 850 ? 17.643 41.818 -10.447 1.00 79.38 850 SER A N 1
ATOM 6513 C CA . SER A 1 850 ? 18.173 40.968 -9.373 1.00 79.38 850 SER A CA 1
ATOM 6514 C C . SER A 1 850 ? 18.628 39.597 -9.878 1.00 79.38 850 SER A C 1
ATOM 6516 O O . SER A 1 850 ? 19.614 39.053 -9.372 1.00 79.38 850 SER A O 1
ATOM 6518 N N . LEU A 1 851 ? 17.964 39.040 -10.897 1.00 80.38 851 LEU A N 1
ATOM 6519 C CA . LEU A 1 851 ? 18.408 37.804 -11.548 1.00 80.38 851 LEU A CA 1
ATOM 6520 C C . LEU A 1 851 ? 19.713 38.021 -12.322 1.00 80.38 851 LEU A C 1
ATOM 6522 O O . LEU A 1 851 ? 20.620 37.190 -12.228 1.00 80.38 851 LEU A O 1
ATOM 6526 N N . LEU A 1 852 ? 19.823 39.130 -13.059 1.00 82.19 852 LEU A N 1
ATOM 6527 C CA . LEU A 1 852 ? 21.043 39.483 -13.789 1.00 82.19 852 LEU A CA 1
ATOM 6528 C C . LEU A 1 852 ? 22.223 39.680 -12.830 1.00 82.19 852 LEU A C 1
ATOM 6530 O O . LEU A 1 852 ? 23.284 39.097 -13.045 1.00 82.19 852 LEU A O 1
ATOM 6534 N N . GLU A 1 853 ? 22.021 40.418 -11.735 1.00 85.06 853 GLU A N 1
ATOM 6535 C CA . GLU A 1 853 ? 23.035 40.635 -10.696 1.00 85.06 853 GLU A CA 1
ATOM 6536 C C . GLU A 1 853 ? 23.464 39.324 -10.018 1.00 85.06 853 GLU A C 1
ATOM 6538 O O . GLU A 1 853 ? 24.658 39.077 -9.840 1.00 85.06 853 GLU A O 1
ATOM 6543 N N . THR A 1 854 ? 22.513 38.444 -9.689 1.00 85.56 854 THR A N 1
ATOM 6544 C CA . THR A 1 854 ? 22.806 37.137 -9.073 1.00 85.56 854 THR A CA 1
ATOM 6545 C C . THR A 1 854 ? 23.569 36.226 -10.031 1.00 85.56 854 THR A C 1
ATOM 6547 O O . THR A 1 854 ? 24.578 35.626 -9.657 1.00 85.56 854 THR A O 1
ATOM 6550 N N . THR A 1 855 ? 23.131 36.156 -11.290 1.00 84.25 855 THR A N 1
ATOM 6551 C CA . THR A 1 855 ? 23.786 35.351 -12.328 1.00 84.25 855 THR A CA 1
ATOM 6552 C C . THR A 1 855 ? 25.207 35.851 -12.580 1.00 84.25 855 THR A C 1
ATOM 6554 O O . THR A 1 855 ? 26.146 35.056 -12.570 1.00 84.25 855 THR A O 1
ATOM 6557 N N . ALA A 1 856 ? 25.395 37.167 -12.719 1.00 87.50 856 ALA A N 1
ATOM 6558 C CA . ALA A 1 856 ? 26.711 37.778 -12.884 1.00 87.50 856 ALA A CA 1
ATOM 6559 C C . ALA A 1 856 ? 27.634 37.479 -11.692 1.00 87.50 856 ALA A C 1
ATOM 6561 O O . ALA A 1 856 ? 28.783 37.086 -11.889 1.00 87.50 856 ALA A O 1
ATOM 6562 N N . ALA A 1 857 ? 27.128 37.579 -10.461 1.00 90.00 857 ALA A N 1
ATOM 6563 C CA . ALA A 1 857 ? 27.889 37.283 -9.250 1.00 90.00 857 ALA A CA 1
ATOM 6564 C C . ALA A 1 857 ? 28.336 35.813 -9.167 1.00 90.00 857 ALA A C 1
ATOM 6566 O O . ALA A 1 857 ? 29.494 35.533 -8.847 1.00 90.00 857 ALA A O 1
ATOM 6567 N N . VAL A 1 858 ? 27.449 34.870 -9.493 1.00 90.25 858 VAL A N 1
ATOM 6568 C CA . VAL A 1 858 ? 27.757 33.431 -9.512 1.00 90.25 858 VAL A CA 1
ATOM 6569 C C . VAL A 1 858 ? 28.799 33.103 -10.592 1.00 90.25 858 VAL A C 1
ATOM 6571 O O . VAL A 1 858 ? 29.767 32.386 -10.319 1.00 90.25 858 VAL A O 1
ATOM 6574 N N . LEU A 1 859 ? 28.663 33.673 -11.793 1.00 90.75 859 LEU A N 1
ATOM 6575 C CA . LEU A 1 859 ? 29.640 33.507 -12.876 1.00 90.75 859 LEU A CA 1
ATOM 6576 C C . LEU A 1 859 ? 31.000 34.117 -12.517 1.00 90.75 859 LEU A C 1
ATOM 6578 O O . LEU A 1 859 ? 32.034 33.500 -12.772 1.00 90.75 859 LEU A O 1
ATOM 6582 N N . LEU A 1 860 ? 31.013 35.292 -11.884 1.00 92.12 860 LEU A N 1
ATOM 6583 C CA . LEU A 1 860 ? 32.236 35.974 -11.465 1.00 92.12 860 LEU A CA 1
ATOM 6584 C C . LEU A 1 860 ? 32.968 35.205 -10.356 1.00 92.12 860 LEU A C 1
ATOM 6586 O O . LEU A 1 860 ? 34.190 35.067 -10.414 1.00 92.12 860 LEU A O 1
ATOM 6590 N N . ALA A 1 861 ? 32.235 34.645 -9.389 1.00 92.62 861 ALA A N 1
ATOM 6591 C CA . ALA A 1 861 ? 32.796 33.770 -8.360 1.00 92.62 861 ALA A CA 1
ATOM 6592 C C . ALA A 1 861 ? 33.432 32.513 -8.977 1.00 92.62 861 ALA A C 1
ATOM 6594 O O . ALA A 1 861 ? 34.566 32.163 -8.647 1.00 92.62 861 ALA A O 1
ATOM 6595 N N . ARG A 1 862 ? 32.748 31.882 -9.941 1.00 92.94 862 ARG A N 1
ATOM 6596 C CA . ARG A 1 862 ? 33.288 30.723 -10.664 1.00 92.94 862 ARG A CA 1
ATOM 6597 C C . ARG A 1 862 ? 34.513 31.078 -11.505 1.00 92.94 862 ARG A C 1
ATOM 6599 O O . ARG A 1 862 ? 35.479 30.318 -11.525 1.00 92.94 862 ARG A O 1
ATOM 6606 N N . GLN A 1 863 ? 34.498 32.230 -12.174 1.00 92.88 863 GLN A N 1
ATOM 6607 C CA . GLN A 1 863 ? 35.644 32.730 -12.930 1.00 92.88 863 GLN A CA 1
ATOM 6608 C C . GLN A 1 863 ? 36.838 33.003 -12.011 1.00 92.88 863 GLN A C 1
ATOM 6610 O O . GLN A 1 863 ? 37.966 32.724 -12.400 1.00 92.88 863 GLN A O 1
ATOM 6615 N N . TRP A 1 864 ? 36.612 33.512 -10.800 1.00 93.81 864 TRP A N 1
ATOM 6616 C CA . TRP A 1 864 ? 37.672 33.773 -9.825 1.00 93.81 864 TRP A CA 1
ATOM 6617 C C . TRP A 1 864 ? 38.362 32.487 -9.354 1.00 93.81 864 TRP A C 1
ATOM 6619 O O . TRP A 1 864 ? 39.590 32.466 -9.256 1.00 93.81 864 TRP A O 1
ATOM 6629 N N . ASP A 1 865 ? 37.596 31.413 -9.126 1.00 92.12 865 ASP A N 1
ATOM 6630 C CA . ASP A 1 865 ? 38.139 30.101 -8.743 1.00 92.12 865 ASP A CA 1
ATOM 6631 C C . ASP A 1 865 ? 38.992 29.464 -9.855 1.00 92.12 865 ASP A C 1
ATOM 6633 O O . ASP A 1 865 ? 39.948 28.745 -9.563 1.00 92.12 865 ASP A O 1
ATOM 6637 N N . ILE A 1 866 ? 38.674 29.742 -11.125 1.00 90.00 866 ILE A N 1
ATOM 6638 C CA . ILE A 1 866 ? 39.389 29.199 -12.294 1.00 90.00 866 ILE A CA 1
ATOM 6639 C C . ILE A 1 866 ? 40.568 30.088 -12.711 1.00 90.00 866 ILE A C 1
ATOM 6641 O O . ILE A 1 866 ? 41.695 29.612 -12.832 1.00 90.00 866 ILE A O 1
ATOM 6645 N N . ASP A 1 867 ? 40.330 31.383 -12.923 1.00 90.31 867 ASP A N 1
ATOM 6646 C CA . ASP A 1 867 ? 41.353 32.381 -13.236 1.00 90.31 867 ASP A CA 1
ATOM 6647 C C . ASP A 1 867 ? 41.014 33.737 -12.602 1.00 90.31 867 ASP A C 1
ATOM 6649 O O . ASP A 1 867 ? 40.323 34.596 -13.166 1.00 90.31 867 ASP A O 1
ATOM 6653 N N . ARG A 1 868 ? 41.591 33.943 -11.418 1.00 89.75 868 ARG A N 1
ATOM 6654 C CA . ARG A 1 868 ? 41.476 35.166 -10.621 1.00 89.75 868 ARG A CA 1
ATOM 6655 C C . ARG A 1 868 ? 41.890 36.442 -11.360 1.00 89.75 868 ARG A C 1
ATOM 6657 O O . ARG A 1 868 ? 41.337 37.498 -11.070 1.00 89.75 868 ARG A O 1
ATOM 6664 N N . LYS A 1 869 ? 42.858 36.399 -12.286 1.00 89.50 869 LYS A N 1
ATOM 6665 C CA . LYS A 1 869 ? 43.308 37.619 -12.989 1.00 89.50 869 LYS A CA 1
ATOM 6666 C C . LYS A 1 869 ? 42.253 38.108 -13.971 1.00 89.50 869 LYS A C 1
ATOM 6668 O O . LYS A 1 869 ? 42.021 39.310 -14.050 1.00 89.50 869 LYS A O 1
ATOM 6673 N N . VAL A 1 870 ? 41.624 37.177 -14.685 1.00 89.25 870 VAL A N 1
ATOM 6674 C CA . VAL A 1 870 ? 40.529 37.477 -15.615 1.00 89.25 870 VAL A CA 1
ATOM 6675 C C . VAL A 1 870 ? 39.327 38.029 -14.853 1.00 89.25 870 VAL A C 1
ATOM 6677 O O . VAL A 1 870 ? 38.781 39.050 -15.255 1.00 89.25 870 VAL A O 1
ATOM 6680 N N . ALA A 1 871 ? 38.978 37.427 -13.710 1.00 88.62 871 ALA A N 1
ATOM 6681 C CA . ALA A 1 871 ? 37.887 37.918 -12.865 1.00 88.62 871 ALA A CA 1
ATOM 6682 C C . ALA A 1 871 ? 38.117 39.366 -12.381 1.00 88.62 871 ALA A C 1
ATOM 6684 O O . ALA A 1 871 ? 37.193 40.172 -12.390 1.00 88.62 871 ALA A O 1
ATOM 6685 N N . LEU A 1 872 ? 39.352 39.714 -11.991 1.00 89.06 872 LEU A N 1
ATOM 6686 C CA . LEU A 1 872 ? 39.699 41.076 -11.561 1.00 89.06 872 LEU A CA 1
ATOM 6687 C C . LEU A 1 872 ? 39.645 42.092 -12.708 1.00 89.06 872 LEU A C 1
ATOM 6689 O O . LEU A 1 872 ? 39.140 43.192 -12.518 1.00 89.06 872 LEU A O 1
ATOM 6693 N N . ALA A 1 873 ? 40.117 41.712 -13.897 1.00 87.12 873 ALA A N 1
ATOM 6694 C CA . ALA A 1 873 ? 40.143 42.598 -15.058 1.00 87.12 873 ALA A CA 1
ATOM 6695 C C . ALA A 1 873 ? 38.743 43.025 -15.534 1.00 87.12 873 ALA A C 1
ATOM 6697 O O . ALA A 1 873 ? 38.615 44.083 -16.141 1.00 87.12 873 ALA A O 1
ATOM 6698 N N . VAL A 1 874 ? 37.709 42.221 -15.262 1.00 85.06 874 VAL A N 1
ATOM 6699 C CA . VAL A 1 874 ? 36.317 42.533 -15.627 1.00 85.06 874 VAL A CA 1
ATOM 6700 C C . VAL A 1 874 ? 35.777 43.715 -14.822 1.00 85.06 874 VAL A C 1
ATOM 6702 O O . VAL A 1 874 ? 35.138 44.583 -15.400 1.00 85.06 874 VAL A O 1
ATOM 6705 N N . LEU A 1 875 ? 36.097 43.800 -13.527 1.00 79.00 875 LEU A N 1
ATOM 6706 C CA . LEU A 1 875 ? 35.662 44.912 -12.670 1.00 79.00 875 LEU A CA 1
ATOM 6707 C C . LEU A 1 875 ? 36.514 46.180 -12.820 1.00 79.00 875 LEU A C 1
ATOM 6709 O O . LEU A 1 875 ? 36.060 47.254 -12.453 1.00 79.00 875 LEU A O 1
ATOM 6713 N N . ASP A 1 876 ? 37.740 46.066 -13.338 1.00 71.81 876 ASP A N 1
ATOM 6714 C CA . ASP A 1 876 ? 38.600 47.223 -13.635 1.00 71.81 876 ASP A CA 1
ATOM 6715 C C . ASP A 1 876 ? 38.269 47.874 -15.002 1.00 71.81 876 ASP A C 1
ATOM 6717 O O . ASP A 1 876 ? 38.802 48.941 -15.323 1.00 71.81 876 ASP A O 1
ATOM 6721 N N . ALA A 1 877 ? 37.454 47.211 -15.835 1.00 57.31 877 ALA A N 1
ATOM 6722 C CA . ALA A 1 877 ? 37.067 47.652 -17.179 1.00 57.31 877 ALA A CA 1
ATOM 6723 C C . ALA A 1 877 ? 35.689 48.346 -17.245 1.00 57.31 877 ALA A C 1
ATOM 6725 O O . ALA A 1 877 ? 35.386 48.967 -18.270 1.00 57.31 877 ALA A O 1
ATOM 6726 N N . GLU A 1 878 ? 34.893 48.252 -16.176 1.00 46.88 878 GLU A N 1
ATOM 6727 C CA . GLU A 1 878 ? 33.676 49.042 -15.916 1.00 46.88 878 GLU A CA 1
ATOM 6728 C C . GLU A 1 878 ? 34.005 50.308 -15.111 1.00 46.88 878 GLU A C 1
ATOM 6730 O O . GLU A 1 878 ? 33.370 51.357 -15.384 1.00 46.88 878 GLU A O 1
#

Mean predicted aligned error: 11.34 Å

Sequence (878 aa):
MAAQIFNGLVAASSTSYLHWAEAFEISNGLTMEFTHLLTKGVRLQQVIDDQISERLHLARDLELEILSICGVSGQWGASVPLDSLLRQVHASDFEARRAIERLVTEHMIIKAGERLTAIHQLRSTAIAVAIHRTPPPHLRDSVAKTLPLLHTDDIASFTASALTARSDLDTIVLDAALASAPSVARFIAYLHGLRAASFSRRAMRWVEIAESHSVVPAKRAYIFQWAVAEIDTSVFPKNVQAAVKEMADSPTESLAARLLGDLDPAALKNVLIDSALDELPQLFAELRDANPEQIKALVSAARERRLVASLSTATLPQIGDIISAAMTVGHLVGVALCESAGGQGHLLDRFASETPWILEAEIRKGNDGLIGYARILQHAELDQSDHAQAVAIGRRLLRLFPDITEVDVAVLLPGGHALVIGEHNFAATGLIRRNDITEREVSWNQERIIRSVSLIAESDTTRLFTALGLIDRLILPLAQLATSLVTGRQGSRSQPNPVDLISSISKAANDIGPAFGATYTTNGKFNTLDDVSGFITDVTDNLIPRMLKGTSEFSLLAAHLRDHILSRSLVGIKNQRWYLVGLDHHPAALDELEDLLESLYLVLYECGRDASSGTRVLMRAKSARAEWALKRGAAEAHRLSTLSSDAEYEEFRRAIAPLSQATALKNTQTPGKFGTRALSYEVATVLEWPQHLGEVIEFSITNSESMGNDIVVAPTCQGLLLAGMEVRIYNGKAWPGADLDEMRAVLPPTSPAPLFDQVRGAFDALSQLYTARDLPTSQLRIPTIAQFKIDAQQTFAAAMVEVESFPSDAVTIELKRLLRQFARDIEDLNAPNLASALVAGLLFGEDDASLLETTAAVLLARQWDIDRKVALAVLDAE

pLDDT: mean 86.56, std 10.02, range [33.47, 97.88]

Organism: NCBI:txid995039

Foldseek 3Di:
DQQVLLVVCVVVVQFPDLFQPLLCVLCVNDPVSSVCNRRVRPVLLVVLLVVVVVCVVVVVVLLLLVLLQQLLQLLLPFKFFQVLVVVLSPDDPVSNVVSVVVCVVVQLWDDDPRIIHRPHSSSSPSSNCSSCVDDDVHNLVSVLSNLVRTDLVSLQSSLQRVCLVDVVNLVSLLVSLLVCLLPLSNVLSSLNSLQNNQLLNLLVVLVVLCVVLVQFQACSLVLLLCLLVVDPCVPDDPSSVVSSVCSVVPDTDRSSLVSLVPHDLVSLLSSCLPDDLVSQLSSLLSLLSPDPSNLVSLLVSLQDPSNLVNLCPDDLVSLLSNLLSNVSNHLSNSQSNLVSNVHDVVSQVCCQQQPFQWFDWDWDADPVFIETETEGEDDPPVPDQLQVVQVVSFLSSCSNDSRHFWYWYFYAYFPRHFCDDDNDGRNIDGDGSVPSDDPSSVVVSVSSSLSSQLVSADELLVLLVLLVVLLLLLLPLLLQLLLCQLQVDRDDPPDDNSLVSLVVSLSSLSNRHHHNPQDQDPVRHRPPDPLRSNLSCCVRVPLRVVSVVHLPCLQVSLCCLVVPNQPHSLVSQQPDPCCSSPDPGRDCSSVSVNVQSLLSSLLSLQCVVDVVLNVVLSVQLNVDDSSCSSVRSSVSSQVVLVVVLVVLQVLLQVLCVVLVQKDWFRQPDDRPDDDQTEIEGEDQALLCVVVVVVVVLVSCLVPCVSNPQWYKYFYDYPQATPPQAIWIHGNSATDGDDDCPSPVVRHTHHADQQLLVLLVQLLVLLLQLLSLLSHDPSNCPHPVSVVSNVVSVVSNVVSLVSLVPDDDAPLSVVSNVLSVVSVVCSVPPPRDRLSVVCVCCNPPVDDDPSNVSSVSSSSLSRRCSVPVVVSRVVSVVD

Secondary structure (DSSP, 8-state):
-HHHHHHHHHHTT----S-SHHHHHHTTT-HHHHHHHHTTTHHHHHHHHHHHHHHHHTT-HHHHHHHHHHHHHHHTT--EEHHHHHHHS-S-HHHHHHHHHHHHHTTS-EEETTEEE-SSHHHHHHHHHHHHSSPSSPHHHHHHHHGGGS-HHHHHHHHHHHHHH-GGGHHHHHHHHHHHTTSHHHHHHHHHHHHHHHHHHHHHHHHHHHHHTT--HHHHHHHHHHHHHT---TTS-HHHHHHHHHHHH-----HHHHHHHHS-HHHHHHHHHHS-TTTHHHHHHH-TT--HHHHHHHHHHHT-HHHHHHHHTS-HHHHHHHHHHHHTT-HHHHHHHHHHTTHHHHHHHHHHHHSTTEEEEEEEE-SSSEEEEEEEE----TTS-HHHHHHHHHHHHHHH-TTEEEEEEEEEEGGGEE-EETTEETTEE--BGGG---HHHHHHHHHHHHHHHHTT-B-HHHHHHHHHHHHHHHHHHHHHHHHHHHH--PPPTTS--HHHHHHHHHHHHHT-PPBTT-PBPTTS-B----HHHHHHHIIIIIIHHHHHT-GGGHHHHHHHIIIIIIIIIHHHHHTS-GGGGT-SS--HHHHHHHHHHHHHHHHHHHHHH-HHHHHHHHHHHHTS-GGGHHHHHHHHHHHHHHHHHHHHHHHHHHHTTTSTTEEEE---PPTTS-PPEEEEEEESSGGGHHHHHHHHHHHHHHTHHHH-SEEEEEEEETTEE-TT--EEEETTEEEE----GGGTTTSPPBPP-HHHHHHHHHHHHHHHHHHHHTS-TTGGGSHHHHHHHHHHHHHHHHHHHHHHHS--SHHHHHHHHHHHHHHHHTT-TTS--HHHHHHHHHHH----HHHHHHHHHHHHHHHHHH-HHHHHHHHT--

Nearest PDB structures (foldseek):
  1g3j-assembly1_A  TM=2.288E-01  e=1.072E-01  Homo sapiens
  1jdh-assembly1_A  TM=1.686E-01  e=4.039E-02  Homo sapiens
  7clf-assembly1_A  TM=1.877E-01  e=2.172E+00  Serratia marcescens

Solvent-accessible surface area (backbone atoms only — not comparable to full-atom values): 46172 Å² total; per-residue (Å²): 107,70,66,56,54,47,52,53,31,51,77,62,70,51,40,86,68,92,53,52,51,58,48,38,62,75,30,73,77,37,67,66,54,27,50,20,65,45,44,80,41,61,69,54,43,53,55,44,40,51,59,50,50,51,36,63,75,67,68,42,57,70,49,53,55,52,42,44,34,34,10,54,34,10,46,30,76,18,48,35,37,43,70,53,48,54,71,65,51,94,59,53,75,70,55,50,48,56,39,50,56,48,35,39,75,70,58,64,30,37,75,61,84,68,29,34,27,29,82,41,46,70,56,7,37,38,42,33,50,49,57,41,69,63,64,79,58,50,62,69,59,38,50,60,64,34,62,82,40,43,43,57,87,34,39,21,56,26,43,18,46,46,43,53,77,34,71,91,46,48,65,59,53,45,54,52,36,62,75,32,39,91,40,51,71,47,28,46,24,37,33,48,6,30,46,49,16,32,48,48,54,43,36,57,52,40,54,56,44,35,54,75,46,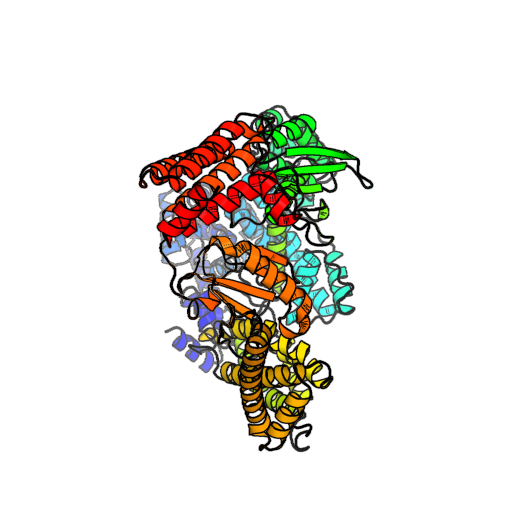67,55,47,43,51,51,47,56,56,45,51,43,37,35,71,66,68,53,87,45,87,88,51,60,68,50,57,38,50,34,30,50,52,50,59,66,54,81,64,75,52,50,38,37,49,48,55,71,75,45,57,48,69,56,55,23,48,36,62,61,71,43,53,81,84,48,44,32,58,47,27,61,58,41,46,61,55,51,76,67,47,49,52,27,45,31,56,35,34,64,31,71,69,44,24,55,53,44,64,73,50,53,70,68,58,50,14,46,35,25,44,23,25,41,63,46,33,63,66,38,12,46,33,38,34,49,34,46,61,22,71,67,51,47,49,54,45,48,48,38,73,44,84,52,38,68,46,72,49,81,46,84,55,96,93,42,34,26,37,34,36,34,31,53,62,70,96,52,92,87,62,56,54,37,59,51,19,44,54,51,39,47,49,46,49,22,53,37,68,80,37,50,33,22,48,19,33,35,18,41,45,82,72,42,69,54,61,62,89,93,43,59,67,20,48,35,73,55,40,48,96,72,65,74,50,72,66,56,51,50,51,49,49,51,52,39,50,60,43,36,58,77,59,34,34,56,62,46,62,48,51,53,54,44,52,62,45,52,62,62,43,48,62,39,50,52,51,50,52,27,25,67,47,50,73,49,81,76,71,90,87,56,82,57,46,67,60,52,41,51,53,45,34,53,57,33,34,61,36,44,47,55,61,72,76,47,57,43,100,82,73,44,72,61,82,71,52,33,67,40,43,33,53,36,45,49,43,68,51,49,47,58,53,60,71,76,46,82,89,49,27,44,63,50,20,48,48,44,49,73,39,40,58,68,40,28,49,49,45,44,50,71,48,75,38,53,32,71,75,29,98,54,60,63,69,58,57,57,56,44,46,57,51,51,52,29,47,33,38,34,27,37,37,38,43,71,35,69,70,57,21,51,51,23,33,51,48,9,52,72,41,58,71,95,45,12,43,59,45,13,16,54,44,21,49,54,50,45,51,50,45,53,53,46,52,51,53,45,36,41,55,62,43,52,84,44,81,47,51,43,69,51,82,74,89,68,70,82,92,63,90,73,77,42,35,31,37,36,54,37,97,46,58,76,52,42,70,61,51,51,49,52,53,36,55,48,33,55,78,37,32,90,58,58,46,57,44,34,38,42,39,40,23,45,92,77,24,29,46,80,93,64,26,29,29,34,48,76,58,41,78,39,79,72,53,89,49,78,91,43,56,91,73,54,61,60,70,60,81,41,71,57,24,54,30,53,48,46,26,51,54,20,46,31,50,46,40,45,60,63,77,47,44,78,55,37,61,71,32,67,69,52,42,46,51,48,50,51,26,52,48,47,25,52,51,24,47,53,56,60,63,70,49,78,88,43,75,54,54,49,50,50,54,50,51,56,55,46,58,61,54,39,64,77,37,90,86,45,82,51,57,28,23,34,47,47,38,34,70,76,68,67,46,94,40,69,66,38,52,52,50,50,51,48,47,34,43,32,44,21,34,54,75,40,48,68,61,38,45,51,59,70,76,73,110